Protein AF-A0A8W8M5D8-F1 (afdb_monomer_lite)

Secondary structure (DSSP, 8-state):
--STTTSSTTTTTSSS---S-------TTTTS-EEEE--TT-TTPPPEEEEGGGTTS-HHHHHHHHHHH-EEGGGS-TT-PEEEEEEEEEETTTEEEEEE-TT-TT--EEEEE--S---SS--GGGGG-TTEEEEE--SS------S-TT-TT--EEE--SS---EE-TTTSTT-TT--EEE--SS---EE-TTTTT-TT---SEEE--SS--SEEEGGGTS-SS--SEEE--SS---EEE-TT-----TT---STT-EEE--S----S---TTTTT-SSGGGGGGTTTSEEE-TT---B-STTTHHHHHHTHHHHTT--SGGG--B--BSTTTTT-BHHHHHHTTGGGG--EEPPGGGTPPTT-EEEEEGGGTEEEEE-TTS--SS--S--PPPPTTPEEEEE--SS---EE---GGGGGEEEEE--SS---EE-HHHHHH-TT-SEEE-TT-TT-----GGGGGS-TTTEE-EEEEEE--GGGHHHHHHHTSHHHHTSTTSEEEEEE-TT--EEEGGG--TTTTT------HHHHHHHHHHHHHHHHHHHHHHHHHHTHHHHHHHHHHHT---------S-SEEEEEEE-TT-HHHHHHIIIIIHHHHHTTT--EE-HHHHSPTTS-HHHHHHHHHHTEEEEEEEE-GGGG-SSTTTHHHHHHHHHHHHHHHH-TT-EEEEEESS---GGG---HHHHHHHHTT-EEETT--SS-HHHHHHHHHT-----TTSSTTS--------------------------------------------------------------------------------------------------------------TTHHHHHHHHHHHHHHHHHHHHHHHH---SS-HHHHHHHHHHHHHHHH-HHHHS-------EEEEEEEEETTTTEEEEEEEEEESPPP--SS-SS--EEEEEEEES-TT----EEPPPPPS-SS-EEEEEEEEE--GGGGGS-EEEEEEEE--SSSSPEEEEEEEEEGGG--TTT-S-EEEEEE-B----TT---EEEEEEEEETTTEEEEEEEEEESPPPSSTT----EEEEEEETT-S-EEEPPPPPS-SS-EEEEEEEEE--HHHHTT-EEEEEEEE--SSSPPEEEEEEEEEGGG--TTS-EEEEEEPBPSTTHHHHHHHHHHHHHHHHHHHHHHHHHTSS--EEEEEEETTEEEEEEE-SSSS-----EEETTEEE-

Structure (mmCIF, N/CA/C/O backbone):
data_AF-A0A8W8M5D8-F1
#
_entry.id   AF-A0A8W8M5D8-F1
#
loop_
_atom_site.group_PDB
_atom_site.id
_atom_site.type_symbol
_atom_site.label_atom_id
_atom_site.label_alt_id
_atom_site.label_comp_id
_atom_site.label_asym_id
_atom_site.label_entity_id
_atom_site.label_seq_id
_atom_site.pdbx_PDB_ins_code
_atom_site.Cartn_x
_atom_site.Cartn_y
_atom_site.Cartn_z
_atom_site.occupancy
_atom_site.B_iso_or_equiv
_atom_site.auth_seq_id
_atom_site.auth_comp_id
_atom_site.auth_asym_id
_atom_site.auth_atom_id
_atom_site.pdbx_PDB_model_num
ATOM 1 N N . MET A 1 1 ? -17.207 -26.073 -35.789 1.00 28.31 1 MET A N 1
ATOM 2 C CA . MET A 1 1 ? -16.867 -25.687 -37.178 1.00 28.31 1 MET A CA 1
ATOM 3 C C . MET A 1 1 ? -16.299 -24.264 -37.151 1.00 28.31 1 MET A C 1
ATOM 5 O O . MET A 1 1 ? -17.010 -23.297 -37.352 1.00 28.31 1 MET A O 1
ATOM 9 N N . ALA A 1 2 ? -15.105 -24.080 -36.597 1.00 26.22 2 ALA A N 1
ATOM 10 C CA . ALA A 1 2 ? -13.816 -24.302 -37.274 1.00 26.22 2 ALA A CA 1
ATOM 11 C C . ALA A 1 2 ? -13.219 -23.051 -37.964 1.00 26.22 2 ALA A C 1
ATOM 13 O O . ALA A 1 2 ? -12.099 -23.124 -38.446 1.00 26.22 2 ALA A O 1
ATOM 14 N N . VAL A 1 3 ? -13.893 -21.891 -37.928 1.00 26.28 3 VAL A N 1
ATOM 15 C CA . VAL A 1 3 ? -13.337 -20.620 -38.461 1.00 26.28 3 VAL A CA 1
ATOM 16 C C . VAL A 1 3 ? -13.111 -19.563 -37.363 1.00 26.28 3 VAL A C 1
ATOM 18 O O . VAL A 1 3 ? -12.310 -18.648 -37.527 1.00 26.28 3 VAL A O 1
ATOM 21 N N . LEU A 1 4 ? -13.709 -19.755 -36.180 1.00 33.34 4 LEU A N 1
ATOM 22 C CA . LEU A 1 4 ? -13.623 -18.857 -35.017 1.00 33.34 4 LEU A CA 1
ATOM 23 C C . LEU A 1 4 ? -12.350 -19.018 -34.153 1.00 33.34 4 LEU A C 1
ATOM 25 O O . LEU A 1 4 ? -12.310 -18.515 -33.041 1.00 33.34 4 LEU A O 1
ATOM 29 N N . HIS A 1 5 ? -11.304 -19.696 -34.639 1.00 27.02 5 HIS A N 1
ATOM 30 C CA . HIS A 1 5 ? -10.049 -19.870 -33.884 1.00 27.02 5 HIS A CA 1
ATOM 31 C C . HIS A 1 5 ? -8.752 -19.810 -34.720 1.00 27.02 5 HIS A C 1
ATOM 33 O O . HIS A 1 5 ? -7.683 -20.011 -34.157 1.00 27.02 5 HIS A O 1
ATOM 39 N N . LEU A 1 6 ? -8.802 -19.503 -36.029 1.00 27.25 6 LEU A N 1
ATOM 40 C CA . LEU A 1 6 ? -7.628 -19.640 -36.917 1.00 27.25 6 LEU A CA 1
ATOM 41 C C . LEU A 1 6 ? -7.266 -18.424 -37.789 1.00 27.25 6 LEU A C 1
ATOM 43 O O . LEU A 1 6 ? -6.248 -18.497 -38.463 1.00 27.25 6 LEU A O 1
ATOM 47 N N . PHE A 1 7 ? -8.023 -17.315 -37.795 1.00 28.05 7 PHE A N 1
ATOM 48 C CA . PHE A 1 7 ? -7.801 -16.264 -38.811 1.00 28.05 7 PHE A CA 1
ATOM 49 C C . PHE A 1 7 ? -7.440 -14.850 -38.336 1.00 28.05 7 PHE A C 1
ATOM 51 O O . PHE A 1 7 ? -6.930 -14.097 -39.155 1.00 28.05 7 PHE A O 1
ATOM 58 N N . TRP A 1 8 ? -7.621 -14.463 -37.065 1.00 29.45 8 TRP A N 1
ATOM 59 C CA . TRP A 1 8 ? -7.290 -13.083 -36.639 1.00 29.45 8 TRP A CA 1
ATOM 60 C C . TRP A 1 8 ? -6.238 -12.986 -35.531 1.00 29.45 8 TRP A C 1
ATOM 62 O O . TRP A 1 8 ? -5.305 -12.199 -35.645 1.00 29.45 8 TRP A O 1
ATOM 72 N N . SER A 1 9 ? -6.255 -13.872 -34.537 1.00 27.94 9 SER A N 1
ATOM 73 C CA . SER A 1 9 ? -5.135 -14.029 -33.588 1.00 27.94 9 SER A CA 1
ATOM 74 C C . SER A 1 9 ? -3.942 -14.792 -34.183 1.00 27.94 9 SER A C 1
ATOM 76 O O . SER A 1 9 ? -2.838 -14.739 -33.652 1.00 27.94 9 SER A O 1
ATOM 78 N N . VAL A 1 10 ? -4.154 -15.429 -35.336 1.00 29.88 10 VAL A N 1
ATOM 79 C CA . VAL A 1 10 ? -3.115 -16.007 -36.193 1.00 29.88 10 VAL A CA 1
ATOM 80 C C . VAL A 1 10 ? -2.445 -14.927 -37.063 1.00 29.88 10 VAL A C 1
ATOM 82 O O . VAL A 1 10 ? -1.315 -15.116 -37.488 1.00 29.88 10 VAL A O 1
ATOM 85 N N . PHE A 1 11 ? -3.046 -13.744 -37.255 1.00 29.09 11 PHE A N 1
ATOM 86 C CA . PHE A 1 11 ? -2.486 -12.724 -38.158 1.00 29.09 11 PHE A CA 1
ATOM 87 C C . PHE A 1 11 ? -1.483 -11.755 -37.502 1.00 29.09 11 PHE A C 1
ATOM 89 O O . PHE A 1 11 ? -0.596 -11.261 -38.185 1.00 29.09 11 PHE A O 1
ATOM 96 N N . CYS A 1 12 ? -1.537 -11.534 -36.182 1.00 27.25 12 CYS A N 1
ATOM 97 C CA . CYS A 1 12 ? -0.521 -10.722 -35.481 1.00 27.25 12 CYS A CA 1
ATOM 98 C C . CYS A 1 12 ? 0.562 -11.545 -34.762 1.00 27.25 12 CYS A C 1
ATOM 100 O O . CYS A 1 12 ? 1.557 -10.972 -34.327 1.00 27.25 12 CYS A O 1
ATOM 102 N N . ILE A 1 13 ? 0.391 -12.868 -34.629 1.00 29.02 13 ILE A N 1
ATOM 103 C CA . ILE A 1 13 ? 1.341 -13.751 -33.921 1.00 29.02 13 ILE A CA 1
ATOM 104 C C . ILE A 1 13 ? 1.967 -14.821 -34.837 1.00 29.02 13 ILE A C 1
ATOM 106 O O . ILE A 1 13 ? 2.936 -15.448 -34.428 1.00 29.02 13 ILE A O 1
ATOM 110 N N . ILE A 1 14 ? 1.558 -14.964 -36.108 1.00 27.78 14 ILE A N 1
ATOM 111 C CA . ILE A 1 14 ? 2.407 -15.687 -37.079 1.00 27.78 14 ILE A CA 1
ATOM 112 C C . ILE A 1 14 ? 3.630 -14.855 -37.533 1.00 27.78 14 ILE A C 1
ATOM 114 O O . ILE A 1 14 ? 4.610 -15.447 -37.959 1.00 27.78 14 ILE A O 1
ATOM 118 N N . PHE A 1 15 ? 3.656 -13.521 -37.372 1.00 29.77 15 PHE A N 1
ATOM 119 C CA . PHE A 1 15 ? 4.701 -12.665 -37.980 1.00 29.77 15 PHE A CA 1
ATOM 120 C C . PHE A 1 15 ? 5.667 -11.917 -37.038 1.00 29.77 15 PHE A C 1
ATOM 122 O O . PHE A 1 15 ? 6.382 -11.034 -37.494 1.00 29.77 15 PHE A O 1
ATOM 129 N N . CYS A 1 16 ? 5.756 -12.242 -35.744 1.00 29.00 16 CYS A N 1
ATOM 130 C CA . CYS A 1 16 ? 6.829 -11.692 -34.881 1.00 29.00 16 CYS A CA 1
ATOM 131 C C . CYS A 1 16 ? 7.470 -12.740 -33.961 1.00 29.00 16 CYS A C 1
ATOM 133 O O . CYS A 1 16 ? 7.979 -12.420 -32.890 1.00 29.00 16 CYS A O 1
ATOM 135 N N . GLY A 1 17 ? 7.446 -13.999 -34.393 1.00 26.03 17 GLY A N 1
ATOM 136 C CA . GLY A 1 17 ? 8.472 -14.964 -34.040 1.00 26.03 17 GLY A CA 1
ATOM 137 C C . GLY A 1 17 ? 9.223 -15.301 -35.317 1.00 26.03 17 GLY A C 1
ATOM 138 O O . GLY A 1 17 ? 8.763 -16.150 -36.070 1.00 26.03 17 GLY A O 1
ATOM 139 N N . GLU A 1 18 ? 10.353 -14.648 -35.567 1.00 25.09 18 GLU A N 1
ATOM 140 C CA . GLU A 1 18 ? 11.374 -15.255 -36.412 1.00 25.09 18 GLU A CA 1
ATOM 141 C C . GLU A 1 18 ? 12.495 -15.729 -35.504 1.00 25.09 18 GLU A C 1
ATOM 143 O O . GLU A 1 18 ? 13.290 -14.970 -34.957 1.00 25.09 18 GLU A O 1
ATOM 148 N N . THR A 1 19 ? 12.511 -17.046 -35.336 1.00 24.92 19 THR A N 1
ATOM 149 C CA . THR A 1 19 ? 13.742 -17.796 -35.178 1.00 24.92 19 THR A CA 1
ATOM 150 C C . THR A 1 19 ? 14.783 -17.273 -36.158 1.00 24.92 19 THR A C 1
ATOM 152 O O . THR A 1 19 ? 14.542 -17.233 -37.363 1.00 24.92 19 THR A O 1
ATOM 155 N N . VAL A 1 20 ? 15.955 -16.962 -35.619 1.00 31.89 20 VAL A N 1
ATOM 156 C CA . VAL A 1 20 ? 17.238 -16.931 -36.315 1.00 31.89 20 VAL A CA 1
ATOM 157 C C . VAL A 1 20 ? 17.321 -18.124 -37.275 1.00 31.89 20 VAL A C 1
ATOM 159 O O . VAL A 1 20 ? 17.546 -19.246 -36.830 1.00 31.89 20 VAL A O 1
ATOM 162 N N . ASN A 1 21 ? 17.050 -17.892 -38.562 1.00 25.52 21 ASN A N 1
ATOM 163 C CA . ASN A 1 21 ? 17.574 -18.602 -39.735 1.00 25.52 21 ASN A CA 1
ATOM 164 C C . ASN A 1 21 ? 16.822 -18.139 -40.992 1.00 25.52 21 ASN A C 1
ATOM 166 O O . ASN A 1 21 ? 15.755 -18.653 -41.314 1.00 25.52 21 ASN A O 1
ATOM 170 N N . GLY A 1 22 ? 17.410 -17.195 -41.728 1.00 22.73 22 GLY A N 1
ATOM 171 C CA . GLY A 1 22 ? 16.844 -16.738 -42.993 1.00 22.73 22 GLY A CA 1
ATOM 172 C C . GLY A 1 22 ? 17.532 -15.507 -43.564 1.00 22.73 22 GLY A C 1
ATOM 173 O O . GLY A 1 22 ? 16.905 -14.472 -43.731 1.00 22.73 22 GLY A O 1
ATOM 174 N N . PHE A 1 23 ? 18.817 -15.616 -43.913 1.00 32.56 23 PHE A N 1
ATOM 175 C CA . PHE A 1 23 ? 19.334 -14.830 -45.037 1.00 32.56 23 PHE A CA 1
ATOM 176 C C . PHE A 1 23 ? 18.386 -15.068 -46.221 1.00 32.56 23 PHE A C 1
ATOM 178 O O . PHE A 1 23 ? 18.362 -16.202 -46.691 1.00 32.56 23 PHE A O 1
ATOM 185 N N . LEU A 1 24 ? 17.598 -14.069 -46.651 1.00 27.05 24 LEU A N 1
ATOM 186 C CA . LEU A 1 24 ? 17.124 -13.861 -48.034 1.00 27.05 24 LEU A CA 1
ATOM 187 C C . LEU A 1 24 ? 16.197 -12.624 -48.162 1.00 27.05 24 LEU A C 1
ATOM 189 O O . LEU A 1 24 ? 14.992 -12.689 -47.957 1.00 27.05 24 LEU A O 1
ATOM 193 N N . SER A 1 25 ? 16.813 -11.515 -48.585 1.00 37.66 25 SER A N 1
ATOM 194 C CA . SER A 1 25 ? 16.349 -10.534 -49.586 1.00 37.66 25 SER A CA 1
ATOM 195 C C . SER A 1 25 ? 14.926 -9.942 -49.519 1.00 37.66 25 SER A C 1
ATOM 197 O O . SER A 1 25 ? 13.981 -10.532 -50.040 1.00 37.66 25 SER A O 1
ATOM 199 N N . GLN A 1 26 ? 14.838 -8.674 -49.103 1.00 36.88 26 GLN A N 1
ATOM 200 C CA . GLN A 1 26 ? 14.247 -7.566 -49.880 1.00 36.88 26 GLN A CA 1
ATOM 201 C C . GLN A 1 26 ? 14.596 -6.245 -49.174 1.00 36.88 26 GLN A C 1
ATOM 203 O O . GLN A 1 26 ? 14.116 -6.006 -48.072 1.00 36.88 26 GLN A O 1
ATOM 208 N N . ASP A 1 27 ? 15.447 -5.404 -49.776 1.00 50.03 27 ASP A N 1
ATOM 209 C CA . ASP A 1 27 ? 15.857 -4.122 -49.182 1.00 50.03 27 ASP A CA 1
ATOM 210 C C . ASP A 1 27 ? 14.640 -3.187 -49.024 1.00 50.03 27 ASP A C 1
ATOM 212 O O . ASP A 1 27 ? 14.108 -2.702 -50.030 1.00 50.03 27 ASP A O 1
ATOM 216 N N . PRO A 1 28 ? 14.195 -2.874 -47.792 1.00 51.91 28 PRO A N 1
ATOM 217 C CA . PRO A 1 28 ? 12.956 -2.126 -47.561 1.00 51.91 28 PRO A CA 1
ATOM 218 C C . PRO A 1 28 ? 13.033 -0.657 -48.011 1.00 51.91 28 PRO A C 1
ATOM 220 O O . PRO A 1 28 ? 12.002 0.007 -48.117 1.00 51.91 28 PRO A O 1
ATOM 223 N N . CYS A 1 29 ? 14.237 -0.148 -48.303 1.00 59.28 29 CYS A N 1
ATOM 224 C CA . CYS A 1 29 ? 14.466 1.232 -48.739 1.00 59.28 29 CYS A CA 1
ATOM 225 C C . CYS A 1 29 ? 14.622 1.419 -50.255 1.00 59.28 29 CYS A C 1
ATOM 227 O O . CYS A 1 29 ? 14.760 2.558 -50.715 1.00 59.28 29 CYS A O 1
ATOM 229 N N . LEU A 1 30 ? 14.530 0.352 -51.054 1.00 51.91 30 LEU A N 1
ATOM 230 C CA . LEU A 1 30 ? 14.374 0.499 -52.499 1.00 51.91 30 LEU A CA 1
ATOM 231 C C . LEU A 1 30 ? 13.034 1.213 -52.768 1.00 51.91 30 LEU A C 1
ATOM 233 O O . LEU A 1 30 ? 11.993 0.777 -52.292 1.00 51.91 30 LEU A O 1
ATOM 237 N N . PHE A 1 31 ? 13.056 2.311 -53.533 1.00 52.47 31 PHE A N 1
ATOM 238 C CA . PHE A 1 31 ? 11.888 3.112 -53.966 1.00 52.47 31 PHE A CA 1
ATOM 239 C C . PHE A 1 31 ? 11.334 4.196 -53.015 1.00 52.47 31 PHE A C 1
ATOM 241 O O . PHE A 1 31 ? 10.220 4.668 -53.228 1.00 52.47 31 PHE A O 1
ATOM 248 N N . GLY A 1 32 ? 12.102 4.685 -52.033 1.00 58.03 32 GLY A N 1
ATOM 249 C CA . GLY A 1 32 ? 11.735 5.915 -51.299 1.00 58.03 32 GLY A CA 1
ATOM 250 C C . GLY A 1 32 ? 10.730 5.733 -50.153 1.00 58.03 32 GLY A C 1
ATOM 251 O O . GLY A 1 32 ? 10.208 6.716 -49.635 1.00 58.03 32 GLY A O 1
ATOM 252 N N . ASN A 1 33 ? 10.505 4.494 -49.709 1.00 73.62 33 ASN A N 1
ATOM 253 C CA . ASN A 1 33 ? 9.652 4.159 -48.561 1.00 73.62 33 ASN A CA 1
ATOM 254 C C . ASN A 1 33 ? 10.396 4.201 -47.210 1.00 73.62 33 ASN A C 1
ATOM 256 O O . ASN A 1 33 ? 10.100 3.412 -46.311 1.00 73.62 33 ASN A O 1
ATOM 260 N N . CYS A 1 34 ? 11.358 5.112 -47.056 1.00 84.88 34 CYS A N 1
ATOM 261 C CA . CYS A 1 34 ? 12.122 5.293 -45.822 1.00 84.88 34 CYS A CA 1
ATOM 262 C C . CYS A 1 34 ? 12.249 6.782 -45.475 1.00 84.88 34 CYS A C 1
ATOM 264 O O . CYS A 1 34 ? 12.295 7.630 -46.368 1.00 84.88 34 CYS A O 1
ATOM 266 N N . PHE A 1 35 ? 12.359 7.094 -44.186 1.00 87.88 35 PHE A N 1
ATOM 267 C CA . PHE A 1 35 ? 12.563 8.444 -43.667 1.00 87.88 35 PHE A CA 1
ATOM 268 C C . PHE A 1 35 ? 13.893 8.534 -42.902 1.00 87.88 35 PHE A C 1
ATOM 270 O O . PHE A 1 35 ? 14.353 7.532 -42.348 1.00 87.88 35 PHE A O 1
ATOM 277 N N . PRO A 1 36 ? 14.538 9.714 -42.869 1.00 88.31 36 PRO A N 1
ATOM 278 C CA . PRO A 1 36 ? 15.765 9.899 -42.109 1.00 88.31 36 PRO A CA 1
ATOM 279 C C . PRO A 1 36 ? 15.483 9.773 -40.609 1.00 88.31 36 PRO A C 1
ATOM 281 O O . PRO A 1 36 ? 14.604 10.444 -40.067 1.00 88.31 36 PRO A O 1
ATOM 284 N N . TRP A 1 37 ? 16.261 8.937 -39.936 1.00 88.50 37 TRP A N 1
ATOM 285 C CA . TRP A 1 37 ? 16.213 8.713 -38.502 1.00 88.50 37 TRP A CA 1
ATOM 286 C C . TRP A 1 37 ? 17.618 8.845 -37.921 1.00 88.50 37 TRP A C 1
ATOM 288 O O . TRP A 1 37 ? 18.585 8.310 -38.461 1.00 88.50 37 TRP A O 1
ATOM 298 N N . GLN A 1 38 ? 17.727 9.575 -36.818 1.00 86.12 38 GLN A N 1
ATOM 299 C CA . GLN A 1 38 ? 18.961 9.699 -36.057 1.00 86.12 38 GLN A CA 1
ATOM 300 C C . GLN A 1 38 ? 18.746 9.045 -34.698 1.00 86.12 38 GLN A C 1
ATOM 302 O O . GLN A 1 38 ? 17.728 9.298 -34.050 1.00 86.12 38 GLN A O 1
ATOM 307 N N . GLN A 1 39 ? 19.702 8.216 -34.282 1.00 83.50 39 GLN A N 1
ATOM 308 C CA . GLN A 1 39 ? 19.637 7.517 -33.005 1.00 83.50 39 GLN A CA 1
ATOM 309 C C . GLN A 1 39 ? 19.552 8.533 -31.845 1.00 83.50 39 GLN A C 1
ATOM 311 O O . GLN A 1 39 ? 20.423 9.403 -31.729 1.00 83.50 39 GLN A O 1
ATOM 316 N N . PRO A 1 40 ? 18.510 8.457 -30.997 1.00 80.25 40 PRO A N 1
ATOM 317 C CA . PRO A 1 40 ? 18.373 9.303 -29.815 1.00 80.25 40 PRO A CA 1
ATOM 318 C C . PRO A 1 40 ? 19.596 9.239 -28.898 1.00 80.25 40 PRO A C 1
ATOM 320 O O . PRO A 1 40 ? 20.220 8.191 -28.758 1.00 80.25 40 PRO A O 1
ATOM 323 N N . ASN A 1 41 ? 19.916 10.362 -28.249 1.00 71.19 41 ASN A N 1
ATOM 324 C CA . ASN A 1 41 ? 21.013 10.493 -27.280 1.00 71.19 41 ASN A CA 1
ATOM 325 C C . ASN A 1 41 ? 22.419 10.168 -27.824 1.00 71.19 41 ASN A C 1
ATOM 327 O O . ASN A 1 41 ? 23.375 10.137 -27.052 1.00 71.19 41 ASN A O 1
ATOM 331 N N . HIS A 1 42 ? 22.569 10.017 -29.144 1.00 74.19 42 HIS A N 1
ATOM 332 C CA . HIS A 1 42 ? 23.847 9.785 -29.805 1.00 74.19 42 HIS A CA 1
ATOM 333 C C . HIS A 1 42 ? 24.150 10.911 -30.811 1.00 74.19 42 HIS A C 1
ATOM 335 O O . HIS A 1 42 ? 23.756 10.888 -31.974 1.00 74.19 42 HIS A O 1
ATOM 341 N N . ASN A 1 43 ? 24.872 11.943 -30.364 1.00 60.25 43 ASN A N 1
ATOM 342 C CA . ASN A 1 43 ? 25.079 13.180 -31.138 1.00 60.25 43 ASN A CA 1
ATOM 343 C C . ASN A 1 43 ? 26.056 13.046 -32.322 1.00 60.25 43 ASN A C 1
ATOM 345 O O . ASN A 1 43 ? 26.209 13.993 -33.093 1.00 60.25 43 ASN A O 1
ATOM 349 N N . ARG A 1 44 ? 26.752 11.910 -32.446 1.00 68.69 44 ARG A N 1
ATOM 350 C CA . ARG A 1 44 ? 27.800 11.678 -33.456 1.00 68.69 44 ARG A CA 1
ATOM 351 C C . ARG A 1 44 ? 27.430 10.632 -34.512 1.00 68.69 44 ARG A C 1
ATOM 353 O O . ARG A 1 44 ? 28.257 10.353 -35.370 1.00 68.69 44 ARG A O 1
ATOM 360 N N . SER A 1 45 ? 26.226 10.055 -34.467 1.00 68.75 45 SER A N 1
ATOM 361 C CA . SER A 1 45 ? 25.818 9.025 -35.434 1.00 68.75 45 SER A CA 1
ATOM 362 C C . SER A 1 45 ? 25.443 9.635 -36.779 1.00 68.75 45 SER A C 1
ATOM 364 O O . SER A 1 45 ? 24.871 10.726 -36.865 1.00 68.75 45 SER A O 1
ATOM 366 N N . THR A 1 46 ? 25.746 8.895 -37.841 1.00 76.75 46 THR A N 1
ATOM 367 C CA . THR A 1 46 ? 25.252 9.180 -39.185 1.00 76.75 46 THR A CA 1
ATOM 368 C C . THR A 1 46 ? 23.735 9.002 -39.249 1.00 76.75 46 THR A C 1
ATOM 370 O O . THR A 1 46 ? 23.147 8.197 -38.527 1.00 76.75 46 THR A O 1
ATOM 373 N N . ILE A 1 47 ? 23.079 9.788 -40.108 1.00 84.38 47 ILE A N 1
ATOM 374 C CA . ILE A 1 47 ? 21.636 9.662 -40.336 1.00 84.38 47 ILE A CA 1
ATOM 375 C C . ILE A 1 47 ? 21.374 8.318 -41.021 1.00 84.38 47 ILE A C 1
ATOM 377 O O . ILE A 1 47 ? 21.929 8.037 -42.086 1.00 84.38 47 ILE A O 1
ATOM 381 N N . LEU A 1 48 ? 20.505 7.515 -40.416 1.00 87.38 48 LEU A N 1
ATOM 382 C CA . LEU A 1 48 ? 20.046 6.240 -40.949 1.00 87.38 48 LEU A CA 1
ATOM 383 C C . LEU A 1 48 ? 18.722 6.425 -41.687 1.00 87.38 48 LEU A C 1
ATOM 385 O O . LEU A 1 48 ? 17.983 7.381 -41.460 1.00 87.38 48 LEU A O 1
ATOM 389 N N . MET A 1 49 ? 18.401 5.492 -42.569 1.00 87.69 49 MET A N 1
ATOM 390 C CA . MET A 1 49 ? 17.121 5.441 -43.262 1.00 87.69 49 MET A CA 1
ATOM 391 C C . MET A 1 49 ? 16.251 4.391 -42.578 1.00 87.69 49 MET A C 1
ATOM 393 O O . MET A 1 49 ? 16.538 3.198 -42.655 1.00 87.69 49 MET A O 1
ATOM 397 N N . CYS A 1 50 ? 15.206 4.841 -41.886 1.00 89.50 50 CYS A N 1
ATOM 398 C CA . CYS A 1 50 ? 14.243 3.973 -41.220 1.00 89.50 50 CYS A CA 1
ATOM 399 C C . CYS A 1 50 ? 13.040 3.695 -42.139 1.00 89.50 50 CYS A C 1
ATOM 401 O O . CYS A 1 50 ? 12.551 4.628 -42.783 1.00 89.50 50 CYS A O 1
ATOM 403 N N . PRO A 1 51 ? 12.527 2.453 -42.213 1.00 87.56 51 PRO A N 1
ATOM 404 C CA . PRO A 1 51 ? 11.341 2.138 -43.007 1.00 87.56 51 PRO A CA 1
ATOM 405 C C . PRO A 1 51 ? 10.101 2.931 -42.577 1.00 87.56 51 PRO A C 1
ATOM 407 O O . PRO A 1 51 ? 9.809 3.057 -41.388 1.00 87.56 51 PRO A O 1
ATOM 410 N N . ASN A 1 52 ? 9.303 3.399 -43.542 1.00 85.44 52 ASN A N 1
ATOM 411 C CA . ASN A 1 52 ? 8.067 4.147 -43.272 1.00 85.44 52 ASN A CA 1
ATOM 412 C C . ASN A 1 52 ? 7.026 3.342 -42.474 1.00 85.44 52 ASN A C 1
ATOM 414 O O . ASN A 1 52 ? 6.190 3.942 -41.806 1.00 85.44 52 ASN A O 1
ATOM 418 N N . SER A 1 53 ? 7.099 2.007 -42.470 1.00 85.06 53 SER A N 1
ATOM 419 C CA . SER A 1 53 ? 6.274 1.145 -41.607 1.00 85.06 53 SER A CA 1
ATOM 420 C C . SER A 1 53 ? 6.473 1.419 -40.109 1.00 85.06 53 SER A C 1
ATOM 422 O O . SER A 1 53 ? 5.620 1.068 -39.296 1.00 85.06 53 SER A O 1
ATOM 424 N N . CYS A 1 54 ? 7.569 2.077 -39.725 1.00 86.69 54 CYS A N 1
ATOM 425 C CA . CYS A 1 54 ? 7.796 2.521 -38.356 1.00 86.69 54 CYS A CA 1
ATOM 426 C C . CYS A 1 54 ? 7.087 3.849 -38.011 1.00 86.69 54 CYS A C 1
ATOM 428 O O . CYS A 1 54 ? 6.961 4.147 -36.827 1.00 86.69 54 CYS A O 1
ATOM 430 N N . LEU A 1 55 ? 6.601 4.637 -38.987 1.00 83.12 55 LEU A N 1
ATOM 431 C CA . LEU A 1 55 ? 5.922 5.929 -38.744 1.00 83.12 55 LEU A CA 1
ATOM 432 C C . LEU A 1 55 ? 4.544 5.781 -38.088 1.00 83.12 55 LEU A C 1
ATOM 434 O O . LEU A 1 55 ? 4.094 6.692 -37.403 1.00 83.12 55 LEU A O 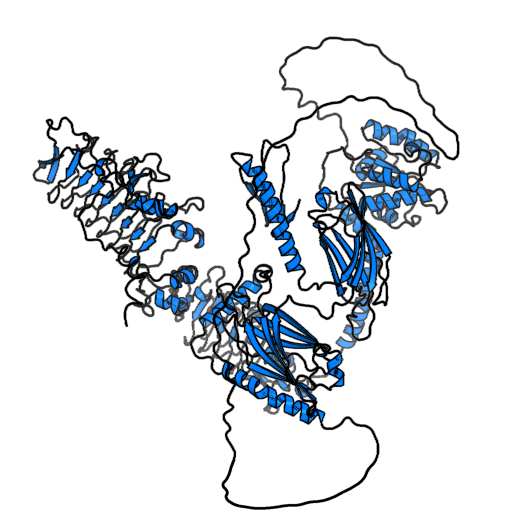1
ATOM 438 N N . GLU A 1 56 ? 3.871 4.651 -38.300 1.00 78.12 56 GLU A N 1
ATOM 439 C CA . GLU A 1 56 ? 2.528 4.394 -37.760 1.00 78.12 56 GLU A CA 1
ATOM 440 C C . GLU A 1 56 ? 2.545 3.982 -36.277 1.00 78.12 56 GLU A C 1
ATOM 442 O O . GLU A 1 56 ? 1.492 3.786 -35.671 1.00 78.12 56 GLU A O 1
ATOM 447 N N . LYS A 1 57 ? 3.734 3.839 -35.680 1.00 77.44 57 LYS A N 1
ATOM 448 C CA . LYS A 1 57 ? 3.912 3.399 -34.294 1.00 77.44 57 LYS A CA 1
ATOM 449 C C . LYS A 1 57 ? 3.965 4.582 -33.325 1.00 77.44 57 LYS A C 1
ATOM 451 O O . LYS A 1 57 ? 4.398 5.676 -33.674 1.00 77.44 57 LYS A O 1
ATOM 456 N N . GLU A 1 58 ? 3.575 4.348 -32.070 1.00 77.44 58 GLU A N 1
ATOM 457 C CA . GLU A 1 58 ? 3.821 5.309 -30.986 1.00 77.44 58 GLU A CA 1
ATOM 458 C C . GLU A 1 58 ? 5.322 5.606 -30.855 1.00 77.44 58 GLU A C 1
ATOM 460 O O . GLU A 1 58 ? 6.153 4.747 -31.144 1.00 77.44 58 GLU A O 1
ATOM 465 N N . LYS A 1 59 ? 5.684 6.796 -30.363 1.00 72.50 59 LYS A N 1
ATOM 466 C CA . LYS A 1 59 ? 7.069 7.302 -30.356 1.00 72.50 59 LYS A CA 1
ATOM 467 C C . LYS A 1 59 ? 8.111 6.297 -29.829 1.00 72.50 59 LYS A C 1
ATOM 469 O O . LYS A 1 59 ? 9.143 6.112 -30.464 1.00 72.50 59 LYS A O 1
ATOM 474 N N . ASN A 1 60 ? 7.832 5.597 -28.727 1.00 66.69 60 ASN A N 1
ATOM 475 C CA . ASN A 1 60 ? 8.764 4.609 -28.158 1.00 66.69 60 ASN A CA 1
ATOM 476 C C . ASN A 1 60 ? 8.856 3.331 -29.011 1.00 66.69 60 ASN A C 1
ATOM 478 O O . ASN A 1 60 ? 9.928 2.761 -29.190 1.00 66.69 60 ASN A O 1
ATOM 482 N N . GLN A 1 61 ? 7.740 2.900 -29.601 1.00 75.62 61 GLN A N 1
ATOM 483 C CA . GLN A 1 61 ? 7.705 1.751 -30.507 1.00 75.62 61 GLN A CA 1
ATOM 484 C C . GLN A 1 61 ? 8.331 2.068 -31.874 1.00 75.62 61 GLN A C 1
ATOM 486 O O . GLN A 1 61 ? 8.854 1.168 -32.535 1.00 75.62 61 GLN A O 1
ATOM 491 N N . GLN A 1 62 ? 8.284 3.332 -32.300 1.00 83.12 62 GLN A N 1
ATOM 492 C CA . GLN A 1 62 ? 8.974 3.837 -33.480 1.00 83.12 62 GLN A CA 1
ATOM 493 C C . GLN A 1 62 ? 10.490 3.810 -33.276 1.00 83.12 62 GLN A C 1
ATOM 495 O O . GLN A 1 62 ? 11.184 3.327 -34.167 1.00 83.12 62 GLN A O 1
ATOM 500 N N . THR A 1 63 ? 10.996 4.253 -32.115 1.00 83.38 63 THR A N 1
ATOM 501 C CA . THR A 1 63 ? 12.426 4.162 -31.773 1.00 83.38 63 THR A CA 1
ATOM 502 C C . THR A 1 63 ? 12.920 2.724 -31.887 1.00 83.38 63 THR A C 1
ATOM 504 O O . THR A 1 63 ? 13.822 2.473 -32.675 1.00 83.38 63 THR A O 1
ATOM 507 N N . HIS A 1 64 ? 12.270 1.767 -31.216 1.00 83.25 64 HIS A N 1
ATOM 508 C CA . HIS A 1 64 ? 12.637 0.350 -31.312 1.00 83.25 64 HIS A CA 1
ATOM 509 C C . HIS A 1 64 ? 12.567 -0.198 -32.747 1.00 83.25 64 HIS A C 1
ATOM 511 O O . HIS A 1 64 ? 13.470 -0.888 -33.212 1.00 83.25 64 HIS A O 1
ATOM 517 N N . CYS A 1 65 ? 11.499 0.133 -33.479 1.00 85.81 65 CYS A N 1
ATOM 518 C CA . CYS A 1 65 ? 11.347 -0.267 -34.876 1.00 85.81 65 CYS A CA 1
ATOM 519 C C . CYS A 1 65 ? 12.518 0.241 -35.729 1.00 85.81 65 CYS A C 1
ATOM 521 O O . CYS A 1 65 ? 13.116 -0.527 -36.477 1.00 85.81 65 CYS A O 1
ATOM 523 N N . CYS A 1 66 ? 12.897 1.509 -35.578 1.00 88.00 66 CYS A N 1
ATOM 524 C CA . CYS A 1 66 ? 14.041 2.054 -36.291 1.00 88.00 66 CYS A CA 1
ATOM 525 C C . CYS A 1 66 ? 15.370 1.460 -35.809 1.00 88.00 66 CYS A C 1
ATOM 527 O O . CYS A 1 66 ? 16.205 1.162 -36.651 1.00 88.00 66 CYS A O 1
ATOM 529 N N . SER A 1 67 ? 15.554 1.184 -34.516 1.00 87.94 67 SER A N 1
ATOM 530 C CA . SER A 1 67 ? 16.760 0.508 -34.015 1.00 87.94 67 SER A CA 1
ATOM 531 C C . SER A 1 67 ? 16.995 -0.859 -34.670 1.00 87.94 67 SER A C 1
ATOM 533 O O . SER A 1 67 ? 18.140 -1.225 -34.898 1.00 87.94 67 SER A O 1
ATOM 535 N N . CYS A 1 68 ? 15.934 -1.604 -34.996 1.00 87.12 68 CYS A N 1
ATOM 536 C CA . CYS A 1 68 ? 16.046 -2.937 -35.599 1.00 87.12 68 CYS A CA 1
ATOM 537 C C . CYS A 1 68 ? 16.061 -2.955 -37.132 1.00 87.12 68 CYS A C 1
ATOM 539 O O . CYS A 1 68 ? 16.575 -3.897 -37.729 1.00 87.12 68 CYS A O 1
ATOM 541 N N . TYR A 1 69 ? 15.452 -1.959 -37.781 1.00 86.25 69 TYR A N 1
ATOM 542 C CA . TYR A 1 69 ? 15.237 -1.988 -39.232 1.00 86.25 69 TYR A CA 1
ATOM 543 C C . TYR A 1 69 ? 15.883 -0.824 -39.987 1.00 86.25 69 TYR A C 1
ATOM 545 O O . TYR A 1 69 ? 15.858 -0.827 -41.220 1.00 86.25 69 TYR A O 1
ATOM 553 N N . ALA A 1 70 ? 16.444 0.176 -39.300 1.00 86.69 70 ALA A N 1
ATOM 554 C CA . ALA A 1 70 ? 17.122 1.276 -39.970 1.00 86.69 70 ALA A CA 1
ATOM 555 C C . ALA A 1 70 ? 18.438 0.812 -40.601 1.00 86.69 70 ALA A C 1
ATOM 557 O O . ALA A 1 70 ? 19.181 0.005 -40.047 1.00 86.69 70 ALA A O 1
ATOM 558 N N . GLN A 1 71 ? 18.725 1.353 -41.781 1.00 84.69 71 GLN A N 1
ATOM 559 C CA . GLN A 1 71 ? 19.893 1.000 -42.581 1.00 84.69 71 GLN A CA 1
ATOM 560 C C . GLN A 1 71 ? 20.720 2.255 -42.891 1.00 84.69 71 GLN A C 1
ATOM 562 O O . GLN A 1 71 ? 20.154 3.345 -43.023 1.00 84.69 71 GLN A O 1
ATOM 567 N N . PRO A 1 72 ? 22.051 2.150 -43.041 1.00 83.50 72 PRO A N 1
ATOM 568 C CA . PRO A 1 72 ? 22.850 3.265 -43.539 1.00 83.50 72 PRO A CA 1
ATOM 569 C C . PRO A 1 72 ? 22.439 3.645 -44.963 1.00 83.50 72 PRO A C 1
ATOM 571 O O . PRO A 1 72 ? 22.000 2.813 -45.764 1.00 83.50 72 PRO A O 1
ATOM 574 N N . ILE A 1 73 ? 22.696 4.900 -45.331 1.00 77.38 73 ILE A N 1
ATOM 575 C CA . ILE A 1 73 ? 22.357 5.429 -46.658 1.00 77.38 73 ILE A CA 1
ATOM 576 C C . ILE A 1 73 ? 23.006 4.643 -47.811 1.00 77.38 73 ILE A C 1
ATOM 578 O O . ILE A 1 73 ? 22.416 4.512 -48.885 1.00 77.38 73 ILE A O 1
ATOM 582 N N . TRP A 1 74 ? 24.196 4.078 -47.585 1.00 76.00 74 TRP A N 1
ATOM 583 C CA . TRP A 1 74 ? 24.923 3.293 -48.582 1.00 76.00 74 TRP A CA 1
ATOM 584 C C . TRP A 1 74 ? 24.382 1.879 -48.783 1.00 76.00 74 TRP A C 1
ATOM 586 O O . TRP A 1 74 ? 24.757 1.253 -49.768 1.00 76.00 74 TRP A O 1
ATOM 596 N N . ASN A 1 75 ? 23.505 1.380 -47.906 1.00 75.50 75 ASN A N 1
ATOM 597 C CA . ASN A 1 75 ? 22.806 0.102 -48.092 1.00 75.50 75 ASN A CA 1
ATOM 598 C C . ASN A 1 75 ? 21.407 0.293 -48.720 1.00 75.50 75 ASN A C 1
ATOM 600 O O . ASN A 1 75 ? 20.754 -0.661 -49.113 1.00 75.50 75 ASN A O 1
ATOM 604 N N . CYS A 1 76 ? 20.940 1.541 -48.856 1.00 67.00 76 CYS A N 1
ATOM 605 C CA . CYS A 1 76 ? 19.592 1.855 -49.346 1.00 67.00 76 CYS A CA 1
ATOM 606 C C . CYS A 1 76 ? 19.489 2.032 -50.868 1.00 67.00 76 CYS A C 1
ATOM 608 O O . CYS A 1 76 ? 18.387 2.196 -51.391 1.00 67.00 76 CYS A O 1
ATOM 610 N N . SER A 1 77 ? 20.610 2.057 -51.596 1.00 62.88 77 SER A N 1
ATOM 611 C CA . SER A 1 77 ? 20.600 2.231 -53.050 1.00 62.88 77 SER A CA 1
ATOM 612 C C . SER A 1 77 ? 21.424 1.138 -53.735 1.00 62.88 77 SER A C 1
ATOM 614 O O . SER A 1 77 ? 22.602 0.972 -53.423 1.00 62.88 77 SER A O 1
ATOM 616 N N . PRO A 1 78 ? 20.862 0.462 -54.752 1.00 58.41 78 PRO A N 1
ATOM 617 C CA . PRO A 1 78 ? 21.523 -0.620 -55.477 1.00 58.41 78 PRO A CA 1
ATOM 618 C C . PRO A 1 78 ? 22.623 -0.089 -56.415 1.00 58.41 78 PRO A C 1
ATOM 620 O O . PRO A 1 78 ? 23.219 -0.848 -57.172 1.00 58.41 78 PRO A O 1
ATOM 623 N N . LYS A 1 79 ? 22.857 1.233 -56.412 1.00 57.44 79 LYS A N 1
ATOM 624 C CA . LYS A 1 79 ? 23.796 1.951 -57.280 1.00 57.44 79 LYS A CA 1
ATOM 625 C C . LYS A 1 79 ? 25.052 2.443 -56.560 1.00 57.44 79 LYS A C 1
ATOM 627 O O . LYS A 1 79 ? 25.799 3.185 -57.184 1.00 57.44 79 LYS A O 1
ATOM 632 N N . TRP A 1 80 ? 25.279 2.118 -55.285 1.00 65.94 80 TRP A N 1
ATOM 633 C CA . TRP A 1 80 ? 26.555 2.441 -54.631 1.00 65.94 80 TRP A CA 1
ATOM 634 C C . TRP A 1 80 ? 27.589 1.368 -55.000 1.00 65.94 80 TRP A C 1
ATOM 636 O O . TRP A 1 80 ? 27.495 0.257 -54.481 1.00 65.94 80 TRP A O 1
ATOM 646 N N . PRO A 1 81 ? 28.548 1.635 -55.909 1.00 69.94 81 PRO A N 1
ATOM 647 C CA . PRO A 1 81 ? 29.614 0.679 -56.172 1.00 69.94 81 PRO A CA 1
ATOM 648 C C . PRO A 1 81 ? 30.536 0.608 -54.946 1.00 69.94 81 PRO A C 1
ATOM 650 O O . PRO A 1 81 ? 30.991 1.645 -54.453 1.00 69.94 81 PRO A O 1
ATOM 653 N N . TYR A 1 82 ? 30.783 -0.605 -54.445 1.00 79.81 82 TYR A N 1
ATOM 654 C CA . TYR A 1 82 ? 31.692 -0.844 -53.324 1.00 79.81 82 TYR A CA 1
ATOM 655 C C . TYR A 1 82 ? 33.057 -1.279 -53.821 1.00 79.81 82 TYR A C 1
ATOM 657 O O . TYR A 1 82 ? 33.158 -2.272 -54.549 1.00 79.81 82 TYR A O 1
ATOM 665 N N . ARG A 1 83 ? 34.096 -0.598 -53.335 1.00 87.38 83 ARG A N 1
ATOM 666 C CA . ARG A 1 83 ? 35.475 -0.987 -53.598 1.00 87.38 83 ARG A CA 1
ATOM 667 C C . ARG A 1 83 ? 35.760 -2.268 -52.849 1.00 87.38 83 ARG A C 1
ATOM 669 O O . ARG A 1 83 ? 35.658 -2.317 -51.618 1.00 87.38 83 ARG A O 1
ATOM 676 N N . ARG A 1 84 ? 36.093 -3.310 -53.604 1.00 85.81 84 ARG A N 1
ATOM 677 C CA . ARG A 1 84 ? 36.437 -4.603 -53.033 1.00 85.81 84 ARG A CA 1
ATOM 678 C C . ARG A 1 84 ? 37.831 -4.510 -52.430 1.00 85.81 84 ARG A C 1
ATOM 680 O O . ARG A 1 84 ? 38.804 -4.245 -53.129 1.00 85.81 84 ARG A O 1
ATOM 687 N N . VAL A 1 85 ? 37.914 -4.758 -51.131 1.00 91.12 85 VAL A N 1
ATOM 688 C CA . VAL A 1 85 ? 39.179 -4.949 -50.429 1.00 91.12 85 VAL A CA 1
ATOM 689 C C . VAL A 1 85 ? 39.388 -6.448 -50.271 1.00 91.12 85 VAL A C 1
ATOM 691 O O . VAL A 1 85 ? 38.521 -7.149 -49.750 1.00 91.12 85 VAL A O 1
ATOM 694 N N . GLU A 1 86 ? 40.527 -6.942 -50.738 1.00 92.19 86 GLU A N 1
ATOM 695 C CA . GLU A 1 86 ? 40.917 -8.348 -50.644 1.00 92.19 86 GLU A CA 1
ATOM 696 C C . GLU A 1 86 ? 42.068 -8.517 -49.644 1.00 92.19 86 GLU A C 1
ATOM 698 O O . GLU A 1 86 ? 42.723 -7.551 -49.246 1.00 92.19 86 GLU A O 1
ATOM 703 N N . ILE A 1 87 ? 42.314 -9.753 -49.208 1.00 94.31 87 ILE A N 1
ATOM 704 C CA . ILE A 1 87 ? 43.424 -10.084 -48.311 1.00 94.31 87 ILE A CA 1
ATOM 705 C C . ILE A 1 87 ? 44.495 -10.847 -49.071 1.00 94.31 87 ILE A C 1
ATOM 707 O O . ILE A 1 87 ? 44.248 -11.926 -49.605 1.00 94.31 87 ILE A O 1
ATOM 711 N N . GLU A 1 88 ? 45.721 -10.344 -48.999 1.00 93.44 88 GLU A N 1
ATOM 712 C CA . GLU A 1 88 ? 46.909 -11.068 -49.423 1.00 93.44 88 GLU A CA 1
ATOM 713 C C . GLU A 1 88 ? 47.655 -11.617 -48.199 1.00 93.44 88 GLU A C 1
ATOM 715 O O . GLU A 1 88 ? 47.973 -10.891 -47.254 1.00 93.44 88 GLU A O 1
ATOM 720 N N . TYR A 1 89 ? 47.946 -12.919 -48.185 1.00 93.06 89 TYR A N 1
ATOM 721 C CA . TYR A 1 89 ? 48.696 -13.539 -47.092 1.00 93.06 89 TYR A CA 1
ATOM 722 C C . TYR A 1 89 ? 50.193 -13.242 -47.211 1.00 93.06 89 TYR A C 1
ATOM 724 O O . TYR A 1 89 ? 50.879 -13.770 -48.080 1.00 93.06 89 TYR A O 1
ATOM 732 N N . VAL A 1 90 ? 50.720 -12.468 -46.263 1.00 88.44 90 VAL A N 1
ATOM 733 C CA . VAL A 1 90 ? 52.143 -12.092 -46.199 1.00 88.44 90 VAL A CA 1
ATOM 734 C C . VAL A 1 90 ? 52.991 -13.200 -45.561 1.00 88.44 90 VAL A C 1
ATOM 736 O O . VAL A 1 90 ? 54.181 -13.330 -45.838 1.00 88.44 90 VAL A O 1
ATOM 739 N N . TYR A 1 91 ? 52.391 -14.038 -44.706 1.00 84.62 91 TYR A N 1
ATOM 740 C CA . TYR A 1 91 ? 53.089 -15.137 -44.034 1.00 84.62 91 TYR A CA 1
ATOM 741 C C . TYR A 1 91 ? 52.274 -16.431 -44.038 1.00 84.62 91 TYR A C 1
ATOM 743 O O . TYR A 1 91 ? 51.073 -16.431 -43.770 1.00 84.62 91 TYR A O 1
ATOM 751 N N . ARG A 1 92 ? 52.969 -17.574 -44.167 1.00 82.75 92 ARG A N 1
ATOM 752 C CA . ARG A 1 92 ? 52.378 -18.927 -44.051 1.00 82.75 92 ARG A CA 1
ATOM 753 C C . ARG A 1 92 ? 51.665 -19.188 -42.719 1.00 82.75 92 ARG A C 1
ATOM 755 O O . ARG A 1 92 ? 50.858 -20.102 -42.631 1.00 82.75 92 ARG A O 1
ATOM 762 N N . ARG A 1 93 ? 51.975 -18.405 -41.680 1.00 82.88 93 ARG A N 1
ATOM 763 C CA . ARG A 1 93 ? 51.364 -18.507 -40.346 1.00 82.88 93 ARG A CA 1
ATOM 764 C C . ARG A 1 93 ? 50.013 -17.792 -40.223 1.00 82.88 93 ARG A C 1
ATOM 766 O O . ARG A 1 93 ? 49.480 -17.768 -39.126 1.00 82.88 93 ARG A O 1
ATOM 773 N N . GLY A 1 94 ? 49.471 -17.228 -41.306 1.00 83.94 94 GLY A N 1
ATOM 774 C CA . GLY A 1 94 ? 48.144 -16.605 -41.278 1.00 83.94 94 GLY A CA 1
ATOM 775 C C . GLY A 1 94 ? 48.141 -15.107 -41.010 1.00 83.94 94 GLY A C 1
ATOM 776 O O . GLY A 1 94 ? 47.126 -14.555 -40.609 1.00 83.94 94 GLY A O 1
ATOM 777 N N . ARG A 1 95 ? 49.251 -14.410 -41.250 1.00 90.44 95 ARG A N 1
ATOM 778 C CA . ARG A 1 95 ? 49.248 -12.944 -41.259 1.00 90.44 95 ARG A CA 1
ATOM 779 C C . ARG A 1 95 ? 48.977 -12.462 -42.680 1.00 90.44 95 ARG A C 1
ATOM 781 O O . ARG A 1 95 ? 49.691 -12.868 -43.598 1.00 90.44 95 ARG A O 1
ATOM 788 N N . GLY A 1 96 ? 47.964 -11.618 -42.838 1.00 91.06 96 GLY A N 1
ATOM 789 C CA . GLY A 1 96 ? 47.583 -11.014 -44.111 1.00 91.06 96 GLY A CA 1
ATOM 790 C C . GLY A 1 96 ? 47.693 -9.493 -44.103 1.00 91.06 96 GLY A C 1
ATOM 791 O O . GLY A 1 96 ? 47.844 -8.874 -43.048 1.00 91.06 96 GLY A O 1
ATOM 792 N N . MET A 1 97 ? 47.629 -8.918 -45.296 1.00 93.12 97 MET A N 1
ATOM 793 C CA . MET A 1 97 ? 47.592 -7.489 -45.573 1.00 93.12 97 MET A CA 1
ATOM 794 C C . MET A 1 97 ? 46.403 -7.214 -46.489 1.00 93.12 97 MET A C 1
ATOM 796 O O . MET A 1 97 ? 46.147 -7.982 -47.413 1.00 93.12 97 MET A O 1
ATOM 800 N N . ALA A 1 98 ? 45.669 -6.140 -46.219 1.00 92.19 98 ALA A N 1
ATOM 801 C CA . ALA A 1 98 ? 44.561 -5.727 -47.068 1.00 92.19 98 ALA A CA 1
ATOM 802 C C . ALA A 1 98 ? 45.080 -5.033 -48.333 1.00 92.19 98 ALA A C 1
ATOM 804 O O . ALA A 1 98 ? 45.930 -4.145 -48.240 1.00 92.19 98 ALA A O 1
ATOM 805 N N . VAL A 1 99 ? 44.574 -5.421 -49.496 1.00 92.19 99 VAL A N 1
ATOM 806 C CA . VAL A 1 99 ? 44.944 -4.873 -50.806 1.00 92.19 99 VAL A CA 1
ATOM 807 C C . VAL A 1 99 ? 43.682 -4.504 -51.582 1.00 92.19 99 VAL A C 1
ATOM 809 O O . VAL A 1 99 ? 42.623 -5.097 -51.387 1.00 92.19 99 VAL A O 1
ATOM 812 N N . TYR A 1 100 ? 43.775 -3.489 -52.435 1.00 88.06 100 TYR A N 1
ATOM 813 C CA . TYR A 1 100 ? 42.672 -3.026 -53.279 1.00 88.06 100 TYR A CA 1
ATOM 814 C C . TYR A 1 100 ? 43.211 -2.607 -54.647 1.00 88.06 100 TYR A C 1
ATOM 816 O O . TYR A 1 100 ? 44.380 -2.226 -54.757 1.00 88.06 100 TYR A O 1
ATOM 824 N N . ASP A 1 101 ? 42.369 -2.669 -55.681 1.00 83.69 101 ASP A N 1
ATOM 825 C CA . ASP A 1 101 ? 42.748 -2.254 -57.032 1.00 83.69 101 ASP A CA 1
ATOM 826 C C . ASP A 1 101 ? 42.795 -0.712 -57.120 1.00 83.69 101 ASP A C 1
ATOM 828 O O . ASP A 1 101 ? 41.784 -0.044 -56.873 1.00 83.69 101 ASP A O 1
ATOM 832 N N . PRO A 1 102 ? 43.944 -0.100 -57.471 1.00 72.94 102 PRO A N 1
ATOM 833 C CA . PRO A 1 102 ? 44.038 1.342 -57.689 1.00 72.94 102 PRO A CA 1
ATOM 834 C C . PRO A 1 102 ? 43.136 1.854 -58.821 1.00 72.94 102 PRO A C 1
ATOM 836 O O . PRO A 1 102 ? 42.879 3.055 -58.883 1.00 72.94 102 PRO A O 1
ATOM 839 N N . HIS A 1 103 ? 42.679 0.980 -59.725 1.00 70.69 103 HIS A N 1
ATOM 840 C CA . HIS A 1 103 ? 41.815 1.324 -60.854 1.00 70.69 103 HIS A CA 1
ATOM 841 C C . HIS A 1 103 ? 40.332 1.480 -60.487 1.00 70.69 103 HIS A C 1
ATOM 843 O O . HIS A 1 103 ? 39.567 1.966 -61.323 1.00 70.69 103 HIS A O 1
ATOM 849 N N . ASP A 1 104 ? 39.934 1.209 -59.238 1.00 70.75 104 ASP A N 1
ATOM 850 C CA . ASP A 1 104 ? 38.588 1.478 -58.694 1.00 70.75 104 ASP A CA 1
ATOM 851 C C . ASP A 1 104 ? 38.303 2.990 -58.473 1.00 70.75 104 ASP A C 1
ATOM 853 O O . ASP A 1 104 ? 37.600 3.406 -57.545 1.00 70.75 104 ASP A O 1
ATOM 857 N N . LEU A 1 105 ? 38.846 3.849 -59.345 1.00 55.91 105 LEU A N 1
ATOM 858 C CA . LEU A 1 105 ? 38.701 5.306 -59.345 1.00 55.91 105 LEU A CA 1
ATOM 859 C C . LEU A 1 105 ? 37.250 5.695 -59.668 1.00 55.91 105 LEU A C 1
ATOM 861 O O . LEU A 1 105 ? 36.848 5.788 -60.826 1.00 55.91 105 LEU A O 1
ATOM 865 N N . GLY A 1 106 ? 36.461 5.921 -58.618 1.00 57.38 106 GLY A N 1
ATOM 866 C CA . GLY A 1 106 ? 35.046 6.302 -58.699 1.00 57.38 106 GLY A CA 1
ATOM 867 C C . GLY A 1 106 ? 34.163 5.685 -57.611 1.00 57.38 106 GLY A C 1
ATOM 868 O O . GLY A 1 106 ? 32.978 6.007 -57.538 1.00 57.38 106 GLY A O 1
ATOM 869 N N . GLN A 1 107 ? 34.718 4.811 -56.768 1.00 66.44 107 GLN A N 1
ATOM 870 C CA . GLN A 1 107 ? 33.997 4.133 -55.693 1.00 66.44 107 GLN A CA 1
ATOM 871 C C . GLN A 1 107 ? 34.292 4.821 -54.350 1.00 66.44 107 GLN A C 1
ATOM 873 O O . GLN A 1 107 ? 35.446 4.950 -53.950 1.00 66.44 107 GLN A O 1
ATOM 878 N N . ASN A 1 108 ? 33.248 5.308 -53.670 1.00 70.88 108 ASN A N 1
ATOM 879 C CA . ASN A 1 108 ? 33.382 6.161 -52.477 1.00 70.88 108 ASN A CA 1
ATOM 880 C C . ASN A 1 108 ? 33.427 5.389 -51.142 1.00 70.88 108 ASN A C 1
ATOM 882 O O . ASN A 1 108 ? 33.595 6.020 -50.099 1.00 70.88 108 ASN A O 1
ATOM 886 N N . ILE A 1 109 ? 33.195 4.071 -51.157 1.00 85.62 109 ILE A N 1
ATOM 887 C CA . ILE A 1 109 ? 33.015 3.229 -49.964 1.00 85.62 109 ILE A CA 1
ATOM 888 C C . ILE A 1 109 ? 33.665 1.862 -50.197 1.00 85.62 109 ILE A C 1
ATOM 890 O O . ILE A 1 109 ? 33.512 1.292 -51.279 1.00 85.62 109 ILE A O 1
ATOM 894 N N . SER A 1 110 ? 34.331 1.313 -49.180 1.00 89.50 110 SER A N 1
ATOM 895 C CA . SER A 1 110 ? 35.060 0.042 -49.250 1.00 89.50 110 SER A CA 1
ATOM 896 C C . SER A 1 110 ? 34.408 -1.057 -48.405 1.00 89.50 110 SER A C 1
ATOM 898 O O . SER A 1 110 ? 33.920 -0.795 -47.303 1.00 89.50 110 SER A O 1
ATOM 900 N N . LYS A 1 111 ? 34.437 -2.300 -48.905 1.00 91.06 111 LYS A N 1
ATOM 901 C CA . LYS A 1 111 ? 34.010 -3.507 -48.175 1.00 91.06 111 LYS A CA 1
ATOM 902 C C . LYS A 1 111 ? 35.088 -4.583 -48.229 1.00 91.06 111 LYS A C 1
ATOM 904 O O . LYS A 1 111 ? 35.643 -4.854 -49.295 1.00 91.06 111 LYS A O 1
ATOM 909 N N . LEU A 1 112 ? 35.336 -5.220 -47.090 1.00 94.06 112 LEU A N 1
ATOM 910 C CA . LEU A 1 112 ? 36.257 -6.341 -46.951 1.00 94.06 112 LEU A CA 1
ATOM 911 C C . LEU A 1 112 ? 35.481 -7.593 -46.545 1.00 94.06 112 LEU A C 1
ATOM 913 O O . LEU A 1 112 ? 34.979 -7.670 -45.429 1.00 94.06 112 LEU A O 1
ATOM 917 N N . VAL A 1 113 ? 35.438 -8.592 -47.425 1.00 94.75 113 VAL A N 1
ATOM 918 C CA . VAL A 1 113 ? 34.845 -9.903 -47.129 1.00 94.75 113 VAL A CA 1
ATOM 919 C C . VAL A 1 113 ? 35.892 -10.973 -47.399 1.00 94.75 113 VAL A C 1
ATOM 921 O O . VAL A 1 113 ? 36.229 -11.251 -48.549 1.00 94.75 113 VAL A O 1
ATOM 924 N N . HIS A 1 114 ? 36.417 -11.573 -46.335 1.00 95.25 114 HIS A N 1
ATOM 925 C CA . HIS A 1 114 ? 37.431 -12.623 -46.399 1.00 95.25 114 HIS A CA 1
ATOM 926 C C . HIS A 1 114 ? 37.105 -13.743 -45.414 1.00 95.25 114 HIS A C 1
ATOM 928 O O . HIS A 1 114 ? 37.627 -13.811 -44.297 1.00 95.25 114 HIS A O 1
ATOM 934 N N . THR A 1 115 ? 36.220 -14.639 -45.846 1.00 95.19 115 THR A N 1
ATOM 935 C CA . THR A 1 115 ? 35.720 -15.740 -45.020 1.00 95.19 115 THR A CA 1
ATOM 936 C C . THR A 1 115 ? 36.423 -17.063 -45.318 1.00 95.19 115 THR A C 1
ATOM 938 O O . THR A 1 115 ? 36.974 -17.264 -46.400 1.00 95.19 115 THR A O 1
ATOM 941 N N . ARG A 1 116 ? 36.392 -17.996 -44.356 1.00 92.94 116 ARG A N 1
ATOM 942 C CA . ARG A 1 116 ? 36.967 -19.358 -44.481 1.00 92.94 116 ARG A CA 1
ATOM 943 C C . ARG A 1 116 ? 38.480 -19.370 -44.746 1.00 92.94 116 ARG A C 1
ATOM 945 O O . ARG A 1 116 ? 38.998 -20.264 -45.418 1.00 92.94 116 ARG A O 1
ATOM 952 N N . GLY A 1 117 ? 39.184 -18.371 -44.224 1.00 91.50 117 GLY A N 1
ATOM 953 C CA . GLY A 1 117 ? 40.633 -18.257 -44.312 1.00 91.50 117 GLY A CA 1
ATOM 954 C C . GLY A 1 117 ? 41.360 -18.850 -43.101 1.00 91.50 117 GLY A C 1
ATOM 955 O O . GLY A 1 117 ? 40.818 -19.594 -42.288 1.00 91.50 117 GLY A O 1
ATOM 956 N N . PHE A 1 118 ? 42.639 -18.509 -42.971 1.00 94.19 118 PHE A N 1
ATOM 957 C CA . PHE A 1 118 ? 43.480 -18.866 -41.825 1.00 94.19 118 PHE A CA 1
ATOM 958 C C . PHE A 1 118 ? 44.128 -17.638 -41.171 1.00 94.19 118 PHE A C 1
ATOM 960 O O . PHE A 1 118 ? 45.227 -17.748 -40.629 1.00 94.19 118 PHE A O 1
ATOM 967 N N . LEU A 1 119 ? 43.480 -16.464 -41.237 1.00 94.75 119 LEU A N 1
ATOM 968 C CA . LEU A 1 119 ? 43.997 -15.254 -40.590 1.00 94.75 119 LEU A CA 1
ATOM 969 C C . LEU A 1 119 ? 44.101 -15.441 -39.074 1.00 94.75 119 LEU A C 1
ATOM 971 O O . LEU A 1 119 ? 43.124 -15.846 -38.460 1.00 94.75 119 LEU A O 1
ATOM 975 N N . THR A 1 120 ? 45.246 -15.122 -38.469 1.00 93.31 120 THR A N 1
ATOM 976 C CA . THR A 1 120 ? 45.446 -15.206 -37.005 1.00 93.31 120 THR A CA 1
ATOM 977 C C . THR A 1 120 ? 45.271 -13.872 -36.283 1.00 93.31 120 THR A C 1
ATOM 979 O O . THR A 1 120 ? 45.166 -13.831 -35.061 1.00 93.31 120 THR A O 1
ATOM 982 N N . GLN A 1 121 ? 45.264 -12.776 -37.037 1.00 92.31 121 GLN A N 1
ATOM 983 C CA . GLN A 1 121 ? 45.111 -11.408 -36.555 1.00 92.31 121 GLN A CA 1
ATOM 984 C C . GLN A 1 121 ? 44.428 -10.562 -37.631 1.00 92.31 121 GLN A C 1
ATOM 986 O O . GLN A 1 121 ? 44.548 -10.861 -38.823 1.00 92.31 121 GLN A O 1
ATOM 991 N N . ILE A 1 122 ? 43.770 -9.483 -37.213 1.00 93.12 122 ILE A N 1
ATOM 992 C CA . ILE A 1 122 ? 43.226 -8.481 -38.129 1.00 93.12 122 ILE A CA 1
ATOM 993 C C . ILE A 1 122 ? 44.403 -7.763 -38.834 1.00 93.12 122 ILE A C 1
ATOM 995 O O . ILE A 1 122 ? 45.405 -7.442 -38.182 1.00 93.12 122 ILE A O 1
ATOM 999 N N . PRO A 1 123 ? 44.361 -7.555 -40.166 1.00 92.00 123 PRO A N 1
ATOM 1000 C CA . PRO A 1 123 ? 45.426 -6.857 -40.884 1.00 92.00 123 PRO A CA 1
ATOM 1001 C C . PRO A 1 123 ? 45.623 -5.424 -40.371 1.00 92.00 123 PRO A C 1
ATOM 1003 O O . PRO A 1 123 ? 44.703 -4.612 -40.375 1.00 92.00 123 PRO A O 1
ATOM 1006 N N . GLY A 1 124 ? 46.848 -5.081 -39.964 1.00 87.19 124 GLY A N 1
ATOM 1007 C CA . GLY A 1 124 ? 47.131 -3.777 -39.347 1.00 87.19 124 GLY A CA 1
ATOM 1008 C C . GLY A 1 124 ? 47.024 -2.582 -40.302 1.00 87.19 124 GLY A C 1
ATOM 1009 O O . GLY A 1 124 ? 46.933 -1.444 -39.855 1.00 87.19 124 GLY A O 1
ATOM 1010 N N . ASN A 1 125 ? 47.027 -2.813 -41.618 1.00 91.19 125 ASN A N 1
ATOM 1011 C CA . ASN A 1 125 ? 46.887 -1.747 -42.607 1.00 91.19 125 ASN A CA 1
ATOM 1012 C C . ASN A 1 125 ? 45.426 -1.379 -42.914 1.00 91.19 125 ASN A C 1
ATOM 1014 O O . ASN A 1 125 ? 45.209 -0.449 -43.687 1.00 91.19 125 ASN A O 1
ATOM 1018 N N . LEU A 1 126 ? 44.432 -2.035 -42.296 1.00 90.94 126 LEU A N 1
ATOM 1019 C CA . LEU A 1 126 ? 43.020 -1.658 -42.463 1.00 90.94 126 LEU A CA 1
ATOM 1020 C C . LEU A 1 126 ? 42.747 -0.209 -42.055 1.00 90.94 126 LEU A C 1
ATOM 1022 O O . LEU A 1 126 ? 41.982 0.471 -42.729 1.00 90.94 126 LEU A O 1
ATOM 1026 N N . CYS A 1 127 ? 43.458 0.308 -41.049 1.00 87.44 127 CYS A N 1
ATOM 1027 C CA . CYS A 1 127 ? 43.381 1.713 -40.638 1.00 87.44 127 CYS A CA 1
ATOM 1028 C C . CYS A 1 127 ? 43.705 2.724 -41.754 1.00 87.44 127 CYS A C 1
ATOM 1030 O O . CYS A 1 127 ? 43.391 3.906 -41.634 1.00 87.44 127 CYS A O 1
ATOM 1032 N N . GLN A 1 128 ? 44.379 2.299 -42.827 1.00 88.88 128 GLN A N 1
ATOM 1033 C CA . GLN A 1 128 ? 44.710 3.167 -43.960 1.00 88.88 128 GLN A CA 1
ATOM 1034 C C . GLN A 1 128 ? 43.519 3.335 -44.921 1.00 88.88 128 GLN A C 1
ATOM 1036 O O . GLN A 1 128 ? 43.504 4.274 -45.717 1.00 88.88 128 GLN A O 1
ATOM 1041 N N . ILE A 1 129 ? 42.511 2.462 -44.825 1.00 88.69 129 ILE A N 1
ATOM 1042 C CA . ILE A 1 129 ? 41.310 2.440 -45.664 1.00 88.69 129 ILE A CA 1
ATOM 1043 C C . ILE A 1 129 ? 40.181 3.168 -44.918 1.00 88.69 129 ILE A C 1
ATOM 1045 O O . ILE A 1 129 ? 39.346 2.562 -44.254 1.00 88.69 129 ILE A O 1
ATOM 1049 N N . ARG A 1 130 ? 40.181 4.505 -44.984 1.00 84.12 130 ARG A N 1
ATOM 1050 C CA . ARG A 1 130 ? 39.294 5.367 -44.168 1.00 84.12 130 ARG A CA 1
ATOM 1051 C C . ARG A 1 130 ? 37.801 5.257 -44.491 1.00 84.12 130 ARG A C 1
ATOM 1053 O O . ARG A 1 130 ? 36.969 5.702 -43.709 1.00 84.12 130 ARG A O 1
ATOM 1060 N N . ASP A 1 131 ? 37.460 4.740 -45.660 1.00 87.06 131 ASP A N 1
ATOM 1061 C CA . ASP A 1 131 ? 36.097 4.578 -46.171 1.00 87.06 131 ASP A CA 1
ATOM 1062 C C . ASP A 1 131 ? 35.578 3.136 -46.040 1.00 87.06 131 ASP A C 1
ATOM 1064 O O . ASP A 1 131 ? 34.594 2.771 -46.684 1.00 87.06 131 ASP A O 1
ATOM 1068 N N . LEU A 1 132 ? 36.251 2.310 -45.236 1.00 90.44 132 LEU A N 1
ATOM 1069 C CA . LEU A 1 132 ? 35.843 0.944 -44.934 1.00 90.44 132 LEU A CA 1
ATOM 1070 C C . LEU A 1 132 ? 34.614 0.944 -44.016 1.00 90.44 132 LEU A C 1
ATOM 1072 O O . LEU A 1 132 ? 34.684 1.431 -42.891 1.00 90.44 132 LEU A O 1
ATOM 1076 N N . VAL A 1 133 ? 33.501 0.390 -44.505 1.00 91.00 133 VAL A N 1
ATOM 1077 C CA . VAL A 1 133 ? 32.222 0.347 -43.764 1.00 91.00 133 VAL A CA 1
ATOM 1078 C C . VAL A 1 133 ? 31.853 -1.053 -43.288 1.00 91.00 133 VAL A C 1
ATOM 1080 O O . VAL A 1 133 ? 31.130 -1.197 -42.311 1.00 91.00 133 VAL A O 1
ATOM 1083 N N . GLU A 1 134 ? 32.357 -2.096 -43.945 1.00 92.75 134 GLU A N 1
ATOM 1084 C CA . GLU A 1 134 ? 32.007 -3.482 -43.636 1.00 92.75 134 GLU A CA 1
ATOM 1085 C C . GLU A 1 134 ? 33.254 -4.362 -43.680 1.00 92.75 134 GLU A C 1
ATOM 1087 O O . GLU A 1 134 ? 34.007 -4.339 -44.662 1.00 92.75 134 GLU A O 1
ATOM 1092 N N . VAL A 1 135 ? 33.457 -5.126 -42.608 1.00 95.38 135 VAL A N 1
ATOM 1093 C CA . VAL A 1 135 ? 34.529 -6.112 -42.469 1.00 95.38 135 VAL A CA 1
ATOM 1094 C C . VAL A 1 135 ? 33.923 -7.436 -42.018 1.00 95.38 135 VAL A C 1
ATOM 1096 O O . VAL A 1 135 ? 33.489 -7.565 -40.876 1.00 95.38 135 VAL A O 1
ATOM 1099 N N . ASP A 1 136 ? 33.946 -8.431 -42.901 1.00 96.88 136 ASP A N 1
ATOM 1100 C CA . ASP A 1 136 ? 33.601 -9.818 -42.595 1.00 96.88 136 ASP A CA 1
ATOM 1101 C C . ASP A 1 136 ? 34.848 -10.702 -42.696 1.00 96.88 136 ASP A C 1
ATOM 1103 O O . ASP A 1 136 ? 35.371 -10.971 -43.782 1.00 96.88 136 ASP A O 1
ATOM 1107 N N . LEU A 1 137 ? 35.327 -11.156 -41.539 1.00 96.75 137 LEU A N 1
ATOM 1108 C CA . LEU A 1 137 ? 36.459 -12.069 -41.385 1.00 96.75 137 LEU A CA 1
ATOM 1109 C C . LEU A 1 137 ? 36.020 -13.393 -40.741 1.00 96.75 137 LEU A C 1
ATOM 1111 O O . LEU A 1 137 ? 36.785 -14.030 -40.006 1.00 96.75 137 LEU A O 1
ATOM 1115 N N . SER A 1 138 ? 34.791 -13.830 -41.015 1.00 97.50 138 SER A N 1
ATOM 1116 C CA . SER A 1 138 ? 34.229 -15.054 -40.443 1.00 97.50 138 SER A CA 1
ATOM 1117 C C . SER A 1 138 ? 35.006 -16.317 -40.830 1.00 97.50 138 SER A C 1
ATOM 1119 O O . SER A 1 138 ? 35.547 -16.423 -41.932 1.00 97.50 138 SER A O 1
ATOM 1121 N N . TRP A 1 139 ? 34.997 -17.335 -39.967 1.00 97.38 139 TRP A N 1
ATOM 1122 C CA . TRP A 1 139 ? 35.660 -18.625 -40.211 1.00 97.38 139 TRP A CA 1
ATOM 1123 C C . TRP A 1 139 ? 37.172 -18.484 -40.464 1.00 97.38 139 TRP A C 1
ATOM 1125 O O . TRP A 1 139 ? 37.707 -19.064 -41.410 1.00 97.38 139 TRP A O 1
ATOM 1135 N N . ASN A 1 140 ? 37.858 -17.690 -39.641 1.00 96.00 140 ASN A N 1
ATOM 1136 C CA . ASN A 1 140 ? 39.318 -17.559 -39.632 1.00 96.00 140 ASN A CA 1
ATOM 1137 C C . ASN A 1 140 ? 39.889 -18.112 -38.304 1.00 96.00 140 ASN A C 1
ATOM 1139 O O . ASN A 1 140 ? 39.295 -18.981 -37.669 1.00 96.00 140 ASN A O 1
ATOM 1143 N N . LYS A 1 141 ? 41.094 -17.689 -37.908 1.00 95.94 141 LYS A N 1
ATOM 1144 C CA . LYS A 1 141 ? 41.795 -18.114 -36.683 1.00 95.94 141 LYS A CA 1
ATOM 1145 C C . LYS A 1 141 ? 42.203 -16.918 -35.815 1.00 95.94 141 LYS A C 1
ATOM 1147 O O . LYS A 1 141 ? 43.232 -16.974 -35.142 1.00 95.94 141 LYS A O 1
ATOM 1152 N N . ILE A 1 142 ? 41.457 -15.815 -35.888 1.00 95.62 142 ILE A N 1
ATOM 1153 C CA . ILE A 1 142 ? 41.806 -14.553 -35.228 1.00 95.62 142 ILE A CA 1
ATOM 1154 C C . ILE A 1 142 ? 41.700 -14.731 -33.717 1.00 95.62 142 ILE A C 1
ATOM 1156 O O . ILE A 1 142 ? 40.660 -15.163 -33.238 1.00 95.62 142 ILE A O 1
ATOM 1160 N N . MET A 1 143 ? 42.767 -14.411 -32.982 1.00 92.00 143 MET A N 1
ATOM 1161 C CA . MET A 1 143 ? 42.837 -14.647 -31.529 1.00 92.00 143 MET A CA 1
ATOM 1162 C C . MET A 1 143 ? 42.522 -13.409 -30.676 1.00 92.00 143 MET A C 1
ATOM 1164 O O . MET A 1 143 ? 42.170 -13.545 -29.509 1.00 92.00 143 MET A O 1
ATOM 1168 N N . ALA A 1 144 ? 42.654 -12.202 -31.233 1.00 90.69 144 ALA A N 1
ATOM 1169 C CA . ALA A 1 144 ? 42.454 -10.949 -30.506 1.00 90.69 144 ALA A CA 1
ATOM 1170 C C . ALA A 1 144 ? 41.983 -9.823 -31.439 1.00 90.69 144 ALA A C 1
ATOM 1172 O O . ALA A 1 144 ? 42.320 -9.811 -32.629 1.00 90.69 144 ALA A O 1
ATOM 1173 N N . LEU A 1 145 ? 41.226 -8.873 -30.880 1.00 91.38 145 LEU A N 1
ATOM 1174 C CA . LEU A 1 145 ? 40.833 -7.627 -31.539 1.00 91.38 145 LEU A CA 1
ATOM 1175 C C . LEU A 1 145 ? 41.749 -6.505 -31.044 1.00 91.38 145 LEU A C 1
ATOM 1177 O O . LEU A 1 145 ? 41.551 -5.954 -29.962 1.00 91.38 145 LEU A O 1
ATOM 1181 N N . GLU A 1 146 ? 42.747 -6.160 -31.850 1.00 84.44 146 GLU A N 1
ATOM 1182 C CA . GLU A 1 146 ? 43.709 -5.101 -31.540 1.00 84.44 146 GLU A CA 1
ATOM 1183 C C . GLU A 1 146 ? 43.783 -4.088 -32.683 1.00 84.44 146 GLU A C 1
ATOM 1185 O O . GLU A 1 146 ? 43.720 -4.462 -33.855 1.00 84.44 146 GLU A O 1
ATOM 1190 N N . ASN A 1 147 ? 43.986 -2.811 -32.338 1.00 77.31 147 ASN A N 1
ATOM 1191 C CA . ASN A 1 147 ? 44.232 -1.712 -33.283 1.00 77.31 147 ASN A CA 1
ATOM 1192 C C . ASN A 1 147 ? 43.118 -1.489 -34.326 1.00 77.31 147 ASN A C 1
ATOM 1194 O O . ASN A 1 147 ? 43.407 -1.129 -35.465 1.00 77.31 147 ASN A O 1
ATOM 1198 N N . ILE A 1 148 ? 41.853 -1.706 -33.950 1.00 87.25 148 ILE A N 1
ATOM 1199 C CA . ILE A 1 148 ? 40.697 -1.520 -34.847 1.00 87.25 148 ILE A CA 1
ATOM 1200 C C . ILE A 1 148 ? 39.944 -0.198 -34.647 1.00 87.25 148 ILE A C 1
ATOM 1202 O O . ILE A 1 148 ? 39.197 0.214 -35.532 1.00 87.25 148 ILE A O 1
ATOM 1206 N N . ASN A 1 149 ? 40.192 0.498 -33.535 1.00 85.69 149 ASN A N 1
ATOM 1207 C CA . ASN A 1 149 ? 39.570 1.780 -33.177 1.00 85.69 149 ASN A CA 1
ATOM 1208 C C . ASN A 1 149 ? 39.780 2.908 -34.209 1.00 85.69 149 ASN A C 1
ATOM 1210 O O . ASN A 1 149 ? 39.036 3.881 -34.232 1.00 85.69 149 ASN A O 1
ATOM 1214 N N . CYS A 1 150 ? 40.770 2.770 -35.088 1.00 84.44 150 CYS A N 1
ATOM 1215 C CA . CYS A 1 150 ? 41.064 3.687 -36.187 1.00 84.44 150 CYS A CA 1
ATOM 1216 C C . CYS A 1 150 ? 39.994 3.711 -37.301 1.00 84.44 150 CYS A C 1
ATOM 1218 O O . CYS A 1 150 ? 40.013 4.610 -38.143 1.00 84.44 150 CYS A O 1
ATOM 1220 N N . MET A 1 151 ? 39.109 2.710 -37.372 1.00 88.31 151 MET A N 1
ATOM 1221 C CA . MET A 1 151 ? 38.112 2.578 -38.439 1.00 88.31 151 MET A CA 1
ATOM 1222 C C . MET A 1 151 ? 36.825 3.338 -38.081 1.00 88.31 151 MET A C 1
ATOM 1224 O O . MET A 1 151 ? 35.799 2.742 -37.771 1.00 88.31 151 MET A O 1
ATOM 1228 N N . GLU A 1 152 ? 36.882 4.671 -38.129 1.00 84.31 152 GLU A N 1
ATOM 1229 C CA . GLU A 1 152 ? 35.809 5.573 -37.662 1.00 84.31 152 GLU A CA 1
ATOM 1230 C C . GLU A 1 152 ? 34.461 5.398 -38.394 1.00 84.31 152 GLU A C 1
ATOM 1232 O O . GLU A 1 152 ? 33.407 5.654 -37.815 1.00 84.31 152 GLU A O 1
ATOM 1237 N N . ARG A 1 153 ? 34.491 4.951 -39.659 1.00 87.31 153 ARG A N 1
ATOM 1238 C CA . ARG A 1 153 ? 33.307 4.728 -40.515 1.00 87.31 153 ARG A CA 1
ATOM 1239 C C . ARG A 1 153 ? 32.814 3.283 -40.539 1.00 87.31 153 ARG A C 1
ATOM 1241 O O . ARG A 1 153 ? 31.900 2.962 -41.301 1.00 87.31 153 ARG A O 1
ATOM 1248 N N . LEU A 1 154 ? 33.445 2.401 -39.763 1.00 91.12 154 LEU A N 1
ATOM 1249 C CA . LEU A 1 154 ? 33.060 1.000 -39.748 1.00 91.12 154 LEU A CA 1
ATOM 1250 C C . LEU A 1 154 ? 31.667 0.865 -39.143 1.00 91.12 154 LEU A C 1
ATOM 1252 O O . LEU A 1 154 ? 31.426 1.292 -38.022 1.00 91.12 154 LEU A O 1
ATOM 1256 N N . ASP A 1 155 ? 30.770 0.254 -39.901 1.00 90.81 155 ASP A N 1
ATOM 1257 C CA . ASP A 1 155 ? 29.372 0.024 -39.554 1.00 90.81 155 ASP A CA 1
ATOM 1258 C C . ASP A 1 155 ? 29.162 -1.401 -39.053 1.00 90.81 155 ASP A C 1
ATOM 1260 O O . ASP A 1 155 ? 28.513 -1.617 -38.029 1.00 90.81 155 ASP A O 1
ATOM 1264 N N . THR A 1 156 ? 29.758 -2.360 -39.756 1.00 93.38 156 THR A N 1
ATOM 1265 C CA . THR A 1 156 ? 29.555 -3.783 -39.513 1.00 93.38 156 THR A CA 1
ATOM 1266 C C . THR A 1 156 ? 30.903 -4.489 -39.387 1.00 93.38 156 THR A C 1
ATOM 1268 O O . THR A 1 156 ? 31.725 -4.455 -40.309 1.00 93.38 156 THR A O 1
ATOM 1271 N N . LEU A 1 157 ? 31.114 -5.151 -38.247 1.00 95.75 157 LEU A N 1
ATOM 1272 C CA . LEU A 1 157 ? 32.268 -6.004 -37.970 1.00 95.75 157 LEU A CA 1
ATOM 1273 C C . LEU A 1 157 ? 31.803 -7.424 -37.632 1.00 95.75 157 LEU A C 1
ATOM 1275 O O . LEU A 1 157 ? 31.228 -7.665 -36.569 1.00 95.75 157 LEU A O 1
ATOM 1279 N N . ILE A 1 158 ? 32.092 -8.371 -38.524 1.00 97.62 158 ILE A N 1
ATOM 1280 C CA . ILE A 1 158 ? 31.722 -9.782 -38.382 1.00 97.62 158 ILE A CA 1
ATOM 1281 C C . ILE A 1 158 ? 32.993 -10.620 -38.224 1.00 97.62 158 ILE A C 1
ATOM 1283 O O . ILE A 1 158 ? 33.834 -10.717 -39.119 1.00 97.62 158 ILE A O 1
ATOM 1287 N N . LEU A 1 159 ? 33.129 -11.240 -37.057 1.00 97.00 159 LEU A N 1
ATOM 1288 C CA . LEU A 1 159 ? 34.255 -12.077 -36.640 1.00 97.00 159 LEU A CA 1
ATOM 1289 C C . LEU A 1 159 ? 33.774 -13.455 -36.160 1.00 97.00 159 LEU A C 1
ATOM 1291 O O . LEU A 1 159 ? 34.446 -14.129 -35.375 1.00 97.00 159 LEU A O 1
ATOM 1295 N N . ARG A 1 160 ? 32.628 -13.911 -36.669 1.00 97.56 160 ARG A N 1
ATOM 1296 C CA . ARG A 1 160 ? 32.016 -15.196 -36.331 1.00 97.56 160 ARG A CA 1
ATOM 1297 C C . ARG A 1 160 ? 32.943 -16.387 -36.617 1.00 97.56 160 ARG A C 1
ATOM 1299 O O . ARG A 1 160 ? 33.606 -16.413 -37.652 1.00 97.56 160 ARG A O 1
ATOM 1306 N N . ASN A 1 161 ? 32.933 -17.423 -35.773 1.00 97.81 161 ASN A N 1
ATOM 1307 C CA . ASN A 1 161 ? 33.793 -18.613 -35.925 1.00 97.81 161 ASN A CA 1
ATOM 1308 C C . ASN A 1 161 ? 35.292 -18.245 -36.007 1.00 97.81 161 ASN A C 1
ATOM 1310 O O . ASN A 1 161 ? 35.953 -18.501 -37.016 1.00 97.81 161 ASN A O 1
ATOM 1314 N N . ASN A 1 162 ? 35.817 -17.616 -34.955 1.00 97.31 162 ASN A N 1
ATOM 1315 C CA . ASN A 1 162 ? 37.240 -17.303 -34.783 1.00 97.31 162 ASN A CA 1
ATOM 1316 C C . ASN A 1 162 ? 37.747 -17.834 -33.423 1.00 97.31 162 ASN A C 1
ATOM 1318 O O . ASN A 1 162 ? 37.117 -18.689 -32.804 1.00 97.31 162 ASN A O 1
ATOM 1322 N N . LEU A 1 163 ? 38.931 -17.393 -32.988 1.00 96.69 163 LEU A N 1
ATOM 1323 C CA . LEU A 1 163 ? 39.595 -17.831 -31.758 1.00 96.69 163 LEU A CA 1
ATOM 1324 C C . LEU A 1 163 ? 39.685 -16.712 -30.704 1.00 96.69 163 LEU A C 1
ATOM 1326 O O . LEU A 1 163 ? 40.590 -16.733 -29.873 1.00 96.69 163 LEU A O 1
ATOM 1330 N N . VAL A 1 164 ? 38.806 -15.709 -30.764 1.00 96.69 164 VAL A N 1
ATOM 1331 C CA . VAL A 1 164 ? 38.880 -14.531 -29.890 1.00 96.69 164 VAL A CA 1
ATOM 1332 C C . VAL A 1 164 ? 38.542 -14.924 -28.456 1.00 96.69 164 VAL A C 1
ATOM 1334 O O . VAL A 1 164 ? 37.514 -15.557 -28.232 1.00 96.69 164 VAL A O 1
ATOM 1337 N N . THR A 1 165 ? 39.381 -14.530 -27.493 1.00 95.31 165 THR A N 1
ATOM 1338 C CA . THR A 1 165 ? 39.194 -14.880 -26.071 1.00 95.31 165 THR A CA 1
ATOM 1339 C C . THR A 1 165 ? 38.857 -13.706 -25.156 1.00 95.31 165 THR A C 1
ATOM 1341 O O . THR A 1 165 ? 38.340 -13.920 -24.063 1.00 95.31 165 THR A O 1
ATOM 1344 N N . TYR A 1 166 ? 39.151 -12.473 -25.569 1.00 95.12 166 TYR A N 1
ATOM 1345 C CA . TYR A 1 166 ? 39.055 -11.286 -24.716 1.00 95.12 166 TYR A CA 1
ATOM 1346 C C . TYR A 1 166 ? 38.559 -10.068 -25.492 1.00 95.12 166 TYR A C 1
ATOM 1348 O O . TYR A 1 166 ? 38.968 -9.871 -26.639 1.00 95.12 166 TYR A O 1
ATOM 1356 N N . LEU A 1 167 ? 37.741 -9.232 -24.850 1.00 94.88 167 LEU A N 1
ATOM 1357 C CA . LEU A 1 167 ? 37.327 -7.933 -25.377 1.00 94.88 167 LEU A CA 1
ATOM 1358 C C . LEU A 1 167 ? 37.577 -6.827 -24.338 1.00 94.88 167 LEU A C 1
ATOM 1360 O O . LEU A 1 167 ? 37.008 -6.859 -23.247 1.00 94.88 167 LEU A O 1
ATOM 1364 N N . SER A 1 168 ? 38.428 -5.857 -24.692 1.00 93.38 168 SER A N 1
ATOM 1365 C CA . SER A 1 168 ? 38.746 -4.702 -23.843 1.00 93.38 168 SER A CA 1
ATOM 1366 C C . SER A 1 168 ? 37.804 -3.528 -24.108 1.00 93.38 168 SER A C 1
ATOM 1368 O O . SER A 1 168 ? 37.397 -3.298 -25.250 1.00 93.38 168 SER A O 1
ATOM 1370 N N . ASN A 1 169 ? 37.566 -2.710 -23.083 1.00 90.38 169 ASN A N 1
ATOM 1371 C CA . ASN A 1 169 ? 36.809 -1.462 -23.170 1.00 90.38 169 ASN A CA 1
ATOM 1372 C C . ASN A 1 169 ? 37.499 -0.386 -24.029 1.00 90.38 169 ASN A C 1
ATOM 1374 O O . ASN A 1 169 ? 36.864 0.565 -24.475 1.00 90.38 169 ASN A O 1
ATOM 1378 N N . SER A 1 170 ? 38.790 -0.555 -24.318 1.00 90.12 170 SER A N 1
ATOM 1379 C CA . SER A 1 170 ? 39.562 0.335 -25.189 1.00 90.12 170 SER A CA 1
ATOM 1380 C C . SER A 1 170 ? 39.531 -0.074 -26.666 1.00 90.12 170 SER A C 1
ATOM 1382 O O . SER A 1 170 ? 39.837 0.743 -27.538 1.00 90.12 170 SER A O 1
ATOM 1384 N N . THR A 1 171 ? 39.150 -1.322 -26.969 1.00 89.81 171 THR A N 1
ATOM 1385 C CA . THR A 1 171 ? 39.224 -1.899 -28.320 1.00 89.81 171 THR A CA 1
ATOM 1386 C C . THR A 1 171 ? 38.300 -1.187 -29.310 1.00 89.81 171 THR A C 1
ATOM 1388 O O . THR A 1 171 ? 38.699 -0.960 -30.452 1.00 89.81 171 THR A O 1
ATOM 1391 N N . LEU A 1 172 ? 37.083 -0.843 -28.876 1.00 89.94 172 LEU A N 1
ATOM 1392 C CA . LEU A 1 172 ? 36.031 -0.253 -29.717 1.00 89.94 172 LEU A CA 1
ATOM 1393 C C . LEU A 1 172 ? 35.914 1.270 -29.561 1.00 89.94 172 LEU A C 1
ATOM 1395 O O . LEU A 1 172 ? 35.132 1.910 -30.260 1.00 89.94 172 LEU A O 1
ATOM 1399 N N . LEU A 1 173 ? 36.689 1.863 -28.652 1.00 86.31 173 LEU A N 1
ATOM 1400 C CA . LEU A 1 173 ? 36.561 3.267 -28.286 1.00 86.31 173 LEU A CA 1
ATOM 1401 C C . LEU A 1 173 ? 36.690 4.184 -29.514 1.00 86.31 173 LEU A C 1
ATOM 1403 O O . LEU A 1 173 ? 37.685 4.132 -30.237 1.00 86.31 173 LEU A O 1
ATOM 1407 N N . GLY A 1 174 ? 35.701 5.056 -29.726 1.00 78.38 174 GLY A N 1
ATOM 1408 C CA . GLY A 1 174 ? 35.696 6.014 -30.837 1.00 78.38 174 GLY A CA 1
ATOM 1409 C C . GLY A 1 174 ? 35.142 5.485 -32.165 1.00 78.38 174 GLY A C 1
ATOM 1410 O O . GLY A 1 174 ? 35.046 6.262 -33.114 1.00 78.38 174 GLY A O 1
ATOM 1411 N N . MET A 1 175 ? 34.714 4.221 -32.242 1.00 87.94 175 MET A N 1
ATOM 1412 C CA . MET A 1 175 ? 34.043 3.654 -33.420 1.00 87.94 175 MET A CA 1
ATOM 1413 C C . MET A 1 175 ? 32.563 4.082 -33.478 1.00 87.94 175 MET A C 1
ATOM 1415 O O . MET A 1 175 ? 31.652 3.274 -33.321 1.00 87.94 175 MET A O 1
ATOM 1419 N N . THR A 1 176 ? 32.313 5.377 -33.695 1.00 87.25 176 THR A N 1
ATOM 1420 C CA . THR A 1 176 ? 30.987 6.010 -33.530 1.00 87.25 176 THR A CA 1
ATOM 1421 C C . THR A 1 176 ? 29.904 5.546 -34.502 1.00 87.25 176 THR A C 1
ATOM 1423 O O . THR A 1 176 ? 28.724 5.803 -34.271 1.00 87.25 176 THR A O 1
ATOM 1426 N N . GLU A 1 177 ? 30.284 4.913 -35.612 1.00 89.06 177 GLU A N 1
ATOM 1427 C CA . GLU A 1 177 ? 29.345 4.416 -36.625 1.00 89.06 177 GLU A CA 1
ATOM 1428 C C . GLU A 1 177 ? 29.090 2.904 -36.533 1.00 89.06 177 GLU A C 1
ATOM 1430 O O . GLU A 1 177 ? 28.226 2.403 -37.266 1.00 89.06 177 GLU A O 1
ATOM 1435 N N . LEU A 1 178 ? 29.788 2.203 -35.627 1.00 91.12 178 LEU A N 1
ATOM 1436 C CA . LEU A 1 178 ? 29.695 0.755 -35.461 1.00 91.12 178 LEU A CA 1
ATOM 1437 C C . LEU A 1 178 ? 28.323 0.382 -34.905 1.00 91.12 178 LEU A C 1
ATOM 1439 O O . LEU A 1 178 ? 27.955 0.767 -33.797 1.00 91.12 178 LEU A O 1
ATOM 1443 N N . ARG A 1 179 ? 27.575 -0.385 -35.696 1.00 90.75 179 ARG A N 1
ATOM 1444 C CA . ARG A 1 179 ? 26.190 -0.785 -35.431 1.00 90.75 179 ARG A CA 1
ATOM 1445 C C . ARG A 1 179 ? 26.037 -2.279 -35.223 1.00 90.75 179 ARG A C 1
ATOM 1447 O O . ARG A 1 179 ? 25.210 -2.675 -34.402 1.00 90.75 179 ARG A O 1
ATOM 1454 N N . ILE A 1 180 ? 26.819 -3.085 -35.940 1.00 93.62 180 ILE A N 1
ATOM 1455 C CA . ILE A 1 180 ? 26.782 -4.545 -35.847 1.00 93.62 180 ILE A CA 1
ATOM 1456 C C . ILE A 1 180 ? 28.155 -5.059 -35.420 1.00 93.62 180 ILE A C 1
ATOM 1458 O O . ILE A 1 180 ? 29.146 -4.859 -36.125 1.00 93.62 180 ILE A O 1
ATOM 1462 N N . LEU A 1 181 ? 28.189 -5.761 -34.288 1.00 95.88 181 LEU A N 1
ATOM 1463 C CA . LEU A 1 181 ? 29.350 -6.507 -33.814 1.00 95.88 181 LEU A CA 1
ATOM 1464 C C . LEU A 1 181 ? 28.961 -7.973 -33.612 1.00 95.88 181 LEU A C 1
ATOM 1466 O O . LEU A 1 181 ? 28.232 -8.302 -32.677 1.00 95.88 181 LEU A O 1
ATOM 1470 N N . ASP A 1 182 ? 29.476 -8.852 -34.471 1.00 97.94 182 ASP A N 1
ATOM 1471 C CA . ASP A 1 182 ? 29.262 -10.299 -34.372 1.00 97.94 182 ASP A CA 1
ATOM 1472 C C . ASP A 1 182 ? 30.563 -11.015 -33.990 1.00 97.94 182 ASP A C 1
ATOM 1474 O O . ASP A 1 182 ? 31.477 -11.168 -34.803 1.00 97.94 182 ASP A O 1
ATOM 1478 N N . LEU A 1 183 ? 30.634 -11.466 -32.736 1.00 97.25 183 LEU A N 1
ATOM 1479 C CA . LEU A 1 183 ? 31.687 -12.326 -32.192 1.00 97.25 183 LEU A CA 1
ATOM 1480 C C . LEU A 1 183 ? 31.136 -13.713 -31.826 1.00 97.25 183 LEU A C 1
ATOM 1482 O O . LEU A 1 183 ? 31.674 -14.390 -30.948 1.00 97.25 183 LEU A O 1
ATOM 1486 N N . SER A 1 184 ? 30.082 -14.175 -32.500 1.00 97.88 184 SER A N 1
ATOM 1487 C CA . SER A 1 184 ? 29.499 -15.490 -32.233 1.00 97.88 184 SER A CA 1
ATOM 1488 C C . SER A 1 184 ? 30.448 -16.646 -32.569 1.00 97.88 184 SER A C 1
ATOM 1490 O O . SER A 1 184 ? 31.296 -16.537 -33.461 1.00 97.88 184 SER A O 1
ATOM 1492 N N . TYR A 1 185 ? 30.301 -17.785 -31.887 1.00 97.75 185 TYR A N 1
ATOM 1493 C CA . TYR A 1 185 ? 31.151 -18.970 -32.092 1.00 97.75 185 TYR A CA 1
ATOM 1494 C C . TYR A 1 185 ? 32.649 -18.663 -31.910 1.00 97.75 185 TYR A C 1
ATOM 1496 O O . TYR A 1 185 ? 33.478 -19.026 -32.747 1.00 97.75 185 TYR A O 1
ATOM 1504 N N . ASN A 1 186 ? 32.994 -17.937 -30.850 1.00 97.50 186 ASN A N 1
ATOM 1505 C CA . ASN A 1 186 ? 34.374 -17.666 -30.444 1.00 97.50 186 ASN A CA 1
ATOM 1506 C C . ASN A 1 186 ? 34.657 -18.338 -29.085 1.00 97.50 186 ASN A C 1
ATOM 1508 O O . ASN A 1 186 ? 33.932 -19.232 -28.651 1.00 97.50 186 ASN A O 1
ATOM 1512 N N . PHE A 1 187 ? 35.741 -17.939 -28.421 1.00 96.50 187 PHE A N 1
ATOM 1513 C CA . PHE A 1 187 ? 36.142 -18.445 -27.109 1.00 96.50 187 PHE A CA 1
ATOM 1514 C C . PHE A 1 187 ? 36.200 -17.313 -26.078 1.00 96.50 187 PHE A C 1
ATOM 1516 O O . PHE A 1 187 ? 37.041 -17.350 -25.180 1.00 96.50 187 PHE A O 1
ATOM 1523 N N . LEU A 1 188 ? 35.352 -16.285 -26.221 1.00 97.00 188 LEU A N 1
ATOM 1524 C CA . LEU A 1 188 ? 35.331 -15.142 -25.309 1.00 97.00 188 LEU A CA 1
ATOM 1525 C C . LEU A 1 188 ? 35.070 -15.629 -23.886 1.00 97.00 188 LEU A C 1
ATOM 1527 O O . LEU A 1 188 ? 34.070 -16.302 -23.640 1.00 97.00 188 LEU A O 1
ATOM 1531 N N . THR A 1 189 ? 35.962 -15.276 -22.963 1.00 95.50 189 THR A N 1
ATOM 1532 C CA . THR A 1 189 ? 35.827 -15.580 -21.531 1.00 95.50 189 THR A CA 1
ATOM 1533 C C . THR A 1 189 ? 35.551 -14.337 -20.696 1.00 95.50 189 THR A C 1
ATOM 1535 O O . THR A 1 189 ? 34.903 -14.446 -19.658 1.00 95.50 189 THR A O 1
ATOM 1538 N N . VAL A 1 190 ? 36.007 -13.163 -21.149 1.00 94.38 190 VAL A N 1
ATOM 1539 C CA . VAL A 1 190 ? 35.870 -11.886 -20.436 1.00 94.38 190 VAL A CA 1
ATOM 1540 C C . VAL A 1 190 ? 35.552 -10.751 -21.411 1.00 94.38 190 VAL A C 1
ATOM 1542 O O . VAL A 1 190 ? 36.165 -10.639 -22.477 1.00 94.38 190 VAL A O 1
ATOM 1545 N N . ILE A 1 191 ? 34.621 -9.890 -20.996 1.00 95.81 191 ILE A N 1
ATOM 1546 C CA . ILE A 1 191 ? 34.333 -8.582 -21.591 1.00 95.81 191 ILE A CA 1
ATOM 1547 C C . ILE A 1 191 ? 34.509 -7.550 -20.475 1.00 95.81 191 ILE A C 1
ATOM 1549 O O . ILE A 1 191 ? 33.839 -7.651 -19.447 1.00 95.81 191 ILE A O 1
ATOM 1553 N N . GLU A 1 192 ? 35.408 -6.579 -20.649 1.00 95.19 192 GLU A N 1
ATOM 1554 C CA . GLU A 1 192 ? 35.634 -5.542 -19.632 1.00 95.19 192 GLU A CA 1
ATOM 1555 C C . GLU A 1 192 ? 34.375 -4.674 -19.405 1.00 95.19 192 GLU A C 1
ATOM 1557 O O . GLU A 1 192 ? 33.581 -4.484 -20.334 1.00 95.19 192 GLU A O 1
ATOM 1562 N N . PRO A 1 193 ? 34.173 -4.100 -18.207 1.00 94.56 193 PRO A N 1
ATOM 1563 C CA . PRO A 1 193 ? 33.061 -3.183 -17.938 1.00 94.56 193 PRO A CA 1
ATOM 1564 C C . PRO A 1 193 ? 33.029 -1.981 -18.900 1.00 94.56 193 PRO A C 1
ATOM 1566 O O . PRO A 1 193 ? 34.079 -1.482 -19.312 1.00 94.56 193 PRO A O 1
ATOM 1569 N N . ASN A 1 194 ? 31.825 -1.502 -19.229 1.00 90.38 194 ASN A N 1
ATOM 1570 C CA . ASN A 1 194 ? 31.537 -0.407 -20.172 1.00 90.38 194 ASN A CA 1
ATOM 1571 C C . ASN A 1 194 ? 32.041 -0.606 -21.612 1.00 90.38 194 ASN A C 1
ATOM 1573 O O . ASN A 1 194 ? 32.104 0.349 -22.380 1.00 90.38 194 ASN A O 1
ATOM 1577 N N . THR A 1 195 ? 32.398 -1.825 -22.012 1.00 91.50 195 THR A N 1
ATOM 1578 C CA . THR A 1 195 ? 32.895 -2.079 -23.373 1.00 91.50 195 THR A CA 1
ATOM 1579 C C . THR A 1 195 ? 31.823 -1.838 -24.436 1.00 91.50 195 THR A C 1
ATOM 1581 O O . THR A 1 195 ? 32.134 -1.379 -25.532 1.00 91.50 195 THR A O 1
ATOM 1584 N N . ILE A 1 196 ? 30.566 -2.168 -24.129 1.00 89.25 196 ILE A N 1
ATOM 1585 C CA . ILE A 1 196 ? 29.449 -2.120 -25.087 1.00 89.25 196 ILE A CA 1
ATOM 1586 C C . ILE A 1 196 ? 28.596 -0.863 -24.903 1.00 89.25 196 ILE A C 1
ATOM 1588 O O . ILE A 1 196 ? 28.067 -0.320 -25.869 1.00 89.25 196 ILE A O 1
ATOM 1592 N N . SER A 1 197 ? 28.452 -0.418 -23.657 1.00 85.62 197 SER A N 1
ATOM 1593 C CA . SER A 1 197 ? 27.607 0.706 -23.253 1.00 85.62 197 SER A CA 1
ATOM 1594 C C . SER A 1 197 ? 28.321 2.054 -23.277 1.00 85.62 197 SER A C 1
ATOM 1596 O O . SER A 1 197 ? 27.741 3.052 -22.845 1.00 85.62 197 SER A O 1
ATOM 1598 N N . ASP A 1 198 ? 29.558 2.112 -23.785 1.00 85.62 198 ASP A N 1
ATOM 1599 C CA . ASP A 1 198 ? 30.267 3.376 -23.949 1.00 85.62 198 ASP A CA 1
ATOM 1600 C C . ASP A 1 198 ? 29.407 4.360 -24.777 1.00 85.62 198 ASP A C 1
ATOM 1602 O O . ASP A 1 198 ? 28.979 4.023 -25.885 1.00 85.62 198 ASP A O 1
ATOM 1606 N N . PRO A 1 199 ? 29.157 5.591 -24.290 1.00 79.81 199 PRO A N 1
ATOM 1607 C CA . PRO A 1 199 ? 28.293 6.557 -24.973 1.00 79.81 199 PRO A CA 1
ATOM 1608 C C . PRO A 1 199 ? 28.769 6.985 -26.369 1.00 79.81 199 PRO A C 1
ATOM 1610 O O . PRO A 1 199 ? 28.017 7.642 -27.091 1.00 79.81 199 PRO A O 1
ATOM 1613 N N . SER A 1 200 ? 30.024 6.698 -26.732 1.00 82.50 200 SER A N 1
ATOM 1614 C CA . SER A 1 200 ? 30.551 6.942 -28.076 1.00 82.50 200 SER A CA 1
ATOM 1615 C C . SER A 1 200 ? 30.142 5.878 -29.094 1.00 82.50 200 SER A C 1
ATOM 1617 O O . SER A 1 200 ? 30.374 6.098 -30.280 1.00 82.50 200 SER A O 1
ATOM 1619 N N . LEU A 1 201 ? 29.555 4.758 -28.665 1.00 85.62 201 LEU A N 1
ATOM 1620 C CA . LEU A 1 201 ? 29.160 3.648 -29.527 1.00 85.62 201 LEU A CA 1
ATOM 1621 C C . LEU A 1 201 ? 27.675 3.731 -29.909 1.00 85.62 201 LEU A C 1
ATOM 1623 O O . LEU A 1 201 ? 26.790 3.875 -29.065 1.00 85.62 201 LEU A O 1
ATOM 1627 N N . GLY A 1 202 ? 27.402 3.572 -31.205 1.00 83.31 202 GLY A N 1
ATOM 1628 C CA . GLY A 1 202 ? 26.056 3.541 -31.787 1.00 83.31 202 GLY A CA 1
ATOM 1629 C C . GLY A 1 202 ? 25.542 2.124 -32.060 1.00 83.31 202 GLY A C 1
ATOM 1630 O O . GLY A 1 202 ? 24.821 1.919 -33.037 1.00 83.31 202 GLY A O 1
ATOM 1631 N N . MET A 1 203 ? 25.950 1.133 -31.259 1.00 89.56 203 MET A N 1
ATOM 1632 C CA . MET A 1 203 ? 25.659 -0.278 -31.533 1.00 89.56 203 MET A CA 1
ATOM 1633 C C . MET A 1 203 ? 24.167 -0.604 -31.416 1.00 89.56 203 MET A C 1
ATOM 1635 O O . MET A 1 203 ? 23.500 -0.211 -30.463 1.00 89.56 203 MET A O 1
ATOM 1639 N N . LEU A 1 204 ? 23.655 -1.356 -32.392 1.00 90.31 204 LEU A N 1
ATOM 1640 C CA . LEU A 1 204 ? 22.257 -1.789 -32.470 1.00 90.31 204 LEU A CA 1
ATOM 1641 C C . LEU A 1 204 ? 22.132 -3.313 -32.352 1.00 90.31 204 LEU A C 1
ATOM 1643 O O . LEU A 1 204 ? 21.179 -3.802 -31.747 1.00 90.31 204 LEU A O 1
ATOM 1647 N N . HIS A 1 205 ? 23.101 -4.056 -32.893 1.00 93.06 205 HIS A N 1
ATOM 1648 C CA . HIS A 1 205 ? 23.160 -5.514 -32.827 1.00 93.06 205 HIS A CA 1
ATOM 1649 C C . HIS A 1 205 ? 24.511 -5.971 -32.277 1.00 93.06 205 HIS A C 1
ATOM 1651 O O . HIS A 1 205 ? 25.548 -5.823 -32.924 1.00 93.06 205 HIS A O 1
ATOM 1657 N N . ILE A 1 206 ? 24.485 -6.553 -31.083 1.00 95.56 206 ILE A N 1
ATOM 1658 C CA . ILE A 1 206 ? 25.648 -7.095 -30.383 1.00 95.56 206 ILE A CA 1
ATOM 1659 C C . ILE A 1 206 ? 25.435 -8.600 -30.245 1.00 95.56 206 ILE A C 1
ATOM 1661 O O . ILE A 1 206 ? 24.448 -9.024 -29.647 1.00 95.56 206 ILE A O 1
ATOM 1665 N N . ILE A 1 207 ? 26.316 -9.415 -30.826 1.00 97.50 207 ILE A N 1
ATOM 1666 C CA . ILE A 1 207 ? 26.127 -10.869 -30.904 1.00 97.50 207 ILE A CA 1
ATOM 1667 C C . ILE A 1 207 ? 27.352 -11.585 -30.337 1.00 97.50 207 ILE A C 1
ATOM 1669 O O . ILE A 1 207 ? 28.380 -11.710 -31.002 1.00 97.50 207 ILE A O 1
ATOM 1673 N N . PHE A 1 208 ? 27.225 -12.096 -29.112 1.00 97.56 208 PHE A N 1
ATOM 1674 C CA . PHE A 1 208 ? 28.233 -12.869 -28.370 1.00 97.56 208 PHE A CA 1
ATOM 1675 C C . PHE A 1 208 ? 27.793 -14.313 -28.097 1.00 97.56 208 PHE A C 1
ATOM 1677 O O . PHE A 1 208 ? 28.332 -15.001 -27.225 1.00 97.56 208 PHE A O 1
ATOM 1684 N N . LYS A 1 209 ? 26.836 -14.795 -28.885 1.00 97.06 209 LYS A N 1
ATOM 1685 C CA . LYS A 1 209 ? 26.311 -16.155 -28.845 1.00 97.06 209 LYS A CA 1
ATOM 1686 C C . LYS A 1 209 ? 27.383 -17.240 -29.008 1.00 97.06 209 LYS A C 1
ATOM 1688 O O . LYS A 1 209 ? 28.303 -17.075 -29.808 1.00 97.06 209 LYS A O 1
ATOM 1693 N N . ASP A 1 210 ? 27.205 -18.382 -28.341 1.00 97.62 210 ASP A N 1
ATOM 1694 C CA . ASP A 1 210 ? 28.074 -19.565 -28.474 1.00 97.62 210 ASP A CA 1
ATOM 1695 C C . ASP A 1 210 ? 29.549 -19.217 -28.153 1.00 97.62 210 ASP A C 1
ATOM 1697 O O . ASP A 1 210 ? 30.437 -19.325 -29.000 1.00 97.62 210 ASP A O 1
ATOM 1701 N N . ASN A 1 211 ? 29.795 -18.742 -26.928 1.00 97.50 211 ASN A N 1
ATOM 1702 C CA . ASN A 1 211 ? 31.119 -18.387 -26.394 1.00 97.50 211 ASN A CA 1
ATOM 1703 C C . ASN A 1 211 ? 31.384 -19.116 -25.055 1.00 97.50 211 ASN A C 1
ATOM 1705 O O . ASN A 1 211 ? 30.759 -20.130 -24.748 1.00 97.50 211 ASN A O 1
ATOM 1709 N N . SER A 1 212 ? 32.369 -18.669 -24.268 1.00 96.44 212 SER A N 1
ATOM 1710 C CA . SER A 1 212 ? 32.771 -19.281 -22.989 1.00 96.44 212 SER A CA 1
ATOM 1711 C C . SER A 1 212 ? 32.697 -18.300 -21.811 1.00 96.44 212 SER A C 1
ATOM 1713 O O . SER A 1 212 ? 33.468 -18.420 -20.856 1.00 96.44 212 SER A O 1
ATOM 1715 N N . LEU A 1 213 ? 31.787 -17.320 -21.869 1.00 96.19 213 LEU A N 1
ATOM 1716 C CA . LEU A 1 213 ? 31.613 -16.322 -20.812 1.00 96.19 213 LEU A CA 1
ATOM 1717 C C . LEU A 1 213 ? 31.077 -16.991 -19.544 1.00 96.19 213 LEU A C 1
ATOM 1719 O O . LEU A 1 213 ? 30.090 -17.723 -19.607 1.00 96.19 213 LEU A O 1
ATOM 1723 N N . THR A 1 214 ? 31.702 -16.722 -18.395 1.00 93.75 214 THR A N 1
ATOM 1724 C CA . THR A 1 214 ? 31.253 -17.231 -17.082 1.00 93.75 214 THR A CA 1
ATOM 1725 C C . THR A 1 214 ? 30.539 -16.191 -16.230 1.00 93.75 214 THR A C 1
ATOM 1727 O O . THR A 1 214 ? 29.771 -16.548 -15.339 1.00 93.75 214 THR A O 1
ATOM 1730 N N . SER A 1 215 ? 30.782 -14.915 -16.494 1.00 93.88 215 SER A N 1
ATOM 1731 C CA . SER A 1 215 ? 30.138 -13.774 -15.854 1.00 93.88 215 SER A CA 1
ATOM 1732 C C . SER A 1 215 ? 30.086 -12.620 -16.849 1.00 93.88 215 SER A C 1
ATOM 1734 O O . SER A 1 215 ? 30.859 -12.582 -17.809 1.00 93.88 215 SER A O 1
ATOM 1736 N N . VAL A 1 216 ? 29.157 -11.691 -16.633 1.00 94.31 216 VAL A N 1
ATOM 1737 C CA . VAL A 1 216 ? 29.048 -10.457 -17.419 1.00 94.31 216 VAL A CA 1
ATOM 1738 C C . VAL A 1 216 ? 28.802 -9.299 -16.462 1.00 94.31 216 VAL A C 1
ATOM 1740 O O . VAL A 1 216 ? 27.946 -9.389 -15.580 1.00 94.31 216 VAL A O 1
ATOM 1743 N N . ASP A 1 217 ? 29.565 -8.221 -16.622 1.00 94.62 217 ASP A N 1
ATOM 1744 C CA . ASP A 1 217 ? 29.358 -7.000 -15.851 1.00 94.62 217 ASP A CA 1
ATOM 1745 C C . ASP A 1 217 ? 28.052 -6.302 -16.264 1.00 94.62 217 ASP A C 1
ATOM 1747 O O . ASP A 1 217 ? 27.737 -6.202 -17.455 1.00 94.62 217 ASP A O 1
ATOM 1751 N N . ILE A 1 218 ? 27.296 -5.805 -15.282 1.00 92.19 218 ILE A N 1
ATOM 1752 C CA . ILE A 1 218 ? 25.978 -5.187 -15.469 1.00 92.19 218 ILE A CA 1
ATOM 1753 C C . ILE A 1 218 ? 26.004 -4.019 -16.455 1.00 92.19 218 ILE A C 1
ATOM 1755 O O . ILE A 1 218 ? 25.033 -3.814 -17.182 1.00 92.19 218 ILE A O 1
ATOM 1759 N N . THR A 1 219 ? 27.121 -3.300 -16.559 1.00 92.06 219 THR A N 1
ATOM 1760 C CA . THR A 1 219 ? 27.268 -2.189 -17.505 1.00 92.06 219 THR A CA 1
ATOM 1761 C C . THR A 1 219 ? 27.221 -2.631 -18.961 1.00 92.06 219 THR A C 1
ATOM 1763 O O . THR A 1 219 ? 26.804 -1.859 -19.812 1.00 92.06 219 THR A O 1
ATOM 1766 N N . ASN A 1 220 ? 27.594 -3.873 -19.272 1.00 92.75 220 ASN A N 1
ATOM 1767 C CA . ASN A 1 220 ? 27.501 -4.428 -20.625 1.00 92.75 220 ASN A CA 1
ATOM 1768 C C . ASN A 1 220 ? 26.111 -5.010 -20.937 1.00 92.75 220 ASN A C 1
ATOM 1770 O O . ASN A 1 220 ? 25.854 -5.416 -22.068 1.00 92.75 220 ASN A O 1
ATOM 1774 N N . VAL A 1 221 ? 25.221 -5.056 -19.942 1.00 90.50 221 VAL A N 1
ATOM 1775 C CA . VAL A 1 221 ? 23.836 -5.533 -20.064 1.00 90.50 221 VAL A CA 1
ATOM 1776 C C . VAL A 1 221 ? 22.857 -4.358 -20.074 1.00 90.50 221 VAL A C 1
ATOM 1778 O O . VAL A 1 221 ? 21.913 -4.338 -20.862 1.00 90.50 221 VAL A O 1
ATOM 1781 N N . VAL A 1 222 ? 23.079 -3.366 -19.208 1.00 88.81 222 VAL A N 1
ATOM 1782 C CA . VAL A 1 222 ? 22.270 -2.147 -19.122 1.00 88.81 222 VAL A CA 1
ATOM 1783 C C . VAL A 1 222 ? 22.820 -1.111 -20.098 1.00 88.81 222 VAL A C 1
ATOM 1785 O O . VAL A 1 222 ? 23.739 -0.357 -19.787 1.00 88.81 222 VAL A O 1
ATOM 1788 N N . ILE A 1 223 ? 22.254 -1.099 -21.304 1.00 86.56 223 ILE A N 1
ATOM 1789 C CA . ILE A 1 223 ? 22.681 -0.220 -22.395 1.00 86.56 223 ILE A CA 1
ATOM 1790 C C . ILE A 1 223 ? 21.846 1.066 -22.377 1.00 86.56 223 ILE A C 1
ATOM 1792 O O . ILE A 1 223 ? 20.615 1.044 -22.398 1.00 86.56 223 ILE A O 1
ATOM 1796 N N . ASP A 1 224 ? 22.539 2.200 -22.336 1.00 85.06 224 ASP A N 1
ATOM 1797 C CA . ASP A 1 224 ? 21.950 3.540 -22.268 1.00 85.06 224 ASP A CA 1
ATOM 1798 C C . ASP A 1 224 ? 21.294 3.992 -23.577 1.00 85.06 224 ASP A C 1
ATOM 1800 O O . ASP A 1 224 ? 20.326 4.753 -23.578 1.00 85.06 224 ASP A O 1
ATOM 1804 N N . THR A 1 225 ? 21.869 3.585 -24.705 1.00 84.69 225 THR A N 1
ATOM 1805 C CA . THR A 1 225 ? 21.427 3.981 -26.040 1.00 84.69 225 THR A CA 1
ATOM 1806 C C . THR A 1 225 ? 20.366 3.015 -26.569 1.00 84.69 225 THR A C 1
ATOM 1808 O O . THR A 1 225 ? 20.308 1.859 -26.147 1.00 84.69 225 THR A O 1
ATOM 1811 N N . PRO A 1 226 ? 19.503 3.449 -27.504 1.00 86.31 226 PRO A N 1
ATOM 1812 C CA . PRO A 1 226 ? 18.568 2.540 -28.155 1.00 86.31 226 PRO A CA 1
ATOM 1813 C C . PRO A 1 226 ? 19.330 1.457 -28.918 1.00 86.31 226 PRO A C 1
ATOM 1815 O O . PRO A 1 226 ? 20.177 1.786 -29.746 1.00 86.31 226 PRO A O 1
ATOM 1818 N N . PHE A 1 227 ? 18.992 0.193 -28.680 1.00 88.69 227 PHE A N 1
ATOM 1819 C CA . PHE A 1 227 ? 19.558 -0.966 -29.371 1.00 88.69 227 PHE A CA 1
ATOM 1820 C C . PHE A 1 227 ? 18.437 -1.911 -29.823 1.00 88.69 227 PHE A C 1
ATOM 1822 O O . PHE A 1 227 ? 17.287 -1.756 -29.415 1.00 88.69 227 PHE A O 1
ATOM 1829 N N . CYS A 1 228 ? 18.753 -2.868 -30.696 1.00 89.06 228 CYS A N 1
ATOM 1830 C CA . CYS A 1 228 ? 17.817 -3.910 -31.111 1.00 89.06 228 CYS A CA 1
ATOM 1831 C C . CYS A 1 228 ? 18.058 -5.210 -30.337 1.00 89.06 228 CYS A C 1
ATOM 1833 O O . CYS A 1 228 ? 17.163 -5.689 -29.645 1.00 89.06 228 CYS A O 1
ATOM 1835 N N . THR A 1 229 ? 19.271 -5.769 -30.414 1.00 91.69 229 THR A N 1
ATOM 1836 C CA . THR A 1 229 ? 19.592 -7.067 -29.798 1.00 91.69 229 THR A CA 1
ATOM 1837 C C . THR A 1 229 ? 20.970 -7.079 -29.149 1.00 91.69 229 THR A C 1
ATOM 1839 O O . THR A 1 229 ? 21.947 -6.696 -29.792 1.00 91.69 229 THR A O 1
ATOM 1842 N N . ALA A 1 230 ? 21.055 -7.608 -27.930 1.00 93.56 230 ALA A N 1
ATOM 1843 C CA . ALA A 1 230 ? 22.297 -8.008 -27.277 1.00 93.56 230 ALA A CA 1
ATOM 1844 C C . ALA A 1 230 ? 22.221 -9.504 -26.925 1.00 93.56 230 ALA A C 1
ATOM 1846 O O . ALA A 1 230 ? 21.539 -9.896 -25.982 1.00 93.56 230 ALA A O 1
ATOM 1847 N N . ASP A 1 231 ? 22.864 -10.348 -27.729 1.00 95.50 231 ASP A N 1
ATOM 1848 C CA . ASP A 1 231 ? 22.757 -11.806 -27.654 1.00 95.50 231 ASP A CA 1
ATOM 1849 C C . ASP A 1 231 ? 23.958 -12.415 -26.915 1.00 95.50 231 ASP A C 1
ATOM 1851 O O . ASP A 1 231 ? 25.068 -12.471 -27.444 1.00 95.50 231 ASP A O 1
ATOM 1855 N N . PHE A 1 232 ? 23.718 -12.887 -25.694 1.00 96.12 232 PHE A N 1
ATOM 1856 C CA . PHE A 1 232 ? 24.655 -13.616 -24.837 1.00 96.12 232 PHE A CA 1
ATOM 1857 C C . PHE A 1 232 ? 24.267 -15.103 -24.701 1.00 96.12 232 PHE A C 1
ATOM 1859 O O . PHE A 1 232 ? 24.727 -15.792 -23.780 1.00 96.12 232 PHE A O 1
ATOM 1866 N N . SER A 1 233 ? 23.412 -15.620 -25.589 1.00 94.69 233 SER A N 1
ATOM 1867 C CA . SER A 1 233 ? 22.896 -16.988 -25.508 1.00 94.69 233 SER A CA 1
ATOM 1868 C C . SER A 1 233 ? 23.983 -18.052 -25.696 1.00 94.69 233 SER A C 1
ATOM 1870 O O . SER A 1 233 ? 25.033 -17.801 -26.295 1.00 94.69 233 SER A O 1
ATOM 1872 N N . ASN A 1 234 ? 23.738 -19.264 -25.189 1.00 95.31 234 ASN A N 1
ATOM 1873 C CA . ASN A 1 234 ? 24.666 -20.402 -25.282 1.00 95.31 234 ASN A CA 1
ATOM 1874 C C . ASN A 1 234 ? 26.082 -20.074 -24.762 1.00 95.31 234 ASN A C 1
ATOM 1876 O O . ASN A 1 234 ? 27.086 -20.305 -25.438 1.00 95.31 234 ASN A O 1
ATOM 1880 N N . ASN A 1 235 ? 26.163 -19.506 -23.565 1.00 95.06 235 ASN A N 1
ATOM 1881 C CA . ASN A 1 235 ? 27.416 -19.302 -22.842 1.00 95.06 235 ASN A CA 1
ATOM 1882 C C . ASN A 1 235 ? 27.403 -20.145 -21.550 1.00 95.06 235 ASN A C 1
ATOM 1884 O O . ASN A 1 235 ? 26.585 -21.049 -21.391 1.00 95.06 235 ASN A O 1
ATOM 1888 N N . ALA A 1 236 ? 28.328 -19.881 -20.627 1.00 93.00 236 ALA A N 1
ATOM 1889 C CA . ALA A 1 236 ? 28.392 -20.527 -19.317 1.00 93.00 236 ALA A CA 1
ATOM 1890 C C . ALA A 1 236 ? 28.183 -19.510 -18.179 1.00 93.00 236 ALA A C 1
ATOM 1892 O O . ALA A 1 236 ? 28.797 -19.639 -17.115 1.00 93.00 236 ALA A O 1
ATOM 1893 N N . ILE A 1 237 ? 27.366 -18.471 -18.409 1.00 92.81 237 ILE A N 1
ATOM 1894 C CA . ILE A 1 237 ? 27.213 -17.342 -17.482 1.00 92.81 237 ILE A CA 1
ATOM 1895 C C . ILE A 1 237 ? 26.528 -17.823 -16.204 1.00 92.81 237 ILE A C 1
ATOM 1897 O O . ILE A 1 237 ? 25.416 -18.346 -16.246 1.00 92.81 237 ILE A O 1
ATOM 1901 N N . LYS A 1 238 ? 27.194 -17.629 -15.063 1.00 89.19 238 LYS A N 1
ATOM 1902 C CA . LYS A 1 238 ? 26.723 -18.046 -13.735 1.00 89.19 238 LYS A CA 1
ATOM 1903 C C . LYS A 1 238 ? 26.135 -16.909 -12.920 1.00 89.19 238 LYS A C 1
ATOM 1905 O O . LYS A 1 238 ? 25.268 -17.150 -12.081 1.00 89.19 238 LYS A O 1
ATOM 1910 N N . GLU A 1 239 ? 26.619 -15.695 -13.147 1.00 89.00 239 GLU A N 1
ATOM 1911 C CA . GLU A 1 239 ? 26.208 -14.503 -12.418 1.00 89.00 239 GLU A CA 1
ATOM 1912 C C . GLU A 1 239 ? 26.438 -13.233 -13.241 1.00 89.00 239 GLU A C 1
ATOM 1914 O O . GLU A 1 239 ? 27.296 -13.184 -14.127 1.00 89.00 239 GLU A O 1
ATOM 1919 N N . LEU A 1 240 ? 25.654 -12.206 -12.919 1.00 90.62 240 LEU A N 1
ATOM 1920 C CA . LEU A 1 240 ? 25.936 -10.832 -13.315 1.00 90.62 240 LEU A CA 1
ATOM 1921 C C . LEU A 1 240 ? 26.756 -10.185 -12.201 1.00 90.62 240 LEU A C 1
ATOM 1923 O O . LEU A 1 240 ? 26.429 -10.360 -11.025 1.00 90.62 240 LEU A O 1
ATOM 1927 N N . VAL A 1 241 ? 27.803 -9.455 -12.572 1.00 92.75 241 VAL A N 1
ATOM 1928 C CA . VAL A 1 241 ? 28.705 -8.779 -11.629 1.00 92.75 241 VAL A CA 1
ATOM 1929 C C . VAL A 1 241 ? 28.618 -7.265 -11.783 1.00 92.75 241 VAL A C 1
ATOM 1931 O O . VAL A 1 241 ? 28.022 -6.756 -12.730 1.00 92.75 241 VAL A O 1
ATOM 1934 N N . ASN A 1 242 ? 29.180 -6.543 -10.822 1.00 93.19 242 ASN A N 1
ATOM 1935 C CA . ASN A 1 242 ? 29.272 -5.089 -10.845 1.00 93.19 242 ASN A CA 1
ATOM 1936 C C . ASN A 1 242 ? 30.671 -4.681 -10.377 1.00 93.19 242 ASN A C 1
ATOM 1938 O O . ASN A 1 242 ? 30.864 -4.205 -9.256 1.00 93.19 242 ASN A O 1
ATOM 1942 N N . ASP A 1 243 ? 31.660 -4.937 -11.227 1.00 92.12 243 ASP A N 1
ATOM 1943 C CA . ASP A 1 243 ? 33.081 -4.845 -10.888 1.00 92.12 243 ASP A CA 1
ATOM 1944 C C . ASP A 1 243 ? 33.526 -3.397 -10.642 1.00 92.12 243 ASP A C 1
ATOM 1946 O O . ASP A 1 243 ? 34.507 -3.151 -9.937 1.00 92.12 243 ASP A O 1
ATOM 1950 N N . ILE A 1 244 ? 32.790 -2.427 -11.195 1.00 91.12 244 ILE A N 1
ATOM 1951 C CA . ILE A 1 244 ? 33.097 -0.995 -11.080 1.00 91.12 244 ILE A CA 1
ATOM 1952 C C . ILE A 1 244 ? 32.185 -0.236 -10.108 1.00 91.12 244 ILE A C 1
ATOM 1954 O O . ILE A 1 244 ? 32.328 0.979 -9.975 1.00 91.12 244 ILE A O 1
ATOM 1958 N N . GLY A 1 245 ? 31.250 -0.917 -9.437 1.00 91.38 245 GLY A N 1
ATOM 1959 C CA . GLY A 1 245 ? 30.304 -0.272 -8.520 1.00 91.38 245 GLY A CA 1
ATOM 1960 C C . GLY A 1 245 ? 29.360 0.713 -9.217 1.00 91.38 245 GLY A C 1
ATOM 1961 O O . GLY A 1 245 ? 29.075 1.784 -8.683 1.00 91.38 245 GLY A O 1
ATOM 1962 N N . TRP A 1 246 ? 28.905 0.371 -10.423 1.00 92.19 246 TRP A N 1
ATOM 1963 C CA . TRP A 1 246 ? 27.887 1.108 -11.165 1.00 92.19 246 TRP A CA 1
ATOM 1964 C C . TRP A 1 246 ? 26.588 1.214 -10.356 1.00 92.19 246 TRP A C 1
ATOM 1966 O O . TRP A 1 246 ? 26.235 0.289 -9.623 1.00 92.19 246 TRP A O 1
ATOM 1976 N N . ILE A 1 247 ? 25.895 2.347 -10.485 1.00 91.06 247 ILE A N 1
ATOM 1977 C CA . ILE A 1 247 ? 24.623 2.650 -9.818 1.00 91.06 247 ILE A CA 1
ATOM 1978 C C . ILE A 1 247 ? 23.650 3.163 -10.878 1.00 91.06 247 ILE A C 1
ATOM 1980 O O . ILE A 1 247 ? 24.029 3.982 -11.719 1.00 91.06 247 ILE A O 1
ATOM 1984 N N . VAL A 1 248 ? 22.401 2.702 -10.818 1.00 88.56 248 VAL A N 1
ATOM 1985 C CA . VAL A 1 248 ? 21.348 3.126 -11.743 1.00 88.56 248 VAL A CA 1
ATOM 1986 C C . VAL A 1 248 ? 21.048 4.623 -11.593 1.00 88.56 248 VAL A C 1
ATOM 1988 O O . VAL A 1 248 ? 20.846 5.135 -10.491 1.00 88.56 248 VAL A O 1
ATOM 1991 N N . ASP A 1 249 ? 20.984 5.342 -12.712 1.00 87.88 249 ASP A N 1
ATOM 1992 C CA . ASP A 1 249 ? 20.553 6.738 -12.745 1.00 87.88 249 ASP A CA 1
ATOM 1993 C C . ASP A 1 249 ? 19.034 6.794 -12.942 1.00 87.88 249 ASP A C 1
ATOM 1995 O O . ASP A 1 249 ? 18.503 6.544 -14.024 1.00 87.88 249 ASP A O 1
ATOM 1999 N N . THR A 1 250 ? 18.307 7.146 -11.882 1.00 80.88 250 THR A N 1
ATOM 2000 C CA . THR A 1 250 ? 16.837 7.199 -11.900 1.00 80.88 250 THR A CA 1
ATOM 2001 C C . THR A 1 250 ? 16.265 8.290 -12.814 1.00 80.88 250 THR A C 1
ATOM 2003 O O . THR A 1 250 ? 15.078 8.228 -13.168 1.00 80.88 250 THR A O 1
ATOM 2006 N N . ALA A 1 251 ? 17.078 9.271 -13.221 1.00 81.88 251 ALA A N 1
ATOM 2007 C CA . ALA A 1 251 ? 16.693 10.314 -14.168 1.00 81.88 251 ALA A CA 1
ATOM 2008 C C . ALA A 1 251 ? 16.864 9.887 -15.635 1.00 81.88 251 ALA A C 1
ATOM 2010 O O . ALA A 1 251 ? 16.331 10.562 -16.519 1.00 81.88 251 ALA A O 1
ATOM 2011 N N . LYS A 1 252 ? 17.579 8.786 -15.892 1.00 79.19 252 LYS A N 1
ATOM 2012 C CA . LYS A 1 252 ? 17.880 8.278 -17.230 1.00 79.19 252 LYS A CA 1
ATOM 2013 C C . LYS A 1 252 ? 16.926 7.145 -17.621 1.00 79.19 252 LYS A C 1
ATOM 2015 O O . LYS A 1 252 ? 16.515 6.345 -16.781 1.00 79.19 252 LYS A O 1
ATOM 2020 N N . ASP A 1 253 ? 16.571 7.098 -18.902 1.00 76.38 253 ASP A N 1
ATOM 2021 C CA . ASP A 1 253 ? 15.863 5.970 -19.510 1.00 76.38 253 ASP A CA 1
ATOM 2022 C C . ASP A 1 253 ? 16.880 5.088 -20.245 1.00 76.38 253 ASP A C 1
ATOM 2024 O O . ASP A 1 253 ? 17.806 5.604 -20.875 1.00 76.38 253 ASP A O 1
ATOM 2028 N N . TYR A 1 254 ? 16.710 3.769 -20.152 1.00 82.62 254 TYR A N 1
ATOM 2029 C CA . TYR A 1 254 ? 17.645 2.789 -20.703 1.00 82.62 254 TYR A CA 1
ATOM 2030 C C . TYR A 1 254 ? 17.002 1.985 -21.843 1.00 82.62 254 TYR A C 1
ATOM 2032 O O . TYR A 1 254 ? 15.832 1.604 -21.765 1.00 82.62 254 TYR A O 1
ATOM 2040 N N . GLY A 1 255 ? 17.780 1.709 -22.892 1.00 73.38 255 GLY A N 1
ATOM 2041 C CA . GLY A 1 255 ? 17.534 0.713 -23.943 1.00 73.38 255 GLY A CA 1
ATOM 2042 C C . GLY A 1 255 ? 16.354 0.886 -24.910 1.00 73.38 255 GLY A C 1
ATOM 2043 O O . GLY A 1 255 ? 16.314 0.142 -25.886 1.00 73.38 255 GLY A O 1
ATOM 2044 N N . ASP A 1 256 ? 15.411 1.812 -24.683 1.00 73.19 256 ASP A N 1
ATOM 2045 C CA . ASP A 1 256 ? 14.297 2.203 -25.582 1.00 73.19 256 ASP A CA 1
ATOM 2046 C C . ASP A 1 256 ? 13.764 1.090 -26.524 1.00 73.19 256 ASP A C 1
ATOM 2048 O O . ASP A 1 256 ? 13.625 1.269 -27.739 1.00 73.19 256 ASP A O 1
ATOM 2052 N N . GLY A 1 257 ? 13.431 -0.072 -25.945 1.00 67.50 257 GLY A N 1
ATOM 2053 C CA . GLY A 1 257 ? 12.758 -1.186 -26.616 1.00 67.50 257 GLY A CA 1
ATOM 2054 C C . GLY A 1 257 ? 13.623 -2.361 -27.072 1.00 67.50 257 GLY A C 1
ATOM 2055 O O . GLY A 1 257 ? 13.044 -3.302 -27.602 1.00 67.50 257 GLY A O 1
ATOM 2056 N N . GLY A 1 258 ? 14.943 -2.351 -26.858 1.00 77.44 258 GLY A N 1
ATOM 2057 C CA . GLY A 1 258 ? 15.832 -3.460 -27.233 1.00 77.44 258 GLY A CA 1
ATOM 2058 C C . GLY A 1 258 ? 15.525 -4.814 -26.568 1.00 77.44 258 GLY A C 1
ATOM 2059 O O . GLY A 1 258 ? 14.569 -4.980 -25.803 1.00 77.44 258 GLY A O 1
ATOM 2060 N N . PHE A 1 259 ? 16.354 -5.815 -26.851 1.00 85.06 259 PHE A N 1
ATOM 2061 C CA . PHE A 1 259 ? 16.204 -7.161 -26.300 1.00 85.06 259 PHE A CA 1
ATOM 2062 C C . PHE A 1 259 ? 17.553 -7.790 -25.948 1.00 85.06 259 PHE A C 1
ATOM 2064 O O . PHE A 1 259 ? 18.451 -7.844 -26.787 1.00 85.06 259 PHE A O 1
ATOM 2071 N N . VAL A 1 260 ? 17.689 -8.285 -24.718 1.00 88.06 260 VAL A N 1
ATOM 2072 C CA . VAL A 1 260 ? 18.879 -8.995 -24.239 1.00 88.06 260 VAL A CA 1
ATOM 2073 C C . VAL A 1 260 ? 18.575 -10.490 -24.144 1.00 88.06 260 VAL A C 1
ATOM 2075 O O . VAL A 1 260 ? 17.710 -10.900 -23.374 1.00 88.06 260 VAL A O 1
ATOM 2078 N N . ASP A 1 261 ? 19.295 -11.318 -24.895 1.00 89.31 261 ASP A N 1
ATOM 2079 C CA . ASP A 1 261 ? 19.150 -12.775 -24.843 1.00 89.31 261 ASP A CA 1
ATOM 2080 C C . ASP A 1 261 ? 20.212 -13.377 -23.913 1.00 89.31 261 ASP A C 1
ATOM 2082 O O . ASP A 1 261 ? 21.404 -13.331 -24.203 1.00 89.31 261 ASP A O 1
ATOM 2086 N N . LEU A 1 262 ? 19.780 -13.930 -22.779 1.00 88.44 262 LEU A N 1
ATOM 2087 C CA . LEU A 1 262 ? 20.610 -14.649 -21.807 1.00 88.44 262 LEU A CA 1
ATOM 2088 C C . LEU A 1 262 ? 20.221 -16.136 -21.735 1.00 88.44 262 LEU A C 1
ATOM 2090 O O . LEU A 1 262 ? 20.565 -16.828 -20.771 1.00 88.44 262 LEU A O 1
ATOM 2094 N N . SER A 1 263 ? 19.507 -16.648 -22.741 1.00 88.00 263 SER A N 1
ATOM 2095 C CA . SER A 1 263 ? 19.033 -18.029 -22.779 1.00 88.00 263 SER A CA 1
ATOM 2096 C C . SER A 1 263 ? 20.187 -19.039 -22.814 1.00 88.00 263 SER A C 1
ATOM 2098 O O . SER A 1 263 ? 21.288 -18.749 -23.285 1.00 88.00 263 SER A O 1
ATOM 2100 N N . HIS A 1 264 ? 19.933 -20.255 -22.321 1.00 89.06 264 HIS A N 1
ATOM 2101 C CA . HIS A 1 264 ? 20.914 -21.352 -22.309 1.00 89.06 264 HIS A CA 1
ATOM 2102 C C . HIS A 1 264 ? 22.232 -20.993 -21.586 1.00 89.06 264 HIS A C 1
ATOM 2104 O O . HIS A 1 264 ? 23.321 -21.210 -22.113 1.00 89.06 264 HIS A O 1
ATOM 2110 N N . ASN A 1 265 ? 22.115 -20.436 -20.376 1.00 89.25 265 ASN A N 1
ATOM 2111 C CA . ASN A 1 265 ? 23.220 -20.116 -19.464 1.00 89.25 265 ASN A CA 1
ATOM 2112 C C . ASN A 1 265 ? 23.035 -20.800 -18.089 1.00 89.25 265 ASN A C 1
ATOM 2114 O O . ASN A 1 265 ? 21.955 -21.295 -17.754 1.00 89.25 265 ASN A O 1
ATOM 2118 N N . ASP A 1 266 ? 24.076 -20.787 -17.253 1.00 85.69 266 ASP A N 1
ATOM 2119 C CA . ASP A 1 266 ? 24.169 -21.548 -15.997 1.00 85.69 266 ASP A CA 1
ATOM 2120 C C . ASP A 1 266 ? 24.008 -20.688 -14.727 1.00 85.69 266 ASP A C 1
ATOM 2122 O O . ASP A 1 266 ? 24.775 -20.828 -13.771 1.00 85.69 266 ASP A O 1
ATOM 2126 N N . PHE A 1 267 ? 23.007 -19.801 -14.685 1.00 82.12 267 PHE A N 1
ATOM 2127 C CA . PHE A 1 267 ? 22.770 -18.902 -13.545 1.00 82.12 267 PHE A CA 1
ATOM 2128 C C . PHE A 1 267 ? 22.576 -19.654 -12.216 1.00 82.12 267 PHE A C 1
ATOM 2130 O O . PHE A 1 267 ? 21.483 -20.115 -11.905 1.00 82.12 267 PHE A O 1
ATOM 2137 N N . MET A 1 268 ? 23.621 -19.751 -11.387 1.00 72.12 268 MET A N 1
ATOM 2138 C CA . MET A 1 268 ? 23.598 -20.571 -10.165 1.00 72.12 268 MET A CA 1
ATOM 2139 C C . MET A 1 268 ? 22.783 -19.946 -9.029 1.00 72.12 268 MET A C 1
ATOM 2141 O O . MET A 1 268 ? 22.339 -20.654 -8.124 1.00 72.12 268 MET A O 1
ATOM 2145 N N . SER A 1 269 ? 22.565 -18.633 -9.056 1.00 75.44 269 SER A N 1
ATOM 2146 C CA . SER A 1 269 ? 21.716 -17.938 -8.091 1.00 75.44 269 SER A CA 1
ATOM 2147 C C . SER A 1 269 ? 21.026 -16.746 -8.738 1.00 75.44 269 SER A C 1
ATOM 2149 O O . SER A 1 269 ? 21.504 -16.205 -9.735 1.00 75.44 269 SER A O 1
ATOM 2151 N N . PHE A 1 270 ? 19.886 -16.349 -8.179 1.00 80.94 270 PHE A N 1
ATOM 2152 C CA . PHE A 1 270 ? 19.204 -15.147 -8.626 1.00 80.94 270 PHE A CA 1
ATOM 2153 C C . PHE A 1 270 ? 19.983 -13.893 -8.175 1.00 80.94 270 PHE A C 1
ATOM 2155 O O . PHE A 1 270 ? 20.415 -13.845 -7.016 1.00 80.94 270 PHE A O 1
ATOM 2162 N N . PRO A 1 271 ? 20.198 -12.897 -9.058 1.00 79.94 271 PRO A N 1
ATOM 2163 C CA . PRO A 1 271 ? 21.051 -11.753 -8.764 1.00 79.94 271 PRO A CA 1
ATOM 2164 C C . PRO A 1 271 ? 20.512 -10.903 -7.612 1.00 79.94 271 PRO A C 1
ATOM 2166 O O . PRO A 1 271 ? 19.314 -10.632 -7.518 1.00 79.94 271 PRO A O 1
ATOM 2169 N N . ASN A 1 272 ? 21.420 -10.432 -6.755 1.00 81.69 272 ASN A N 1
ATOM 2170 C CA . ASN A 1 272 ? 21.094 -9.389 -5.792 1.00 81.69 272 ASN A CA 1
ATOM 2171 C C . ASN A 1 272 ? 21.195 -8.023 -6.481 1.00 81.69 272 ASN A C 1
ATOM 2173 O O . ASN A 1 272 ? 22.296 -7.536 -6.732 1.00 81.69 272 ASN A O 1
ATOM 2177 N N . PHE A 1 273 ? 20.051 -7.404 -6.762 1.00 82.69 273 PHE A N 1
ATOM 2178 C CA . PHE A 1 273 ? 19.992 -6.129 -7.471 1.00 82.69 273 PHE A CA 1
ATOM 2179 C C . PHE A 1 273 ? 20.628 -4.961 -6.705 1.00 82.69 273 PHE A C 1
ATOM 2181 O O . PHE A 1 273 ? 21.162 -4.061 -7.347 1.00 82.69 273 PHE A O 1
ATOM 2188 N N . GLU A 1 274 ? 20.687 -5.011 -5.370 1.00 83.19 274 GLU A N 1
ATOM 2189 C CA . GLU A 1 274 ? 21.427 -4.013 -4.580 1.00 83.19 274 GLU A CA 1
ATOM 2190 C C . GLU A 1 274 ? 22.920 -4.040 -4.912 1.00 83.19 274 GLU A C 1
ATOM 2192 O O . GLU A 1 274 ? 23.532 -3.002 -5.158 1.00 83.19 274 GLU A O 1
ATOM 2197 N N . ASN A 1 275 ? 23.493 -5.240 -5.036 1.00 86.94 275 ASN A N 1
ATOM 2198 C CA . ASN A 1 275 ? 24.892 -5.408 -5.428 1.00 86.94 275 ASN A CA 1
ATOM 2199 C C . ASN A 1 275 ? 25.133 -5.009 -6.895 1.00 86.94 275 ASN A C 1
ATOM 2201 O O . ASN A 1 275 ? 26.249 -4.646 -7.261 1.00 86.94 275 ASN A O 1
ATOM 2205 N N . LEU A 1 276 ? 24.093 -5.047 -7.732 1.00 86.81 276 LEU A N 1
ATOM 2206 C CA . LEU A 1 276 ? 24.149 -4.634 -9.136 1.00 86.81 276 LEU A CA 1
ATOM 2207 C C . LEU A 1 276 ? 23.905 -3.134 -9.352 1.00 86.81 276 LEU A C 1
ATOM 2209 O O . LEU A 1 276 ? 23.851 -2.704 -10.500 1.00 86.81 276 LEU A O 1
ATOM 2213 N N . GLY A 1 277 ? 23.772 -2.341 -8.283 1.00 86.38 277 GLY A N 1
ATOM 2214 C CA . GLY A 1 277 ? 23.639 -0.886 -8.384 1.00 86.38 277 GLY A CA 1
ATOM 2215 C C . GLY A 1 277 ? 22.215 -0.341 -8.299 1.00 86.38 277 GLY A C 1
ATOM 2216 O O . GLY A 1 277 ? 22.021 0.846 -8.551 1.00 86.38 277 GLY A O 1
ATOM 2217 N N . PHE A 1 278 ? 21.224 -1.165 -7.948 1.00 84.50 278 PHE A N 1
ATOM 2218 C CA . PHE A 1 278 ? 19.834 -0.739 -7.755 1.00 84.50 278 PHE A CA 1
ATOM 2219 C C . PHE A 1 278 ? 19.540 -0.607 -6.264 1.00 84.50 278 PHE A C 1
ATOM 2221 O O . PHE A 1 278 ? 19.493 -1.601 -5.547 1.00 84.50 278 PHE A O 1
ATOM 2228 N N . SER A 1 279 ? 19.318 0.613 -5.785 1.00 79.56 279 SER A N 1
ATOM 2229 C CA . SER A 1 279 ? 19.076 0.857 -4.359 1.00 79.56 279 SER A CA 1
ATOM 2230 C C . SER A 1 279 ? 17.705 0.359 -3.891 1.00 79.56 279 SER A C 1
ATOM 2232 O O . SER A 1 279 ? 17.493 0.115 -2.704 1.00 79.56 279 SER A O 1
ATOM 2234 N N . ASP A 1 280 ? 16.778 0.186 -4.834 1.00 75.31 280 ASP A N 1
ATOM 2235 C CA . ASP A 1 280 ? 15.430 -0.309 -4.603 1.00 75.31 280 ASP A CA 1
ATOM 2236 C C . ASP A 1 280 ? 14.983 -1.189 -5.779 1.00 75.31 280 ASP A C 1
ATOM 2238 O O . ASP A 1 280 ? 15.155 -0.830 -6.943 1.00 75.31 280 ASP A O 1
ATOM 2242 N N . LEU A 1 281 ? 14.334 -2.325 -5.503 1.00 67.56 281 LEU A N 1
ATOM 2243 C CA . LEU A 1 281 ? 13.775 -3.208 -6.539 1.00 67.56 281 LEU A CA 1
ATOM 2244 C C . LEU A 1 281 ? 12.771 -2.498 -7.468 1.00 67.56 281 LEU A C 1
ATOM 2246 O O . LEU A 1 281 ? 12.570 -2.930 -8.601 1.00 67.56 281 LEU A O 1
ATOM 2250 N N . ARG A 1 282 ? 12.147 -1.399 -7.028 1.00 68.75 282 ARG A N 1
ATOM 2251 C CA . ARG A 1 282 ? 11.276 -0.548 -7.856 1.00 68.75 282 ARG A CA 1
ATOM 2252 C C . ARG A 1 282 ? 12.043 0.178 -8.965 1.00 68.75 282 ARG A C 1
ATOM 2254 O O . ARG A 1 282 ? 11.448 0.487 -9.998 1.00 68.75 282 ARG A O 1
ATOM 2261 N N . GLU A 1 283 ? 13.343 0.417 -8.790 1.00 73.44 283 GLU A N 1
ATOM 2262 C CA . GLU A 1 283 ? 14.209 1.044 -9.797 1.00 73.44 283 GLU A CA 1
ATOM 2263 C C . GLU A 1 283 ? 14.454 0.128 -11.000 1.00 73.44 283 GLU A C 1
ATOM 2265 O O . GLU A 1 283 ? 14.738 0.630 -12.084 1.00 73.44 283 GLU A O 1
ATOM 2270 N N . LEU A 1 284 ? 14.221 -1.187 -10.875 1.00 68.06 284 LEU A N 1
ATOM 2271 C CA . LEU A 1 284 ? 14.251 -2.112 -12.016 1.00 68.06 284 LEU A CA 1
ATOM 2272 C C . LEU A 1 284 ? 13.258 -1.711 -13.118 1.00 68.06 284 LEU A C 1
ATOM 2274 O O . LEU A 1 284 ? 13.505 -1.961 -14.295 1.00 68.06 284 LEU A O 1
ATOM 2278 N N . GLY A 1 285 ? 12.180 -0.997 -12.762 1.00 66.69 285 GLY A N 1
ATOM 2279 C CA . GLY A 1 285 ? 11.266 -0.355 -13.713 1.00 66.69 285 GLY A CA 1
ATOM 2280 C C . GLY A 1 285 ? 11.962 0.495 -14.781 1.00 66.69 285 GLY A C 1
ATOM 2281 O O . GLY A 1 285 ? 11.450 0.597 -15.890 1.00 66.69 285 GLY A O 1
ATOM 2282 N N . LYS A 1 286 ? 13.133 1.070 -14.473 1.00 71.62 286 LYS A N 1
ATOM 2283 C CA . LYS A 1 286 ? 13.917 1.921 -15.382 1.00 71.62 286 LYS A CA 1
ATOM 2284 C C . LYS A 1 286 ? 14.647 1.150 -16.476 1.00 71.62 286 LYS A C 1
ATOM 2286 O O . LYS A 1 286 ? 14.904 1.711 -17.536 1.00 71.62 286 LYS A O 1
ATOM 2291 N N . VAL A 1 287 ? 14.943 -0.126 -16.236 1.00 68.88 287 VAL A N 1
ATOM 2292 C CA . VAL A 1 287 ? 15.636 -1.009 -17.186 1.00 68.88 287 VAL A CA 1
ATOM 2293 C C . VAL A 1 287 ? 14.688 -1.995 -17.882 1.00 68.88 287 VAL A C 1
ATOM 2295 O O . VAL A 1 287 ? 15.084 -2.650 -18.834 1.00 68.88 287 VAL A O 1
ATOM 2298 N N . PHE A 1 288 ? 13.409 -2.057 -17.488 1.00 64.50 288 PHE A N 1
ATOM 2299 C CA . PHE A 1 288 ? 12.387 -2.897 -18.141 1.00 64.50 288 PHE A CA 1
ATOM 2300 C C . PHE A 1 288 ? 11.807 -2.321 -19.445 1.00 64.50 288 PHE A C 1
ATOM 2302 O O . PHE A 1 288 ? 10.911 -2.927 -20.035 1.00 64.50 288 PHE A O 1
ATOM 2309 N N . ASN A 1 289 ? 12.301 -1.170 -19.915 1.00 62.50 289 ASN A N 1
ATOM 2310 C CA . ASN A 1 289 ? 11.935 -0.633 -21.232 1.00 62.50 289 ASN A CA 1
ATOM 2311 C C . ASN A 1 289 ? 12.404 -1.539 -22.384 1.00 62.50 289 ASN A C 1
ATOM 2313 O O . ASN A 1 289 ? 11.862 -1.447 -23.484 1.00 62.50 289 ASN A O 1
ATOM 2317 N N . PHE A 1 290 ? 13.380 -2.412 -22.134 1.00 72.06 290 PHE A N 1
ATOM 2318 C CA . PHE A 1 290 ? 13.871 -3.430 -23.056 1.00 72.06 290 PHE A CA 1
ATOM 2319 C C . PHE A 1 290 ? 13.703 -4.832 -22.434 1.00 72.06 290 PHE A C 1
ATOM 2321 O O . PHE A 1 290 ? 13.601 -4.986 -21.216 1.00 72.06 290 PHE A O 1
ATOM 2328 N N . GLY A 1 291 ? 13.557 -5.860 -23.273 1.00 72.62 291 GLY A N 1
ATOM 2329 C CA . GLY A 1 291 ? 13.213 -7.220 -22.840 1.00 72.62 291 GLY A CA 1
ATOM 2330 C C . GLY A 1 291 ? 14.425 -8.085 -22.491 1.00 72.62 291 GLY A C 1
ATOM 2331 O O . GLY A 1 291 ? 15.531 -7.814 -22.947 1.00 72.62 291 GLY A O 1
ATOM 2332 N N . PHE A 1 292 ? 14.191 -9.164 -21.737 1.00 79.81 292 PHE A N 1
ATOM 2333 C CA . PHE A 1 292 ? 15.187 -10.199 -21.441 1.00 79.81 292 PHE A CA 1
ATOM 2334 C C . PHE A 1 292 ? 14.664 -11.593 -21.822 1.00 79.81 292 PHE A C 1
ATOM 2336 O O . PHE A 1 292 ? 13.493 -11.893 -21.563 1.00 79.81 292 PHE A O 1
ATOM 2343 N N . ASP A 1 293 ? 15.527 -12.450 -22.371 1.00 78.88 293 ASP A N 1
ATOM 2344 C CA . ASP A 1 293 ? 15.291 -13.894 -22.499 1.00 78.88 293 ASP A CA 1
ATOM 2345 C C . ASP A 1 293 ? 16.113 -14.668 -21.472 1.00 78.88 293 ASP A C 1
ATOM 2347 O O . ASP A 1 293 ? 17.336 -14.567 -21.442 1.00 78.88 293 ASP A O 1
ATOM 2351 N N . PHE A 1 294 ? 15.448 -15.487 -20.666 1.00 79.81 294 PHE A N 1
ATOM 2352 C CA . PHE A 1 294 ? 16.096 -16.395 -19.721 1.00 79.81 294 PHE A CA 1
ATOM 2353 C C . PHE A 1 294 ? 15.698 -17.856 -19.964 1.00 79.81 294 PHE A C 1
ATOM 2355 O O . PHE A 1 294 ? 15.812 -18.705 -19.076 1.00 79.81 294 PHE A O 1
ATOM 2362 N N . THR A 1 295 ? 15.190 -18.177 -21.154 1.00 79.62 295 THR A N 1
ATOM 2363 C CA . THR A 1 295 ? 14.748 -19.532 -21.492 1.00 79.62 295 THR A CA 1
ATOM 2364 C C . THR A 1 295 ? 15.891 -20.533 -21.297 1.00 79.62 295 THR A C 1
ATOM 2366 O O . THR A 1 295 ? 17.026 -20.296 -21.710 1.00 79.62 295 THR A O 1
ATOM 2369 N N . ASN A 1 296 ? 15.600 -21.667 -20.651 1.00 78.69 296 ASN A N 1
ATOM 2370 C CA . ASN A 1 296 ? 16.585 -22.707 -20.319 1.00 78.69 296 ASN A CA 1
ATOM 2371 C C . ASN A 1 296 ? 17.773 -22.229 -19.455 1.00 78.69 296 ASN A C 1
ATOM 2373 O O . ASN A 1 296 ? 18.814 -22.880 -19.442 1.00 78.69 296 ASN A O 1
ATOM 2377 N N . ALA A 1 297 ? 17.625 -21.124 -18.719 1.00 76.75 297 ALA A N 1
ATOM 2378 C CA . ALA A 1 297 ? 18.573 -20.741 -17.680 1.00 76.75 297 ALA A CA 1
ATOM 2379 C C . ALA A 1 297 ? 18.361 -21.566 -16.395 1.00 76.75 297 ALA A C 1
ATOM 2381 O O . ALA A 1 297 ? 17.230 -21.762 -15.942 1.00 76.75 297 ALA A O 1
ATOM 2382 N N . ASN A 1 298 ? 19.454 -22.016 -15.776 1.00 73.62 298 ASN A N 1
ATOM 2383 C CA . ASN A 1 298 ? 19.442 -22.916 -14.612 1.00 73.62 298 ASN A CA 1
ATOM 2384 C C . ASN A 1 298 ? 19.294 -22.205 -13.246 1.00 73.62 298 ASN A C 1
ATOM 2386 O O . ASN A 1 298 ? 20.063 -22.478 -12.328 1.00 73.62 298 ASN A O 1
ATOM 2390 N N . PHE A 1 299 ? 18.292 -21.340 -13.062 1.00 81.06 299 PHE A N 1
ATOM 2391 C CA . PHE A 1 299 ? 18.128 -20.594 -11.803 1.00 81.06 299 PHE A CA 1
ATOM 2392 C C . PHE A 1 299 ? 17.869 -21.481 -10.575 1.00 81.06 299 PHE A C 1
ATOM 2394 O O . PHE A 1 299 ? 17.010 -22.370 -10.588 1.00 81.06 299 PHE A O 1
ATOM 2401 N N . THR A 1 300 ? 18.534 -21.166 -9.460 1.00 84.75 300 THR A N 1
ATOM 2402 C CA . THR A 1 300 ? 18.151 -21.680 -8.136 1.00 84.75 300 THR A CA 1
ATOM 2403 C C . THR A 1 300 ? 16.948 -20.899 -7.604 1.00 84.75 300 THR A C 1
ATOM 2405 O O . THR A 1 300 ? 16.999 -19.685 -7.422 1.00 84.75 300 THR A O 1
ATOM 2408 N N . CYS A 1 301 ? 15.854 -21.610 -7.345 1.00 87.69 301 CYS A N 1
ATOM 2409 C CA . CYS A 1 301 ? 14.595 -21.081 -6.831 1.00 87.69 301 CYS A CA 1
ATOM 2410 C C . CYS A 1 301 ? 14.615 -21.009 -5.301 1.00 87.69 301 CYS A C 1
ATOM 2412 O O . CYS A 1 301 ? 13.949 -21.786 -4.620 1.00 87.69 301 CYS A O 1
ATOM 2414 N N . ASP A 1 302 ? 15.413 -20.096 -4.761 1.00 87.75 302 ASP A N 1
ATOM 2415 C CA . ASP A 1 302 ? 15.603 -19.912 -3.322 1.00 87.75 302 ASP A CA 1
ATOM 2416 C C . ASP A 1 302 ? 14.987 -18.596 -2.811 1.00 87.75 302 ASP A C 1
ATOM 2418 O O . ASP A 1 302 ? 14.296 -17.863 -3.527 1.00 87.75 302 ASP A O 1
ATOM 2422 N N . CYS A 1 303 ? 15.253 -18.279 -1.545 1.00 87.06 303 CYS A N 1
ATOM 2423 C CA . CYS A 1 303 ? 14.765 -17.061 -0.910 1.00 87.06 303 CYS A CA 1
ATOM 2424 C C . CYS A 1 303 ? 15.242 -15.759 -1.575 1.00 87.06 303 CYS A C 1
ATOM 2426 O O . CYS A 1 303 ? 14.601 -14.734 -1.367 1.00 87.06 303 CYS A O 1
ATOM 2428 N N . LYS A 1 304 ? 16.332 -15.756 -2.356 1.00 84.00 304 LYS A N 1
ATOM 2429 C CA . LYS A 1 304 ? 16.824 -14.543 -3.032 1.00 84.00 304 LYS A CA 1
ATOM 2430 C C . LYS A 1 304 ? 15.940 -14.180 -4.219 1.00 84.00 304 LYS A C 1
ATOM 2432 O O . LYS A 1 304 ? 15.745 -13.004 -4.508 1.00 84.00 304 LYS A O 1
ATOM 2437 N N . MET A 1 305 ? 15.362 -15.184 -4.878 1.00 84.88 305 MET A N 1
ATOM 2438 C CA . MET A 1 305 ? 14.455 -14.981 -6.007 1.00 84.88 305 MET A CA 1
ATOM 2439 C C . MET A 1 305 ? 13.038 -14.589 -5.573 1.00 84.88 305 MET A C 1
ATOM 2441 O O . MET A 1 305 ? 12.314 -13.919 -6.313 1.00 84.88 305 MET A O 1
ATOM 2445 N N . GLN A 1 306 ? 12.626 -14.990 -4.368 1.00 87.88 306 GLN A N 1
ATOM 2446 C CA . GLN A 1 306 ? 11.257 -14.799 -3.890 1.00 87.88 306 GLN A CA 1
ATOM 2447 C C . GLN A 1 306 ? 10.788 -13.327 -3.882 1.00 87.88 306 GLN A C 1
ATOM 2449 O O . GLN A 1 306 ? 9.699 -13.090 -4.413 1.00 87.88 306 GLN A O 1
ATOM 2454 N N . PRO A 1 307 ? 11.549 -12.334 -3.368 1.00 81.88 307 PRO A N 1
ATOM 2455 C CA . PRO A 1 307 ? 11.113 -10.935 -3.355 1.00 81.88 307 PRO A CA 1
ATOM 2456 C C . PRO A 1 307 ? 10.814 -10.389 -4.754 1.00 81.88 307 PRO A C 1
ATOM 2458 O O . PRO A 1 307 ? 9.807 -9.711 -4.964 1.00 81.88 307 PRO A O 1
ATOM 2461 N N . PHE A 1 308 ? 11.652 -10.745 -5.733 1.00 78.62 308 PHE A N 1
ATOM 2462 C CA . PHE A 1 308 ? 11.458 -10.361 -7.128 1.00 78.62 308 PHE A CA 1
ATOM 2463 C C . PHE A 1 308 ? 10.194 -10.986 -7.726 1.00 78.62 308 PHE A C 1
ATOM 2465 O O . PHE A 1 308 ? 9.423 -10.302 -8.404 1.00 78.62 308 PHE A O 1
ATOM 2472 N N . LEU A 1 309 ? 9.953 -12.274 -7.458 1.00 81.81 309 LEU A N 1
ATOM 2473 C CA . LEU A 1 309 ? 8.745 -12.954 -7.921 1.00 81.81 309 LEU A CA 1
ATOM 2474 C C . LEU A 1 309 ? 7.473 -12.403 -7.281 1.00 81.81 309 LEU A C 1
ATOM 2476 O O . LEU A 1 309 ? 6.447 -12.361 -7.954 1.00 81.81 309 LEU A O 1
ATOM 2480 N N . GLU A 1 310 ? 7.517 -11.979 -6.016 1.00 82.81 310 GLU A N 1
ATOM 2481 C CA . GLU A 1 310 ? 6.360 -11.368 -5.354 1.00 82.81 310 GLU A CA 1
ATOM 2482 C C . GLU A 1 310 ? 6.028 -10.006 -5.976 1.00 82.81 310 GLU A C 1
ATOM 2484 O O . GLU A 1 310 ? 4.870 -9.767 -6.318 1.00 82.81 310 GLU A O 1
ATOM 2489 N N . LEU A 1 311 ? 7.037 -9.158 -6.222 1.00 74.06 311 LEU A N 1
ATOM 2490 C CA . LEU A 1 311 ? 6.863 -7.874 -6.914 1.00 74.06 311 LEU A CA 1
ATOM 2491 C C . LEU A 1 311 ? 6.340 -8.065 -8.348 1.00 74.06 311 LEU A C 1
ATOM 2493 O O . LEU A 1 311 ? 5.456 -7.342 -8.809 1.00 74.06 311 LEU A O 1
ATOM 2497 N N . SER A 1 312 ? 6.859 -9.076 -9.044 1.00 69.12 312 SER A N 1
ATOM 2498 C CA . SER A 1 312 ? 6.555 -9.349 -10.452 1.00 69.12 312 SER A CA 1
ATOM 2499 C C . SER A 1 312 ? 5.337 -10.257 -10.648 1.00 69.12 312 SER A C 1
ATOM 2501 O O . SER A 1 312 ? 4.961 -10.548 -11.781 1.00 69.12 312 SER A O 1
ATOM 2503 N N . LYS A 1 313 ? 4.676 -10.699 -9.573 1.00 74.19 313 LYS A N 1
ATOM 2504 C CA . LYS A 1 313 ? 3.585 -11.689 -9.589 1.00 74.19 313 LYS A CA 1
ATOM 2505 C C . LYS A 1 313 ? 2.422 -11.287 -10.485 1.00 74.19 313 LYS A C 1
ATOM 2507 O O . LYS A 1 313 ? 1.917 -12.104 -11.252 1.00 74.19 313 LYS A O 1
ATOM 2512 N N . ASP A 1 314 ? 2.004 -10.025 -10.406 1.00 65.62 314 ASP A N 1
ATOM 2513 C CA . ASP A 1 314 ? 0.904 -9.483 -11.211 1.00 65.62 314 ASP A CA 1
ATOM 2514 C C . ASP A 1 314 ? 1.274 -9.362 -12.697 1.00 65.62 314 ASP A C 1
ATOM 2516 O O . ASP A 1 314 ? 0.398 -9.464 -13.558 1.00 65.62 314 ASP A O 1
ATOM 2520 N N . ILE A 1 315 ? 2.560 -9.163 -12.994 1.00 62.44 315 ILE A N 1
ATOM 2521 C CA . ILE A 1 315 ? 3.105 -9.079 -14.352 1.00 62.44 315 ILE A CA 1
ATOM 2522 C C . ILE A 1 315 ? 3.224 -10.494 -14.936 1.00 62.44 315 ILE A C 1
ATOM 2524 O O . ILE A 1 315 ? 2.650 -10.772 -15.985 1.00 62.44 315 ILE A O 1
ATOM 2528 N N . ILE A 1 316 ? 3.853 -11.422 -14.210 1.00 63.88 316 ILE A N 1
ATOM 2529 C CA . ILE A 1 316 ? 4.021 -12.832 -14.597 1.00 63.88 316 ILE A CA 1
ATOM 2530 C C . ILE A 1 316 ? 2.662 -13.509 -14.834 1.00 63.88 316 ILE A C 1
ATOM 2532 O O . ILE A 1 316 ? 2.502 -14.239 -15.806 1.00 63.88 316 ILE A O 1
ATOM 2536 N N . LYS A 1 317 ? 1.643 -13.211 -14.015 1.00 60.53 317 LYS A N 1
ATOM 2537 C CA . LYS A 1 317 ? 0.271 -13.726 -14.204 1.00 60.53 317 LYS A CA 1
ATOM 2538 C C . LYS A 1 317 ? -0.422 -13.211 -15.472 1.00 60.53 317 LYS A C 1
ATOM 2540 O O . LYS A 1 317 ? -1.368 -13.842 -15.941 1.00 60.53 317 LYS A O 1
ATOM 2545 N N . LYS A 1 318 ? -0.001 -12.057 -16.002 1.00 50.38 318 LYS A N 1
ATOM 2546 C CA . LYS A 1 318 ? -0.583 -11.408 -17.191 1.00 50.38 318 LYS A CA 1
ATOM 2547 C C . LYS A 1 318 ? 0.213 -11.678 -18.472 1.00 50.38 318 LYS A C 1
ATOM 2549 O O . LYS A 1 318 ? -0.346 -11.540 -19.558 1.00 50.38 318 LYS A O 1
ATOM 2554 N N . ILE A 1 319 ? 1.484 -12.069 -18.367 1.00 44.06 319 ILE A N 1
ATOM 2555 C CA . ILE A 1 319 ? 2.356 -12.361 -19.510 1.00 44.06 319 ILE A CA 1
ATOM 2556 C C . ILE A 1 319 ? 2.201 -13.829 -19.935 1.00 44.06 319 ILE A C 1
ATOM 2558 O O . ILE A 1 319 ? 2.625 -14.746 -19.243 1.00 44.06 319 ILE A O 1
ATOM 2562 N N . TRP A 1 320 ? 1.631 -14.047 -21.124 1.00 41.78 320 TRP A N 1
ATOM 2563 C CA . TRP A 1 320 ? 1.613 -15.334 -21.833 1.00 41.78 320 TRP A CA 1
ATOM 2564 C C . TRP A 1 320 ? 2.637 -15.317 -22.977 1.00 41.78 320 TRP A C 1
ATOM 2566 O O . TRP A 1 320 ? 2.264 -15.189 -24.143 1.00 41.78 320 TRP A O 1
ATOM 2576 N N . ARG A 1 321 ? 3.937 -15.403 -22.665 1.00 44.50 321 ARG A N 1
ATOM 2577 C CA . ARG A 1 321 ? 4.997 -15.629 -23.669 1.00 44.50 321 ARG A CA 1
ATOM 2578 C C . ARG A 1 321 ? 6.111 -16.529 -23.125 1.00 44.50 321 ARG A C 1
ATOM 2580 O O . ARG A 1 321 ? 6.331 -16.591 -21.920 1.00 44.50 321 ARG A O 1
ATOM 2587 N N . SER A 1 322 ? 6.802 -17.217 -24.034 1.00 48.72 322 SER A N 1
ATOM 2588 C CA . SER A 1 322 ? 7.837 -18.232 -23.776 1.00 48.72 322 SER A CA 1
ATOM 2589 C C . SER A 1 322 ? 9.108 -17.719 -23.089 1.00 48.72 322 SER A C 1
ATOM 2591 O O . SER A 1 322 ? 9.813 -18.531 -22.507 1.00 48.72 322 SER A O 1
ATOM 2593 N N . TYR A 1 323 ? 9.367 -16.406 -23.095 1.00 50.69 323 TYR A N 1
ATOM 2594 C CA . TYR A 1 323 ? 10.598 -15.779 -22.575 1.00 50.69 323 TYR A CA 1
ATOM 2595 C C . TYR A 1 323 ? 10.836 -15.967 -21.062 1.00 50.69 323 TYR A C 1
ATOM 2597 O O . TYR A 1 323 ? 11.964 -15.873 -20.591 1.00 50.69 323 TYR A O 1
ATOM 2605 N N . PHE A 1 324 ? 9.778 -16.263 -20.295 1.00 55.66 324 PHE A N 1
ATOM 2606 C CA . PHE A 1 324 ? 9.851 -16.597 -18.863 1.00 55.66 324 PHE A CA 1
ATOM 2607 C C . PHE A 1 324 ? 9.634 -18.093 -18.591 1.00 55.66 324 PHE A C 1
ATOM 2609 O O . PHE A 1 324 ? 9.295 -18.477 -17.468 1.00 55.66 324 PHE A O 1
ATOM 2616 N N . ASN A 1 325 ? 9.808 -18.962 -19.593 1.00 63.56 325 ASN A N 1
ATOM 2617 C CA . ASN A 1 325 ? 9.762 -20.409 -19.390 1.00 63.56 325 ASN A CA 1
ATOM 2618 C C . ASN A 1 325 ? 11.050 -20.898 -18.710 1.00 63.56 325 ASN A C 1
ATOM 2620 O O . ASN A 1 325 ? 11.892 -21.570 -19.304 1.00 63.56 325 ASN A O 1
ATOM 2624 N N . VAL A 1 326 ? 11.195 -20.507 -17.449 1.00 72.88 326 VAL A N 1
ATOM 2625 C CA . VAL A 1 326 ? 12.326 -20.822 -16.591 1.00 72.88 326 VAL A CA 1
ATOM 2626 C C . VAL A 1 326 ? 11.901 -21.914 -15.613 1.00 72.88 326 VAL A C 1
ATOM 2628 O O . VAL A 1 326 ? 10.850 -21.830 -14.962 1.00 72.88 326 VAL A O 1
ATOM 2631 N N . THR A 1 327 ? 12.716 -22.958 -15.517 1.00 81.69 327 THR A N 1
ATOM 2632 C CA . THR A 1 327 ? 12.539 -24.054 -14.563 1.00 81.69 327 THR A CA 1
ATOM 2633 C C . THR A 1 327 ? 13.569 -23.956 -13.454 1.00 81.69 327 THR A C 1
ATOM 2635 O O . THR A 1 327 ? 14.729 -23.655 -13.707 1.00 81.69 327 THR A O 1
ATOM 2638 N N . CYS A 1 328 ? 13.163 -24.275 -12.234 1.00 85.94 328 CYS A N 1
ATOM 2639 C CA . CYS A 1 328 ? 14.063 -24.317 -11.095 1.00 85.94 328 CYS A CA 1
ATOM 2640 C C . CYS A 1 328 ? 15.122 -25.414 -11.267 1.00 85.94 328 CYS A C 1
ATOM 2642 O O . CYS A 1 328 ? 14.785 -26.589 -11.432 1.00 85.94 328 CYS A O 1
ATOM 2644 N N . ALA A 1 329 ? 16.401 -25.065 -11.159 1.00 82.88 329 ALA A N 1
ATOM 2645 C CA . ALA A 1 329 ? 17.499 -26.029 -11.100 1.00 82.88 329 ALA A CA 1
ATOM 2646 C C . ALA A 1 329 ? 17.666 -26.639 -9.692 1.00 82.88 329 ALA A C 1
ATOM 2648 O O . ALA A 1 329 ? 18.106 -27.785 -9.549 1.00 82.88 329 ALA A O 1
ATOM 2649 N N . GLY A 1 330 ? 17.248 -25.906 -8.657 1.00 78.75 330 GLY A N 1
ATOM 2650 C CA . GLY A 1 330 ? 17.243 -26.313 -7.250 1.00 78.75 330 GLY A CA 1
ATOM 2651 C C . GLY A 1 330 ? 16.380 -25.373 -6.394 1.00 78.75 330 GLY A C 1
ATOM 2652 O O . GLY A 1 330 ? 15.856 -24.402 -6.943 1.00 78.75 330 GLY A O 1
ATOM 2653 N N . PRO A 1 331 ? 16.209 -25.631 -5.080 1.00 80.88 331 PRO A N 1
ATOM 2654 C CA . PRO A 1 331 ? 16.653 -26.816 -4.325 1.00 80.88 331 PRO A CA 1
ATOM 2655 C C . PRO A 1 331 ? 15.947 -28.113 -4.787 1.00 80.88 331 PRO A C 1
ATOM 2657 O O . PRO A 1 331 ? 14.990 -28.032 -5.558 1.00 80.88 331 PRO A O 1
ATOM 2660 N N . PRO A 1 332 ? 16.372 -29.324 -4.357 1.00 82.56 332 PRO A N 1
ATOM 2661 C CA . PRO A 1 332 ? 15.834 -30.602 -4.853 1.00 82.56 332 PRO A CA 1
ATOM 2662 C C . PRO A 1 332 ? 14.304 -30.723 -4.830 1.00 82.56 332 PRO A C 1
ATOM 2664 O O . PRO A 1 332 ? 13.735 -31.361 -5.710 1.00 82.56 332 PRO A O 1
ATOM 2667 N N . ALA A 1 333 ? 13.641 -30.078 -3.865 1.00 83.19 333 ALA A N 1
ATOM 2668 C CA . ALA A 1 333 ? 12.182 -30.035 -3.761 1.00 83.19 333 ALA A CA 1
ATOM 2669 C C . ALA A 1 333 ? 11.505 -29.286 -4.927 1.00 83.19 333 ALA A C 1
ATOM 2671 O O . ALA A 1 333 ? 10.413 -29.657 -5.359 1.00 83.19 333 ALA A O 1
ATOM 2672 N N . LEU A 1 334 ? 12.161 -28.248 -5.453 1.00 87.62 334 LEU A N 1
ATOM 2673 C CA . LEU A 1 334 ? 11.653 -27.403 -6.533 1.00 87.62 334 LEU A CA 1
ATOM 2674 C C . LEU A 1 334 ? 12.259 -27.745 -7.896 1.00 87.62 334 LEU A C 1
ATOM 2676 O O . LEU A 1 334 ? 11.775 -27.253 -8.910 1.00 87.62 334 LEU A O 1
ATOM 2680 N N . LYS A 1 335 ? 13.277 -28.609 -7.949 1.00 88.56 335 LYS A N 1
ATOM 2681 C CA . LYS A 1 335 ? 13.983 -28.960 -9.184 1.00 88.56 335 LYS A CA 1
ATOM 2682 C C . LYS A 1 335 ? 13.028 -29.432 -10.292 1.00 88.56 335 LYS A C 1
ATOM 2684 O O . LYS A 1 335 ? 12.198 -30.313 -10.085 1.00 88.56 335 LYS A O 1
ATOM 2689 N N . GLY A 1 336 ? 13.173 -28.852 -11.483 1.00 85.25 336 GLY A N 1
ATOM 2690 C CA . GLY A 1 336 ? 12.359 -29.132 -12.668 1.00 85.25 336 GLY A CA 1
ATOM 2691 C C . GLY A 1 336 ? 10.976 -28.475 -12.669 1.00 85.25 336 GLY A C 1
ATOM 2692 O O . GLY A 1 336 ? 10.246 -28.606 -13.651 1.00 85.25 336 GLY A O 1
ATOM 2693 N N . GLN A 1 337 ? 10.591 -27.758 -11.608 1.00 87.44 337 GLN A N 1
ATOM 2694 C CA . GLN A 1 337 ? 9.315 -27.047 -11.575 1.00 87.44 337 GLN A CA 1
ATOM 2695 C C . GLN A 1 337 ? 9.424 -25.710 -12.309 1.00 87.44 337 GLN A C 1
ATOM 2697 O O . GLN A 1 337 ? 10.390 -24.968 -12.149 1.00 87.44 337 GLN A O 1
ATOM 2702 N N . SER A 1 338 ? 8.414 -25.394 -13.118 1.00 85.62 338 SER A N 1
ATOM 2703 C CA . SER A 1 338 ? 8.311 -24.091 -13.779 1.00 85.62 338 SER A CA 1
ATOM 2704 C C . SER A 1 338 ? 8.021 -22.997 -12.752 1.00 85.62 338 SER A C 1
ATOM 2706 O O . SER A 1 338 ? 7.069 -23.107 -11.974 1.00 85.62 338 SER A O 1
ATOM 2708 N N . ILE A 1 339 ? 8.801 -21.916 -12.794 1.00 82.25 339 ILE A N 1
ATOM 2709 C CA . ILE A 1 339 ? 8.626 -20.749 -11.920 1.00 82.25 339 ILE A CA 1
ATOM 2710 C C . ILE A 1 339 ? 7.249 -20.120 -12.120 1.00 82.25 339 ILE A C 1
ATOM 2712 O O . ILE A 1 339 ? 6.569 -19.797 -11.149 1.00 82.25 339 ILE A O 1
ATOM 2716 N N . VAL A 1 340 ? 6.787 -20.021 -13.368 1.00 79.69 340 VAL A N 1
ATOM 2717 C CA . VAL A 1 340 ? 5.453 -19.495 -13.694 1.00 79.69 340 VAL A CA 1
ATOM 2718 C C . VAL A 1 340 ? 4.365 -20.334 -13.019 1.00 79.69 340 VAL A C 1
ATOM 2720 O O . VAL A 1 340 ? 3.437 -19.783 -12.426 1.00 79.69 340 VAL A O 1
ATOM 2723 N N . ASN A 1 341 ? 4.501 -21.664 -13.026 1.00 84.12 341 ASN A N 1
ATOM 2724 C CA . ASN A 1 341 ? 3.561 -22.548 -12.333 1.00 84.12 341 ASN A CA 1
ATOM 2725 C C . ASN A 1 341 ? 3.612 -22.360 -10.812 1.00 84.12 341 ASN A C 1
ATOM 2727 O O . ASN A 1 341 ? 2.556 -22.289 -10.187 1.00 84.12 341 ASN A O 1
ATOM 2731 N N . LEU A 1 342 ? 4.803 -22.230 -10.223 1.00 87.31 342 LEU A N 1
ATOM 2732 C CA . LEU A 1 342 ? 4.971 -21.983 -8.786 1.00 87.31 342 LEU A CA 1
ATOM 2733 C C . LEU A 1 342 ? 4.331 -20.654 -8.350 1.00 87.31 342 LEU A C 1
ATOM 2735 O O . LEU A 1 342 ? 3.586 -20.619 -7.369 1.00 87.31 342 LEU A O 1
ATOM 2739 N N . VAL A 1 343 ? 4.550 -19.580 -9.116 1.00 84.12 343 VAL A N 1
ATOM 2740 C CA . VAL A 1 343 ? 3.957 -18.250 -8.891 1.00 84.12 343 VAL A CA 1
ATOM 2741 C C . VAL A 1 343 ? 2.431 -18.297 -9.027 1.00 84.12 343 VAL A C 1
ATOM 2743 O O . VAL A 1 343 ? 1.709 -17.763 -8.178 1.00 84.12 343 VAL A O 1
ATOM 2746 N N . ASN A 1 344 ? 1.919 -18.971 -10.061 1.00 81.94 344 ASN A N 1
ATOM 2747 C CA . ASN A 1 344 ? 0.481 -19.104 -10.312 1.00 81.94 344 ASN A CA 1
ATOM 2748 C C . ASN A 1 344 ? -0.230 -19.950 -9.248 1.00 81.94 344 ASN A C 1
ATOM 2750 O O . ASN A 1 344 ? -1.363 -19.639 -8.884 1.00 81.94 344 ASN A O 1
ATOM 2754 N N . GLN A 1 345 ? 0.442 -20.975 -8.718 1.00 85.94 345 GLN A N 1
ATOM 2755 C CA . GLN A 1 345 ? -0.048 -21.814 -7.620 1.00 85.94 345 GLN A CA 1
ATOM 2756 C C . GLN A 1 345 ? 0.109 -21.157 -6.238 1.00 85.94 345 GLN A C 1
ATOM 2758 O O . GLN A 1 345 ? -0.350 -21.722 -5.250 1.00 85.94 345 GLN A O 1
ATOM 2763 N N . GLY A 1 346 ? 0.750 -19.985 -6.144 1.00 85.31 346 GLY A N 1
ATOM 2764 C CA . GLY A 1 346 ? 0.981 -19.294 -4.872 1.00 85.31 346 GLY A CA 1
ATOM 2765 C C . GLY A 1 346 ? 1.997 -19.987 -3.958 1.00 85.31 346 GLY A C 1
ATOM 2766 O O . GLY A 1 346 ? 1.994 -19.743 -2.757 1.00 85.31 346 GLY A O 1
ATOM 2767 N N . ARG A 1 347 ? 2.878 -20.830 -4.508 1.00 90.12 347 ARG A N 1
ATOM 2768 C CA . ARG A 1 347 ? 3.858 -21.646 -3.766 1.00 90.12 347 ARG A CA 1
ATOM 2769 C C . ARG A 1 347 ? 5.185 -20.915 -3.529 1.00 90.12 347 ARG A C 1
ATOM 2771 O O . ARG A 1 347 ? 6.249 -21.522 -3.518 1.00 90.12 347 ARG A O 1
ATOM 2778 N N . LEU A 1 348 ? 5.127 -19.596 -3.337 1.00 89.12 348 LEU A N 1
ATOM 2779 C CA . LEU A 1 348 ? 6.311 -18.777 -3.049 1.00 89.12 348 LEU A CA 1
ATOM 2780 C C . LEU A 1 348 ? 6.881 -19.039 -1.647 1.00 89.12 348 LEU A C 1
ATOM 2782 O O . LEU A 1 348 ? 8.057 -18.791 -1.416 1.00 89.12 348 LEU A O 1
ATOM 2786 N N . ASP A 1 349 ? 6.085 -19.630 -0.753 1.00 88.06 349 ASP A N 1
ATOM 2787 C CA . ASP A 1 349 ? 6.529 -20.094 0.565 1.00 88.06 349 ASP A CA 1
ATOM 2788 C C . ASP A 1 349 ? 7.611 -21.183 0.501 1.00 88.06 349 ASP A C 1
ATOM 2790 O O . ASP A 1 349 ? 8.350 -21.364 1.465 1.00 88.06 349 ASP A O 1
ATOM 2794 N N . GLU A 1 350 ? 7.745 -21.896 -0.616 1.00 88.88 350 GLU A N 1
ATOM 2795 C CA . GLU A 1 350 ? 8.763 -22.943 -0.781 1.00 88.88 350 GLU A CA 1
ATOM 2796 C C . GLU A 1 350 ? 10.141 -22.388 -1.176 1.00 88.88 350 GLU A C 1
ATOM 2798 O O . GLU A 1 350 ? 11.131 -23.116 -1.147 1.00 88.88 350 GLU A O 1
ATOM 2803 N N . PHE A 1 351 ? 10.224 -21.098 -1.514 1.00 90.69 351 PHE A N 1
ATOM 2804 C CA . PHE A 1 351 ? 11.467 -20.422 -1.874 1.00 90.69 351 PHE A CA 1
ATOM 2805 C C . PHE A 1 351 ? 12.232 -20.030 -0.607 1.00 90.69 351 PHE A C 1
ATOM 2807 O O . PHE A 1 351 ? 12.167 -18.898 -0.124 1.00 90.69 351 PHE A O 1
ATOM 2814 N N . THR A 1 352 ? 12.945 -21.001 -0.044 1.00 89.31 352 THR A N 1
ATOM 2815 C CA . THR A 1 352 ? 13.691 -20.851 1.210 1.00 89.31 352 THR A CA 1
ATOM 2816 C C . THR A 1 352 ? 15.196 -20.899 0.981 1.00 89.31 352 THR A C 1
ATOM 2818 O O . THR A 1 352 ? 15.658 -21.597 0.082 1.00 89.31 352 THR A O 1
ATOM 2821 N N . CYS A 1 353 ? 15.966 -20.215 1.827 1.00 86.75 353 CYS A N 1
ATOM 2822 C CA . CYS A 1 353 ? 17.416 -20.408 1.905 1.00 86.75 353 CYS A CA 1
ATOM 2823 C C . CYS A 1 353 ? 17.765 -21.033 3.246 1.00 86.75 353 CYS A C 1
ATOM 2825 O O . CYS A 1 353 ? 17.451 -20.455 4.290 1.00 86.75 353 CYS A O 1
ATOM 2827 N N . GLU A 1 354 ? 18.416 -22.192 3.214 1.00 84.75 354 GLU A N 1
ATOM 2828 C CA . GLU A 1 354 ? 18.967 -22.812 4.414 1.00 84.75 354 GLU A CA 1
ATOM 2829 C C . GLU A 1 354 ? 20.130 -21.975 4.956 1.00 84.75 354 GLU A C 1
ATOM 2831 O O . GLU A 1 354 ? 20.961 -21.473 4.200 1.00 84.75 354 GLU A O 1
ATOM 2836 N N . ILE A 1 355 ? 20.172 -21.815 6.277 1.00 82.88 355 ILE A N 1
ATOM 2837 C CA . ILE A 1 355 ? 21.267 -21.152 6.982 1.00 82.88 355 ILE A CA 1
ATOM 2838 C C . ILE A 1 355 ? 22.230 -22.233 7.449 1.00 82.88 355 ILE A C 1
ATOM 2840 O O . ILE A 1 355 ? 21.879 -23.094 8.264 1.00 82.88 355 ILE A O 1
ATOM 2844 N N . GLU A 1 356 ? 23.455 -22.182 6.938 1.00 73.00 356 GLU A N 1
ATOM 2845 C CA . GLU A 1 356 ? 24.470 -23.174 7.253 1.00 73.00 356 GLU A CA 1
ATOM 2846 C C . GLU A 1 356 ? 24.999 -23.041 8.692 1.00 73.00 356 GLU A C 1
ATOM 2848 O O . GLU A 1 356 ? 24.860 -22.026 9.378 1.00 73.00 356 GLU A O 1
ATOM 2853 N N . ARG A 1 357 ? 25.663 -24.099 9.177 1.00 62.62 357 ARG A N 1
ATOM 2854 C CA . ARG A 1 357 ? 26.205 -24.183 10.550 1.00 62.62 357 ARG A CA 1
ATOM 2855 C C . ARG A 1 357 ? 27.174 -23.057 10.916 1.00 62.62 357 ARG A C 1
ATOM 2857 O O . ARG A 1 357 ? 27.350 -22.783 12.102 1.00 62.62 357 ARG A O 1
ATOM 2864 N N . GLN A 1 358 ? 27.820 -22.451 9.925 1.00 59.62 358 GLN A N 1
ATOM 2865 C CA . GLN A 1 358 ? 28.805 -21.386 10.120 1.00 59.62 358 GLN A CA 1
ATOM 2866 C C . GLN A 1 358 ? 28.132 -20.087 10.620 1.00 59.62 358 GLN A C 1
ATOM 2868 O O . GLN A 1 358 ? 28.763 -19.317 11.343 1.00 59.62 358 GLN A O 1
ATOM 2873 N N . ASP A 1 359 ? 26.813 -19.949 10.419 1.00 64.31 359 ASP A N 1
ATOM 2874 C CA . ASP A 1 359 ? 26.004 -18.766 10.744 1.00 64.31 359 ASP A CA 1
ATOM 2875 C C . ASP A 1 359 ? 25.090 -18.955 11.976 1.00 64.31 359 ASP A C 1
ATOM 2877 O O . ASP A 1 359 ? 23.975 -18.439 12.057 1.00 64.31 359 ASP A O 1
ATOM 2881 N N . ARG A 1 360 ? 25.581 -19.670 13.002 1.00 74.75 360 ARG A N 1
ATOM 2882 C CA . ARG A 1 360 ? 24.952 -19.800 14.343 1.00 74.75 360 ARG A CA 1
ATOM 2883 C C . ARG A 1 360 ? 23.651 -20.626 14.418 1.00 74.75 360 ARG A C 1
ATOM 2885 O O . ARG A 1 360 ? 22.973 -20.567 15.447 1.00 74.75 360 ARG A O 1
ATOM 2892 N N . CYS A 1 361 ? 23.307 -21.436 13.411 1.00 87.00 361 CYS A N 1
ATOM 2893 C CA . CYS A 1 361 ? 22.197 -22.395 13.535 1.00 87.00 361 CYS A CA 1
ATOM 2894 C C . CYS A 1 361 ? 22.539 -23.507 14.561 1.00 87.00 361 CYS A C 1
ATOM 2896 O O . CYS A 1 361 ? 23.623 -24.097 14.476 1.00 87.00 361 CYS A O 1
ATOM 2898 N N . PRO A 1 362 ? 21.673 -23.825 15.551 1.00 86.69 362 PRO A N 1
ATOM 2899 C CA . PRO A 1 362 ? 22.011 -24.811 16.577 1.00 86.69 362 PRO A CA 1
ATOM 2900 C C . PRO A 1 362 ? 22.189 -26.230 16.016 1.00 86.69 362 PRO A C 1
ATOM 2902 O O . PRO A 1 362 ? 21.459 -26.666 15.131 1.00 86.69 362 PRO A O 1
ATOM 2905 N N . LEU A 1 363 ? 23.127 -26.994 16.592 1.00 84.88 363 LEU A N 1
ATOM 2906 C CA . LEU A 1 363 ? 23.411 -28.367 16.159 1.00 84.88 363 LEU A CA 1
ATOM 2907 C C . LEU A 1 363 ? 22.139 -29.238 16.165 1.00 84.88 363 LEU A C 1
ATOM 2909 O O . LEU A 1 363 ? 21.444 -29.313 17.182 1.00 84.88 363 LEU A O 1
ATOM 2913 N N . GLY A 1 364 ? 21.864 -29.903 15.042 1.00 83.50 364 GLY A N 1
ATOM 2914 C CA . GLY A 1 364 ? 20.700 -30.777 14.867 1.00 83.50 364 GLY A CA 1
ATOM 2915 C C . GLY A 1 364 ? 19.394 -30.051 14.535 1.00 83.50 364 GLY A C 1
ATOM 2916 O O . GLY A 1 364 ? 18.388 -30.724 14.355 1.00 83.50 364 GLY A O 1
ATOM 2917 N N . CYS A 1 365 ? 19.397 -28.718 14.444 1.00 90.00 365 CYS A N 1
ATOM 2918 C CA . CYS A 1 365 ? 18.238 -27.935 14.026 1.00 90.00 365 CYS A CA 1
ATOM 2919 C C . CYS A 1 365 ? 18.320 -27.555 12.544 1.00 90.00 365 CYS A C 1
ATOM 2921 O O . CYS A 1 365 ? 19.412 -27.442 11.987 1.00 90.00 365 CYS A O 1
ATOM 2923 N N . LEU A 1 366 ? 17.158 -27.327 11.936 1.00 90.06 366 LEU A N 1
ATOM 2924 C CA . LEU A 1 366 ? 17.007 -26.775 10.595 1.00 90.06 366 LEU A CA 1
ATOM 2925 C C . LEU A 1 366 ? 16.671 -25.284 10.712 1.00 90.06 366 LEU A C 1
ATOM 2927 O O . LEU A 1 366 ? 15.664 -24.929 11.327 1.00 90.06 366 LEU A O 1
ATOM 2931 N N . CYS A 1 367 ? 17.500 -24.421 10.128 1.00 91.19 367 CYS A N 1
ATOM 2932 C CA . CYS A 1 367 ? 17.279 -22.978 10.105 1.00 91.19 367 CYS A CA 1
ATOM 2933 C C . CYS A 1 367 ? 17.161 -22.498 8.660 1.00 91.19 367 CYS A C 1
ATOM 2935 O O . CYS A 1 367 ? 18.013 -22.842 7.844 1.00 91.19 367 CYS A O 1
ATOM 2937 N N . PHE A 1 368 ? 16.143 -21.703 8.338 1.00 89.62 368 PHE A N 1
ATOM 2938 C CA . PHE A 1 368 ? 15.987 -21.159 6.988 1.00 89.62 368 PHE A CA 1
ATOM 2939 C C . PHE A 1 368 ? 15.230 -19.831 6.962 1.00 89.62 368 PHE A C 1
ATOM 2941 O O . PHE A 1 368 ? 14.339 -19.578 7.780 1.00 89.62 368 PHE A O 1
ATOM 2948 N N . HIS A 1 369 ? 15.564 -18.998 5.978 1.00 88.38 369 HIS A N 1
ATOM 2949 C CA . HIS A 1 369 ? 14.806 -17.791 5.656 1.00 88.38 369 HIS A CA 1
ATOM 2950 C C . HIS A 1 369 ? 13.596 -18.129 4.792 1.00 88.38 369 HIS A C 1
ATOM 2952 O O . HIS A 1 369 ? 13.717 -18.874 3.817 1.00 88.38 369 HIS A O 1
ATOM 2958 N N . GLN A 1 370 ? 12.450 -17.528 5.118 1.00 88.69 370 GLN A N 1
ATOM 2959 C CA . GLN A 1 370 ? 11.222 -17.617 4.333 1.00 88.69 370 GLN A CA 1
ATOM 2960 C C . GLN A 1 370 ? 10.637 -16.207 4.129 1.00 88.69 370 GLN A C 1
ATOM 2962 O O . GLN A 1 370 ? 9.777 -15.768 4.904 1.00 88.69 370 GLN A O 1
ATOM 2967 N N . PRO A 1 371 ? 11.114 -15.461 3.114 1.00 86.69 371 PRO A N 1
ATOM 2968 C CA . PRO A 1 371 ? 10.788 -14.044 2.983 1.00 86.69 371 PRO A CA 1
ATOM 2969 C C . PRO A 1 371 ? 9.330 -13.781 2.584 1.00 86.69 371 PRO A C 1
ATOM 2971 O O . PRO A 1 371 ? 8.786 -12.752 2.971 1.00 86.69 371 PRO A O 1
ATOM 2974 N N . SER A 1 372 ? 8.646 -14.737 1.943 1.00 84.81 372 SER A N 1
ATOM 2975 C CA . SER A 1 372 ? 7.206 -14.647 1.638 1.00 84.81 372 SER A CA 1
ATOM 2976 C C . SER A 1 372 ? 6.329 -14.455 2.883 1.00 84.81 372 SER A C 1
ATOM 2978 O O . SER A 1 372 ? 5.289 -13.806 2.821 1.00 84.81 372 SER A O 1
ATOM 2980 N N . GLN A 1 373 ? 6.768 -14.999 4.020 1.00 85.25 373 GLN A N 1
ATOM 2981 C CA . GLN A 1 373 ? 6.110 -14.916 5.327 1.00 85.25 373 GLN A CA 1
ATOM 2982 C C . GLN A 1 373 ? 6.819 -13.904 6.249 1.00 85.25 373 GLN A C 1
ATOM 2984 O O . GLN A 1 373 ? 6.493 -13.814 7.431 1.00 85.25 373 GLN A O 1
ATOM 2989 N N . ASN A 1 374 ? 7.815 -13.176 5.725 1.00 86.94 374 ASN A N 1
ATOM 2990 C CA . ASN A 1 374 ? 8.683 -12.249 6.450 1.00 86.94 374 ASN A CA 1
ATOM 2991 C C . ASN A 1 374 ? 9.259 -12.837 7.757 1.00 86.94 374 ASN A C 1
ATOM 2993 O O . ASN A 1 374 ? 9.248 -12.195 8.814 1.00 86.94 374 ASN A O 1
ATOM 2997 N N . ARG A 1 375 ? 9.735 -14.090 7.706 1.00 87.94 375 ARG A N 1
ATOM 2998 C CA . ARG A 1 375 ? 10.206 -14.799 8.903 1.00 87.94 375 ARG A CA 1
ATOM 2999 C C . ARG A 1 375 ? 11.493 -15.591 8.711 1.00 87.94 375 ARG A C 1
ATOM 3001 O O . ARG A 1 375 ? 11.799 -16.086 7.625 1.00 87.94 375 ARG A O 1
ATOM 3008 N N . LEU A 1 376 ? 12.188 -15.767 9.830 1.00 90.12 376 LEU A N 1
ATOM 3009 C CA . LEU A 1 376 ? 13.274 -16.716 10.031 1.00 90.12 376 LEU A CA 1
ATOM 3010 C C . LEU A 1 376 ? 12.741 -17.895 10.851 1.00 90.12 376 LEU A C 1
ATOM 3012 O O . LEU A 1 376 ? 12.272 -17.703 11.973 1.00 90.12 376 LEU A O 1
ATOM 3016 N N . VAL A 1 377 ? 12.823 -19.107 10.303 1.00 91.31 377 VAL A N 1
ATOM 3017 C CA . VAL A 1 377 ? 12.370 -20.325 10.984 1.00 91.31 377 VAL A CA 1
ATOM 3018 C C . VAL A 1 377 ? 13.567 -21.049 11.587 1.00 91.31 377 VAL A C 1
ATOM 3020 O O . VAL A 1 377 ? 14.537 -21.334 10.886 1.00 91.31 377 VAL A O 1
ATOM 3023 N N . VAL A 1 378 ? 13.482 -21.386 12.874 1.00 92.69 378 VAL A N 1
ATOM 3024 C CA . VAL A 1 378 ? 14.419 -22.284 13.560 1.00 92.69 378 VAL A CA 1
ATOM 3025 C C . VAL A 1 378 ? 13.641 -23.486 14.076 1.00 92.69 378 VAL A C 1
ATOM 3027 O O . VAL A 1 378 ? 12.954 -23.411 15.095 1.00 92.69 378 VAL A O 1
ATOM 3030 N N . ASN A 1 379 ? 13.767 -24.611 13.379 1.00 92.88 379 ASN A N 1
ATOM 3031 C CA . ASN A 1 379 ? 13.137 -25.865 13.756 1.00 92.88 379 ASN A CA 1
ATOM 3032 C C . ASN A 1 379 ? 14.145 -26.797 14.439 1.00 92.88 379 ASN A C 1
ATOM 3034 O O . ASN A 1 379 ? 15.030 -27.375 13.811 1.00 92.88 379 ASN A O 1
ATOM 3038 N N . CYS A 1 380 ? 13.985 -26.942 15.747 1.00 92.50 380 CYS A N 1
ATOM 3039 C CA . CYS A 1 380 ? 14.715 -27.837 16.634 1.00 92.50 380 CYS A CA 1
ATOM 3040 C C . CYS A 1 380 ? 13.814 -28.960 17.188 1.00 92.50 380 CYS A C 1
ATOM 3042 O O . CYS A 1 380 ? 14.093 -29.508 18.265 1.00 92.50 380 CYS A O 1
ATOM 3044 N N . SER A 1 381 ? 12.714 -29.293 16.509 1.00 92.81 381 SER A N 1
ATOM 3045 C CA . SER A 1 381 ? 11.799 -30.338 16.963 1.00 92.81 381 SER A CA 1
ATOM 3046 C C . SER A 1 381 ? 12.427 -31.732 16.858 1.00 92.81 381 SER A C 1
ATOM 3048 O O . SER A 1 381 ? 13.188 -32.002 15.931 1.00 92.81 381 SER A O 1
ATOM 3050 N N . ASN A 1 382 ? 12.118 -32.624 17.807 1.00 91.94 382 ASN A N 1
ATOM 3051 C CA . ASN A 1 382 ? 12.608 -34.010 17.820 1.00 91.94 382 ASN A CA 1
ATOM 3052 C C . ASN A 1 382 ? 14.148 -34.131 17.829 1.00 91.94 382 ASN A C 1
ATOM 3054 O O . ASN A 1 382 ? 14.729 -35.012 17.199 1.00 91.94 382 ASN A O 1
ATOM 3058 N N . THR A 1 383 ? 14.822 -33.234 18.555 1.00 90.19 383 THR A N 1
ATOM 3059 C CA . THR A 1 383 ? 16.293 -33.214 18.685 1.00 90.19 383 THR A CA 1
ATOM 3060 C C . THR A 1 383 ? 16.777 -33.712 20.052 1.00 90.19 383 THR A C 1
ATOM 3062 O O . THR A 1 383 ? 17.953 -33.575 20.389 1.00 90.19 383 THR A O 1
ATOM 3065 N N . SER A 1 384 ? 15.869 -34.277 20.859 1.00 89.81 384 SER A N 1
ATOM 3066 C CA . SER A 1 384 ? 16.109 -34.765 22.228 1.00 89.81 384 SER A CA 1
ATOM 3067 C C . SER A 1 384 ? 16.747 -33.723 23.162 1.00 89.81 384 SER A C 1
ATOM 3069 O O . SER A 1 384 ? 17.479 -34.062 24.094 1.00 89.81 384 SER A O 1
ATOM 3071 N N . ARG A 1 385 ? 16.476 -32.432 22.938 1.00 89.06 385 ARG A N 1
ATOM 3072 C CA . ARG A 1 385 ? 17.048 -31.332 23.728 1.00 89.06 385 ARG A CA 1
ATOM 3073 C C . ARG A 1 385 ? 16.448 -31.254 25.128 1.00 89.06 385 ARG A C 1
ATOM 3075 O O . ARG A 1 385 ? 15.252 -31.438 25.314 1.00 89.06 385 ARG A O 1
ATOM 3082 N N . THR A 1 386 ? 17.276 -30.885 26.105 1.00 90.94 386 THR A N 1
ATOM 3083 C CA . THR A 1 386 ? 16.873 -30.684 27.512 1.00 90.94 386 THR A CA 1
ATOM 3084 C C . THR A 1 386 ? 16.785 -29.211 27.923 1.00 90.94 386 THR A C 1
ATOM 3086 O O . THR A 1 386 ? 16.261 -28.883 28.990 1.00 90.94 386 THR A O 1
ATOM 3089 N N . SER A 1 387 ? 17.295 -28.302 27.089 1.00 90.38 387 SER A N 1
ATOM 3090 C CA . SER A 1 387 ? 17.296 -26.858 27.333 1.00 90.38 387 SER A CA 1
ATOM 3091 C C . SER A 1 387 ? 17.279 -26.057 26.029 1.00 90.38 387 SER A C 1
ATOM 3093 O O . SER A 1 387 ? 17.687 -26.549 24.973 1.00 90.38 387 SER A O 1
ATOM 3095 N N . LEU A 1 388 ? 16.800 -24.815 26.123 1.00 89.81 388 LEU A N 1
ATOM 3096 C CA . LEU A 1 388 ? 16.825 -23.848 25.030 1.00 89.81 388 LEU A CA 1
ATOM 3097 C C . LEU A 1 388 ? 18.267 -23.385 24.732 1.00 89.81 388 LEU A C 1
ATOM 3099 O O . LEU A 1 388 ? 19.057 -23.217 25.668 1.00 89.81 388 LEU A O 1
ATOM 3103 N N . PRO A 1 389 ? 18.634 -23.164 23.455 1.00 88.69 389 PRO A N 1
ATOM 3104 C CA . PRO A 1 389 ? 19.949 -22.649 23.087 1.00 88.69 389 PRO A CA 1
ATOM 3105 C C . PRO A 1 389 ? 20.146 -21.223 23.615 1.00 88.69 389 PRO A C 1
ATOM 3107 O O . PRO A 1 389 ? 19.182 -20.475 23.782 1.00 88.69 389 PRO A O 1
ATOM 3110 N N . LYS A 1 390 ? 21.404 -20.843 23.873 1.00 84.56 390 LYS A N 1
ATOM 3111 C CA . LYS A 1 390 ? 21.752 -19.499 24.368 1.00 84.56 390 LYS A CA 1
ATOM 3112 C C . LYS A 1 390 ? 21.628 -18.428 23.285 1.00 84.56 390 LYS A C 1
ATOM 3114 O O . LYS A 1 390 ? 21.188 -17.325 23.575 1.00 84.56 390 LYS A O 1
ATOM 3119 N N . THR A 1 391 ? 22.006 -18.768 22.057 1.00 83.31 391 THR A N 1
ATOM 3120 C CA . THR A 1 391 ? 22.008 -17.873 20.896 1.00 83.31 391 THR A CA 1
ATOM 3121 C C . THR A 1 391 ? 21.370 -18.573 19.703 1.00 83.31 391 THR A C 1
ATOM 3123 O O . THR A 1 391 ? 21.438 -19.799 19.592 1.00 83.31 391 THR A O 1
ATOM 3126 N N . LEU A 1 392 ? 20.767 -17.783 18.821 1.00 86.44 392 LEU A N 1
ATOM 3127 C CA . LEU A 1 392 ? 20.173 -18.201 17.553 1.00 86.44 392 LEU A CA 1
ATOM 3128 C C . LEU A 1 392 ? 20.740 -17.330 16.415 1.00 86.44 392 LEU A C 1
ATOM 3130 O O . LEU A 1 392 ? 21.388 -16.318 16.712 1.00 86.44 392 LEU A O 1
ATOM 3134 N N . PRO A 1 393 ? 20.537 -17.705 15.138 1.00 83.75 393 PRO A N 1
ATOM 3135 C CA . PRO A 1 393 ? 20.871 -16.838 14.013 1.00 83.75 393 PRO A CA 1
ATOM 3136 C C . PRO A 1 393 ? 20.147 -15.493 14.137 1.00 83.75 393 PRO A C 1
ATOM 3138 O O . PRO A 1 393 ? 19.001 -15.435 14.586 1.00 83.75 393 PRO A O 1
ATOM 3141 N N . SER A 1 394 ? 20.824 -14.409 13.767 1.00 75.31 394 SER A N 1
ATOM 3142 C CA . SER A 1 394 ? 20.225 -13.075 13.777 1.00 75.31 394 SER A CA 1
ATOM 3143 C C . SER A 1 394 ? 19.234 -12.949 12.621 1.00 75.31 394 SER A C 1
ATOM 3145 O O . SER A 1 394 ? 19.593 -13.203 11.474 1.00 75.31 394 SER A O 1
ATOM 3147 N N . ALA A 1 395 ? 17.997 -12.549 12.916 1.00 69.81 395 ALA A N 1
ATOM 3148 C CA . ALA A 1 395 ? 17.027 -12.227 11.879 1.00 69.81 395 ALA A CA 1
ATOM 3149 C C . ALA A 1 395 ? 17.421 -10.901 11.182 1.00 69.81 395 ALA A C 1
ATOM 3151 O O . ALA A 1 395 ? 17.806 -9.952 11.873 1.00 69.81 395 ALA A O 1
ATOM 3152 N N . PRO A 1 396 ? 17.341 -10.811 9.840 1.00 69.19 396 PRO A N 1
ATOM 3153 C CA . PRO A 1 396 ? 17.470 -9.565 9.089 1.00 69.19 396 PRO A CA 1
ATOM 3154 C C . PRO A 1 396 ? 16.513 -8.487 9.609 1.00 69.19 396 PRO A C 1
ATOM 3156 O O . PRO A 1 396 ? 15.454 -8.802 10.155 1.00 69.19 396 PRO A O 1
ATOM 3159 N N . ALA A 1 397 ? 16.865 -7.210 9.431 1.00 59.69 397 ALA A N 1
ATOM 3160 C CA . ALA A 1 397 ? 16.060 -6.094 9.924 1.00 59.69 397 ALA A CA 1
ATOM 3161 C C . ALA A 1 397 ? 14.612 -6.177 9.402 1.00 59.69 397 ALA A C 1
ATOM 3163 O O . ALA A 1 397 ? 14.376 -6.163 8.198 1.00 59.69 397 ALA A O 1
ATOM 3164 N N . GLY A 1 398 ? 13.648 -6.284 10.321 1.00 64.44 398 GLY A N 1
ATOM 3165 C CA . GLY A 1 398 ? 12.223 -6.398 9.998 1.00 64.44 398 GLY A CA 1
ATOM 3166 C C . GLY A 1 398 ? 11.688 -7.826 9.825 1.00 64.44 398 GLY A C 1
ATOM 3167 O O . GLY A 1 398 ? 10.470 -7.975 9.733 1.00 64.44 398 GLY A O 1
ATOM 3168 N N . GLN A 1 399 ? 12.536 -8.865 9.834 1.00 74.06 399 GLN A N 1
ATOM 3169 C CA . GLN A 1 399 ? 12.096 -10.267 9.837 1.00 74.06 399 GLN A CA 1
ATOM 3170 C C . GLN A 1 399 ? 11.812 -10.772 11.252 1.00 74.06 399 GLN A C 1
ATOM 3172 O O . GLN A 1 399 ? 12.501 -10.439 12.216 1.00 74.06 399 GLN A O 1
ATOM 3177 N N . LEU A 1 400 ? 10.792 -11.617 11.358 1.00 82.12 400 LEU A N 1
ATOM 3178 C CA . LEU A 1 400 ? 10.251 -12.106 12.623 1.00 82.12 400 LEU A CA 1
ATOM 3179 C C . LEU A 1 400 ? 10.751 -13.528 12.898 1.00 82.12 400 LEU A C 1
ATOM 3181 O O . LEU A 1 400 ? 10.928 -14.315 11.967 1.00 82.12 400 LEU A O 1
ATOM 3185 N N . LEU A 1 401 ? 10.985 -13.877 14.163 1.00 88.50 401 LEU A N 1
ATOM 3186 C CA . LEU A 1 401 ? 11.543 -15.182 14.521 1.00 88.50 401 LEU A CA 1
ATOM 3187 C C . LEU A 1 401 ? 10.432 -16.195 14.857 1.00 88.50 401 LEU A C 1
ATOM 3189 O O . LEU A 1 401 ? 9.574 -15.939 15.708 1.00 88.50 401 LEU A O 1
ATOM 3193 N N . ASP A 1 402 ? 10.455 -17.348 14.184 1.00 91.56 402 ASP A N 1
ATOM 3194 C CA . ASP A 1 402 ? 9.549 -18.483 14.396 1.00 91.56 402 ASP A CA 1
ATOM 3195 C C . ASP A 1 402 ? 10.347 -19.689 14.906 1.00 91.56 402 ASP A C 1
ATOM 3197 O O . ASP A 1 402 ? 11.264 -20.182 14.242 1.00 91.56 402 ASP A O 1
ATOM 3201 N N . LEU A 1 403 ? 10.036 -20.125 16.124 1.00 92.62 403 LEU A N 1
ATOM 3202 C CA . LEU A 1 403 ? 10.816 -21.095 16.879 1.00 92.62 403 LEU A CA 1
ATOM 3203 C C . LEU A 1 403 ? 10.013 -22.364 17.123 1.00 92.62 403 LEU A C 1
ATOM 3205 O O . LEU A 1 403 ? 9.002 -22.335 17.826 1.00 92.62 403 LEU A O 1
ATOM 3209 N N . ASP A 1 404 ? 10.515 -23.497 16.637 1.00 94.12 404 ASP A N 1
ATOM 3210 C CA . ASP A 1 404 ? 9.944 -24.808 16.930 1.00 94.12 404 ASP A CA 1
ATOM 3211 C C . ASP A 1 404 ? 10.881 -25.662 17.784 1.00 94.12 404 ASP A C 1
ATOM 3213 O O . ASP A 1 404 ? 11.912 -26.146 17.330 1.00 94.12 404 ASP A O 1
ATOM 3217 N N . PHE A 1 405 ? 10.504 -25.869 19.042 1.00 93.62 405 PHE A N 1
ATOM 3218 C CA . PHE A 1 405 ? 11.184 -26.739 19.998 1.00 93.62 405 PHE A CA 1
ATOM 3219 C C . PHE A 1 405 ? 10.275 -27.883 20.475 1.00 93.62 405 PHE A C 1
ATOM 3221 O O . PHE A 1 405 ? 10.500 -28.457 21.548 1.00 93.62 405 PHE A O 1
ATOM 3228 N N . GLY A 1 406 ? 9.253 -28.251 19.699 1.00 92.06 406 GLY A N 1
ATOM 3229 C CA . GLY A 1 406 ? 8.329 -29.324 20.059 1.00 92.06 406 GLY A CA 1
ATOM 3230 C C . GLY A 1 406 ? 8.981 -30.713 20.109 1.00 92.06 406 GLY A C 1
ATOM 3231 O O . GLY A 1 406 ? 9.984 -30.953 19.443 1.00 92.06 406 GLY A O 1
ATOM 3232 N N . ILE A 1 407 ? 8.395 -31.661 20.847 1.00 93.44 407 ILE A N 1
ATOM 3233 C CA . ILE A 1 407 ? 8.856 -33.069 20.908 1.00 93.44 407 ILE A CA 1
ATOM 3234 C C . ILE A 1 407 ? 10.312 -33.152 21.409 1.00 93.44 407 ILE A C 1
ATOM 3236 O O . ILE A 1 407 ? 11.221 -33.594 20.712 1.00 93.44 407 ILE A O 1
ATOM 3240 N N . ASN A 1 408 ? 10.553 -32.654 22.617 1.00 93.19 408 ASN A N 1
ATOM 3241 C CA . ASN A 1 408 ? 11.870 -32.639 23.258 1.00 93.19 408 ASN A CA 1
ATOM 3242 C C . ASN A 1 408 ? 11.724 -32.949 24.765 1.00 93.19 408 ASN A C 1
ATOM 3244 O O . ASN A 1 408 ? 10.641 -33.280 25.239 1.00 93.19 408 ASN A O 1
ATOM 3248 N N . HIS A 1 409 ? 12.813 -32.845 25.530 1.00 93.81 409 HIS A N 1
ATOM 3249 C CA . HIS A 1 409 ? 12.856 -33.064 26.984 1.00 93.81 409 HIS A CA 1
ATOM 3250 C C . HIS A 1 409 ? 13.144 -31.767 27.757 1.00 93.81 409 HIS A C 1
ATOM 3252 O O . HIS A 1 409 ? 13.822 -31.770 28.790 1.00 93.81 409 HIS A O 1
ATOM 3258 N N . ILE A 1 410 ? 12.687 -30.619 27.245 1.00 93.62 410 ILE A N 1
ATOM 3259 C CA . ILE A 1 410 ? 12.980 -29.320 27.855 1.00 93.62 410 ILE A CA 1
ATOM 3260 C C . ILE A 1 410 ? 12.133 -29.137 29.110 1.00 93.62 410 ILE A C 1
ATOM 3262 O O . ILE A 1 410 ? 10.910 -29.235 29.074 1.00 93.62 410 ILE A O 1
ATOM 3266 N N . THR A 1 411 ? 12.790 -28.824 30.227 1.00 92.00 411 THR A N 1
ATOM 3267 C CA . THR A 1 411 ? 12.137 -28.746 31.545 1.00 92.00 411 THR A CA 1
ATOM 3268 C C . THR A 1 411 ? 11.755 -27.331 31.974 1.00 92.00 411 THR A C 1
ATOM 3270 O O . THR A 1 411 ? 10.899 -27.158 32.842 1.00 92.00 411 THR A O 1
ATOM 3273 N N . GLN A 1 412 ? 12.375 -26.292 31.407 1.00 90.44 412 GLN A N 1
ATOM 3274 C CA . GLN A 1 412 ? 12.204 -24.912 31.879 1.00 90.44 412 GLN A CA 1
ATOM 3275 C C . GLN A 1 412 ? 12.149 -23.913 30.717 1.00 90.44 412 GLN A C 1
ATOM 3277 O O . GLN A 1 412 ? 13.059 -23.877 29.890 1.00 90.44 412 GLN A O 1
ATOM 3282 N N . PHE A 1 413 ? 11.132 -23.044 30.704 1.00 90.31 413 PHE A N 1
ATOM 3283 C CA . PHE A 1 413 ? 11.060 -21.883 29.810 1.00 90.31 413 PHE A CA 1
ATOM 3284 C C . PHE A 1 413 ? 11.746 -20.686 30.486 1.00 90.31 413 PHE A C 1
ATOM 3286 O O . PHE A 1 413 ? 11.147 -19.959 31.287 1.00 90.31 413 PHE A O 1
ATOM 3293 N N . LYS A 1 414 ? 13.053 -20.553 30.232 1.00 87.19 414 LYS A N 1
ATOM 3294 C CA . LYS A 1 414 ? 13.940 -19.523 30.800 1.00 87.19 414 LYS A CA 1
ATOM 3295 C C . LYS A 1 414 ? 14.145 -18.348 29.855 1.00 87.19 414 LYS A C 1
ATOM 3297 O O . LYS A 1 414 ? 13.721 -18.366 28.710 1.00 87.19 414 LYS A O 1
ATOM 3302 N N . THR A 1 415 ? 14.714 -17.278 30.397 1.00 82.62 415 THR A N 1
ATOM 3303 C CA . THR A 1 415 ? 14.923 -16.012 29.694 1.00 82.62 415 THR A CA 1
ATOM 3304 C C . THR A 1 415 ? 16.035 -16.183 28.667 1.00 82.62 415 THR A C 1
ATOM 3306 O O . THR A 1 415 ? 17.094 -16.703 29.015 1.00 82.62 415 THR A O 1
ATOM 3309 N N . ALA A 1 416 ? 15.791 -15.761 27.429 1.00 85.12 416 ALA A N 1
ATOM 3310 C CA . ALA A 1 416 ? 16.760 -15.790 26.342 1.00 85.12 416 ALA A CA 1
ATOM 3311 C C . ALA A 1 416 ? 16.636 -14.511 25.506 1.00 85.12 416 ALA A C 1
ATOM 3313 O O . ALA A 1 416 ? 15.538 -13.977 25.363 1.00 85.12 416 ALA A O 1
ATOM 3314 N N . GLU A 1 417 ? 17.758 -14.021 24.977 1.00 83.38 417 GLU A N 1
ATOM 3315 C CA . GLU A 1 417 ? 17.822 -12.714 24.307 1.00 83.38 417 GLU A CA 1
ATOM 3316 C C . GLU A 1 417 ? 16.920 -12.636 23.076 1.00 83.38 417 GLU A C 1
ATOM 3318 O O . GLU A 1 417 ? 16.301 -11.607 22.859 1.00 83.38 417 GLU A O 1
ATOM 3323 N N . TYR A 1 418 ? 16.777 -13.734 22.331 1.00 85.31 418 TYR A N 1
ATOM 3324 C CA . TYR A 1 418 ? 15.971 -13.803 21.108 1.00 85.31 418 TYR A CA 1
ATOM 3325 C C . TYR A 1 418 ? 14.449 -13.821 21.339 1.00 85.31 418 TYR A C 1
ATOM 3327 O O . TYR A 1 418 ? 13.686 -13.748 20.377 1.00 85.31 418 TYR A O 1
ATOM 3335 N N . LEU A 1 419 ? 13.977 -13.925 22.590 1.00 84.88 419 LEU A N 1
ATOM 3336 C CA . LEU A 1 419 ? 12.537 -13.947 22.891 1.00 84.88 419 LEU A CA 1
ATOM 3337 C C . LEU A 1 419 ? 11.835 -12.621 22.566 1.00 84.88 419 LEU A C 1
ATOM 3339 O O . LEU A 1 419 ? 10.637 -12.630 22.307 1.00 84.88 419 LEU A O 1
ATOM 3343 N N . ASN A 1 420 ? 12.573 -11.509 22.544 1.00 83.06 420 ASN A N 1
ATOM 3344 C CA . ASN A 1 420 ? 12.045 -10.189 22.190 1.00 83.06 420 ASN A CA 1
ATOM 3345 C C . ASN A 1 420 ? 11.643 -10.062 20.712 1.00 83.06 420 ASN A C 1
ATOM 3347 O O . ASN A 1 420 ? 10.756 -9.289 20.392 1.00 83.06 420 ASN A O 1
ATOM 3351 N N . GLN A 1 421 ? 12.280 -10.818 19.820 1.00 81.12 421 GLN A N 1
ATOM 3352 C CA . GLN A 1 421 ? 12.045 -10.801 18.372 1.00 81.12 421 GLN A CA 1
ATOM 3353 C C . GLN A 1 421 ? 11.224 -12.015 17.909 1.00 81.12 421 GLN A C 1
ATOM 3355 O O . GLN A 1 421 ? 11.007 -12.214 16.712 1.00 81.12 421 GLN A O 1
ATOM 3360 N N . THR A 1 422 ? 10.789 -12.858 18.851 1.00 86.88 422 THR A N 1
ATOM 3361 C CA . THR A 1 422 ? 10.007 -14.061 18.563 1.00 86.88 422 THR A CA 1
ATOM 3362 C C . THR A 1 422 ? 8.532 -13.712 18.414 1.00 86.88 422 THR A C 1
ATOM 3364 O O . THR A 1 422 ? 7.966 -13.033 19.263 1.00 86.88 422 THR A O 1
ATOM 3367 N N . ILE A 1 423 ? 7.886 -14.228 17.368 1.00 86.62 423 ILE A N 1
ATOM 3368 C CA . ILE A 1 423 ? 6.431 -14.118 17.174 1.00 86.62 423 ILE A CA 1
ATOM 3369 C C . ILE A 1 423 ? 5.723 -15.428 17.468 1.00 86.62 423 ILE A C 1
ATOM 3371 O O . ILE A 1 423 ? 4.615 -15.431 18.010 1.00 86.62 423 ILE A O 1
ATOM 3375 N N . ALA A 1 424 ? 6.337 -16.538 17.081 1.00 90.06 424 ALA A N 1
ATOM 3376 C CA . ALA A 1 424 ? 5.781 -17.864 17.246 1.00 90.06 424 ALA A CA 1
ATOM 3377 C C . ALA A 1 424 ? 6.803 -18.749 17.957 1.00 90.06 424 ALA A C 1
ATOM 3379 O O . ALA A 1 424 ? 7.967 -18.800 17.572 1.00 90.06 424 ALA A O 1
ATOM 3380 N N . PHE A 1 425 ? 6.370 -19.407 19.027 1.00 92.88 425 PHE A N 1
ATOM 3381 C CA . PHE A 1 425 ? 7.210 -20.272 19.839 1.00 92.88 425 PHE A CA 1
ATOM 3382 C C . PHE A 1 425 ? 6.446 -21.551 20.183 1.00 92.88 425 PHE A C 1
ATOM 3384 O O . PHE A 1 425 ? 5.520 -21.553 21.000 1.00 92.88 425 PHE A O 1
ATOM 3391 N N . ASN A 1 426 ? 6.857 -22.668 19.587 1.00 93.88 426 ASN A N 1
ATOM 3392 C CA . ASN A 1 426 ? 6.319 -23.994 19.857 1.00 93.88 426 ASN A CA 1
ATOM 3393 C C . ASN A 1 426 ? 7.167 -24.751 20.890 1.00 93.88 426 ASN A C 1
ATOM 3395 O O . ASN A 1 426 ? 8.331 -25.057 20.659 1.00 93.88 426 ASN A O 1
ATOM 3399 N N . MET A 1 427 ? 6.556 -25.085 22.026 1.00 92.00 427 MET A N 1
ATOM 3400 C CA . MET A 1 427 ? 7.102 -25.912 23.113 1.00 92.00 427 MET A CA 1
ATOM 3401 C C . MET A 1 427 ? 6.174 -27.091 23.442 1.00 92.00 427 MET A C 1
ATOM 3403 O O . MET A 1 427 ? 6.152 -27.598 24.569 1.00 92.00 427 MET A O 1
ATOM 3407 N N . ASN A 1 428 ? 5.376 -27.543 22.475 1.00 93.25 428 ASN A N 1
ATOM 3408 C CA . ASN A 1 428 ? 4.486 -28.685 22.661 1.00 93.25 428 ASN A CA 1
ATOM 3409 C C . ASN A 1 428 ? 5.268 -29.980 22.927 1.00 93.25 428 ASN A C 1
ATOM 3411 O O . ASN A 1 428 ? 6.374 -30.157 22.420 1.00 93.25 428 ASN A O 1
ATOM 3415 N N . ASN A 1 429 ? 4.667 -30.923 23.659 1.00 93.44 429 ASN A N 1
ATOM 3416 C CA . ASN A 1 429 ? 5.240 -32.253 23.918 1.00 93.44 429 ASN A CA 1
ATOM 3417 C C . ASN A 1 429 ? 6.662 -32.173 24.507 1.00 93.44 429 ASN A C 1
ATOM 3419 O O . ASN A 1 429 ? 7.618 -32.694 23.933 1.00 93.44 429 ASN A O 1
ATOM 3423 N N . ASN A 1 430 ? 6.797 -31.455 25.620 1.00 93.25 430 ASN A N 1
ATOM 3424 C CA . ASN A 1 430 ? 8.039 -31.314 26.374 1.00 93.25 430 ASN A CA 1
ATOM 3425 C C . ASN A 1 430 ? 7.833 -31.749 27.837 1.00 93.25 430 ASN A C 1
ATOM 3427 O O . ASN A 1 430 ? 6.755 -32.186 28.244 1.00 93.25 430 ASN A O 1
ATOM 3431 N N . ASP A 1 431 ? 8.883 -31.611 28.644 1.00 92.12 431 ASP A N 1
ATOM 3432 C CA . ASP A 1 431 ? 8.895 -31.925 30.073 1.00 92.12 431 ASP A CA 1
ATOM 3433 C C . ASP A 1 431 ? 8.779 -30.662 30.956 1.00 92.12 431 ASP A C 1
ATOM 3435 O O . ASP A 1 431 ? 9.300 -30.638 32.077 1.00 92.12 431 ASP A O 1
ATOM 3439 N N . LEU A 1 432 ? 8.123 -29.595 30.470 1.00 92.56 432 LEU A N 1
ATOM 3440 C CA . LEU A 1 432 ? 8.107 -28.287 31.139 1.00 92.56 432 LEU A CA 1
ATOM 3441 C C . LEU A 1 432 ? 7.506 -28.368 32.546 1.00 92.56 432 LEU A C 1
ATOM 3443 O O . LEU A 1 432 ? 6.352 -28.748 32.723 1.00 92.56 432 LEU A O 1
ATOM 3447 N N . SER A 1 433 ? 8.271 -27.931 33.546 1.00 90.38 433 SER A N 1
ATOM 3448 C CA . SER A 1 433 ? 7.828 -27.804 34.938 1.00 90.38 433 SER A CA 1
ATOM 3449 C C . SER A 1 433 ? 7.770 -26.356 35.428 1.00 90.38 433 SER A C 1
ATOM 3451 O O . SER A 1 433 ? 7.086 -26.068 36.410 1.00 90.38 433 SER A O 1
ATOM 3453 N N . PHE A 1 434 ? 8.502 -25.444 34.780 1.00 89.69 434 PHE A N 1
ATOM 3454 C CA . PHE A 1 434 ? 8.633 -24.048 35.198 1.00 89.69 434 PHE A CA 1
ATOM 3455 C C . PHE A 1 434 ? 8.633 -23.089 34.003 1.00 89.69 434 PHE A C 1
ATOM 3457 O O . PHE A 1 434 ? 9.367 -23.292 33.033 1.00 89.69 434 PHE A O 1
ATOM 3464 N N . ILE A 1 435 ? 7.855 -22.011 34.117 1.00 90.69 435 ILE A N 1
ATOM 3465 C CA . ILE A 1 435 ? 7.782 -20.908 33.153 1.00 90.69 435 ILE A CA 1
ATOM 3466 C C . ILE A 1 435 ? 8.229 -19.636 33.876 1.00 90.69 435 ILE A C 1
ATOM 3468 O O . ILE A 1 435 ? 7.671 -19.283 34.913 1.00 90.69 435 ILE A O 1
ATOM 3472 N N . SER A 1 436 ? 9.255 -18.958 33.363 1.00 88.19 436 SER A N 1
ATOM 3473 C CA . SER A 1 436 ? 9.767 -17.737 33.987 1.00 88.19 436 SER A CA 1
ATOM 3474 C C . SER A 1 436 ? 8.906 -16.518 33.654 1.00 88.19 436 SER A C 1
ATOM 3476 O O . SER A 1 436 ? 8.674 -16.195 32.491 1.00 88.19 436 SER A O 1
ATOM 3478 N N . ASP A 1 437 ? 8.524 -15.775 34.690 1.00 85.56 437 ASP A N 1
ATOM 3479 C CA . ASP A 1 437 ? 7.793 -14.507 34.584 1.00 85.56 437 ASP A CA 1
ATOM 3480 C C . ASP A 1 437 ? 8.596 -13.431 33.820 1.00 85.56 437 ASP A C 1
ATOM 3482 O O . ASP A 1 437 ? 8.044 -12.629 33.069 1.00 85.56 437 ASP A O 1
ATOM 3486 N N . LYS A 1 438 ? 9.932 -13.452 33.957 1.00 83.44 438 LYS A N 1
ATOM 3487 C CA . LYS A 1 438 ? 10.844 -12.548 33.238 1.00 83.44 438 LYS A CA 1
ATOM 3488 C C . LYS A 1 438 ? 10.875 -12.850 31.738 1.00 83.44 438 LYS A C 1
ATOM 3490 O O . LYS A 1 438 ? 10.923 -11.917 30.946 1.00 83.44 438 LYS A O 1
ATOM 3495 N N . SER A 1 439 ? 10.817 -14.127 31.353 1.00 82.38 439 SER A N 1
ATOM 3496 C CA . SER A 1 439 ? 10.769 -14.524 29.940 1.00 82.38 439 SER A CA 1
ATOM 3497 C C . SER A 1 439 ? 9.506 -14.038 29.251 1.00 82.38 439 SER A C 1
ATOM 3499 O O . SER A 1 439 ? 9.592 -13.497 28.157 1.00 82.38 439 SER A O 1
ATOM 3501 N N . LEU A 1 440 ? 8.348 -14.181 29.905 1.00 83.44 440 LEU A N 1
ATOM 3502 C CA . LEU A 1 440 ? 7.068 -13.725 29.359 1.00 83.44 440 LEU A CA 1
ATOM 3503 C C . LEU A 1 440 ? 7.034 -12.201 29.188 1.00 83.44 440 LEU A C 1
ATOM 3505 O O . LEU A 1 440 ? 6.569 -11.716 28.166 1.00 83.44 440 LEU A O 1
ATOM 3509 N N . ARG A 1 441 ? 7.602 -11.444 30.138 1.00 79.44 441 ARG A N 1
ATOM 3510 C CA . ARG A 1 441 ? 7.711 -9.978 30.028 1.00 79.44 441 ARG A CA 1
ATOM 3511 C C . ARG A 1 441 ? 8.665 -9.493 28.938 1.00 79.44 441 ARG A C 1
ATOM 3513 O O . ARG A 1 441 ? 8.505 -8.375 28.478 1.00 79.44 441 ARG A O 1
ATOM 3520 N N . GLN A 1 442 ? 9.654 -10.293 28.546 1.00 74.56 442 GLN A N 1
ATOM 3521 C CA . GLN A 1 442 ? 10.513 -9.988 27.394 1.00 74.56 442 GLN A CA 1
ATOM 3522 C C . GLN A 1 442 ? 9.898 -10.425 26.063 1.00 74.56 442 GLN A C 1
ATOM 3524 O O . GLN A 1 442 ? 10.392 -10.037 25.016 1.00 74.56 442 GLN A O 1
ATOM 3529 N N . SER A 1 443 ? 8.832 -11.220 26.112 1.00 68.75 443 SER A N 1
ATOM 3530 C CA . SER A 1 443 ? 8.147 -11.803 24.961 1.00 68.75 443 SER A CA 1
ATOM 3531 C C . SER A 1 443 ? 6.936 -10.962 24.530 1.00 68.75 443 SER A C 1
ATOM 3533 O O . SER A 1 443 ? 5.899 -11.523 24.176 1.00 68.75 443 SER A O 1
ATOM 3535 N N . THR A 1 444 ? 7.015 -9.629 24.631 1.00 64.25 444 THR A N 1
ATOM 3536 C CA . THR A 1 444 ? 5.869 -8.718 24.414 1.00 64.25 444 THR A CA 1
ATOM 3537 C C . THR A 1 444 ? 5.249 -8.846 23.028 1.00 64.25 444 THR A C 1
ATOM 3539 O O . THR A 1 444 ? 4.045 -8.643 22.889 1.00 64.25 444 THR A O 1
ATOM 3542 N N . ASP A 1 445 ? 6.053 -9.248 22.045 1.00 68.62 445 ASP A N 1
ATOM 3543 C CA . ASP A 1 445 ? 5.661 -9.330 20.640 1.00 68.62 445 ASP A CA 1
ATOM 3544 C C . ASP A 1 445 ? 5.257 -10.758 20.211 1.00 68.62 445 ASP A C 1
ATOM 3546 O O . ASP A 1 445 ? 4.872 -10.979 19.059 1.00 68.62 445 ASP A O 1
ATOM 3550 N N . ILE A 1 446 ? 5.275 -11.738 21.134 1.00 76.81 446 ILE A N 1
ATOM 3551 C CA . ILE A 1 446 ? 4.852 -13.115 20.839 1.00 76.81 446 ILE A CA 1
ATOM 3552 C C . ILE A 1 446 ? 3.340 -13.158 20.578 1.00 76.81 446 ILE A C 1
ATOM 3554 O O . ILE A 1 446 ? 2.507 -12.927 21.459 1.00 76.81 446 ILE A O 1
ATOM 3558 N N . GLN A 1 447 ? 2.978 -13.559 19.361 1.00 82.50 447 GLN A N 1
ATOM 3559 C CA . GLN A 1 447 ? 1.594 -13.774 18.945 1.00 82.50 447 GLN A CA 1
ATOM 3560 C C . GLN A 1 447 ? 1.141 -15.225 19.109 1.00 82.50 447 GLN A C 1
ATOM 3562 O O . GLN A 1 447 ? -0.057 -15.479 19.178 1.00 82.50 447 GLN A O 1
ATOM 3567 N N . ARG A 1 448 ? 2.060 -16.198 19.131 1.00 88.38 448 ARG A N 1
ATOM 3568 C CA . ARG A 1 448 ? 1.731 -17.628 19.233 1.00 88.38 448 ARG A CA 1
ATOM 3569 C C . ARG A 1 448 ? 2.707 -18.348 20.157 1.00 88.38 448 ARG A C 1
ATOM 3571 O O . ARG A 1 448 ? 3.894 -18.427 19.877 1.00 88.38 448 ARG A O 1
ATOM 3578 N N . LEU A 1 449 ? 2.202 -18.899 21.250 1.00 90.38 449 LEU A N 1
ATOM 3579 C CA . LEU A 1 449 ? 2.968 -19.573 22.288 1.00 90.38 449 LEU A CA 1
ATOM 3580 C C . LEU A 1 449 ? 2.290 -20.901 22.619 1.00 90.38 449 LEU A C 1
ATOM 3582 O O . LEU A 1 449 ? 1.209 -20.932 23.210 1.00 90.38 449 LEU A O 1
ATOM 3586 N N . TRP A 1 450 ? 2.907 -22.011 22.231 1.00 92.12 450 TRP A N 1
ATOM 3587 C CA . TRP A 1 450 ? 2.313 -23.334 22.399 1.00 92.12 450 TRP A CA 1
ATOM 3588 C C . TRP A 1 450 ? 3.035 -24.140 23.482 1.00 92.12 450 TRP A C 1
ATOM 3590 O O . TRP A 1 450 ? 4.229 -24.397 23.385 1.00 92.12 450 TRP A O 1
ATOM 3600 N N . PHE A 1 451 ? 2.293 -24.566 24.500 1.00 92.62 451 PHE A N 1
ATOM 3601 C CA . PHE A 1 451 ? 2.746 -25.346 25.655 1.00 92.62 451 PHE A CA 1
ATOM 3602 C C . PHE A 1 451 ? 1.928 -26.634 25.859 1.00 92.62 451 PHE A C 1
ATOM 3604 O O . PHE A 1 451 ? 1.909 -27.195 26.958 1.00 92.62 451 PHE A O 1
ATOM 3611 N N . ARG A 1 452 ? 1.239 -27.134 24.829 1.00 90.69 452 ARG A N 1
ATOM 3612 C CA . ARG A 1 452 ? 0.389 -28.332 24.921 1.00 90.69 452 ARG A CA 1
ATOM 3613 C C . ARG A 1 452 ? 1.188 -29.567 25.334 1.00 90.69 452 ARG A C 1
ATOM 3615 O O . ARG A 1 452 ? 2.361 -29.709 24.991 1.00 90.69 452 ARG A O 1
ATOM 3622 N N . ASN A 1 453 ? 0.519 -30.491 26.022 1.00 88.19 453 ASN A N 1
ATOM 3623 C CA . ASN A 1 453 ? 1.075 -31.780 26.450 1.00 88.19 453 ASN A CA 1
ATOM 3624 C C . ASN A 1 453 ? 2.332 -31.658 27.332 1.00 88.19 453 ASN A C 1
ATOM 3626 O O . ASN A 1 453 ? 3.245 -32.471 27.236 1.00 88.19 453 ASN A O 1
ATOM 3630 N N . ASN A 1 454 ? 2.368 -30.655 28.210 1.00 89.44 454 ASN A N 1
ATOM 3631 C CA . ASN A 1 454 ? 3.393 -30.517 29.241 1.00 89.44 454 ASN A CA 1
ATOM 3632 C C . ASN A 1 454 ? 2.790 -30.841 30.615 1.00 89.44 454 ASN A C 1
ATOM 3634 O O . ASN A 1 454 ? 2.293 -29.968 31.325 1.00 89.44 454 ASN A O 1
ATOM 3638 N N . SER A 1 455 ? 2.820 -32.120 30.994 1.00 83.75 455 SER A N 1
ATOM 3639 C CA . SER A 1 455 ? 2.143 -32.638 32.198 1.00 83.75 455 SER A CA 1
ATOM 3640 C C . SER A 1 455 ? 2.792 -32.224 33.525 1.00 83.75 455 SER A C 1
ATOM 3642 O O . SER A 1 455 ? 2.189 -32.377 34.585 1.00 83.75 455 SER A O 1
ATOM 3644 N N . LYS A 1 456 ? 4.023 -31.699 33.489 1.00 88.38 456 LYS A N 1
ATOM 3645 C CA . LYS A 1 456 ? 4.792 -31.299 34.676 1.00 88.38 456 LYS A CA 1
ATOM 3646 C C . LYS A 1 456 ? 4.550 -29.844 35.100 1.00 88.38 456 LYS A C 1
ATOM 3648 O O . LYS A 1 456 ? 5.054 -29.449 36.154 1.00 88.38 456 LYS A O 1
ATOM 3653 N N . ILE A 1 457 ? 3.784 -29.059 34.336 1.00 89.44 457 ILE A N 1
ATOM 3654 C CA . ILE A 1 457 ? 3.459 -27.665 34.669 1.00 89.44 457 ILE A CA 1
ATOM 3655 C C . ILE A 1 457 ? 2.541 -27.655 35.891 1.00 89.44 457 ILE A C 1
ATOM 3657 O O . ILE A 1 457 ? 1.418 -28.143 35.837 1.00 89.44 457 ILE A O 1
ATOM 3661 N N . ARG A 1 458 ? 3.022 -27.084 37.001 1.00 82.62 458 ARG A N 1
ATOM 3662 C CA . ARG A 1 458 ? 2.241 -26.970 38.247 1.00 82.62 458 ARG A CA 1
ATOM 3663 C C . ARG A 1 458 ? 1.740 -25.561 38.533 1.00 82.62 458 ARG A C 1
ATOM 3665 O O . ARG A 1 458 ? 0.695 -25.422 39.152 1.00 82.62 458 ARG A O 1
ATOM 3672 N N . ASN A 1 459 ? 2.478 -24.548 38.081 1.00 83.75 459 ASN A N 1
ATOM 3673 C CA . ASN A 1 459 ? 2.178 -23.135 38.291 1.00 83.75 459 ASN A CA 1
ATOM 3674 C C . ASN A 1 459 ? 2.333 -22.383 36.967 1.00 83.75 459 ASN A C 1
ATOM 3676 O O . ASN A 1 459 ? 3.311 -22.599 36.247 1.00 83.75 459 ASN A O 1
ATOM 3680 N N . VAL A 1 460 ? 1.408 -21.466 36.683 1.00 87.88 460 VAL A N 1
ATOM 3681 C CA . VAL A 1 460 ? 1.474 -20.561 35.528 1.00 87.88 460 VAL A CA 1
ATOM 3682 C C . VAL A 1 460 ? 1.672 -19.127 36.040 1.00 87.88 460 VAL A C 1
ATOM 3684 O O . VAL A 1 460 ? 0.913 -18.694 36.909 1.00 87.88 460 VAL A O 1
ATOM 3687 N N . PRO A 1 461 ? 2.687 -18.382 35.562 1.00 88.75 461 PRO A N 1
ATOM 3688 C CA . PRO A 1 461 ? 2.937 -17.014 36.012 1.00 88.75 461 PRO A CA 1
ATOM 3689 C C . PRO A 1 461 ? 1.809 -16.053 35.628 1.00 88.75 461 PRO A C 1
ATOM 3691 O O . PRO A 1 461 ? 1.297 -16.108 34.510 1.00 88.75 4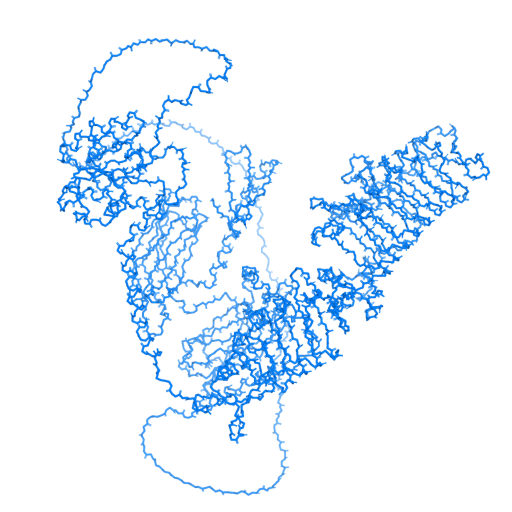61 PRO A O 1
ATOM 3694 N N . LYS A 1 462 ? 1.486 -15.110 36.523 1.00 86.50 462 LYS A N 1
ATOM 3695 C CA . LYS A 1 462 ? 0.432 -14.110 36.295 1.00 86.50 462 LYS A CA 1
ATOM 3696 C C . LYS A 1 462 ? 0.719 -13.174 35.117 1.00 86.50 462 LYS A C 1
ATOM 3698 O O . LYS A 1 462 ? -0.226 -12.707 34.496 1.00 86.50 462 LYS A O 1
ATOM 3703 N N . SER A 1 463 ? 1.983 -12.940 34.741 1.00 85.38 463 SER A N 1
ATOM 3704 C CA . SER A 1 463 ? 2.289 -12.086 33.575 1.00 85.38 463 SER A CA 1
ATOM 3705 C C . SER A 1 463 ? 1.702 -12.600 32.262 1.00 85.38 463 SER A C 1
ATOM 3707 O O . SER A 1 463 ? 1.639 -11.846 31.304 1.00 85.38 463 SER A O 1
ATOM 3709 N N . LEU A 1 464 ? 1.245 -13.853 32.198 1.00 85.06 464 LEU A N 1
ATOM 3710 C CA . LEU A 1 464 ? 0.551 -14.382 31.027 1.00 85.06 464 LEU A CA 1
ATOM 3711 C C . LEU A 1 464 ? -0.830 -13.734 30.806 1.00 85.06 464 LEU A C 1
ATOM 3713 O O . LEU A 1 464 ? -1.328 -13.744 29.686 1.00 85.06 464 LEU A O 1
ATOM 3717 N N . GLU A 1 465 ? -1.417 -13.119 31.841 1.00 84.44 465 GLU A N 1
ATOM 3718 C CA . GLU A 1 465 ? -2.685 -12.378 31.768 1.00 84.44 465 GLU A CA 1
ATOM 3719 C C . GLU A 1 465 ? -2.638 -11.220 30.756 1.00 84.44 465 GLU A C 1
ATOM 3721 O O . GLU A 1 465 ? -3.669 -10.863 30.186 1.00 84.44 465 GLU A O 1
ATOM 3726 N N . THR A 1 466 ? -1.453 -10.652 30.487 1.00 82.19 466 THR A N 1
ATOM 3727 C CA . THR A 1 466 ? -1.294 -9.567 29.505 1.00 82.19 466 THR A CA 1
ATOM 3728 C C . THR A 1 466 ? -1.398 -10.052 28.061 1.00 82.19 466 THR A C 1
ATOM 3730 O O . THR A 1 466 ? -1.627 -9.242 27.166 1.00 82.19 466 THR A O 1
ATOM 3733 N N . LEU A 1 467 ? -1.225 -11.354 27.814 1.00 78.12 467 LEU A N 1
ATOM 3734 C CA . LEU A 1 467 ? -1.297 -11.942 26.480 1.00 78.12 467 LEU A CA 1
ATOM 3735 C C . LEU A 1 467 ? -2.740 -12.322 26.128 1.00 78.12 467 LEU A C 1
ATOM 3737 O O . LEU A 1 467 ? -3.542 -12.711 26.982 1.00 78.12 467 LEU A O 1
ATOM 3741 N N . HIS A 1 468 ? -3.075 -12.235 24.840 1.00 83.75 468 HIS A N 1
ATOM 3742 C CA . HIS A 1 468 ? -4.399 -12.616 24.357 1.00 83.75 468 HIS A CA 1
ATOM 3743 C C . HIS A 1 468 ? -4.627 -14.137 24.536 1.00 83.75 468 HIS A C 1
ATOM 3745 O O . HIS A 1 468 ? -3.741 -14.915 24.180 1.00 83.75 468 HIS A O 1
ATOM 3751 N N . PRO A 1 469 ? -5.803 -14.607 25.006 1.00 85.19 469 PRO A N 1
ATOM 3752 C CA . PRO A 1 469 ? -6.070 -16.040 25.219 1.00 85.19 469 PRO A CA 1
ATOM 3753 C C . PRO A 1 469 ? -5.901 -16.938 23.986 1.00 85.19 469 PRO A C 1
ATOM 3755 O O . PRO A 1 469 ? -5.630 -18.131 24.107 1.00 85.19 469 PRO A O 1
ATOM 3758 N N . CYS A 1 470 ? -6.046 -16.371 22.791 1.00 82.94 470 CYS A N 1
ATOM 3759 C CA . CYS A 1 470 ? -5.814 -17.071 21.526 1.00 82.94 470 CYS A CA 1
ATOM 3760 C C . CYS A 1 470 ? -4.330 -17.261 21.200 1.00 82.94 470 CYS A C 1
ATOM 3762 O O . CYS A 1 470 ? -3.969 -18.206 20.502 1.00 82.94 470 CYS A O 1
ATOM 3764 N N . ASN A 1 471 ? -3.480 -16.382 21.729 1.00 86.56 471 ASN A N 1
ATOM 3765 C CA . ASN A 1 471 ? -2.052 -16.365 21.443 1.00 86.56 471 ASN A CA 1
ATOM 3766 C C . ASN A 1 471 ? -1.309 -17.430 22.240 1.00 86.56 471 ASN A C 1
ATOM 3768 O O . ASN A 1 471 ? -0.215 -17.816 21.859 1.00 86.56 471 ASN A O 1
ATOM 3772 N N . VAL A 1 472 ? -1.885 -17.925 23.336 1.00 88.38 472 VAL A N 1
ATOM 3773 C CA . VAL A 1 472 ? -1.260 -18.948 24.172 1.00 88.38 472 VAL A CA 1
ATOM 3774 C C . VAL A 1 472 ? -2.109 -20.206 24.171 1.00 88.38 472 VAL A C 1
ATOM 3776 O O . VAL A 1 472 ? -3.325 -20.135 24.333 1.00 88.38 472 VAL A O 1
ATOM 3779 N N . SER A 1 473 ? -1.473 -21.366 24.037 1.00 89.88 473 SER A N 1
ATOM 3780 C CA . SER A 1 473 ? -2.165 -22.646 24.083 1.00 89.88 473 SER A CA 1
ATOM 3781 C C . SER A 1 473 ? -1.500 -23.641 25.023 1.00 89.88 473 SER A C 1
ATOM 3783 O O . SER A 1 473 ? -0.408 -24.130 24.757 1.00 89.88 473 SER A O 1
ATOM 3785 N N . PHE A 1 474 ? -2.207 -24.002 26.086 1.00 89.19 474 PHE A N 1
ATOM 3786 C CA . PHE A 1 474 ? -1.841 -25.062 27.022 1.00 89.19 474 PHE A CA 1
ATOM 3787 C C . PHE A 1 474 ? -2.565 -26.382 26.731 1.00 89.19 474 PHE A C 1
ATOM 3789 O O . PHE A 1 474 ? -2.131 -27.432 27.201 1.00 89.19 474 PHE A O 1
ATOM 3796 N N . GLY A 1 475 ? -3.647 -26.366 25.942 1.00 85.81 475 GLY A N 1
ATOM 3797 C CA . GLY A 1 475 ? -4.507 -27.538 25.783 1.00 85.81 475 GLY A CA 1
ATOM 3798 C C . GLY A 1 475 ? -5.206 -27.858 27.104 1.00 85.81 475 GLY A C 1
ATOM 3799 O O . GLY A 1 475 ? -5.800 -26.965 27.702 1.00 85.81 475 GLY A O 1
ATOM 3800 N N . VAL A 1 476 ? -5.137 -29.109 27.565 1.00 87.38 476 VAL A N 1
ATOM 3801 C CA . VAL A 1 476 ? -5.683 -29.518 28.869 1.00 87.38 476 VAL A CA 1
ATOM 3802 C C . VAL A 1 476 ? -4.596 -29.417 29.937 1.00 87.38 476 VAL A C 1
ATOM 3804 O O . VAL A 1 476 ? -3.555 -30.061 29.816 1.00 87.38 476 VAL A O 1
ATOM 3807 N N . LEU A 1 477 ? -4.846 -28.637 30.989 1.00 88.81 477 LEU A N 1
ATOM 3808 C CA . LEU A 1 477 ? -3.894 -28.432 32.081 1.00 88.81 477 LEU A CA 1
ATOM 3809 C C . LEU A 1 477 ? -4.567 -28.608 33.448 1.00 88.81 477 LEU A C 1
ATOM 3811 O O . LEU A 1 477 ? -5.635 -28.050 33.703 1.00 88.81 477 LEU A O 1
ATOM 3815 N N . TYR A 1 478 ? -3.901 -29.361 34.326 1.00 88.06 478 TYR A N 1
ATOM 3816 C CA . TYR A 1 478 ? -4.348 -29.670 35.683 1.00 88.06 478 TYR A CA 1
ATOM 3817 C C . TYR A 1 478 ? -3.473 -28.943 36.707 1.00 88.06 478 TYR A C 1
ATOM 3819 O O . TYR A 1 478 ? -2.260 -29.139 36.744 1.00 88.06 478 TYR A O 1
ATOM 3827 N N . LEU A 1 479 ? -4.088 -28.114 37.545 1.00 89.00 479 LEU A N 1
ATOM 3828 C CA . LEU A 1 479 ? -3.428 -27.296 38.566 1.00 89.00 479 LEU A CA 1
ATOM 3829 C C . LEU A 1 479 ? -3.932 -27.672 39.968 1.00 89.00 479 LEU A C 1
ATOM 3831 O O . LEU A 1 479 ? -4.937 -28.362 40.109 1.00 89.00 479 LEU A O 1
ATOM 3835 N N . LYS A 1 480 ? -3.265 -27.212 41.030 1.00 88.00 480 LYS A N 1
ATOM 3836 C CA . LYS A 1 480 ? -3.823 -27.297 42.393 1.00 88.00 480 LYS A CA 1
ATOM 3837 C C . LYS A 1 480 ? -4.799 -26.143 42.631 1.00 88.00 480 LYS A C 1
ATOM 3839 O O . LYS A 1 480 ? -4.507 -25.017 42.231 1.00 88.00 480 LYS A O 1
ATOM 3844 N N . CYS A 1 481 ? -5.942 -26.397 43.270 1.00 87.38 481 CYS A N 1
ATOM 3845 C CA . CYS A 1 481 ? -6.886 -25.327 43.603 1.00 87.38 481 CYS A CA 1
ATOM 3846 C C . CYS A 1 481 ? -6.308 -24.420 44.707 1.00 87.38 481 CYS A C 1
ATOM 3848 O O . CYS A 1 481 ? -6.003 -24.887 45.798 1.00 87.38 481 CYS A O 1
ATOM 3850 N N . HIS A 1 482 ? -6.140 -23.125 44.420 1.00 86.62 482 HIS A N 1
ATOM 3851 C CA . HIS A 1 482 ? -5.738 -22.094 45.387 1.00 86.62 482 HIS A CA 1
ATOM 3852 C C . HIS A 1 482 ? -6.157 -20.695 44.897 1.00 86.62 482 HIS A C 1
ATOM 3854 O O . HIS A 1 482 ? -6.375 -20.483 43.706 1.00 86.62 482 HIS A O 1
ATOM 3860 N N . CYS A 1 483 ? -6.172 -19.671 45.749 1.00 85.38 483 CYS A N 1
ATOM 3861 C CA . CYS A 1 483 ? -6.644 -18.335 45.343 1.00 85.38 483 CYS A CA 1
ATOM 3862 C C . CYS A 1 483 ? -5.833 -17.667 44.215 1.00 85.38 483 CYS A C 1
ATOM 3864 O O . CYS A 1 483 ? -6.372 -16.855 43.464 1.00 85.38 483 CYS A O 1
ATOM 3866 N N . GLN A 1 484 ? -4.558 -18.030 44.026 1.00 83.88 484 GLN A N 1
ATOM 3867 C CA . GLN A 1 484 ? -3.713 -17.435 42.981 1.00 83.88 484 GLN A CA 1
ATOM 3868 C C . GLN A 1 484 ? -4.053 -17.888 41.544 1.00 83.88 484 GLN A C 1
ATOM 3870 O O . GLN A 1 484 ? -3.538 -17.276 40.617 1.00 83.88 484 GLN A O 1
ATOM 3875 N N . ILE A 1 485 ? -4.909 -18.903 41.320 1.00 88.38 485 ILE A N 1
ATOM 3876 C CA . ILE A 1 485 ? -5.358 -19.289 39.959 1.00 88.38 485 ILE A CA 1
ATOM 3877 C C . ILE A 1 485 ? -6.630 -18.550 39.514 1.00 88.38 485 ILE A C 1
ATOM 3879 O O . ILE A 1 485 ? -7.069 -18.712 38.378 1.00 88.38 485 ILE A O 1
ATOM 3883 N N . LEU A 1 486 ? -7.226 -17.708 40.368 1.00 87.50 486 LEU A N 1
ATOM 3884 C CA . LEU A 1 486 ? -8.488 -17.028 40.056 1.00 87.50 486 LEU A CA 1
ATOM 3885 C C . LEU A 1 486 ? -8.387 -16.148 38.793 1.00 87.50 486 LEU A C 1
ATOM 3887 O O . LEU A 1 486 ? -9.313 -16.125 37.984 1.00 87.50 486 LEU A O 1
ATOM 3891 N N . TRP A 1 487 ? -7.241 -15.486 38.576 1.00 89.44 487 TRP A N 1
ATOM 3892 C CA . TRP A 1 487 ? -6.994 -14.693 37.362 1.00 89.44 487 TRP A CA 1
ATOM 3893 C C . TRP A 1 487 ? -7.036 -15.557 36.095 1.00 89.44 487 TRP A C 1
ATOM 3895 O O . TRP A 1 487 ? -7.600 -15.129 35.095 1.00 89.44 487 TRP A O 1
ATOM 3905 N N . MET A 1 488 ? -6.527 -16.796 36.145 1.00 87.88 488 MET A N 1
ATOM 3906 C CA . MET A 1 488 ? -6.586 -17.730 35.014 1.00 87.88 488 MET A CA 1
ATOM 3907 C C . MET A 1 488 ? -8.023 -18.137 34.709 1.00 87.88 488 MET A C 1
ATOM 3909 O O . MET A 1 488 ? -8.374 -18.279 33.543 1.00 87.88 488 MET A O 1
ATOM 3913 N N . GLY A 1 489 ? -8.862 -18.287 35.740 1.00 86.88 489 GLY A N 1
ATOM 3914 C CA . GLY A 1 489 ? -10.294 -18.530 35.575 1.00 86.88 489 GLY A CA 1
ATOM 3915 C C . GLY A 1 489 ? -10.972 -17.386 34.824 1.00 86.88 489 GLY A C 1
ATOM 3916 O O . GLY A 1 489 ? -11.653 -17.617 33.829 1.00 86.88 489 GLY A O 1
ATOM 3917 N N . HIS A 1 490 ? -10.735 -16.139 35.231 1.00 87.12 490 HIS A N 1
ATOM 3918 C CA . HIS A 1 490 ? -11.271 -14.974 34.518 1.00 87.12 490 HIS A CA 1
ATOM 3919 C C . HIS A 1 490 ? -10.705 -14.834 33.102 1.00 87.12 490 HIS A C 1
ATOM 3921 O O . HIS A 1 490 ? -11.447 -14.537 32.169 1.00 87.12 490 HIS A O 1
ATOM 3927 N N . TRP A 1 491 ? -9.411 -15.090 32.925 1.00 88.69 491 TRP A N 1
ATOM 3928 C CA . TRP A 1 491 ? -8.732 -15.008 31.636 1.00 88.69 491 TRP A CA 1
ATOM 3929 C C . TRP A 1 491 ? -9.264 -16.057 30.645 1.00 88.69 491 TRP A C 1
ATOM 3931 O O . TRP A 1 491 ? -9.629 -15.708 29.520 1.00 88.69 491 TRP A O 1
ATOM 3941 N N . ALA A 1 492 ? -9.416 -17.311 31.085 1.00 83.12 492 ALA A N 1
ATOM 3942 C CA . ALA A 1 492 ? -9.913 -18.429 30.280 1.00 83.12 492 ALA A CA 1
ATOM 3943 C C . ALA A 1 492 ? -11.416 -18.364 29.968 1.00 83.12 492 ALA A C 1
ATOM 3945 O O . ALA A 1 492 ? -11.845 -18.919 28.963 1.00 83.12 492 ALA A O 1
ATOM 3946 N N . ASN A 1 493 ? -12.209 -17.684 30.802 1.00 82.75 493 ASN A N 1
ATOM 3947 C CA . ASN A 1 493 ? -13.646 -17.480 30.577 1.00 82.75 493 ASN A CA 1
ATOM 3948 C C . ASN A 1 493 ? -13.983 -16.058 30.093 1.00 82.75 493 ASN A C 1
ATOM 3950 O O . ASN A 1 493 ? -15.146 -15.656 30.095 1.00 82.75 493 ASN A O 1
ATOM 3954 N N . SER A 1 494 ? -12.981 -15.266 29.709 1.00 85.44 494 SER A N 1
ATOM 3955 C CA . SER A 1 494 ? -13.211 -13.929 29.163 1.00 85.44 494 SER A CA 1
ATOM 3956 C C . SER A 1 494 ? -13.925 -14.008 27.801 1.00 85.44 494 SER A C 1
ATOM 3958 O O . SER A 1 494 ? -13.739 -14.984 27.069 1.00 85.44 494 SER A O 1
ATOM 3960 N N . PRO A 1 495 ? -14.668 -12.964 27.378 1.00 82.94 495 PRO A N 1
ATOM 3961 C CA . PRO A 1 495 ? -15.245 -12.909 26.029 1.00 82.94 495 PRO A CA 1
ATOM 3962 C C . PRO A 1 495 ? -14.197 -13.112 24.923 1.00 82.94 495 PRO A C 1
ATOM 3964 O O . PRO A 1 495 ? -14.481 -13.699 23.884 1.00 82.94 495 PRO A O 1
ATOM 3967 N N . LYS A 1 496 ? -12.951 -12.689 25.182 1.00 81.62 496 LYS A N 1
ATOM 3968 C CA . LYS A 1 496 ? -11.798 -12.883 24.293 1.00 81.62 496 LYS A CA 1
ATOM 3969 C C . LYS A 1 496 ? -11.398 -14.356 24.149 1.00 81.62 496 LYS A C 1
ATOM 3971 O O . LYS A 1 496 ? -10.957 -14.761 23.080 1.00 81.62 496 LYS A O 1
ATOM 3976 N N . ALA A 1 497 ? -11.550 -15.157 25.204 1.00 79.31 497 ALA A N 1
ATOM 3977 C CA . ALA A 1 497 ? -11.263 -16.590 25.178 1.00 79.31 497 ALA A CA 1
ATOM 3978 C C . ALA A 1 497 ? -12.362 -17.405 24.475 1.00 79.31 497 ALA A C 1
ATOM 3980 O O . ALA A 1 497 ? -12.055 -18.422 23.855 1.00 79.31 497 ALA A O 1
ATOM 3981 N N . ALA A 1 498 ? -13.615 -16.932 24.487 1.00 78.62 498 ALA A N 1
ATOM 3982 C CA . ALA A 1 498 ? -14.729 -17.579 23.785 1.00 78.62 498 ALA A CA 1
ATOM 3983 C C . ALA A 1 498 ? -14.530 -17.649 22.255 1.00 78.62 498 ALA A C 1
ATOM 3985 O O . ALA A 1 498 ? -15.050 -18.554 21.607 1.00 78.62 498 ALA A O 1
ATOM 3986 N N . LEU A 1 499 ? -13.726 -16.743 21.687 1.00 78.50 499 LEU A N 1
ATOM 3987 C CA . LEU A 1 499 ? -13.341 -16.738 20.269 1.00 78.50 499 LEU A CA 1
ATOM 3988 C C . LEU A 1 499 ? -12.357 -17.865 19.895 1.00 78.50 499 LEU A C 1
ATOM 3990 O O . LEU A 1 499 ? -12.102 -18.078 18.713 1.00 78.50 499 LEU A O 1
ATOM 3994 N N . CYS A 1 500 ? -11.801 -18.585 20.878 1.00 77.06 500 CYS A N 1
ATOM 3995 C CA . CYS A 1 500 ? -10.731 -19.570 20.688 1.00 77.06 500 CYS A CA 1
ATOM 3996 C C . CYS A 1 500 ? -11.039 -20.916 21.377 1.00 77.06 500 CYS A C 1
ATOM 3998 O O . CYS A 1 500 ? -10.331 -21.324 22.308 1.00 77.06 500 CYS A O 1
ATOM 4000 N N . PRO A 1 501 ? -12.091 -21.631 20.926 1.00 66.75 501 PRO A N 1
ATOM 4001 C CA . PRO A 1 501 ? -12.537 -22.875 21.545 1.00 66.75 501 PRO A CA 1
ATOM 4002 C C . PRO A 1 501 ? -11.475 -23.980 21.439 1.00 66.75 501 PRO A C 1
ATOM 4004 O O . PRO A 1 501 ? -10.876 -24.201 20.389 1.00 66.75 501 PRO A O 1
ATOM 4007 N N . GLY A 1 502 ? -11.239 -24.691 22.545 1.00 68.25 502 GLY A N 1
ATOM 4008 C CA . GLY A 1 502 ? -10.296 -25.816 22.607 1.00 68.25 502 GLY A CA 1
ATOM 4009 C C . GLY A 1 502 ? -8.818 -25.427 22.726 1.00 68.25 502 GLY A C 1
ATOM 4010 O O . GLY A 1 502 ? -7.958 -26.309 22.723 1.00 68.25 502 GLY A O 1
ATOM 4011 N N . ASN A 1 503 ? -8.497 -24.133 22.854 1.00 77.94 503 ASN A N 1
ATOM 4012 C CA . ASN A 1 503 ? -7.109 -23.688 22.979 1.00 77.94 503 ASN A CA 1
ATOM 4013 C C . ASN A 1 503 ? -6.544 -23.886 24.396 1.00 77.94 503 ASN A C 1
ATOM 4015 O O . ASN A 1 503 ? -5.378 -24.269 24.537 1.00 77.94 503 ASN A O 1
ATOM 4019 N N . ASN A 1 504 ? -7.375 -23.645 25.420 1.00 84.69 504 ASN A N 1
ATOM 4020 C CA . ASN A 1 504 ? -7.031 -23.708 26.841 1.00 84.69 504 ASN A CA 1
ATOM 4021 C C . ASN A 1 504 ? -8.211 -24.255 27.664 1.00 84.69 504 ASN A C 1
ATOM 4023 O O . ASN A 1 504 ? -9.233 -23.589 27.792 1.00 84.69 504 ASN A O 1
ATOM 4027 N N . ASN A 1 505 ? -8.043 -25.437 28.253 1.00 87.44 505 ASN A N 1
ATOM 4028 C CA . ASN A 1 505 ? -8.997 -26.083 29.150 1.00 87.44 505 ASN A CA 1
ATOM 4029 C C . ASN A 1 505 ? -8.314 -26.321 30.501 1.00 87.44 505 ASN A C 1
ATOM 4031 O O . ASN A 1 505 ? -7.513 -27.248 30.649 1.00 87.44 505 ASN A O 1
ATOM 4035 N N . PHE A 1 506 ? -8.619 -25.473 31.483 1.00 90.06 506 PHE A N 1
ATOM 4036 C CA . PHE A 1 506 ? -7.996 -25.541 32.801 1.00 90.06 506 PHE A CA 1
ATOM 4037 C C . PHE A 1 506 ? -8.891 -26.249 33.817 1.00 90.06 506 PHE A C 1
ATOM 4039 O O . PHE A 1 506 ? -10.081 -25.953 33.948 1.00 90.06 506 PHE A O 1
ATOM 4046 N N . PHE A 1 507 ? -8.277 -27.143 34.585 1.00 90.50 507 PHE A N 1
ATOM 4047 C CA . PHE A 1 507 ? -8.890 -27.837 35.709 1.00 90.50 507 PHE A CA 1
ATOM 4048 C C . PHE A 1 507 ? -8.028 -27.632 36.947 1.00 90.50 507 PHE A C 1
ATOM 4050 O O . PHE A 1 507 ? -6.800 -27.638 36.852 1.00 90.50 507 PHE A O 1
ATOM 4057 N N . CYS A 1 508 ? -8.651 -27.459 38.108 1.00 90.56 508 CYS A N 1
ATOM 4058 C CA . CYS A 1 508 ? -7.937 -27.500 39.377 1.00 90.56 508 CYS A CA 1
ATOM 4059 C C . CYS A 1 508 ? -8.373 -28.720 40.195 1.00 90.56 508 CYS A C 1
ATOM 4061 O O . CYS A 1 508 ? -9.518 -29.155 40.091 1.00 90.56 508 CYS A O 1
ATOM 4063 N N . ILE A 1 509 ? -7.447 -29.289 40.963 1.00 89.56 509 ILE A N 1
ATOM 4064 C CA . ILE A 1 509 ? -7.669 -30.429 41.856 1.00 89.56 509 ILE A CA 1
ATOM 4065 C C . ILE A 1 509 ? -7.729 -29.892 43.292 1.00 89.56 509 ILE A C 1
ATOM 4067 O O . ILE A 1 509 ? -6.774 -29.238 43.733 1.00 89.56 509 ILE A O 1
ATOM 4071 N N . THR A 1 510 ? -8.848 -30.114 43.988 1.00 85.56 510 THR A N 1
ATOM 4072 C CA . THR A 1 510 ? -9.034 -29.743 45.405 1.00 85.56 510 THR A CA 1
ATOM 4073 C C . THR A 1 510 ? -8.257 -30.685 46.330 1.00 85.56 510 THR A C 1
ATOM 4075 O O . THR A 1 510 ? -7.765 -31.724 45.887 1.00 85.56 510 THR A O 1
ATOM 4078 N N . GLU A 1 511 ? -8.131 -30.347 47.618 1.00 80.94 511 GLU A N 1
ATOM 4079 C CA . GLU A 1 511 ? -7.478 -31.236 48.596 1.00 80.94 511 GLU A CA 1
ATOM 4080 C C . GLU A 1 511 ? -8.190 -32.595 48.721 1.00 80.94 511 GLU A C 1
ATOM 4082 O O . GLU A 1 511 ? -7.526 -33.620 48.858 1.00 80.94 511 GLU A O 1
ATOM 4087 N N . ASP A 1 512 ? -9.511 -32.620 48.517 1.00 81.06 512 ASP A N 1
ATOM 4088 C CA . ASP A 1 512 ? -10.338 -33.835 48.487 1.00 81.06 512 ASP A CA 1
ATOM 4089 C C . ASP A 1 512 ? -10.262 -34.613 47.155 1.00 81.06 512 ASP A C 1
ATOM 4091 O O . ASP A 1 512 ? -10.977 -35.594 46.949 1.00 81.06 512 ASP A O 1
ATOM 4095 N N . GLY A 1 513 ? -9.416 -34.180 46.212 1.00 80.69 513 GLY A N 1
ATOM 4096 C CA . GLY A 1 513 ? -9.226 -34.837 44.915 1.00 80.69 513 GLY A CA 1
ATOM 4097 C C . GLY A 1 513 ? -10.314 -34.546 43.875 1.00 80.69 513 GLY A C 1
ATOM 4098 O O . GLY A 1 513 ? -10.324 -35.170 42.812 1.00 80.69 513 GLY A O 1
ATOM 4099 N N . GLN A 1 514 ? -11.216 -33.594 44.132 1.00 84.50 514 GLN A N 1
ATOM 4100 C CA . GLN A 1 514 ? -12.256 -33.199 43.183 1.00 84.50 514 GLN A CA 1
ATOM 4101 C C . GLN A 1 514 ? -11.674 -32.324 42.064 1.00 84.50 514 GLN A C 1
ATOM 4103 O O . GLN A 1 514 ? -10.918 -31.385 42.310 1.00 84.50 514 GLN A O 1
ATOM 4108 N N . LEU A 1 515 ? -12.057 -32.616 40.818 1.00 89.19 515 LEU A N 1
ATOM 4109 C CA . LEU A 1 515 ? -11.693 -31.825 39.641 1.00 89.19 515 LEU A CA 1
ATOM 4110 C C . LEU A 1 515 ? -12.718 -30.710 39.404 1.00 89.19 515 LEU A C 1
ATOM 4112 O O . LEU A 1 515 ? -13.880 -30.981 39.102 1.00 89.19 515 LEU A O 1
ATOM 4116 N N . LEU A 1 516 ? -12.273 -29.456 39.491 1.00 87.88 516 LEU A N 1
ATOM 4117 C CA . LEU A 1 516 ? -13.091 -28.269 39.245 1.00 87.88 516 LEU A CA 1
ATOM 4118 C C . LEU A 1 516 ? -12.683 -27.585 37.928 1.00 87.88 516 LEU A C 1
ATOM 4120 O O . LEU A 1 516 ? -11.536 -27.133 37.811 1.00 87.88 516 LEU A O 1
ATOM 4124 N N . PRO A 1 517 ? -13.590 -27.459 36.939 1.00 89.94 517 PRO A N 1
ATOM 4125 C CA . PRO A 1 517 ? -13.311 -26.739 35.699 1.00 89.94 517 PRO A CA 1
ATOM 4126 C C . PRO A 1 517 ? -13.252 -25.224 35.929 1.00 89.94 517 PRO A C 1
ATOM 4128 O O . PRO A 1 517 ? -13.941 -24.688 36.802 1.00 89.94 517 PRO A O 1
ATOM 4131 N N . SER A 1 518 ? -12.474 -24.520 35.102 1.00 87.38 518 SER A N 1
ATOM 4132 C CA . SER A 1 518 ? -12.256 -23.073 35.238 1.00 87.38 518 SER A CA 1
ATOM 4133 C C . SER A 1 518 ? -13.512 -22.214 35.196 1.00 87.38 518 SER A C 1
ATOM 4135 O O . SER A 1 518 ? -13.506 -21.117 35.745 1.00 87.38 518 SER A O 1
ATOM 4137 N N . SER A 1 519 ? -14.597 -22.682 34.579 1.00 84.56 519 SER A N 1
ATOM 4138 C CA . SER A 1 519 ? -15.889 -21.983 34.525 1.00 84.56 519 SER A CA 1
ATOM 4139 C C . SER A 1 519 ? -16.554 -21.795 35.894 1.00 84.56 519 SER A C 1
ATOM 4141 O O . SER A 1 519 ? -17.389 -20.907 36.045 1.00 84.56 519 SER A O 1
ATOM 4143 N N . VAL A 1 520 ? -16.180 -22.596 36.898 1.00 86.69 520 VAL A N 1
ATOM 4144 C CA . VAL A 1 520 ? -16.796 -22.594 38.240 1.00 86.69 520 VAL A CA 1
ATOM 4145 C C . VAL A 1 520 ? -15.876 -21.950 39.291 1.00 86.69 520 VAL A C 1
ATOM 4147 O O . VAL A 1 520 ? -16.245 -21.805 40.457 1.00 86.69 520 VAL A O 1
ATOM 4150 N N . TRP A 1 521 ? -14.670 -21.524 38.900 1.00 89.38 521 TRP A N 1
ATOM 4151 C CA . TRP A 1 521 ? -13.701 -20.912 39.809 1.00 89.38 521 TRP A CA 1
ATOM 4152 C C . TRP A 1 521 ? -14.209 -19.557 40.313 1.00 89.38 521 TRP A C 1
ATOM 4154 O O . TRP A 1 521 ? -14.200 -18.551 39.609 1.00 89.38 521 TRP A O 1
ATOM 4164 N N . THR A 1 522 ? -14.635 -19.525 41.571 1.00 83.38 522 THR A N 1
ATOM 4165 C CA . THR A 1 522 ? -15.063 -18.316 42.282 1.00 83.38 522 THR A CA 1
ATOM 4166 C C . THR A 1 522 ? -14.335 -18.242 43.619 1.00 83.38 522 THR A C 1
ATOM 4168 O O . THR A 1 522 ? -13.876 -19.264 44.127 1.00 83.38 522 THR A O 1
ATOM 4171 N N . LYS A 1 523 ? -14.261 -17.055 44.241 1.00 80.62 523 LYS A N 1
ATOM 4172 C CA . LYS A 1 523 ? -13.673 -16.906 45.590 1.00 80.62 523 LYS A CA 1
ATOM 4173 C C . LYS A 1 523 ? -14.293 -17.870 46.609 1.00 80.62 523 LYS A C 1
ATOM 4175 O O . LYS A 1 523 ? -13.593 -18.356 47.485 1.00 80.62 523 LYS A O 1
ATOM 4180 N N . LYS A 1 524 ? -15.591 -18.161 46.460 1.00 77.94 524 LYS A N 1
ATOM 4181 C CA . LYS A 1 524 ? -16.335 -19.099 47.306 1.00 77.94 524 LYS A CA 1
ATOM 4182 C C . LYS A 1 524 ? -16.015 -20.561 46.978 1.00 77.94 524 LYS A C 1
ATOM 4184 O O . LYS A 1 524 ? -15.821 -21.340 47.896 1.00 77.94 524 LYS A O 1
ATOM 4189 N N . ALA A 1 525 ? -15.940 -20.922 45.695 1.00 78.62 525 ALA A N 1
ATOM 4190 C CA . ALA A 1 525 ? -15.627 -22.290 45.262 1.00 78.62 525 ALA A CA 1
ATOM 4191 C C . ALA A 1 525 ? -14.154 -22.689 45.482 1.00 78.62 525 ALA A C 1
ATOM 4193 O O . ALA A 1 525 ? -13.849 -23.872 45.520 1.00 78.62 525 ALA A O 1
ATOM 4194 N N . LEU A 1 526 ? -13.251 -21.710 45.608 1.00 82.12 526 LEU A N 1
ATOM 4195 C CA . LEU A 1 526 ? -11.828 -21.905 45.919 1.00 82.12 526 LEU A CA 1
ATOM 4196 C C . LEU A 1 526 ? -11.485 -21.601 47.392 1.00 82.12 526 LEU A C 1
ATOM 4198 O O . LEU A 1 526 ? -10.306 -21.483 47.711 1.00 82.12 526 LEU A O 1
ATOM 4202 N N . GLU A 1 527 ? -12.495 -21.426 48.256 1.00 75.19 527 GLU A N 1
ATOM 4203 C CA . GLU A 1 527 ? -12.349 -21.201 49.707 1.00 75.19 527 GLU A CA 1
ATOM 4204 C C . GLU A 1 527 ? -11.381 -20.065 50.090 1.00 75.19 527 GLU A C 1
ATOM 4206 O O . GLU A 1 527 ? -10.589 -20.159 51.027 1.00 75.19 527 GLU A O 1
ATOM 4211 N N . CYS A 1 528 ? -11.438 -18.947 49.363 1.00 77.50 528 CYS A N 1
ATOM 4212 C CA . CYS A 1 528 ? -10.563 -17.814 49.639 1.00 77.50 528 CYS A CA 1
ATOM 4213 C C . CYS A 1 528 ? -10.989 -17.066 50.913 1.00 77.50 528 CYS A C 1
ATOM 4215 O O . CYS A 1 528 ? -12.164 -16.705 51.029 1.00 77.50 528 CYS A O 1
ATOM 4217 N N . PRO A 1 529 ? -10.062 -16.768 51.847 1.00 69.06 529 PRO A N 1
ATOM 4218 C CA . PRO A 1 529 ? -10.383 -16.012 53.052 1.00 69.06 529 PRO A CA 1
ATOM 4219 C C . PRO A 1 529 ? -10.946 -14.628 52.695 1.00 69.06 529 PRO A C 1
ATOM 4221 O O . PRO A 1 529 ? -10.434 -13.934 51.813 1.00 69.06 529 PRO A O 1
ATOM 4224 N N . ASN A 1 530 ? -12.026 -14.236 53.377 1.00 50.94 530 ASN A N 1
ATOM 4225 C CA . ASN A 1 530 ? -12.650 -12.926 53.211 1.00 50.94 530 ASN A CA 1
ATOM 4226 C C . ASN A 1 530 ? -11.732 -11.843 53.790 1.00 50.94 530 ASN A C 1
ATOM 4228 O O . ASN A 1 530 ? -11.760 -11.566 54.987 1.00 50.94 530 ASN A O 1
ATOM 4232 N N . GLU A 1 531 ? -10.932 -11.211 52.937 1.00 52.06 531 GLU A N 1
ATOM 4233 C CA . GLU A 1 531 ? -10.287 -9.948 53.279 1.00 52.06 531 GLU A CA 1
ATOM 4234 C C . GLU A 1 531 ? -11.342 -8.838 53.390 1.00 52.06 531 GLU A C 1
ATOM 4236 O O . GLU A 1 531 ? -12.196 -8.668 52.513 1.00 52.06 531 GLU A O 1
ATOM 4241 N N . VAL A 1 532 ? -11.277 -8.070 54.481 1.00 52.72 532 VAL A N 1
ATOM 4242 C CA . VAL A 1 532 ? -12.028 -6.822 54.653 1.00 52.72 532 VAL A CA 1
ATOM 4243 C C . VAL A 1 532 ? -11.757 -5.930 53.442 1.00 52.72 532 VAL A C 1
ATOM 4245 O O . VAL A 1 532 ? -10.606 -5.651 53.107 1.00 52.72 532 VAL A O 1
ATOM 4248 N N . ASN A 1 533 ? -12.818 -5.499 52.761 1.00 48.56 533 ASN A N 1
ATOM 4249 C CA . ASN A 1 533 ? -12.701 -4.851 51.463 1.00 48.56 533 ASN A CA 1
ATOM 4250 C C . ASN A 1 533 ? -12.284 -3.372 51.587 1.00 48.56 533 ASN A C 1
ATOM 4252 O O . ASN A 1 533 ? -13.095 -2.463 51.410 1.00 48.56 533 ASN A O 1
ATOM 4256 N N . TRP A 1 534 ? -10.996 -3.130 51.847 1.00 54.19 534 TRP A N 1
ATOM 4257 C CA . TRP A 1 534 ? -10.372 -1.799 51.829 1.00 54.19 534 TRP A CA 1
ATOM 4258 C C . TRP A 1 534 ? -10.550 -1.070 50.491 1.00 54.19 534 TRP A C 1
ATOM 4260 O O . TRP A 1 534 ? -10.504 0.156 50.452 1.00 54.19 534 TRP A O 1
ATOM 4270 N N . THR A 1 535 ? -10.802 -1.795 49.396 1.00 53.84 535 THR A N 1
ATOM 4271 C CA . THR A 1 535 ? -10.962 -1.191 48.067 1.00 53.84 535 THR A CA 1
ATOM 4272 C C . THR A 1 535 ? -12.274 -0.427 47.915 1.00 53.84 535 THR A C 1
ATOM 4274 O O . THR A 1 535 ? -12.275 0.603 47.265 1.00 53.84 535 THR A O 1
ATOM 4277 N N . ALA A 1 536 ? -13.373 -0.829 48.561 1.00 48.97 536 ALA A N 1
ATOM 4278 C CA . ALA A 1 536 ? -14.647 -0.109 48.442 1.00 48.97 536 ALA A CA 1
ATOM 4279 C C . ALA A 1 536 ? -14.627 1.236 49.197 1.00 48.97 536 ALA A C 1
ATOM 4281 O O . ALA A 1 536 ? -15.124 2.242 48.696 1.00 48.97 536 ALA A O 1
ATOM 4282 N N . ILE A 1 537 ? -13.976 1.272 50.366 1.00 54.81 537 ILE A N 1
ATOM 4283 C CA . ILE A 1 537 ? -13.747 2.504 51.139 1.00 54.81 537 ILE A CA 1
ATOM 4284 C C . ILE A 1 537 ? -12.654 3.352 50.468 1.00 54.81 537 ILE A C 1
ATOM 4286 O O . ILE A 1 537 ? -12.795 4.566 50.352 1.00 54.81 537 ILE A O 1
ATOM 4290 N N . GLY A 1 538 ? -11.603 2.718 49.941 1.00 55.88 538 GLY A N 1
ATOM 4291 C CA . GLY A 1 538 ? -10.531 3.378 49.199 1.00 55.88 538 GLY A CA 1
ATOM 4292 C C . GLY A 1 538 ? -10.983 3.980 47.869 1.00 55.88 538 GLY A C 1
ATOM 4293 O O . GLY A 1 538 ? -10.553 5.076 47.545 1.00 55.88 538 GLY A O 1
ATOM 4294 N N . ILE A 1 539 ? -11.885 3.329 47.127 1.00 63.44 539 ILE A N 1
ATOM 4295 C CA . ILE A 1 539 ? -12.460 3.845 45.874 1.00 63.44 539 ILE A CA 1
ATOM 4296 C C . ILE A 1 539 ? -13.431 4.990 46.168 1.00 63.44 539 ILE A C 1
ATOM 4298 O O . ILE A 1 539 ? -13.397 5.991 45.464 1.00 63.44 539 ILE A O 1
ATOM 4302 N N . ALA A 1 540 ? -14.239 4.912 47.229 1.00 58.00 540 ALA A N 1
ATOM 4303 C CA . ALA A 1 540 ? -15.112 6.020 47.622 1.00 58.00 540 ALA A CA 1
ATOM 4304 C C . ALA A 1 540 ? -14.311 7.258 48.075 1.00 58.00 540 ALA A C 1
ATOM 4306 O O . ALA A 1 540 ? -14.618 8.377 47.666 1.00 58.00 540 ALA A O 1
ATOM 4307 N N . ILE A 1 541 ? -13.239 7.062 48.853 1.00 66.88 541 ILE A N 1
ATOM 4308 C CA . ILE A 1 541 ? -12.333 8.144 49.265 1.00 66.88 541 ILE A CA 1
ATOM 4309 C C . ILE A 1 541 ? -11.522 8.656 48.069 1.00 66.88 541 ILE A C 1
ATOM 4311 O O . ILE A 1 541 ? -11.383 9.862 47.917 1.00 66.88 541 ILE A O 1
ATOM 4315 N N . ALA A 1 542 ? -11.038 7.785 47.182 1.00 62.28 542 ALA A N 1
ATOM 4316 C CA . ALA A 1 542 ? -10.296 8.189 45.990 1.00 62.28 542 ALA A CA 1
ATOM 4317 C C . ALA A 1 542 ? -11.180 8.943 44.992 1.00 62.28 542 ALA A C 1
ATOM 4319 O O . ALA A 1 542 ? -10.739 9.948 44.463 1.00 62.28 542 ALA A O 1
ATOM 4320 N N . LEU A 1 543 ? -12.435 8.539 44.775 1.00 69.00 543 LEU A N 1
ATOM 4321 C CA . LEU A 1 543 ? -13.366 9.265 43.903 1.00 69.00 543 LEU A CA 1
ATOM 4322 C C . LEU A 1 543 ? -13.765 10.620 44.498 1.00 69.00 543 LEU A C 1
ATOM 4324 O O . LEU A 1 543 ? -13.856 11.603 43.760 1.00 69.00 543 LEU A O 1
ATOM 4328 N N . ALA A 1 544 ? -13.935 10.700 45.820 1.00 68.31 544 ALA A N 1
ATOM 4329 C CA . ALA A 1 544 ? -14.174 11.965 46.506 1.00 68.31 544 ALA A CA 1
ATOM 4330 C C . ALA A 1 544 ? -12.942 12.880 46.431 1.00 68.31 544 ALA A C 1
ATOM 4332 O O . ALA A 1 544 ? -13.071 14.034 46.038 1.00 68.31 544 ALA A O 1
ATOM 4333 N N . VAL A 1 545 ? -11.741 12.366 46.720 1.00 73.44 545 VAL A N 1
ATOM 4334 C CA . VAL A 1 545 ? -10.478 13.121 46.675 1.00 73.44 545 VAL A CA 1
ATOM 4335 C C . VAL A 1 545 ? -10.098 13.495 45.245 1.00 73.44 545 VAL A C 1
ATOM 4337 O O . VAL A 1 545 ? -9.639 14.608 45.037 1.00 73.44 545 VAL A O 1
ATOM 4340 N N . SER A 1 546 ? -10.331 12.639 44.249 1.00 69.44 546 SER A N 1
ATOM 4341 C CA . SER A 1 546 ? -10.111 12.952 42.833 1.00 69.44 546 SER A CA 1
ATOM 4342 C C . SER A 1 546 ? -11.122 13.965 42.314 1.00 69.44 546 SER A C 1
ATOM 4344 O O . SER A 1 546 ? -10.724 14.849 41.570 1.00 69.44 546 SER A O 1
ATOM 4346 N N . SER A 1 547 ? -12.388 13.920 42.741 1.00 73.75 547 SER A N 1
ATOM 4347 C CA . SER A 1 547 ? -13.362 14.967 42.392 1.00 73.75 547 SER A CA 1
ATOM 4348 C C . SER A 1 547 ? -13.019 16.301 43.057 1.00 73.75 547 SER A C 1
ATOM 4350 O O . SER A 1 547 ? -13.131 17.348 42.427 1.00 73.75 547 SER A O 1
ATOM 4352 N N . LEU A 1 548 ? -12.523 16.276 44.298 1.00 75.94 548 LEU A N 1
ATOM 4353 C CA . LEU A 1 548 ? -12.069 17.471 45.013 1.00 75.94 548 LEU A CA 1
ATOM 4354 C C . LEU A 1 548 ? -10.740 17.996 44.451 1.00 75.94 548 LEU A C 1
ATOM 4356 O O . LEU A 1 548 ? -10.576 19.202 44.338 1.00 75.94 548 LEU A O 1
ATOM 4360 N N . MET A 1 549 ? -9.819 17.128 44.020 1.00 71.62 549 MET A N 1
ATOM 4361 C CA . MET A 1 549 ? -8.583 17.521 43.335 1.00 71.62 549 MET A CA 1
ATOM 4362 C C . MET A 1 549 ? -8.861 18.054 41.938 1.00 71.62 549 MET A C 1
ATOM 4364 O O . MET A 1 549 ? -8.293 19.075 41.587 1.00 71.62 549 MET A O 1
ATOM 4368 N N . LEU A 1 550 ? -9.731 17.422 41.150 1.00 74.88 550 LEU A N 1
ATOM 4369 C CA . LEU A 1 550 ? -10.130 17.936 39.839 1.00 74.88 550 LEU A CA 1
ATOM 4370 C C . LEU A 1 550 ? -10.884 19.257 39.986 1.00 74.88 550 LEU A C 1
ATOM 4372 O O . LEU A 1 550 ? -10.612 20.186 39.234 1.00 74.88 550 LEU A O 1
ATOM 4376 N N . GLY A 1 551 ? -11.739 19.386 41.004 1.00 77.19 551 GLY A N 1
ATOM 4377 C CA . GLY A 1 551 ? -12.373 20.649 41.377 1.00 77.19 551 GLY A CA 1
ATOM 4378 C C . GLY A 1 551 ? -11.358 21.716 41.791 1.00 77.19 551 GLY A C 1
ATOM 4379 O O . GLY A 1 551 ? -11.424 22.839 41.303 1.00 77.19 551 GLY A O 1
ATOM 4380 N N . CYS A 1 552 ? -10.369 21.372 42.619 1.00 75.88 552 CYS A N 1
ATOM 4381 C CA . CYS A 1 552 ? -9.294 22.276 43.030 1.00 75.88 552 CYS A CA 1
ATOM 4382 C C . CYS A 1 552 ? -8.367 22.646 41.870 1.00 75.88 552 CYS A C 1
ATOM 4384 O O . CYS A 1 552 ? -7.968 23.797 41.770 1.00 75.88 552 CYS A O 1
ATOM 4386 N N . ILE A 1 553 ? -8.038 21.713 40.976 1.00 75.69 553 ILE A N 1
ATOM 4387 C CA . ILE A 1 553 ? -7.204 21.956 39.796 1.00 75.69 553 ILE A CA 1
ATOM 4388 C C . ILE A 1 553 ? -7.969 22.824 38.800 1.00 75.69 553 ILE A C 1
ATOM 4390 O O . ILE A 1 553 ? -7.421 23.815 38.337 1.00 75.69 553 ILE A O 1
ATOM 4394 N N . ALA A 1 554 ? -9.241 22.532 38.523 1.00 74.75 554 ALA A N 1
ATOM 4395 C CA . ALA A 1 554 ? -10.087 23.381 37.688 1.00 74.75 554 ALA A CA 1
ATOM 4396 C C . ALA A 1 554 ? -10.258 24.780 38.302 1.00 74.75 554 ALA A C 1
ATOM 4398 O O . ALA A 1 554 ? -10.158 25.780 37.594 1.00 74.75 554 ALA A O 1
ATOM 4399 N N . TRP A 1 555 ? -10.433 24.872 39.624 1.00 80.31 555 TRP A N 1
ATOM 4400 C CA . TRP A 1 555 ? -10.503 26.143 40.344 1.00 80.31 555 TRP A CA 1
ATOM 4401 C C . TRP A 1 555 ? -9.175 26.910 40.296 1.00 80.31 555 TRP A C 1
ATOM 4403 O O . TRP A 1 555 ? -9.188 28.111 40.045 1.00 80.31 555 TRP A O 1
ATOM 4413 N N . LEU A 1 556 ? -8.030 26.239 40.458 1.00 76.44 556 LEU A N 1
ATOM 4414 C CA . LEU A 1 556 ? -6.700 26.847 40.338 1.00 76.44 556 LEU A CA 1
ATOM 4415 C C . LEU A 1 556 ? -6.414 27.301 38.900 1.00 76.44 556 LEU A C 1
ATOM 4417 O O . LEU A 1 556 ? -5.946 28.421 38.704 1.00 76.44 556 LEU A O 1
ATOM 4421 N N . LEU A 1 557 ? -6.745 26.487 37.893 1.00 77.69 557 LEU A N 1
ATOM 4422 C CA . LEU A 1 557 ? -6.623 26.854 36.480 1.00 77.69 557 LEU A CA 1
ATOM 4423 C C . LEU A 1 557 ? -7.525 28.043 36.135 1.00 77.69 557 LEU A C 1
ATOM 4425 O O . LEU A 1 557 ? -7.090 28.942 35.425 1.00 77.69 557 LEU A O 1
ATOM 4429 N N . TYR A 1 558 ? -8.740 28.108 36.686 1.00 79.25 558 TYR A N 1
ATOM 4430 C CA . TYR A 1 558 ? -9.631 29.258 36.522 1.00 79.25 558 TYR A CA 1
ATOM 4431 C C . TYR A 1 558 ? -9.119 30.516 37.246 1.00 79.25 558 TYR A C 1
ATOM 4433 O O . TYR A 1 558 ? -9.198 31.620 36.697 1.00 79.25 558 TYR A O 1
ATOM 4441 N N . GLN A 1 559 ? -8.572 30.364 38.458 1.00 78.19 559 GLN A N 1
ATOM 4442 C CA . GLN A 1 559 ? -8.019 31.467 39.254 1.00 78.19 559 GLN A CA 1
ATOM 4443 C C . GLN A 1 559 ? -6.770 32.094 38.625 1.00 78.19 559 GLN A C 1
ATOM 4445 O O . GLN A 1 559 ? -6.594 33.305 38.745 1.00 78.19 559 GLN A O 1
ATOM 4450 N N . TYR A 1 560 ? -5.935 31.298 37.948 1.00 82.31 560 TYR A N 1
ATOM 4451 C CA . TYR A 1 560 ? -4.652 31.735 37.378 1.00 82.31 560 TYR A CA 1
ATOM 4452 C C . TYR A 1 560 ? -4.598 31.683 35.840 1.00 82.31 560 TYR A C 1
ATOM 4454 O O . TYR A 1 560 ? -3.520 31.667 35.241 1.00 82.31 560 TYR A O 1
ATOM 4462 N N . GLN A 1 561 ? -5.755 31.651 35.171 1.00 80.88 561 GLN A N 1
ATOM 4463 C CA . GLN A 1 561 ? -5.845 31.486 33.712 1.00 80.88 561 GLN A CA 1
ATOM 4464 C C . GLN A 1 561 ? -5.082 32.561 32.916 1.00 80.88 561 GLN A C 1
ATOM 4466 O O . GLN A 1 561 ? -4.515 32.270 31.863 1.00 80.88 561 GLN A O 1
ATOM 4471 N N . TYR A 1 562 ? -5.042 33.803 33.409 1.00 86.81 562 TYR A N 1
ATOM 4472 C CA . TYR A 1 562 ? -4.381 34.914 32.719 1.00 86.81 562 TYR A CA 1
ATOM 4473 C C . TYR A 1 562 ? -2.869 34.901 32.947 1.00 86.81 562 TYR A C 1
ATOM 4475 O O . TYR A 1 562 ? -2.108 35.188 32.026 1.00 86.81 562 TYR A O 1
ATOM 4483 N N . GLU A 1 563 ? -2.426 34.509 34.141 1.00 86.94 563 GLU A N 1
ATOM 4484 C CA . GLU A 1 563 ? -1.019 34.311 34.471 1.00 86.94 563 GLU A CA 1
ATOM 4485 C C . GLU A 1 563 ? -0.408 33.199 33.608 1.00 86.94 563 GLU A C 1
ATOM 4487 O O . GLU A 1 563 ? 0.646 33.393 33.002 1.00 86.94 563 GLU A O 1
ATOM 4492 N N . ILE A 1 564 ? -1.106 32.065 33.484 1.00 84.12 564 ILE A N 1
ATOM 4493 C CA . ILE A 1 564 ? -0.693 30.953 32.617 1.00 84.12 564 ILE A CA 1
ATOM 4494 C C . ILE A 1 564 ? -0.601 31.423 31.160 1.00 84.12 564 ILE A C 1
ATOM 4496 O O . ILE A 1 564 ? 0.402 31.172 30.492 1.00 84.12 564 ILE A O 1
ATOM 4500 N N . TYR A 1 565 ? -1.609 32.156 30.677 1.00 84.88 565 TYR A N 1
ATOM 4501 C CA . TYR A 1 565 ? -1.612 32.691 29.315 1.00 84.88 565 TYR A CA 1
ATOM 4502 C C . TYR A 1 565 ? -0.412 33.620 29.042 1.00 84.88 565 TYR A C 1
ATOM 4504 O O . TYR A 1 565 ? 0.255 33.483 28.014 1.00 84.88 565 TYR A O 1
ATOM 4512 N N . LEU A 1 566 ? -0.097 34.533 29.967 1.00 84.50 566 LEU A N 1
ATOM 4513 C CA . LEU A 1 566 ? 1.042 35.448 29.839 1.00 84.50 566 LEU A CA 1
ATOM 4514 C C . LEU A 1 566 ? 2.393 34.713 29.857 1.00 84.50 566 LEU A C 1
ATOM 4516 O O . LEU A 1 566 ? 3.285 35.080 29.092 1.00 84.50 566 LEU A O 1
ATOM 4520 N N . LEU A 1 567 ? 2.542 33.659 30.669 1.00 82.62 567 LEU A N 1
ATOM 4521 C CA . LEU A 1 567 ? 3.760 32.838 30.715 1.00 82.62 567 LEU A CA 1
ATOM 4522 C C . LEU A 1 567 ? 3.979 32.047 29.419 1.00 82.62 567 LEU A C 1
ATOM 4524 O O . LEU A 1 567 ? 5.076 32.086 28.866 1.00 82.62 567 LEU A O 1
ATOM 4528 N N . ILE A 1 568 ? 2.935 31.398 28.891 1.00 79.62 568 ILE A N 1
ATOM 4529 C CA . ILE A 1 568 ? 3.009 30.649 27.623 1.00 79.62 568 ILE A CA 1
ATOM 4530 C C . ILE A 1 568 ? 3.374 31.580 26.463 1.00 79.62 568 ILE A C 1
ATOM 4532 O O . ILE A 1 568 ? 4.154 31.223 25.578 1.00 79.62 568 ILE A O 1
ATOM 4536 N N . ARG A 1 569 ? 2.819 32.796 26.456 1.00 75.50 569 ARG A N 1
ATOM 4537 C CA . ARG A 1 569 ? 3.108 33.787 25.416 1.00 75.50 569 ARG A CA 1
ATOM 4538 C C . ARG A 1 569 ? 4.531 34.349 25.510 1.00 75.50 569 ARG A C 1
ATOM 4540 O O . ARG A 1 569 ? 5.080 34.733 24.481 1.00 75.50 569 ARG A O 1
ATOM 4547 N N . ARG A 1 570 ? 5.135 34.374 26.706 1.00 70.81 570 ARG A N 1
ATOM 4548 C CA . ARG A 1 570 ? 6.517 34.829 26.924 1.00 70.81 570 ARG A CA 1
ATOM 4549 C C . ARG A 1 570 ? 7.550 33.913 26.256 1.00 70.81 570 ARG A C 1
ATOM 4551 O O . ARG A 1 570 ? 8.478 34.437 25.651 1.00 70.81 570 ARG A O 1
ATOM 4558 N N . ASP A 1 571 ? 7.369 32.592 26.334 1.00 58.03 571 ASP A N 1
ATOM 4559 C CA . ASP A 1 571 ? 8.333 31.597 25.818 1.00 58.03 571 ASP A CA 1
ATOM 4560 C C . ASP A 1 571 ? 8.253 31.377 24.295 1.00 58.03 571 ASP A C 1
ATOM 4562 O O . ASP A 1 571 ? 9.232 30.975 23.672 1.00 58.03 571 ASP A O 1
ATOM 4566 N N . ASN A 1 572 ? 7.108 31.659 23.665 1.00 54.22 572 ASN A N 1
ATOM 4567 C CA . ASN A 1 572 ? 6.836 31.274 22.272 1.00 54.22 572 ASN A CA 1
ATOM 4568 C C . ASN A 1 572 ? 7.157 32.337 21.201 1.00 54.22 572 ASN A C 1
ATOM 4570 O O . ASN A 1 572 ? 6.779 32.169 20.039 1.00 54.22 572 ASN A O 1
ATOM 4574 N N . GLN A 1 573 ? 7.832 33.438 21.533 1.00 54.97 573 GLN A N 1
ATOM 4575 C CA . GLN A 1 573 ? 8.046 34.532 20.577 1.00 54.97 573 GLN A CA 1
ATOM 4576 C C . GLN A 1 573 ? 9.463 34.528 19.983 1.00 54.97 573 GLN A C 1
ATOM 4578 O O . GLN A 1 573 ? 10.425 34.872 20.660 1.00 54.97 573 GLN A O 1
ATOM 4583 N N . LYS A 1 574 ? 9.568 34.181 18.692 1.00 45.19 574 LYS A N 1
ATOM 4584 C CA . LYS A 1 574 ? 10.756 34.426 17.855 1.00 45.19 574 LYS A CA 1
ATOM 4585 C C . LYS A 1 574 ? 10.883 35.924 17.553 1.00 45.19 574 LYS A C 1
ATOM 4587 O O . LYS A 1 574 ? 9.884 36.567 17.228 1.00 45.19 574 LYS A O 1
ATOM 4592 N N . ASP A 1 575 ? 12.100 36.448 17.651 1.00 40.41 575 ASP A N 1
ATOM 4593 C CA . ASP A 1 575 ? 12.408 37.856 17.403 1.00 40.41 575 ASP A CA 1
ATOM 4594 C C . ASP A 1 575 ? 12.293 38.259 15.918 1.00 40.41 575 ASP A C 1
ATOM 4596 O O . ASP A 1 575 ? 12.581 37.482 15.009 1.00 40.41 575 ASP A O 1
ATOM 4600 N N . THR A 1 576 ? 11.860 39.515 15.748 1.00 42.69 576 THR A N 1
ATOM 4601 C CA . THR A 1 576 ? 12.083 40.452 14.627 1.00 42.69 576 THR A CA 1
ATOM 4602 C C . THR A 1 576 ? 11.650 40.074 13.199 1.00 42.69 576 THR A C 1
ATOM 4604 O O . THR A 1 576 ? 12.390 39.503 12.406 1.00 42.69 576 THR A O 1
ATOM 4607 N N . ILE A 1 577 ? 10.488 40.612 12.794 1.00 42.69 577 ILE A N 1
ATOM 4608 C CA . ILE A 1 577 ? 10.281 41.118 11.426 1.00 42.69 577 ILE A CA 1
ATOM 4609 C C . ILE A 1 577 ? 10.138 42.641 11.523 1.00 42.69 577 ILE A C 1
ATOM 4611 O O . ILE A 1 577 ? 9.100 43.172 11.928 1.00 42.69 577 ILE A O 1
ATOM 4615 N N . SER A 1 578 ? 11.211 43.345 11.181 1.00 43.03 578 SER A N 1
ATOM 4616 C CA . SER A 1 578 ? 11.233 44.779 10.917 1.00 43.03 578 SER A CA 1
ATOM 4617 C C . SER A 1 578 ? 10.721 45.020 9.491 1.00 43.03 578 SER A C 1
ATOM 4619 O O . SER A 1 578 ? 11.368 44.698 8.501 1.00 43.03 578 SER A O 1
ATOM 4621 N N . GLY A 1 579 ? 9.500 45.545 9.394 1.00 42.88 579 GLY A N 1
ATOM 4622 C CA . GLY A 1 579 ? 8.826 45.854 8.132 1.00 42.88 579 GLY A CA 1
ATOM 4623 C C . GLY A 1 579 ? 7.580 46.695 8.392 1.00 42.88 579 GLY A C 1
ATOM 4624 O O . GLY A 1 579 ? 6.465 46.182 8.387 1.00 42.88 579 GLY A O 1
ATOM 4625 N N . ASN A 1 580 ? 7.784 47.975 8.718 1.00 44.22 580 ASN A N 1
ATOM 4626 C CA . ASN A 1 580 ? 6.722 48.957 8.954 1.00 44.22 580 ASN A CA 1
ATOM 4627 C C . ASN A 1 580 ? 6.140 49.458 7.619 1.00 44.22 580 ASN A C 1
ATOM 4629 O O . ASN A 1 580 ? 6.879 49.985 6.792 1.00 44.22 580 ASN A O 1
ATOM 4633 N N . SER A 1 581 ? 4.814 49.365 7.464 1.00 52.25 581 SER A N 1
ATOM 4634 C CA . SER A 1 581 ? 4.020 50.323 6.663 1.00 52.25 581 SER A CA 1
ATOM 4635 C C . SER A 1 581 ? 2.499 50.276 6.931 1.00 52.25 581 SER A C 1
ATOM 4637 O O . SER A 1 581 ? 1.790 51.143 6.430 1.00 52.25 581 SER A O 1
ATOM 4639 N N . TYR A 1 582 ? 1.981 49.320 7.720 1.00 59.62 582 TYR A N 1
ATOM 4640 C CA . TYR A 1 582 ? 0.531 49.184 7.960 1.00 59.62 582 TYR A CA 1
ATOM 4641 C C . TYR A 1 582 ? -0.019 50.010 9.136 1.00 59.62 582 TYR A C 1
ATOM 4643 O O . TYR A 1 582 ? -1.199 50.346 9.138 1.00 59.62 582 TYR A O 1
ATOM 4651 N N . PHE A 1 583 ? 0.800 50.328 10.145 1.00 76.50 583 PHE A N 1
ATOM 4652 C CA . PHE A 1 583 ? 0.343 51.044 11.342 1.00 76.50 583 PHE A CA 1
ATOM 4653 C C . PHE A 1 583 ? 0.667 52.524 11.253 1.00 76.50 583 PHE A C 1
ATOM 4655 O O . PHE A 1 583 ? 1.798 52.897 10.946 1.00 76.50 583 PHE A O 1
ATOM 4662 N N . LYS A 1 584 ? -0.334 53.355 11.550 1.00 82.94 584 LYS A N 1
ATOM 4663 C CA . LYS A 1 584 ? -0.186 54.810 11.616 1.00 82.94 584 LYS A CA 1
ATOM 4664 C C . LYS A 1 584 ? 0.614 55.235 12.850 1.00 82.94 584 LYS A C 1
ATOM 4666 O O . LYS A 1 584 ? 1.307 56.246 12.794 1.00 82.94 584 LYS A O 1
ATOM 4671 N N . TYR A 1 585 ? 0.518 54.463 13.936 1.00 88.00 585 TYR A N 1
ATOM 4672 C CA . TYR A 1 585 ? 1.206 54.729 15.197 1.00 88.00 585 TYR A CA 1
ATOM 4673 C C . TYR A 1 585 ? 1.995 53.501 15.672 1.00 88.00 585 TYR A C 1
ATOM 4675 O O . TYR A 1 585 ? 1.522 52.363 15.614 1.00 88.00 585 TYR A O 1
ATOM 4683 N N . ASP A 1 586 ? 3.197 53.714 16.195 1.00 88.56 586 ASP A N 1
ATOM 4684 C CA . ASP A 1 586 ? 4.018 52.660 16.790 1.00 88.56 586 ASP A CA 1
ATOM 4685 C C . ASP A 1 586 ? 3.562 52.334 18.217 1.00 88.56 586 ASP A C 1
ATOM 4687 O O . ASP A 1 586 ? 3.567 51.166 18.615 1.00 88.56 586 ASP A O 1
ATOM 4691 N N . VAL A 1 587 ? 3.133 53.340 18.987 1.00 90.88 587 VAL A N 1
ATOM 4692 C CA . VAL A 1 587 ? 2.679 53.156 20.374 1.00 90.88 587 VAL A CA 1
ATOM 4693 C C . VAL A 1 587 ? 1.413 53.962 20.653 1.00 90.88 587 VAL A C 1
ATOM 4695 O O . VAL A 1 587 ? 1.386 55.177 20.474 1.00 90.88 587 VAL A O 1
ATOM 4698 N N . TYR A 1 588 ? 0.383 53.289 21.156 1.00 94.00 588 TYR A N 1
ATOM 4699 C CA . TYR A 1 588 ? -0.789 53.907 21.772 1.00 94.00 588 TYR A CA 1
ATOM 4700 C C . TYR A 1 588 ? -0.552 54.068 23.271 1.00 94.00 588 TYR A C 1
ATOM 4702 O O . TYR A 1 588 ? -0.187 53.091 23.929 1.00 94.00 588 TYR A O 1
ATOM 4710 N N . ILE A 1 589 ? -0.755 55.266 23.815 1.00 93.38 589 ILE A N 1
ATOM 4711 C CA . ILE A 1 589 ? -0.519 55.557 25.233 1.00 93.38 589 ILE A CA 1
ATOM 4712 C C . ILE A 1 589 ? -1.850 55.877 25.915 1.00 93.38 589 ILE A C 1
ATOM 4714 O O . ILE A 1 589 ? -2.458 56.908 25.638 1.00 93.38 589 ILE A O 1
ATOM 4718 N N . SER A 1 590 ? -2.255 55.006 26.837 1.00 91.88 590 SER A N 1
ATOM 4719 C CA . SER A 1 590 ? -3.435 55.155 27.691 1.00 91.88 590 SER A CA 1
ATOM 4720 C C . SER A 1 590 ? -3.009 55.542 29.106 1.00 91.88 590 SER A C 1
ATOM 4722 O O . SER A 1 590 ? -2.130 54.904 29.696 1.00 91.88 590 SER A O 1
ATOM 4724 N N . PHE A 1 591 ? -3.593 56.609 29.641 1.00 89.88 591 PHE A N 1
ATOM 4725 C CA . PHE A 1 591 ? -3.303 57.132 30.975 1.00 89.88 591 PHE A CA 1
ATOM 4726 C C . PHE A 1 591 ? -4.466 58.003 31.465 1.00 89.88 591 PHE A C 1
ATOM 4728 O O . PHE A 1 591 ? -5.266 58.478 30.661 1.00 89.88 591 PHE A O 1
ATOM 4735 N N . ASN A 1 592 ? -4.549 58.243 32.775 1.00 85.94 592 ASN A N 1
ATOM 4736 C CA . ASN A 1 592 ? -5.550 59.147 33.336 1.00 85.94 592 ASN A CA 1
ATOM 4737 C C . ASN A 1 592 ? -5.225 60.609 32.986 1.00 85.94 592 ASN A C 1
ATOM 4739 O O . ASN A 1 592 ? -4.310 61.223 33.542 1.00 85.94 592 ASN A O 1
ATOM 4743 N N . GLU A 1 593 ? -5.985 61.171 32.049 1.00 82.44 593 GLU A N 1
ATOM 4744 C CA . GLU A 1 593 ? -5.789 62.531 31.536 1.00 82.44 593 GLU A CA 1
ATOM 4745 C C . GLU A 1 593 ? -6.147 63.613 32.567 1.00 82.44 593 GLU A C 1
ATOM 4747 O O . GLU A 1 593 ? -5.625 64.727 32.492 1.00 82.44 593 GLU A O 1
ATOM 4752 N N . ASN A 1 594 ? -6.987 63.283 33.553 1.00 82.00 594 ASN A N 1
ATOM 4753 C CA . ASN A 1 594 ? -7.428 64.217 34.588 1.00 82.00 594 ASN A CA 1
ATOM 4754 C C . ASN A 1 594 ? -6.397 64.400 35.708 1.00 82.00 594 ASN A C 1
ATOM 4756 O O . ASN A 1 594 ? -6.507 65.354 36.477 1.00 82.00 594 ASN A O 1
ATOM 4760 N N . ASN A 1 595 ? -5.375 63.542 35.783 1.00 84.81 595 ASN A N 1
ATOM 4761 C CA . ASN A 1 595 ? -4.268 63.699 36.717 1.00 84.81 595 ASN A CA 1
ATOM 4762 C C . ASN A 1 595 ? -3.229 64.682 36.133 1.00 84.81 595 ASN A C 1
ATOM 4764 O O . ASN A 1 595 ? -2.471 64.328 35.223 1.00 84.81 595 ASN A O 1
ATOM 4768 N N . PRO A 1 596 ? -3.132 65.925 36.646 1.00 83.44 596 PRO A N 1
ATOM 4769 C CA . PRO A 1 596 ? -2.313 66.966 36.028 1.00 83.44 596 PRO A CA 1
ATOM 4770 C C . PRO A 1 596 ? -0.810 66.667 36.105 1.00 83.44 596 PRO A C 1
ATOM 4772 O O . PRO A 1 596 ? -0.047 67.102 35.237 1.00 83.44 596 PRO A O 1
ATOM 4775 N N . GLN A 1 597 ? -0.363 65.917 37.121 1.00 85.62 597 GLN A N 1
ATOM 4776 C CA . GLN A 1 597 ? 1.042 65.530 37.252 1.00 85.62 597 GLN A CA 1
ATOM 4777 C C . GLN A 1 597 ? 1.411 64.460 36.225 1.00 85.62 597 GLN A C 1
ATOM 4779 O O . GLN A 1 597 ? 2.424 64.602 35.535 1.00 85.62 597 GLN A O 1
ATOM 4784 N N . LEU A 1 598 ? 0.566 63.435 36.085 1.00 87.75 598 LEU A N 1
ATOM 4785 C CA . LEU A 1 598 ? 0.750 62.373 35.104 1.00 87.75 598 LEU A CA 1
ATOM 4786 C C . LEU A 1 598 ? 0.657 62.918 33.674 1.00 87.75 598 LEU A C 1
ATOM 4788 O O . LEU A 1 598 ? 1.553 62.672 32.868 1.00 87.75 598 LEU A O 1
ATOM 4792 N N . TYR A 1 599 ? -0.352 63.743 33.382 1.00 87.94 599 TYR A N 1
ATOM 4793 C CA . TYR A 1 599 ? -0.501 64.403 32.086 1.00 87.94 599 TYR A CA 1
ATOM 4794 C C . TYR A 1 599 ? 0.733 65.245 31.731 1.00 87.94 599 TYR A C 1
ATOM 4796 O O . TYR A 1 599 ? 1.280 65.129 30.632 1.00 87.94 599 TYR A O 1
ATOM 4804 N N . SER A 1 600 ? 1.237 66.044 32.679 1.00 88.00 600 SER A N 1
ATOM 4805 C CA . SER A 1 600 ? 2.468 66.818 32.486 1.00 88.00 600 SER A CA 1
ATOM 4806 C C . SER A 1 600 ? 3.681 65.918 32.234 1.00 88.00 600 SER A C 1
ATOM 4808 O O . SER A 1 600 ? 4.491 66.213 31.354 1.00 88.00 600 SER A O 1
ATOM 4810 N N . TRP A 1 601 ? 3.811 64.801 32.953 1.00 90.00 601 TRP A N 1
ATOM 4811 C CA . TRP A 1 601 ? 4.902 63.852 32.741 1.00 90.00 601 TRP A CA 1
ATOM 4812 C C . TRP A 1 601 ? 4.826 63.183 31.359 1.00 90.00 601 TRP A C 1
ATOM 4814 O O . TRP A 1 601 ? 5.832 63.152 30.644 1.00 90.00 601 TRP A O 1
ATOM 4824 N N . VAL A 1 602 ? 3.646 62.725 30.932 1.00 89.94 602 VAL A N 1
ATOM 4825 C CA . VAL A 1 602 ? 3.459 62.103 29.613 1.00 89.94 602 VAL A CA 1
ATOM 4826 C C . VAL A 1 602 ? 3.786 63.094 28.497 1.00 89.94 602 VAL A C 1
ATOM 4828 O O . VAL A 1 602 ? 4.630 62.798 27.653 1.00 89.94 602 VAL A O 1
ATOM 4831 N N . ARG A 1 603 ? 3.201 64.298 28.528 1.00 89.06 603 ARG A N 1
ATOM 4832 C CA . ARG A 1 603 ? 3.354 65.309 27.468 1.00 89.06 603 ARG A CA 1
ATOM 4833 C C . ARG A 1 603 ? 4.742 65.953 27.421 1.00 89.06 603 ARG A C 1
ATOM 4835 O O . ARG A 1 603 ? 5.247 66.239 26.340 1.00 89.06 603 ARG A O 1
ATOM 4842 N N . ASN A 1 604 ? 5.373 66.194 28.573 1.00 88.94 604 ASN A N 1
ATOM 4843 C CA . ASN A 1 604 ? 6.628 66.958 28.636 1.00 88.94 604 ASN A CA 1
ATOM 4844 C C . ASN A 1 604 ? 7.883 66.086 28.766 1.00 88.94 604 ASN A C 1
ATOM 4846 O O . ASN A 1 604 ? 8.987 66.582 28.538 1.00 88.94 604 ASN A O 1
ATOM 4850 N N . LYS A 1 605 ? 7.754 64.812 29.163 1.00 89.50 605 LYS A N 1
ATOM 4851 C CA . LYS A 1 605 ? 8.897 63.902 29.349 1.00 89.50 605 LYS A CA 1
ATOM 4852 C C . LYS A 1 605 ? 8.813 62.692 28.422 1.00 89.50 605 LYS A C 1
ATOM 4854 O O . LYS A 1 605 ? 9.725 62.506 27.622 1.00 89.50 605 LYS A O 1
ATOM 4859 N N . LEU A 1 606 ? 7.751 61.889 28.516 1.00 89.31 606 LEU A N 1
ATOM 4860 C CA . LEU A 1 606 ? 7.656 60.603 27.812 1.00 89.31 606 LEU A CA 1
ATOM 4861 C C . LEU A 1 606 ? 7.469 60.764 26.296 1.00 89.31 606 LEU A C 1
ATOM 4863 O O . LEU A 1 606 ? 8.237 60.191 25.524 1.00 89.31 606 LEU A O 1
ATOM 4867 N N . GLU A 1 607 ? 6.486 61.562 25.873 1.00 88.75 607 GLU A N 1
ATOM 4868 C CA . GLU A 1 607 ? 6.176 61.810 24.459 1.00 88.75 607 GLU A CA 1
ATOM 4869 C C . GLU A 1 607 ? 7.399 62.373 23.703 1.00 88.75 607 GLU A C 1
ATOM 4871 O O . GLU A 1 607 ? 7.799 61.773 22.701 1.00 88.75 607 GLU A O 1
ATOM 4876 N N . PRO A 1 608 ? 8.085 63.435 24.181 1.00 88.19 608 PRO A N 1
ATOM 4877 C CA . PRO A 1 608 ? 9.296 63.933 23.531 1.00 88.19 608 PRO A CA 1
ATOM 4878 C C . PRO A 1 608 ? 10.428 62.902 23.484 1.00 88.19 608 PRO A C 1
ATOM 4880 O O . PRO A 1 608 ? 11.165 62.849 22.502 1.00 88.19 608 PRO A O 1
ATOM 4883 N N . TRP A 1 609 ? 10.578 62.076 24.524 1.00 87.69 609 TRP A N 1
ATOM 4884 C CA . TRP A 1 609 ? 11.656 61.088 24.611 1.00 87.69 609 TRP A CA 1
ATOM 4885 C C . TRP A 1 609 ? 11.497 59.942 23.601 1.00 87.69 609 TRP A C 1
ATOM 4887 O O . TRP A 1 609 ? 12.497 59.489 23.034 1.00 87.69 609 TRP A O 1
ATOM 4897 N N . LEU A 1 610 ? 10.261 59.496 23.356 1.00 88.00 610 LEU A N 1
ATOM 4898 C CA . LEU A 1 610 ? 9.936 58.478 22.351 1.00 88.00 610 LEU A CA 1
ATOM 4899 C C . LEU A 1 610 ? 9.964 59.055 20.926 1.00 88.00 610 LEU A C 1
ATOM 4901 O O . LEU A 1 610 ? 10.590 58.460 20.047 1.00 88.00 610 LEU A O 1
ATOM 4905 N N . ASN A 1 611 ? 9.395 60.249 20.711 1.00 87.44 611 ASN A N 1
ATOM 4906 C CA . ASN A 1 611 ? 9.445 60.937 19.413 1.00 87.44 611 ASN A CA 1
ATOM 4907 C C . ASN A 1 611 ? 10.893 61.225 18.973 1.00 87.44 611 ASN A C 1
ATOM 4909 O O . ASN A 1 611 ? 11.232 61.043 17.806 1.00 87.44 611 ASN A O 1
ATOM 4913 N N . ALA A 1 612 ? 11.782 61.606 19.902 1.00 84.25 612 ALA A N 1
ATOM 4914 C CA . ALA A 1 612 ? 13.205 61.827 19.615 1.00 84.25 612 ALA A CA 1
ATOM 4915 C C . ALA A 1 612 ? 13.943 60.565 19.120 1.00 84.25 612 ALA A C 1
ATOM 4917 O O . ALA A 1 612 ? 15.029 60.676 18.554 1.00 84.25 612 ALA A O 1
ATOM 4918 N N . ARG A 1 613 ? 13.367 59.373 19.323 1.00 85.56 613 ARG A N 1
ATOM 4919 C CA . ARG A 1 613 ? 13.881 58.080 18.841 1.00 85.56 613 ARG A CA 1
ATOM 4920 C C . ARG A 1 613 ? 13.149 57.562 17.600 1.00 85.56 613 ARG A C 1
ATOM 4922 O O . ARG A 1 613 ? 13.405 56.439 17.185 1.00 85.56 613 ARG A O 1
ATOM 4929 N N . GLY A 1 614 ? 12.280 58.381 17.004 1.00 83.19 614 GLY A N 1
ATOM 4930 C CA . GLY A 1 614 ? 11.608 58.087 15.738 1.00 83.19 614 GLY A CA 1
ATOM 4931 C C . GLY A 1 614 ? 10.297 57.309 15.854 1.00 83.19 614 GLY A C 1
ATOM 4932 O O . GLY A 1 614 ? 9.779 56.882 14.828 1.00 83.19 614 GLY A O 1
ATOM 4933 N N . TYR A 1 615 ? 9.750 57.127 17.060 1.00 87.06 615 TYR A N 1
ATOM 4934 C CA . TYR A 1 615 ? 8.482 56.416 17.251 1.00 87.06 615 TYR A CA 1
ATOM 4935 C C . TYR A 1 615 ? 7.279 57.342 17.091 1.00 87.06 615 TYR A C 1
ATOM 4937 O O . TYR A 1 615 ? 7.225 58.403 17.709 1.00 87.06 615 TYR A O 1
ATOM 4945 N N . SER A 1 616 ? 6.296 56.914 16.302 1.00 88.88 616 SER A N 1
ATOM 4946 C CA . SER A 1 616 ? 5.007 57.594 16.150 1.00 88.88 616 SER A CA 1
ATOM 4947 C C . SER A 1 616 ? 4.050 57.211 17.286 1.00 88.88 616 SER A C 1
ATOM 4949 O O . SER A 1 616 ? 3.880 56.033 17.602 1.00 88.88 616 SER A O 1
ATOM 4951 N N . LEU A 1 617 ? 3.426 58.201 17.932 1.00 91.69 617 LEU A N 1
ATOM 4952 C CA . LEU A 1 617 ? 2.622 57.991 19.145 1.00 91.69 617 LEU A CA 1
ATOM 4953 C C . LEU A 1 617 ? 1.169 58.411 18.941 1.00 91.69 617 LEU A C 1
ATOM 4955 O O . LEU A 1 617 ? 0.937 59.476 18.368 1.00 91.69 617 LEU A O 1
ATOM 4959 N N . CYS A 1 618 ? 0.233 57.624 19.479 1.00 91.81 618 CYS A N 1
ATOM 4960 C CA . CYS A 1 618 ? -1.181 57.971 19.608 1.00 91.81 618 CYS A CA 1
ATOM 4961 C C . CYS A 1 618 ? -1.526 58.296 21.069 1.00 91.81 618 CYS A C 1
ATOM 4963 O O . CYS A 1 618 ? -1.307 57.471 21.957 1.00 91.81 618 CYS A O 1
ATOM 4965 N N . LEU A 1 619 ? -2.086 59.482 21.305 1.00 90.12 619 LEU A N 1
ATOM 4966 C CA . LEU A 1 619 ? -2.571 59.977 22.593 1.00 90.12 619 LEU A CA 1
ATOM 4967 C C . LEU A 1 619 ? -4.063 60.332 22.447 1.00 90.12 619 LEU A C 1
ATOM 4969 O O . LEU A 1 619 ? -4.364 61.264 21.697 1.00 90.12 619 LEU A O 1
ATOM 4973 N N . PRO A 1 620 ? -4.994 59.654 23.147 1.00 87.06 620 PRO A N 1
ATOM 4974 C CA . PRO A 1 620 ? -6.438 59.862 22.980 1.00 87.06 620 PRO A CA 1
ATOM 4975 C C . PRO A 1 620 ? -6.884 61.330 23.064 1.00 87.06 620 PRO A C 1
ATOM 4977 O O . PRO A 1 620 ? -7.511 61.826 22.129 1.00 87.06 620 PRO A O 1
ATOM 4980 N N . CYS A 1 621 ? -6.480 62.073 24.102 1.00 81.56 621 CYS A N 1
ATOM 4981 C CA . CYS A 1 621 ? -6.753 63.515 24.237 1.00 81.56 621 CYS A CA 1
ATOM 4982 C C . CYS A 1 621 ? -6.265 64.396 23.081 1.00 81.56 621 CYS A C 1
ATOM 4984 O O . CYS A 1 621 ? -6.769 65.508 22.916 1.00 81.56 621 CYS A O 1
ATOM 4986 N N . ARG A 1 622 ? -5.247 63.965 22.329 1.00 87.19 622 ARG A N 1
ATOM 4987 C CA . ARG A 1 622 ? -4.631 64.752 21.252 1.00 87.19 622 ARG A CA 1
ATOM 4988 C C . ARG A 1 622 ? -5.159 64.348 19.880 1.00 87.19 622 ARG A C 1
ATOM 4990 O O . ARG A 1 622 ? -5.362 65.218 19.039 1.00 87.19 622 ARG A O 1
ATOM 4997 N N . ASP A 1 623 ? -5.321 63.047 19.659 1.00 87.06 623 ASP A N 1
ATOM 4998 C CA . ASP A 1 623 ? -5.499 62.474 18.325 1.00 87.06 623 ASP A CA 1
ATOM 4999 C C . ASP A 1 623 ? -6.955 62.111 18.006 1.00 87.06 623 ASP A C 1
ATOM 5001 O O . ASP A 1 623 ? -7.296 62.000 16.829 1.00 87.06 623 ASP A O 1
ATOM 5005 N N . PHE A 1 624 ? -7.836 61.978 19.007 1.00 88.00 624 PHE A N 1
ATOM 5006 C CA . PHE A 1 624 ? -9.251 61.711 18.742 1.00 88.00 624 PHE A CA 1
ATOM 5007 C C . PHE A 1 624 ? -9.938 62.932 18.129 1.00 88.00 624 PHE A C 1
ATOM 5009 O O . PHE A 1 624 ? -9.869 64.050 18.647 1.00 88.00 624 PHE A O 1
ATOM 5016 N N . ALA A 1 625 ? -10.646 62.705 17.022 1.00 77.94 625 ALA A N 1
ATOM 5017 C CA . ALA A 1 625 ? -11.376 63.754 16.330 1.00 77.94 625 ALA A CA 1
ATOM 5018 C C . ALA A 1 625 ? -12.555 64.256 17.181 1.00 77.94 625 ALA A C 1
ATOM 5020 O O . ALA A 1 625 ? -13.391 63.478 17.653 1.00 77.94 625 ALA A O 1
ATOM 5021 N N . LEU A 1 626 ? -12.642 65.578 17.356 1.00 73.75 626 LEU A N 1
ATOM 5022 C CA . LEU A 1 626 ? -13.684 66.221 18.158 1.00 73.75 626 LEU A CA 1
ATOM 5023 C C . LEU A 1 626 ? -15.076 65.917 17.581 1.00 73.75 626 LEU A C 1
ATOM 5025 O O . LEU A 1 626 ? -15.366 66.270 16.443 1.00 73.75 626 LEU A O 1
ATOM 5029 N N . GLY A 1 627 ? -15.936 65.287 18.388 1.00 70.50 627 GLY A N 1
ATOM 5030 C CA . GLY A 1 627 ? -17.314 64.933 18.022 1.00 70.50 627 GLY A CA 1
ATOM 5031 C C . GLY A 1 627 ? -17.535 63.469 17.628 1.00 70.50 627 GLY A C 1
ATOM 5032 O O . GLY A 1 627 ? -18.687 63.067 17.489 1.00 70.50 627 GLY A O 1
ATOM 5033 N N . THR A 1 628 ? -16.476 62.664 17.497 1.00 79.56 628 THR A N 1
ATOM 5034 C CA . THR A 1 628 ? -16.608 61.207 17.313 1.00 79.56 628 THR A CA 1
ATOM 5035 C C . THR A 1 628 ? -17.005 60.516 18.626 1.00 79.56 628 THR A C 1
ATOM 5037 O O . THR A 1 628 ? -16.561 60.951 19.697 1.00 79.56 628 THR A O 1
ATOM 5040 N N . PRO A 1 629 ? -17.838 59.455 18.595 1.00 81.75 629 PRO A N 1
ATOM 5041 C CA . PRO A 1 629 ? -18.074 58.626 19.772 1.00 81.75 629 PRO A CA 1
ATOM 5042 C C . PRO A 1 629 ? -16.743 58.069 20.283 1.00 81.75 629 PRO A C 1
ATOM 5044 O O . PRO A 1 629 ? -16.005 57.418 19.543 1.00 81.75 629 PRO A O 1
ATOM 5047 N N . ARG A 1 630 ? -16.416 58.335 21.556 1.00 83.12 630 ARG A N 1
ATOM 5048 C CA . ARG A 1 630 ? -15.109 57.967 22.125 1.00 83.12 630 ARG A CA 1
ATOM 5049 C C . ARG A 1 630 ? -14.852 56.457 22.051 1.00 83.12 630 ARG A C 1
ATOM 5051 O O . ARG A 1 630 ? -13.718 56.064 21.817 1.00 83.12 630 ARG A O 1
ATOM 5058 N N . SER A 1 631 ? -15.891 55.630 22.179 1.00 81.38 631 SER A N 1
ATOM 5059 C CA . SER A 1 631 ? -15.816 54.171 22.006 1.00 81.38 631 SER A CA 1
ATOM 5060 C C . SER A 1 631 ? -15.251 53.758 20.644 1.00 81.38 631 SER A C 1
ATOM 5062 O O . SER A 1 631 ? -14.387 52.885 20.573 1.00 81.38 631 SER A O 1
ATOM 5064 N N . ASP A 1 632 ? -15.703 54.414 19.578 1.00 83.44 632 ASP A N 1
ATOM 5065 C CA . ASP A 1 632 ? -15.367 54.052 18.200 1.00 83.44 632 ASP A CA 1
ATOM 5066 C C . ASP A 1 632 ? -13.955 54.541 17.873 1.00 83.44 632 ASP A C 1
ATOM 5068 O O . ASP A 1 632 ? -13.140 53.800 17.322 1.00 83.44 632 ASP A O 1
ATOM 5072 N N . ALA A 1 633 ? -13.626 55.755 18.333 1.00 85.81 633 ALA A N 1
ATOM 5073 C CA . ALA A 1 633 ? -12.287 56.320 18.217 1.00 85.81 633 ALA A CA 1
ATOM 5074 C C . ALA A 1 633 ? -11.232 55.469 18.948 1.00 85.81 633 ALA A C 1
ATOM 5076 O O . ALA A 1 633 ? -10.137 55.274 18.414 1.00 85.81 633 ALA A O 1
ATOM 5077 N N . ILE A 1 634 ? -11.558 54.919 20.129 1.00 87.75 634 ILE A N 1
ATOM 5078 C CA . ILE A 1 634 ? -10.690 53.985 20.865 1.00 87.75 634 ILE A CA 1
ATOM 5079 C C . ILE A 1 634 ? -10.367 52.765 20.004 1.00 87.75 634 ILE A C 1
ATOM 5081 O O . ILE A 1 634 ? -9.193 52.431 19.842 1.00 87.75 634 ILE A O 1
ATOM 5085 N N . LEU A 1 635 ? -11.384 52.109 19.439 1.00 86.75 635 LEU A N 1
ATOM 5086 C CA . LEU A 1 635 ? -11.186 50.894 18.652 1.00 86.75 635 LEU A CA 1
ATOM 5087 C C . LEU A 1 635 ? -10.367 51.165 17.384 1.00 86.75 635 LEU A C 1
ATOM 5089 O O . LEU A 1 635 ? -9.397 50.451 17.121 1.00 86.75 635 LEU A O 1
ATOM 5093 N N . GLU A 1 636 ? -10.712 52.221 16.645 1.00 87.81 636 GLU A N 1
ATOM 5094 C CA . GLU A 1 636 ? -10.019 52.623 15.418 1.00 87.81 636 GLU A CA 1
ATOM 5095 C C . GLU A 1 636 ? -8.528 52.896 15.682 1.00 87.81 636 GLU A C 1
ATOM 5097 O O . GLU A 1 636 ? -7.643 52.319 15.042 1.00 87.81 636 GLU A O 1
ATOM 5102 N N . HIS A 1 637 ? -8.223 53.729 16.679 1.00 88.88 637 HIS A N 1
ATOM 5103 C CA . HIS A 1 637 ? -6.847 54.139 16.955 1.00 88.88 637 HIS A CA 1
ATOM 5104 C C . HIS A 1 637 ? -6.013 53.017 17.585 1.00 88.88 637 HIS A C 1
ATOM 5106 O O . HIS A 1 637 ? -4.806 52.946 17.334 1.00 88.88 637 HIS A O 1
ATOM 5112 N N . LEU A 1 638 ? -6.625 52.101 18.347 1.00 90.31 638 LEU A N 1
ATOM 5113 C CA . LEU A 1 638 ? -5.951 50.891 18.825 1.00 90.31 638 LEU A CA 1
ATOM 5114 C C . LEU A 1 638 ? -5.586 49.950 17.665 1.00 90.31 638 LEU A C 1
ATOM 5116 O O . LEU A 1 638 ? -4.462 49.451 17.628 1.00 90.31 638 LEU A O 1
ATOM 5120 N N . GLN A 1 639 ? -6.472 49.743 16.686 1.00 86.94 639 GLN A N 1
ATOM 5121 C CA . GLN A 1 639 ? -6.175 48.911 15.507 1.00 86.94 639 GLN A CA 1
ATOM 5122 C C . GLN A 1 639 ? -5.033 49.490 14.657 1.00 86.94 639 GLN A C 1
ATOM 5124 O O . GLN A 1 639 ? -4.171 48.752 14.161 1.00 86.94 639 GLN A O 1
ATOM 5129 N N . MET A 1 640 ? -4.977 50.821 14.552 1.00 87.88 640 MET A N 1
ATOM 5130 C CA . MET A 1 640 ? -3.914 51.547 13.855 1.00 87.88 640 MET A CA 1
ATOM 5131 C C . MET A 1 640 ? -2.583 51.611 14.625 1.00 87.88 640 MET A C 1
ATOM 5133 O O . MET A 1 640 ? -1.600 52.105 14.065 1.00 87.88 640 MET A O 1
ATOM 5137 N N . SER A 1 641 ? -2.526 51.117 15.870 1.00 89.56 641 SER A N 1
ATOM 5138 C CA . SER A 1 641 ? -1.362 51.235 16.758 1.00 89.56 641 SER A CA 1
ATOM 5139 C C . SER A 1 641 ? -0.649 49.906 17.004 1.00 89.56 641 SER A C 1
ATOM 5141 O O . SER A 1 641 ? -1.257 48.913 17.398 1.00 89.56 641 SER A O 1
ATOM 5143 N N . LYS A 1 642 ? 0.671 49.857 16.804 1.00 87.38 642 LYS A N 1
ATOM 5144 C CA . LYS A 1 642 ? 1.464 48.612 16.871 1.00 87.38 642 LYS A CA 1
ATOM 5145 C C . LYS A 1 642 ? 1.610 48.036 18.284 1.00 87.38 642 LYS A C 1
ATOM 5147 O O . LYS A 1 642 ? 1.577 46.814 18.452 1.00 87.38 642 LYS A O 1
ATOM 5152 N N . LYS A 1 643 ? 1.811 48.884 19.292 1.00 90.25 643 LYS A N 1
ATOM 5153 C CA . LYS A 1 643 ? 2.031 48.504 20.698 1.00 90.25 643 LYS A CA 1
ATOM 5154 C C . LYS A 1 643 ? 1.162 49.358 21.621 1.00 90.25 643 LYS A C 1
ATOM 5156 O O . LYS A 1 643 ? 0.800 50.472 21.255 1.00 90.25 643 LYS A O 1
ATOM 5161 N N . PHE A 1 644 ? 0.864 48.858 22.818 1.00 93.56 644 PHE A N 1
ATOM 5162 C CA . PHE A 1 644 ? -0.010 49.538 23.777 1.00 93.56 644 PHE A CA 1
ATOM 5163 C C . PHE A 1 644 ? 0.719 49.768 25.104 1.00 93.56 644 PHE A C 1
ATOM 5165 O O . PHE A 1 644 ? 1.246 48.828 25.702 1.00 93.56 644 PHE A O 1
ATOM 5172 N N . LEU A 1 645 ? 0.751 51.013 25.565 1.00 93.31 645 LEU A N 1
ATOM 5173 C CA . LEU A 1 645 ? 1.342 51.422 26.832 1.00 93.31 645 LEU A CA 1
ATOM 5174 C C . LEU A 1 645 ? 0.240 51.936 27.757 1.00 93.31 645 LEU A C 1
ATOM 5176 O O . LEU A 1 645 ? -0.420 52.919 27.436 1.00 93.31 645 LEU A O 1
ATOM 5180 N N . PHE A 1 646 ? 0.077 51.292 28.908 1.00 93.06 646 PHE A N 1
ATOM 5181 C CA . PHE A 1 646 ? -0.885 51.681 29.936 1.00 93.06 646 PHE A CA 1
ATOM 5182 C C . PHE A 1 646 ? -0.152 52.226 31.156 1.00 93.06 646 PHE A C 1
ATOM 5184 O O . PHE A 1 646 ? 0.659 51.519 31.756 1.00 93.06 646 PHE A O 1
ATOM 5191 N N . ILE A 1 647 ? -0.426 53.473 31.527 1.00 90.62 647 ILE A N 1
ATOM 5192 C CA . ILE A 1 647 ? 0.124 54.094 32.732 1.00 90.62 647 ILE A CA 1
ATOM 5193 C C . ILE A 1 647 ? -0.998 54.207 33.752 1.00 90.62 647 ILE A C 1
ATOM 5195 O O . ILE A 1 647 ? -1.956 54.950 33.556 1.00 90.62 647 ILE A O 1
ATOM 5199 N N . VAL A 1 648 ? -0.865 53.430 34.819 1.00 89.06 648 VAL A N 1
ATOM 5200 C CA . VAL A 1 648 ? -1.915 53.187 35.800 1.00 89.06 648 VAL A CA 1
ATOM 5201 C C . VAL A 1 648 ? -1.581 53.965 37.074 1.00 89.06 648 VAL A C 1
ATOM 5203 O O . VAL A 1 648 ? -0.569 53.686 37.723 1.00 89.06 648 VAL A O 1
ATOM 5206 N N . ASP A 1 649 ? -2.412 54.955 37.391 1.00 87.25 649 ASP A N 1
ATOM 5207 C CA . ASP A 1 649 ? -2.437 55.712 38.648 1.00 87.25 649 ASP A CA 1
ATOM 5208 C C . ASP A 1 649 ? -3.570 55.195 39.561 1.00 87.25 649 ASP A C 1
ATOM 5210 O O . ASP A 1 649 ? -4.309 54.292 39.156 1.00 87.25 649 ASP A O 1
ATOM 5214 N N . ASP A 1 650 ? -3.682 55.702 40.794 1.00 81.12 650 ASP A N 1
ATOM 5215 C CA . ASP A 1 650 ? -4.676 55.202 41.768 1.00 81.12 650 ASP A CA 1
ATOM 5216 C C . ASP A 1 650 ? -6.128 55.312 41.240 1.00 81.12 650 ASP A C 1
ATOM 5218 O O . ASP A 1 650 ? -6.950 54.424 41.481 1.00 81.12 650 ASP A O 1
ATOM 5222 N N . ASP A 1 651 ? -6.420 56.343 40.441 1.00 78.19 651 ASP A N 1
ATOM 5223 C CA . ASP A 1 651 ? -7.751 56.612 39.877 1.00 78.19 651 ASP A CA 1
ATOM 5224 C C . ASP A 1 651 ? -8.013 55.899 38.534 1.00 78.19 651 ASP A C 1
ATOM 5226 O O . ASP A 1 651 ? -9.159 55.812 38.088 1.00 78.19 651 ASP A O 1
ATOM 5230 N N . PHE A 1 652 ? -6.987 55.328 37.888 1.00 78.38 652 PHE A N 1
ATOM 5231 C CA . PHE A 1 652 ? -7.115 54.627 36.599 1.00 78.38 652 PHE A CA 1
ATOM 5232 C C . PHE A 1 652 ? -8.110 53.456 36.653 1.00 78.38 652 PHE A C 1
ATOM 5234 O O . PHE A 1 652 ? -8.688 53.074 35.635 1.00 78.38 652 PHE A O 1
ATOM 5241 N N . LEU A 1 653 ? -8.274 52.857 37.837 1.00 72.06 653 LEU A N 1
ATOM 5242 C CA . LEU A 1 653 ? -9.109 51.680 38.084 1.00 72.06 653 LEU A CA 1
ATOM 5243 C C . LEU A 1 653 ? -10.328 51.961 38.978 1.00 72.06 653 LEU A C 1
ATOM 5245 O O . LEU A 1 653 ? -11.044 51.014 39.301 1.00 72.06 653 LEU A O 1
ATOM 5249 N N . ALA A 1 654 ? -10.555 53.211 39.395 1.00 69.94 654 ALA A N 1
ATOM 5250 C CA . ALA A 1 654 ? -11.687 53.584 40.250 1.00 69.94 654 ALA A CA 1
ATOM 5251 C C . ALA A 1 654 ? -13.021 53.405 39.507 1.00 69.94 654 ALA A C 1
ATOM 5253 O O . ALA A 1 654 ? -13.058 53.613 38.312 1.00 69.94 654 ALA A O 1
ATOM 5254 N N . ASP A 1 655 ? -14.137 53.063 40.150 1.00 59.06 655 ASP A N 1
ATOM 5255 C CA . ASP A 1 655 ? -15.422 52.781 39.457 1.00 59.06 655 ASP A CA 1
ATOM 5256 C C . ASP A 1 655 ? -16.214 54.056 39.066 1.00 59.06 655 ASP A C 1
ATOM 5258 O O . ASP A 1 655 ? -17.431 54.033 38.895 1.00 59.06 655 ASP A O 1
ATOM 5262 N N . GLU A 1 656 ? -15.534 55.203 38.978 1.00 62.38 656 GLU A N 1
ATOM 5263 C CA . GLU A 1 656 ? -16.137 56.500 38.659 1.00 62.38 656 GLU A CA 1
ATOM 5264 C C . GLU A 1 656 ? -16.196 56.750 37.140 1.00 62.38 656 GLU A C 1
ATOM 5266 O O . GLU A 1 656 ? -15.375 56.232 36.381 1.00 62.38 656 GLU A O 1
ATOM 5271 N N . ASP A 1 657 ? -17.116 57.618 36.691 1.00 58.38 657 ASP A N 1
ATOM 5272 C CA . ASP A 1 657 ? -17.356 57.967 35.272 1.00 58.38 657 ASP A CA 1
ATOM 5273 C C . ASP A 1 657 ? -16.086 58.355 34.483 1.00 58.38 657 ASP A C 1
ATOM 5275 O O . ASP A 1 657 ? -16.039 58.272 33.253 1.00 58.38 657 ASP A O 1
ATOM 5279 N N . VAL A 1 658 ? -15.034 58.768 35.193 1.00 56.41 658 VAL A N 1
ATOM 5280 C CA . VAL A 1 658 ? -13.734 59.166 34.650 1.00 56.41 658 VAL A CA 1
ATOM 5281 C C . VAL A 1 658 ? -12.890 57.973 34.173 1.00 56.41 658 VAL A C 1
ATOM 5283 O O . VAL A 1 658 ? -12.193 58.096 33.165 1.00 56.41 658 VAL A O 1
ATOM 5286 N N . SER A 1 659 ? -12.953 56.814 34.833 1.00 64.81 659 SER A N 1
ATOM 5287 C CA . SER A 1 659 ? -12.104 55.651 34.511 1.00 64.81 659 SER A CA 1
ATOM 5288 C C . SER A 1 659 ? -12.699 54.736 33.433 1.00 64.81 659 SER A C 1
ATOM 5290 O O . SER A 1 659 ? -11.997 53.882 32.877 1.00 64.81 659 SER A O 1
ATOM 5292 N N . ILE A 1 660 ? -13.998 54.897 33.140 1.00 76.12 660 ILE A N 1
ATOM 5293 C CA . ILE A 1 660 ? -14.762 54.009 32.253 1.00 76.12 660 ILE A CA 1
ATOM 5294 C C . ILE A 1 660 ? -14.059 53.879 30.898 1.00 76.12 660 ILE A C 1
ATOM 5296 O O . ILE A 1 660 ? -13.947 52.778 30.351 1.00 76.12 660 ILE A O 1
ATOM 5300 N N . TRP A 1 661 ? -13.524 54.987 30.383 1.00 82.81 661 TRP A N 1
ATOM 5301 C CA . TRP A 1 661 ? -12.812 55.017 29.107 1.00 82.81 661 TRP A CA 1
ATOM 5302 C C . TRP A 1 661 ? -11.460 54.304 29.173 1.00 82.81 661 TRP A C 1
ATOM 5304 O O . TRP A 1 661 ? -11.174 53.484 28.306 1.00 82.81 661 TRP A O 1
ATOM 5314 N N . SER A 1 662 ? -10.678 54.516 30.231 1.00 82.00 662 SER A N 1
ATOM 5315 C CA . SER A 1 662 ? -9.396 53.835 30.463 1.00 82.00 662 SER A CA 1
ATOM 5316 C C . SER A 1 662 ? -9.556 52.310 30.556 1.00 82.00 662 SER A C 1
ATOM 5318 O O . SER A 1 662 ? -8.775 51.542 29.986 1.00 82.00 662 SER A O 1
ATOM 5320 N N . LEU A 1 663 ? -10.622 51.844 31.214 1.00 82.81 663 LEU A N 1
ATOM 5321 C CA . LEU A 1 663 ? -10.970 50.422 31.289 1.00 82.81 663 LEU A CA 1
ATOM 5322 C C . LEU A 1 663 ? -11.450 49.862 29.943 1.00 82.81 663 LEU A C 1
ATOM 5324 O O . LEU A 1 663 ? -11.154 48.708 29.619 1.00 82.81 663 LEU A O 1
ATOM 5328 N N . GLN A 1 664 ? -12.173 50.650 29.144 1.00 84.50 664 GLN A N 1
ATOM 5329 C CA . GLN A 1 664 ? -12.546 50.261 27.782 1.00 84.50 664 GLN A CA 1
ATOM 5330 C C . GLN A 1 664 ? -11.326 50.173 26.859 1.00 84.50 664 GLN A C 1
ATOM 5332 O O . GLN A 1 664 ? -11.209 49.189 26.126 1.00 84.50 664 GLN A O 1
ATOM 5337 N N . GLU A 1 665 ? -10.398 51.130 26.927 1.00 90.31 665 GLU A N 1
ATOM 5338 C CA . GLU A 1 665 ? -9.118 51.092 26.207 1.00 90.31 665 GLU A CA 1
ATOM 5339 C C . GLU A 1 665 ? -8.338 49.817 26.564 1.00 90.31 665 GLU A C 1
ATOM 5341 O O . GLU A 1 665 ? -7.907 49.081 25.672 1.00 90.31 665 GLU A O 1
ATOM 5346 N N . TRP A 1 666 ? -8.254 49.480 27.858 1.00 90.56 666 TRP A N 1
ATOM 5347 C CA . TRP A 1 666 ? -7.628 48.240 28.328 1.00 90.56 666 TRP A CA 1
ATOM 5348 C C . TRP A 1 666 ? -8.290 46.982 27.755 1.00 90.56 666 TRP A C 1
ATOM 5350 O O . TRP A 1 666 ? -7.599 46.090 27.257 1.00 90.56 666 TRP A O 1
ATOM 5360 N N . ARG A 1 667 ? -9.626 46.884 27.809 1.00 88.62 667 ARG A N 1
ATOM 5361 C CA . ARG A 1 667 ? -10.362 45.699 27.330 1.00 88.62 667 ARG A CA 1
ATOM 5362 C C . ARG A 1 667 ? -10.116 45.452 25.843 1.00 88.62 667 ARG A C 1
ATOM 5364 O O . ARG A 1 667 ? -9.773 44.330 25.469 1.00 88.62 667 ARG A O 1
ATOM 5371 N N . HIS A 1 668 ? -10.237 46.484 25.010 1.00 89.75 668 HIS A N 1
ATOM 5372 C CA . HIS A 1 668 ? -10.021 46.355 23.568 1.00 89.75 668 HIS A CA 1
ATOM 5373 C C . HIS A 1 668 ? -8.558 46.040 23.240 1.00 89.75 668 HIS A C 1
ATOM 5375 O O . HIS A 1 668 ? -8.291 45.113 22.472 1.00 89.75 668 HIS A O 1
ATOM 5381 N N . ALA A 1 669 ? -7.603 46.721 23.883 1.00 89.94 669 ALA A N 1
ATOM 5382 C CA . ALA A 1 669 ? -6.181 46.438 23.699 1.00 89.94 669 ALA A CA 1
ATOM 5383 C C . ALA A 1 669 ? -5.819 45.001 24.111 1.00 89.94 669 ALA A C 1
ATOM 5385 O O . ALA A 1 669 ? -5.060 44.334 23.409 1.00 89.94 669 ALA A O 1
ATOM 5386 N N . TRP A 1 670 ? -6.391 44.486 25.207 1.00 91.56 670 TRP A N 1
ATOM 5387 C CA . TRP A 1 670 ? -6.203 43.100 25.646 1.00 91.56 670 TRP A CA 1
ATOM 5388 C C . TRP A 1 670 ? -6.753 42.087 24.635 1.00 91.56 670 TRP A C 1
ATOM 5390 O O . TRP A 1 670 ? -6.096 41.081 24.354 1.00 91.56 670 TRP A O 1
ATOM 5400 N N . HIS A 1 671 ? -7.928 42.349 24.053 1.00 88.12 671 HIS A N 1
ATOM 5401 C CA . HIS A 1 671 ? -8.498 41.504 22.999 1.00 88.12 671 HIS A CA 1
ATOM 5402 C C . HIS A 1 671 ? -7.609 41.464 21.751 1.00 88.12 671 HIS A C 1
ATOM 5404 O O . HIS A 1 671 ? -7.292 40.375 21.268 1.00 88.12 671 HIS A O 1
ATOM 5410 N N . ILE A 1 672 ? -7.137 42.626 21.289 1.00 87.00 672 ILE A N 1
ATOM 5411 C CA . ILE A 1 672 ? -6.222 42.731 20.144 1.00 87.00 672 ILE A CA 1
ATOM 5412 C C . ILE A 1 672 ? -4.891 42.032 20.453 1.00 87.00 672 ILE A C 1
ATOM 5414 O O . ILE A 1 672 ? -4.398 41.240 19.651 1.00 87.00 672 ILE A O 1
ATOM 5418 N N . PHE A 1 673 ? -4.336 42.246 21.650 1.00 87.31 673 PHE A N 1
ATOM 5419 C CA . PHE A 1 673 ? -3.140 41.548 22.116 1.00 87.31 673 PHE A CA 1
ATOM 5420 C C . PHE A 1 673 ? -3.337 40.033 22.099 1.00 87.31 673 PHE A C 1
ATOM 5422 O O . PHE A 1 673 ? -2.458 39.319 21.631 1.00 87.31 673 PHE A O 1
ATOM 5429 N N . LYS A 1 674 ? -4.485 39.513 22.548 1.00 83.81 674 LYS A N 1
ATOM 5430 C CA . LYS A 1 674 ? -4.753 38.070 22.528 1.00 83.81 674 LYS A CA 1
ATOM 5431 C C . LYS A 1 674 ? -4.799 37.502 21.106 1.00 83.81 674 LYS A C 1
ATOM 5433 O O . LYS A 1 674 ? -4.220 36.443 20.880 1.00 83.81 674 LYS A O 1
ATOM 5438 N N . ALA A 1 675 ? -5.444 38.206 20.179 1.00 80.88 675 ALA A N 1
ATOM 5439 C CA . ALA A 1 675 ? -5.627 37.760 18.799 1.00 80.88 675 ALA A CA 1
ATOM 5440 C C . ALA A 1 675 ? -4.337 37.824 17.961 1.00 80.88 675 ALA A C 1
ATOM 5442 O O . ALA A 1 675 ? -4.060 36.914 17.184 1.00 80.88 675 ALA A O 1
ATOM 5443 N N . GLU A 1 676 ? -3.523 38.867 18.136 1.00 79.44 676 GLU A N 1
ATOM 5444 C CA . GLU A 1 676 ? -2.374 39.134 17.268 1.00 79.44 676 GLU A CA 1
ATOM 5445 C C . GLU A 1 676 ? -1.045 38.982 18.011 1.00 79.44 676 GLU A C 1
ATOM 5447 O O . GLU A 1 676 ? -0.763 39.677 18.990 1.00 79.44 676 GLU A O 1
ATOM 5452 N N . THR A 1 677 ? -0.169 38.104 17.520 1.00 70.31 677 THR A N 1
ATOM 5453 C CA . THR A 1 677 ? 1.121 37.798 18.164 1.00 70.31 677 THR A CA 1
ATOM 5454 C C . THR A 1 677 ? 2.149 38.924 18.053 1.00 70.31 677 THR A C 1
ATOM 5456 O O . THR A 1 677 ? 3.086 38.949 18.842 1.00 70.31 677 THR A O 1
ATOM 5459 N N . LEU A 1 678 ? 1.995 39.875 17.124 1.00 69.81 678 LEU A N 1
ATOM 5460 C CA . LEU A 1 678 ? 2.933 40.992 16.929 1.00 69.81 678 LEU A CA 1
ATOM 5461 C C . LEU A 1 678 ? 2.680 42.183 17.870 1.00 69.81 678 LEU A C 1
ATOM 5463 O O . LEU A 1 678 ? 3.575 43.013 18.064 1.00 69.81 678 LEU A O 1
ATOM 5467 N N . ARG A 1 679 ? 1.496 42.275 18.486 1.00 82.06 679 ARG A N 1
ATOM 5468 C CA . ARG A 1 679 ? 1.123 43.344 19.426 1.00 82.06 679 ARG A CA 1
ATOM 5469 C C . ARG A 1 679 ? 1.670 43.038 20.814 1.00 82.06 679 ARG A C 1
ATOM 5471 O O . ARG A 1 679 ? 1.695 41.878 21.233 1.00 82.06 679 ARG A O 1
ATOM 5478 N N . ASN A 1 680 ? 2.100 44.070 21.535 1.00 86.50 680 ASN A N 1
ATOM 5479 C CA . ASN A 1 680 ? 2.586 43.924 22.906 1.00 86.50 680 ASN A CA 1
ATOM 5480 C C . ASN A 1 680 ? 2.001 45.000 23.824 1.00 86.50 680 ASN A C 1
ATOM 5482 O O . ASN A 1 680 ? 1.753 46.115 23.363 1.00 86.50 680 ASN A O 1
ATOM 5486 N N . ILE A 1 681 ? 1.801 44.645 25.095 1.00 90.81 681 ILE A N 1
ATOM 5487 C CA . ILE A 1 681 ? 1.278 45.529 26.141 1.00 90.81 681 ILE A CA 1
ATOM 5488 C C . ILE A 1 681 ? 2.370 45.748 27.188 1.00 90.81 681 ILE A C 1
ATOM 5490 O O . ILE A 1 681 ? 2.914 44.780 27.717 1.00 90.81 681 ILE A O 1
ATOM 5494 N N . ALA A 1 682 ? 2.643 47.007 27.522 1.00 89.50 682 ALA A N 1
ATOM 5495 C CA . ALA A 1 682 ? 3.421 47.374 28.700 1.00 89.50 682 ALA A CA 1
ATOM 5496 C C . ALA A 1 682 ? 2.543 48.132 29.696 1.00 89.50 682 ALA A C 1
ATOM 5498 O O . ALA A 1 682 ? 1.709 48.947 29.300 1.00 89.50 682 ALA A O 1
ATOM 5499 N N . VAL A 1 683 ? 2.751 47.865 30.985 1.00 91.38 683 VAL A N 1
ATOM 5500 C CA . VAL A 1 683 ? 2.003 48.498 32.074 1.00 91.38 683 VAL A CA 1
ATOM 5501 C C . VAL A 1 683 ? 2.975 49.174 33.033 1.00 91.38 683 VAL A C 1
ATOM 5503 O O . VAL A 1 683 ? 3.962 48.562 33.442 1.00 91.38 683 VAL A O 1
ATOM 5506 N N . VAL A 1 684 ? 2.698 50.427 33.385 1.00 89.75 684 VAL A N 1
ATOM 5507 C CA . VAL A 1 684 ? 3.495 51.245 34.308 1.00 89.75 684 VAL A CA 1
ATOM 5508 C C . VAL A 1 684 ? 2.660 51.538 35.549 1.00 89.75 684 VAL A C 1
ATOM 5510 O O . VAL A 1 684 ? 1.552 52.052 35.434 1.00 89.75 684 VAL A O 1
ATOM 5513 N N . ASN A 1 685 ? 3.192 51.226 36.729 1.00 89.19 685 ASN A N 1
ATOM 5514 C CA . ASN A 1 685 ? 2.571 51.527 38.017 1.00 89.19 685 ASN A CA 1
ATOM 5515 C C . ASN A 1 685 ? 3.039 52.900 38.510 1.00 89.19 685 ASN A C 1
ATOM 5517 O O . ASN A 1 685 ? 4.101 52.992 39.127 1.00 89.19 685 ASN A O 1
ATOM 5521 N N . TYR A 1 686 ? 2.282 53.955 38.202 1.00 86.94 686 TYR A N 1
ATOM 5522 C CA . TYR A 1 686 ? 2.677 55.339 38.476 1.00 86.94 686 TYR A CA 1
ATOM 5523 C C . TYR A 1 686 ? 2.648 55.673 39.979 1.00 86.94 686 TYR A C 1
ATOM 5525 O O . TYR A 1 686 ? 3.636 56.187 40.508 1.00 86.94 686 TYR A O 1
ATOM 5533 N N . ASP A 1 687 ? 1.575 55.283 40.678 1.00 83.12 687 ASP A N 1
ATOM 5534 C CA . ASP A 1 687 ? 1.347 55.591 42.104 1.00 83.12 687 ASP A CA 1
ATOM 5535 C C . ASP A 1 687 ? 1.742 54.460 43.070 1.00 83.12 687 ASP A C 1
ATOM 5537 O O . ASP A 1 687 ? 1.476 54.517 44.268 1.00 83.12 687 ASP A O 1
ATOM 5541 N N . GLN A 1 688 ? 2.454 53.436 42.588 1.00 81.38 688 GLN A N 1
ATOM 5542 C CA . GLN A 1 688 ? 2.919 52.305 43.410 1.00 81.38 688 GLN A CA 1
ATOM 5543 C C . GLN A 1 688 ? 1.772 51.515 44.059 1.00 81.38 688 GLN A C 1
ATOM 5545 O O . GLN A 1 688 ? 1.876 51.006 45.182 1.00 81.38 688 GLN A O 1
ATOM 5550 N N . MET A 1 689 ? 0.688 51.334 43.308 1.00 81.62 689 MET A N 1
ATOM 5551 C CA . MET A 1 689 ? -0.442 50.520 43.721 1.00 81.62 689 MET A CA 1
ATOM 5552 C C . MET A 1 689 ? -0.018 49.110 44.117 1.00 81.62 689 MET A C 1
ATOM 5554 O O . MET A 1 689 ? 0.744 48.421 43.424 1.00 81.62 689 MET A O 1
ATOM 5558 N N . ARG A 1 690 ? -0.572 48.651 45.241 1.00 81.38 690 ARG A N 1
ATOM 5559 C CA . ARG A 1 690 ? -0.413 47.276 45.714 1.00 81.38 690 ARG A CA 1
ATOM 5560 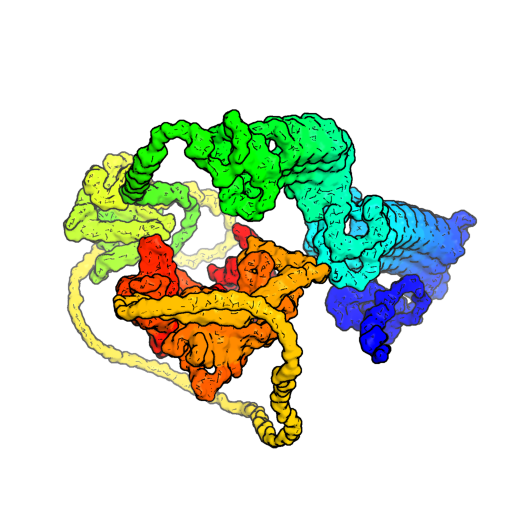C C . ARG A 1 690 ? -1.370 46.365 44.956 1.00 81.38 690 ARG A C 1
ATOM 5562 O O . ARG A 1 690 ? -2.530 46.704 44.763 1.00 81.38 690 ARG A O 1
ATOM 5569 N N . VAL A 1 691 ? -0.935 45.135 44.674 1.00 82.19 691 VAL A N 1
ATOM 5570 C CA . VAL A 1 691 ? -1.729 44.087 43.987 1.00 82.19 691 VAL A CA 1
ATOM 5571 C C . VAL A 1 691 ? -3.125 43.871 44.595 1.00 82.19 691 VAL A C 1
ATOM 5573 O O . VAL A 1 691 ? -4.049 43.434 43.910 1.00 82.19 691 VAL A O 1
ATOM 5576 N N . LYS A 1 692 ? -3.285 44.136 45.899 1.00 79.81 692 LYS A N 1
ATOM 5577 C CA . LYS A 1 692 ? -4.562 43.995 46.613 1.00 79.81 692 LYS A CA 1
ATOM 5578 C C . LYS A 1 692 ? -5.631 44.982 46.138 1.00 79.81 692 LYS A C 1
ATOM 5580 O O . LYS A 1 692 ? -6.793 44.616 46.193 1.00 79.81 692 LYS A O 1
ATOM 5585 N N . ASN A 1 693 ? -5.230 46.147 45.637 1.00 79.88 693 ASN A N 1
ATOM 5586 C CA . ASN A 1 693 ? -6.124 47.233 45.232 1.00 79.88 693 ASN A CA 1
ATOM 5587 C C . ASN A 1 693 ? -6.514 47.145 43.743 1.00 79.88 693 ASN A C 1
ATOM 5589 O O . ASN A 1 693 ? -7.105 48.068 43.205 1.00 79.88 693 ASN A O 1
ATOM 5593 N N . ILE A 1 694 ? -6.149 46.051 43.061 1.00 81.75 694 ILE A N 1
ATOM 5594 C CA . ILE A 1 694 ? -6.437 45.831 41.641 1.00 81.75 694 ILE A CA 1
ATOM 5595 C C . ILE A 1 694 ? -7.499 44.740 41.525 1.00 81.75 694 ILE A C 1
ATOM 5597 O O . ILE A 1 694 ? -7.217 43.556 41.770 1.00 81.75 694 ILE A O 1
ATOM 5601 N N . ASP A 1 695 ? -8.704 45.131 41.119 1.00 79.44 695 ASP A N 1
ATOM 5602 C CA . ASP A 1 695 ? -9.836 44.212 40.950 1.00 79.44 695 ASP A CA 1
ATOM 5603 C C . ASP A 1 695 ? -9.861 43.549 39.567 1.00 79.44 695 ASP A C 1
ATOM 5605 O O . ASP A 1 695 ? -10.252 42.386 39.430 1.00 79.44 695 ASP A O 1
ATOM 5609 N N . GLN A 1 696 ? -9.346 44.234 38.541 1.00 84.19 696 GLN A N 1
ATOM 5610 C CA . GLN A 1 696 ? -9.268 43.700 37.181 1.00 84.19 696 GLN A CA 1
ATOM 5611 C C . GLN A 1 696 ? -8.254 42.552 37.090 1.00 84.19 696 GLN A C 1
ATOM 5613 O O . GLN A 1 696 ? -7.041 42.754 37.186 1.00 84.19 696 GLN A O 1
ATOM 5618 N N . ARG A 1 697 ? -8.747 41.325 36.869 1.00 85.38 697 ARG A N 1
ATOM 5619 C CA . ARG A 1 697 ? -7.935 40.092 36.900 1.00 85.38 697 ARG A CA 1
ATOM 5620 C C . ARG A 1 697 ? -6.813 40.081 35.858 1.00 85.38 697 ARG A C 1
ATOM 5622 O O . ARG A 1 697 ? -5.727 39.598 36.165 1.00 85.38 697 ARG A O 1
ATOM 5629 N N . GLN A 1 698 ? -7.045 40.638 34.665 1.00 88.00 698 GLN A N 1
ATOM 5630 C CA . GLN A 1 698 ? -6.029 40.714 33.608 1.00 88.00 698 GLN A CA 1
ATOM 5631 C C . GLN A 1 698 ? -4.861 41.613 34.029 1.00 88.00 698 GLN A C 1
ATOM 5633 O O . GLN A 1 698 ? -3.712 41.203 33.924 1.00 88.00 698 GLN A O 1
ATOM 5638 N N . ILE A 1 699 ? -5.150 42.806 34.560 1.00 87.00 699 ILE A N 1
ATOM 5639 C CA . ILE A 1 699 ? -4.135 43.758 35.041 1.00 87.00 699 ILE A CA 1
ATOM 5640 C C . ILE A 1 699 ? -3.402 43.164 36.251 1.00 87.00 699 ILE A C 1
ATOM 5642 O O . ILE A 1 699 ? -2.174 43.160 36.308 1.00 87.00 699 ILE A O 1
ATOM 5646 N N . LYS A 1 700 ? -4.146 42.559 37.183 1.00 87.81 700 LYS A N 1
ATOM 5647 C CA . LYS A 1 700 ? -3.607 41.903 38.383 1.00 87.81 700 LYS A CA 1
ATOM 5648 C C . LYS A 1 700 ? -2.585 40.807 38.058 1.00 87.81 700 LYS A C 1
ATOM 5650 O O . LYS A 1 700 ? -1.619 40.644 38.805 1.00 87.81 700 LYS A O 1
ATOM 5655 N N . ALA A 1 701 ? -2.763 40.093 36.944 1.00 88.62 701 ALA A N 1
ATOM 5656 C CA . ALA A 1 701 ? -1.818 39.080 36.478 1.00 88.62 701 ALA A CA 1
ATOM 5657 C C . ALA A 1 701 ? -0.438 39.678 36.137 1.00 88.62 701 ALA A C 1
ATOM 5659 O O . ALA A 1 701 ? 0.579 39.084 36.498 1.00 88.62 701 ALA A O 1
ATOM 5660 N N . PHE A 1 702 ? -0.374 40.879 35.542 1.00 89.06 702 PHE A N 1
ATOM 5661 C CA . PHE A 1 702 ? 0.904 41.563 35.281 1.00 89.06 702 PHE A CA 1
ATOM 5662 C C . PHE A 1 702 ? 1.652 41.879 36.580 1.00 89.06 702 PHE A C 1
ATOM 5664 O O . PHE A 1 702 ? 2.857 41.642 36.660 1.00 89.06 702 PHE A O 1
ATOM 5671 N N . TRP A 1 703 ? 0.949 42.354 37.615 1.00 89.31 703 TRP A N 1
ATOM 5672 C CA . TRP A 1 703 ? 1.545 42.612 38.933 1.00 89.31 703 TRP A CA 1
ATOM 5673 C C . TRP A 1 703 ? 2.061 41.328 39.590 1.00 89.31 703 TRP A C 1
ATOM 5675 O O . TRP A 1 703 ? 3.175 41.307 40.107 1.00 89.31 703 TRP A O 1
ATOM 5685 N N . ARG A 1 704 ? 1.276 40.243 39.559 1.00 86.94 704 ARG A N 1
ATOM 5686 C CA . ARG A 1 704 ? 1.658 38.951 40.161 1.00 86.94 704 ARG A CA 1
ATOM 5687 C C . ARG A 1 704 ? 2.871 38.312 39.489 1.00 86.94 704 ARG A C 1
ATOM 5689 O O . ARG A 1 704 ? 3.659 37.666 40.170 1.00 86.94 704 ARG A O 1
ATOM 5696 N N . LEU A 1 705 ? 3.020 38.501 38.179 1.00 86.12 705 LEU A N 1
ATOM 5697 C CA . LEU A 1 705 ? 4.151 37.991 37.403 1.00 86.12 705 LEU A CA 1
ATOM 5698 C C . LEU A 1 705 ? 5.363 38.940 37.375 1.00 86.12 705 LEU A C 1
ATOM 5700 O O . LEU A 1 705 ? 6.368 38.604 36.752 1.00 86.12 705 LEU A O 1
ATOM 5704 N N . GLY A 1 706 ? 5.291 40.119 38.008 1.00 85.69 706 GLY A N 1
ATOM 5705 C CA . GLY A 1 706 ? 6.380 41.105 37.986 1.00 85.69 706 GLY A CA 1
ATOM 5706 C C . GLY A 1 706 ? 6.632 41.716 36.598 1.00 85.69 706 GLY A C 1
ATOM 5707 O O . GLY A 1 706 ? 7.764 42.056 36.247 1.00 85.69 706 GLY A O 1
ATOM 5708 N N . LEU A 1 707 ? 5.585 41.820 35.775 1.00 85.38 707 LEU A N 1
ATOM 5709 C CA . LEU A 1 707 ? 5.657 42.338 34.403 1.00 85.38 707 LEU A CA 1
ATOM 5710 C C . LEU A 1 707 ? 5.409 43.853 34.296 1.00 85.38 707 LEU A C 1
ATOM 5712 O O . LEU A 1 707 ? 5.387 44.393 33.193 1.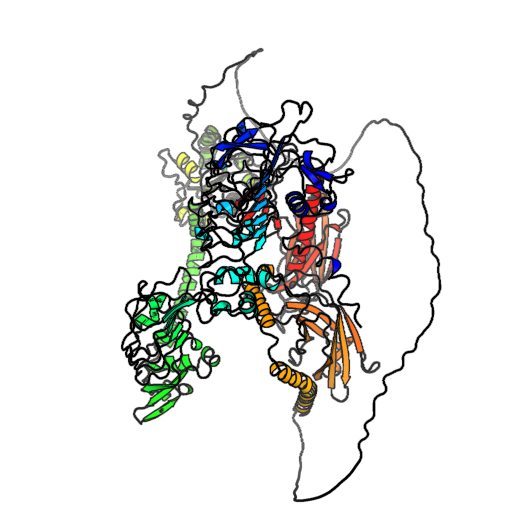00 85.38 707 LEU A O 1
ATOM 5716 N N . VAL A 1 708 ? 5.220 44.525 35.428 1.00 87.81 708 VAL A N 1
ATOM 5717 C CA . VAL A 1 708 ? 4.883 45.949 35.523 1.00 87.81 708 VAL A CA 1
ATOM 5718 C C . VAL A 1 708 ? 6.144 46.763 35.770 1.00 87.81 708 VAL A C 1
ATOM 5720 O O . VAL A 1 708 ? 6.999 46.347 36.548 1.00 87.81 708 VAL A O 1
ATOM 5723 N N . VAL A 1 709 ? 6.238 47.928 35.135 1.00 86.25 709 VAL A N 1
ATOM 5724 C CA . VAL A 1 709 ? 7.311 48.898 35.378 1.00 86.25 709 VAL A CA 1
ATOM 5725 C C . VAL A 1 709 ? 6.947 49.735 36.600 1.00 86.25 709 VAL A C 1
ATOM 5727 O O . VAL A 1 709 ? 5.924 50.422 36.595 1.00 86.25 709 VAL A O 1
ATOM 5730 N N . ASP A 1 710 ? 7.762 49.679 37.651 1.00 80.94 710 ASP A N 1
ATOM 5731 C CA . ASP A 1 710 ? 7.531 50.446 38.877 1.00 80.94 710 ASP A CA 1
ATOM 5732 C C . ASP A 1 710 ? 8.136 51.855 38.771 1.00 80.94 710 ASP A C 1
ATOM 5734 O O . ASP A 1 710 ? 9.344 52.039 38.594 1.00 80.94 710 ASP A O 1
ATOM 5738 N N . PHE A 1 711 ? 7.287 52.872 38.925 1.00 79.62 711 PHE A N 1
ATOM 5739 C CA . PHE A 1 711 ? 7.677 54.277 38.860 1.00 79.62 711 PHE A CA 1
ATOM 5740 C C . PHE A 1 711 ? 8.535 54.729 40.062 1.00 79.62 711 PHE A C 1
ATOM 5742 O O . PHE A 1 711 ? 9.160 55.796 40.019 1.00 79.62 711 PHE A O 1
ATOM 5749 N N . SER A 1 712 ? 8.619 53.922 41.129 1.00 67.94 712 SER A N 1
ATOM 5750 C CA . SER A 1 712 ? 9.471 54.160 42.305 1.00 67.94 712 SER A CA 1
ATOM 5751 C C . SER A 1 712 ? 10.972 54.124 41.986 1.00 67.94 712 SER A C 1
ATOM 5753 O O . SER A 1 712 ? 11.768 54.810 42.638 1.00 67.94 712 SER A O 1
ATOM 5755 N N . ASN A 1 713 ? 11.374 53.406 40.929 1.00 58.22 713 ASN A N 1
ATOM 5756 C CA . ASN A 1 713 ? 12.767 53.217 40.527 1.00 58.22 713 ASN A CA 1
ATOM 5757 C C . ASN A 1 713 ? 13.309 54.427 39.735 1.00 58.22 713 ASN A C 1
ATOM 5759 O O . ASN A 1 713 ? 13.911 54.295 38.669 1.00 58.22 713 ASN A O 1
ATOM 5763 N N . ARG A 1 714 ? 13.110 55.641 40.278 1.00 57.25 714 ARG A N 1
ATOM 5764 C CA . ARG A 1 714 ? 13.413 56.965 39.685 1.00 57.25 714 ARG A CA 1
ATOM 5765 C C . ARG A 1 714 ? 14.887 57.194 39.293 1.00 57.25 714 ARG A C 1
ATOM 5767 O O . ARG A 1 714 ? 15.249 58.292 38.873 1.00 57.25 714 ARG A O 1
ATOM 5774 N N . LYS A 1 715 ? 15.756 56.183 39.381 1.00 54.00 715 LYS A N 1
ATOM 5775 C CA . LYS A 1 715 ? 17.155 56.206 38.928 1.00 54.00 715 LYS A CA 1
ATOM 5776 C C . LYS A 1 715 ? 17.255 55.992 37.411 1.00 54.00 715 LYS A C 1
ATOM 5778 O O . LYS A 1 715 ? 17.825 55.013 36.945 1.00 54.00 715 LYS A O 1
ATOM 5783 N N . GLY A 1 716 ? 16.689 56.917 36.636 1.00 58.78 716 GLY A N 1
ATOM 5784 C CA . GLY A 1 716 ? 17.024 57.156 35.222 1.00 58.78 716 GLY A CA 1
ATOM 5785 C C . GLY A 1 716 ? 16.663 56.088 34.176 1.00 58.78 716 GLY A C 1
ATOM 5786 O O . GLY A 1 716 ? 16.672 56.425 32.998 1.00 58.78 716 GLY A O 1
ATOM 5787 N N . ARG A 1 717 ? 16.311 54.852 34.559 1.00 72.31 717 ARG A N 1
ATOM 5788 C CA . ARG A 1 717 ? 16.076 53.737 33.615 1.00 72.31 717 ARG A CA 1
ATOM 5789 C C . ARG A 1 717 ? 14.612 53.444 33.286 1.00 72.31 717 ARG A C 1
ATOM 5791 O O . ARG A 1 717 ? 14.340 52.527 32.523 1.00 72.31 717 ARG A O 1
ATOM 5798 N N . ILE A 1 718 ? 13.664 54.237 33.790 1.00 83.94 718 ILE A N 1
ATOM 5799 C CA . ILE A 1 718 ? 12.227 53.993 33.564 1.00 83.94 718 ILE A CA 1
ATOM 5800 C C . ILE A 1 718 ? 11.857 53.928 32.075 1.00 83.94 718 ILE A C 1
ATOM 5802 O O . ILE A 1 718 ? 11.093 53.066 31.658 1.00 83.94 718 ILE A O 1
ATOM 5806 N N . PHE A 1 719 ? 12.432 54.808 31.253 1.00 85.81 719 PHE A N 1
ATOM 5807 C CA . PHE A 1 719 ? 12.158 54.819 29.818 1.00 85.81 719 PHE A CA 1
ATOM 5808 C C . PHE A 1 719 ? 12.771 53.614 29.093 1.00 85.81 719 PHE A C 1
ATOM 5810 O O . PHE A 1 719 ? 12.183 53.113 28.139 1.00 85.81 719 PHE A O 1
ATOM 5817 N N . GLU A 1 720 ? 13.926 53.128 29.557 1.00 84.06 720 GLU A N 1
ATOM 5818 C CA . GLU A 1 720 ? 14.562 51.914 29.032 1.00 84.06 720 GLU A CA 1
ATOM 5819 C C . GLU A 1 720 ? 13.727 50.678 29.380 1.00 84.06 720 GLU A C 1
ATOM 5821 O O . GLU A 1 720 ? 13.478 49.847 28.512 1.00 84.06 720 GLU A O 1
ATOM 5826 N N . GLU A 1 721 ? 13.208 50.606 30.608 1.00 84.69 721 GLU A N 1
ATOM 5827 C CA . GLU A 1 721 ? 12.336 49.511 31.034 1.00 84.69 721 GLU A CA 1
ATOM 5828 C C . GLU A 1 721 ? 11.013 49.512 30.250 1.00 84.69 721 GLU A C 1
ATOM 5830 O O . GLU A 1 721 ? 10.569 48.464 29.788 1.00 84.69 721 GLU A O 1
ATOM 5835 N N . ILE A 1 722 ? 10.413 50.684 29.998 1.00 87.25 722 ILE A N 1
ATOM 5836 C CA . ILE A 1 722 ? 9.223 50.807 29.134 1.00 87.25 722 ILE A CA 1
ATOM 5837 C C . ILE A 1 722 ? 9.514 50.286 27.717 1.00 87.25 722 ILE A C 1
ATOM 5839 O O . ILE A 1 722 ? 8.710 49.534 27.164 1.00 87.25 722 ILE A O 1
ATOM 5843 N N . MET A 1 723 ? 10.660 50.647 27.132 1.00 85.56 723 MET A N 1
ATOM 5844 C CA . MET A 1 723 ? 11.073 50.165 25.807 1.00 85.56 723 MET A CA 1
ATOM 5845 C C . MET A 1 723 ? 11.251 48.645 25.780 1.00 85.56 723 MET A C 1
ATOM 5847 O O . MET A 1 723 ? 10.772 47.994 24.851 1.00 85.56 723 MET A O 1
ATOM 5851 N N . GLU A 1 724 ? 11.884 48.075 26.808 1.00 83.56 724 GLU A N 1
ATOM 5852 C CA . GLU A 1 724 ? 12.073 46.630 26.949 1.00 83.56 724 GLU A CA 1
ATOM 5853 C C . GLU A 1 724 ? 10.726 45.906 27.049 1.00 83.56 724 GLU A C 1
ATOM 5855 O O . GLU A 1 724 ? 10.470 44.954 26.306 1.00 83.56 724 GLU A O 1
ATOM 5860 N N . ARG A 1 725 ? 9.811 46.401 27.897 1.00 85.00 725 ARG A N 1
ATOM 5861 C CA . ARG A 1 725 ? 8.471 45.815 28.039 1.00 85.00 725 ARG A CA 1
ATOM 5862 C C . ARG A 1 725 ? 7.654 45.923 26.757 1.00 85.00 725 ARG A C 1
ATOM 5864 O O . ARG A 1 725 ? 6.924 44.987 26.448 1.00 85.00 725 ARG A O 1
ATOM 5871 N N . LEU A 1 726 ? 7.787 47.008 25.989 1.00 84.69 726 LEU A N 1
ATOM 5872 C CA . LEU A 1 726 ? 7.128 47.165 24.684 1.00 84.69 726 LEU A CA 1
ATOM 5873 C C . LEU A 1 726 ? 7.833 46.391 23.554 1.00 84.69 726 LEU A C 1
ATOM 5875 O O . LEU A 1 726 ? 7.215 46.160 22.508 1.00 84.69 726 LEU A O 1
ATOM 5879 N N . LYS A 1 727 ? 9.070 45.926 23.782 1.00 78.94 727 LYS A N 1
ATOM 5880 C CA . LYS A 1 727 ? 9.981 45.348 22.780 1.00 78.94 727 LYS A CA 1
ATOM 5881 C C . LYS A 1 727 ? 10.223 46.296 21.601 1.00 78.94 727 LYS A C 1
ATOM 5883 O O . LYS A 1 727 ? 10.052 45.921 20.441 1.00 78.94 727 LYS A O 1
ATOM 5888 N N . LEU A 1 728 ? 10.550 47.547 21.908 1.00 81.44 728 LEU A N 1
ATOM 5889 C CA . LEU A 1 728 ? 10.951 48.549 20.922 1.00 81.44 728 LEU A CA 1
ATOM 5890 C C . LEU A 1 728 ? 12.481 48.533 20.775 1.00 81.44 728 LEU A C 1
ATOM 5892 O O . LEU A 1 728 ? 13.200 48.429 21.768 1.00 81.44 728 LEU A O 1
ATOM 5896 N N . GLU A 1 729 ? 12.991 48.622 19.546 1.00 74.00 729 GLU A N 1
ATOM 5897 C CA . GLU A 1 729 ? 14.433 48.569 19.279 1.00 74.00 729 GLU A CA 1
ATOM 5898 C C . GLU A 1 729 ? 15.139 49.855 19.746 1.00 74.00 729 GLU A C 1
ATOM 5900 O O . GLU A 1 729 ? 14.639 50.976 19.594 1.00 74.00 729 GLU A O 1
ATOM 5905 N N . ILE A 1 730 ? 16.333 49.713 20.324 1.00 60.06 730 ILE A N 1
ATOM 5906 C CA . ILE A 1 730 ? 17.170 50.858 20.688 1.00 60.06 730 ILE A CA 1
ATOM 5907 C C . ILE A 1 730 ? 17.981 51.249 19.449 1.00 60.06 730 ILE A C 1
ATOM 5909 O O . ILE A 1 730 ? 18.976 50.604 19.129 1.00 60.06 730 ILE A O 1
ATOM 5913 N N . PHE A 1 731 ? 17.581 52.315 18.755 1.00 54.00 731 PHE A N 1
ATOM 5914 C CA . PHE A 1 731 ? 18.382 52.883 17.668 1.00 54.00 731 PHE A CA 1
ATOM 5915 C C . PHE A 1 731 ? 19.629 53.572 18.241 1.00 54.00 731 PHE A C 1
ATOM 5917 O O . PHE A 1 731 ? 19.580 54.728 18.666 1.00 54.00 731 PHE A O 1
ATOM 5924 N N . THR A 1 732 ? 20.761 52.865 18.278 1.00 40.25 732 THR A N 1
ATOM 5925 C CA . THR A 1 732 ? 22.074 53.467 18.536 1.00 40.25 732 THR A CA 1
ATOM 5926 C C . THR A 1 732 ? 22.686 53.950 17.222 1.00 40.25 732 THR A C 1
ATOM 5928 O O . THR A 1 732 ? 22.789 53.221 16.238 1.00 40.25 732 THR A O 1
ATOM 5931 N N . ARG A 1 733 ? 23.091 55.220 17.194 1.00 36.31 733 ARG A N 1
ATOM 5932 C CA . ARG A 1 733 ? 23.582 55.950 16.014 1.00 36.31 733 ARG A CA 1
ATOM 5933 C C . ARG A 1 733 ? 25.037 55.595 15.645 1.00 36.31 733 ARG A C 1
ATOM 5935 O O . ARG A 1 733 ? 25.821 56.490 15.362 1.00 36.31 733 ARG A O 1
ATOM 5942 N N . GLU A 1 734 ? 25.408 54.313 15.682 1.00 37.56 734 GLU A N 1
ATOM 5943 C CA . GLU A 1 734 ? 26.816 53.866 15.619 1.00 37.56 734 GLU A CA 1
ATOM 5944 C C . GLU A 1 734 ? 27.116 52.743 14.602 1.00 37.56 734 GLU A C 1
ATOM 5946 O O . GLU A 1 734 ? 28.228 52.217 14.579 1.00 37.56 734 GLU A O 1
ATOM 5951 N N . LYS A 1 735 ? 26.171 52.362 13.727 1.00 29.34 735 LYS A N 1
ATOM 5952 C CA . LYS A 1 735 ? 26.363 51.227 12.795 1.00 29.34 735 LYS A CA 1
ATOM 5953 C C . LYS A 1 735 ? 26.186 51.498 11.295 1.00 29.34 735 LYS A C 1
ATOM 5955 O O . LYS A 1 735 ? 26.155 50.531 10.543 1.00 29.34 735 LYS A O 1
ATOM 5960 N N . ASP A 1 736 ? 26.212 52.759 10.857 1.00 34.16 736 ASP A N 1
ATOM 5961 C CA . ASP A 1 736 ? 26.181 53.125 9.423 1.00 34.16 736 ASP A CA 1
ATOM 5962 C C . ASP A 1 736 ? 27.481 53.751 8.872 1.00 34.16 736 ASP A C 1
ATOM 5964 O O . ASP A 1 736 ? 27.517 54.212 7.737 1.00 34.16 736 ASP A O 1
ATOM 5968 N N . ASP A 1 737 ? 28.601 53.669 9.599 1.00 33.16 737 ASP A N 1
ATOM 5969 C CA . ASP A 1 737 ? 29.911 54.150 9.110 1.00 33.16 737 ASP A CA 1
ATOM 5970 C C . ASP A 1 737 ? 30.716 53.106 8.299 1.00 33.16 737 ASP A C 1
ATOM 5972 O O . ASP A 1 737 ? 31.877 53.330 7.953 1.00 33.16 737 ASP A O 1
ATOM 5976 N N . LYS A 1 738 ? 30.136 51.939 7.964 1.00 31.02 738 LYS A N 1
ATOM 5977 C CA . LYS A 1 738 ? 30.861 50.848 7.266 1.00 31.02 738 LYS A CA 1
ATOM 5978 C C . LYS A 1 738 ? 30.346 50.437 5.884 1.00 31.02 738 LYS A C 1
ATOM 5980 O O . LYS A 1 738 ? 30.934 49.536 5.291 1.00 31.02 738 LYS A O 1
ATOM 5985 N N . MET A 1 739 ? 29.351 51.115 5.310 1.00 28.12 739 MET A N 1
ATOM 5986 C CA . MET A 1 739 ? 28.917 50.860 3.920 1.00 28.12 739 MET A CA 1
ATOM 5987 C C . MET A 1 739 ? 28.918 52.096 3.008 1.00 28.12 739 MET A C 1
ATOM 5989 O O . MET A 1 739 ? 28.358 52.072 1.918 1.00 28.12 739 MET A O 1
ATOM 5993 N N . ALA A 1 740 ? 29.652 53.144 3.388 1.00 27.61 740 ALA A N 1
ATOM 5994 C CA . ALA A 1 740 ? 29.991 54.268 2.517 1.00 27.61 740 ALA A CA 1
ATOM 5995 C C . ALA A 1 740 ? 31.397 54.114 1.898 1.00 27.61 740 ALA A C 1
ATOM 5997 O O . ALA A 1 740 ? 32.252 54.971 2.087 1.00 27.61 740 ALA A O 1
ATOM 5998 N N . LYS A 1 741 ? 31.669 53.026 1.162 1.00 29.59 741 LYS A N 1
ATOM 5999 C CA . LYS A 1 741 ? 32.790 52.955 0.197 1.00 29.59 741 LYS A CA 1
ATOM 6000 C C . LYS A 1 741 ? 32.437 52.001 -0.941 1.00 29.59 741 LYS A C 1
ATOM 6002 O O . LYS A 1 741 ? 32.688 50.806 -0.849 1.00 29.59 741 LYS A O 1
ATOM 6007 N N . GLY A 1 742 ? 31.855 52.536 -2.010 1.00 25.30 742 GLY A N 1
ATOM 6008 C CA . GLY A 1 742 ? 31.589 51.748 -3.212 1.00 25.30 742 GLY A CA 1
ATOM 6009 C C . GLY A 1 742 ? 30.584 52.356 -4.181 1.00 25.30 742 GLY A C 1
ATOM 6010 O O . GLY A 1 742 ? 29.711 51.646 -4.656 1.00 25.30 742 GLY A O 1
ATOM 6011 N N . SER A 1 743 ? 30.694 53.648 -4.479 1.00 27.80 743 SER A N 1
ATOM 6012 C CA . SER A 1 743 ? 30.175 54.197 -5.735 1.00 27.80 743 SER A CA 1
ATOM 6013 C C . SER A 1 743 ? 31.341 54.839 -6.478 1.00 27.80 743 SER A C 1
ATOM 6015 O O . SER A 1 743 ? 32.157 55.511 -5.839 1.00 27.80 743 SER A O 1
ATOM 6017 N N . PRO A 1 744 ? 31.414 54.682 -7.806 1.00 32.19 744 PRO A N 1
ATOM 6018 C CA . PRO A 1 744 ? 31.965 55.718 -8.648 1.00 32.19 744 PRO A CA 1
ATOM 6019 C C . PRO A 1 744 ? 30.881 56.298 -9.571 1.00 32.19 744 PRO A C 1
ATOM 6021 O O . PRO A 1 744 ? 30.362 55.596 -10.430 1.00 32.19 744 PRO A O 1
ATOM 6024 N N . TRP A 1 745 ? 30.604 57.588 -9.348 1.00 28.27 745 TRP A N 1
ATOM 6025 C CA . TRP A 1 745 ? 30.438 58.679 -10.325 1.00 28.27 745 TRP A CA 1
ATOM 6026 C C . TRP A 1 745 ? 29.557 58.460 -11.573 1.00 28.27 745 TRP A C 1
ATOM 6028 O O . TRP A 1 745 ? 29.793 57.560 -12.367 1.00 28.27 745 TRP A O 1
ATOM 6038 N N . VAL A 1 746 ? 28.620 59.383 -11.832 1.00 25.22 746 VAL A N 1
ATOM 6039 C CA . VAL A 1 746 ? 28.879 60.634 -12.585 1.00 25.22 746 VAL A CA 1
ATOM 6040 C C . VAL A 1 746 ? 27.756 61.660 -12.322 1.00 25.22 746 VAL A C 1
ATOM 6042 O O . VAL A 1 746 ? 26.581 61.313 -12.216 1.00 25.22 746 VAL A O 1
ATOM 6045 N N . ASP A 1 747 ? 28.213 62.907 -12.193 1.00 27.55 747 ASP A N 1
ATOM 6046 C CA . ASP A 1 747 ? 27.578 64.231 -12.061 1.00 27.55 747 ASP A CA 1
ATOM 6047 C C . ASP A 1 747 ? 26.349 64.482 -12.976 1.00 27.55 747 ASP A C 1
ATOM 6049 O O . ASP A 1 747 ? 26.174 63.818 -13.989 1.00 27.55 747 ASP A O 1
ATOM 6053 N N . VAL A 1 748 ? 25.434 65.434 -12.740 1.00 25.66 748 VAL A N 1
ATOM 6054 C CA . VAL A 1 748 ? 25.633 66.865 -12.456 1.00 25.66 748 VAL A CA 1
ATOM 6055 C C . VAL A 1 748 ? 24.414 67.457 -11.729 1.00 25.66 748 VAL A C 1
ATOM 6057 O O . VAL A 1 748 ? 23.270 67.342 -12.163 1.00 25.66 748 VAL A O 1
ATOM 6060 N N . VAL A 1 749 ? 24.717 68.162 -10.640 1.00 25.95 749 VAL A N 1
ATOM 6061 C CA . VAL A 1 749 ? 23.914 69.173 -9.936 1.00 25.95 749 VAL A CA 1
ATOM 6062 C C . VAL A 1 749 ? 23.895 70.471 -10.747 1.00 25.95 749 VAL A C 1
ATOM 6064 O O . VAL A 1 749 ? 24.962 70.890 -11.178 1.00 25.95 749 VAL A O 1
ATOM 6067 N N . SER A 1 750 ? 22.764 71.184 -10.840 1.00 26.61 750 SER A N 1
ATOM 6068 C CA . SER A 1 750 ? 22.783 72.647 -10.637 1.00 26.61 750 SER A CA 1
ATOM 6069 C C . SER A 1 750 ? 21.397 73.287 -10.542 1.00 26.61 750 SER A C 1
ATOM 6071 O O . SER A 1 750 ? 20.615 73.219 -11.486 1.00 26.61 750 SER A O 1
ATOM 6073 N N . LEU A 1 751 ? 21.182 73.956 -9.403 1.00 24.61 751 LEU A N 1
ATOM 6074 C CA . LEU A 1 751 ? 20.615 75.305 -9.184 1.00 24.61 751 LEU A CA 1
ATOM 6075 C C . LEU A 1 751 ? 19.761 75.281 -7.906 1.00 24.61 751 LEU A C 1
ATOM 6077 O O . LEU A 1 751 ? 18.574 74.993 -7.931 1.00 24.61 751 LEU A O 1
ATOM 6081 N N . MET A 1 752 ? 20.408 75.265 -6.739 1.00 24.50 752 MET A N 1
ATOM 6082 C CA . MET A 1 752 ? 20.838 76.441 -5.959 1.00 24.50 752 MET A CA 1
ATOM 6083 C C . MET A 1 752 ? 19.696 77.231 -5.304 1.00 24.50 752 MET A C 1
ATOM 6085 O O . MET A 1 752 ? 19.018 78.015 -5.954 1.00 24.50 752 MET A O 1
ATOM 6089 N N . GLY A 1 753 ? 19.688 77.182 -3.968 1.00 24.61 753 GLY A N 1
ATOM 6090 C CA . GLY A 1 753 ? 19.865 78.405 -3.178 1.00 24.61 753 GLY A CA 1
ATOM 6091 C C . GLY A 1 753 ? 18.652 78.929 -2.401 1.00 24.61 753 GLY A C 1
ATOM 6092 O O . GLY A 1 753 ? 17.524 78.583 -2.712 1.00 24.61 753 GLY A O 1
ATOM 6093 N N . PRO A 1 754 ? 18.890 79.721 -1.339 1.00 45.22 754 PRO A N 1
ATOM 6094 C CA . PRO A 1 754 ? 18.506 79.342 0.027 1.00 45.22 754 PRO A CA 1
ATOM 6095 C C . PRO A 1 754 ? 17.618 80.395 0.721 1.00 45.22 754 PRO A C 1
ATOM 6097 O O . PRO A 1 754 ? 17.396 81.454 0.160 1.00 45.22 754 PRO A O 1
ATOM 6100 N N . TYR A 1 755 ? 17.122 80.125 1.938 1.00 25.80 755 TYR A N 1
ATOM 6101 C CA . TYR A 1 755 ? 17.258 80.995 3.127 1.00 25.80 755 TYR A CA 1
ATOM 6102 C C . TYR A 1 755 ? 16.544 80.403 4.361 1.00 25.80 755 TYR A C 1
ATOM 6104 O O . TYR A 1 755 ? 15.724 79.494 4.286 1.00 25.80 755 TYR A O 1
ATOM 6112 N N . ILE A 1 756 ? 16.976 80.900 5.514 1.00 26.06 756 ILE A N 1
ATOM 6113 C CA . ILE A 1 756 ? 17.033 80.307 6.852 1.00 26.06 756 ILE A CA 1
ATOM 6114 C C . ILE A 1 756 ? 15.939 80.890 7.782 1.00 26.06 756 ILE A C 1
ATOM 6116 O O . ILE A 1 756 ? 15.684 82.086 7.746 1.00 26.06 756 ILE A O 1
ATOM 6120 N N . THR A 1 757 ? 15.363 80.020 8.632 1.00 27.19 757 THR A N 1
ATOM 6121 C CA . THR A 1 757 ? 14.744 80.205 9.981 1.00 27.19 757 THR A CA 1
ATOM 6122 C C . THR A 1 757 ? 13.693 81.304 10.255 1.00 27.19 757 THR A C 1
ATOM 6124 O O . THR A 1 757 ? 14.020 82.484 10.242 1.00 27.19 757 THR A O 1
ATOM 6127 N N . ASN A 1 758 ? 12.502 80.935 10.762 1.00 24.30 758 ASN A N 1
ATOM 6128 C CA . ASN A 1 758 ? 12.165 80.901 12.208 1.00 24.30 758 ASN A CA 1
ATOM 6129 C C . ASN A 1 758 ? 10.648 80.701 12.494 1.00 24.30 758 ASN A C 1
ATOM 6131 O O . ASN A 1 758 ? 9.780 81.279 11.854 1.00 24.30 758 ASN A O 1
ATOM 6135 N N . ILE A 1 759 ? 10.400 79.874 13.516 1.00 25.88 759 ILE A N 1
ATOM 6136 C CA . ILE A 1 759 ? 9.204 79.585 14.359 1.00 25.88 759 ILE A CA 1
ATOM 6137 C C . ILE A 1 759 ? 8.551 80.902 14.894 1.00 25.88 759 ILE A C 1
ATOM 6139 O O . ILE A 1 759 ? 9.331 81.846 15.029 1.00 25.88 759 ILE A O 1
ATOM 6143 N N . PRO A 1 760 ? 7.234 81.038 15.277 1.00 31.58 760 PRO A N 1
ATOM 6144 C CA . PRO A 1 760 ? 6.447 80.116 16.135 1.00 31.58 760 PRO A CA 1
ATOM 6145 C C . PRO A 1 760 ? 4.922 79.896 15.917 1.00 31.58 760 PRO A C 1
ATOM 6147 O O . PRO A 1 760 ? 4.159 80.796 15.604 1.00 31.58 760 PRO A O 1
ATOM 6150 N N . ARG A 1 761 ? 4.522 78.669 16.304 1.00 23.33 761 ARG A N 1
ATOM 6151 C CA . ARG A 1 761 ? 3.432 78.219 17.215 1.00 23.33 761 ARG A CA 1
ATOM 6152 C C . ARG A 1 761 ? 1.990 78.763 17.129 1.00 23.33 761 ARG A C 1
ATOM 6154 O O . ARG A 1 761 ? 1.703 79.888 17.508 1.00 23.33 761 ARG A O 1
ATOM 6161 N N . CYS A 1 762 ? 1.111 77.775 16.908 1.00 23.27 762 CYS A N 1
ATOM 6162 C CA . CYS A 1 762 ? -0.057 77.351 17.704 1.00 23.27 762 CYS A CA 1
ATOM 6163 C C . CYS A 1 762 ? -1.111 78.384 18.129 1.00 23.27 762 CYS A C 1
ATOM 6165 O O . CYS A 1 762 ? -0.869 79.179 19.030 1.00 23.27 762 CYS A O 1
ATOM 6167 N N . SER A 1 763 ? -2.360 78.168 17.706 1.00 22.77 763 SER A N 1
ATOM 6168 C CA . SER A 1 763 ? -3.426 77.624 18.577 1.00 22.77 763 SER A CA 1
ATOM 6169 C C . SER A 1 763 ? -4.775 77.524 17.845 1.00 22.77 763 SER A C 1
ATOM 6171 O O . SER A 1 763 ? -5.232 78.444 17.180 1.00 22.77 763 SER A O 1
ATOM 6173 N N . THR A 1 764 ? -5.381 76.348 17.973 1.00 24.78 764 THR A N 1
ATOM 6174 C CA . THR A 1 764 ? -6.809 76.002 17.832 1.00 24.78 764 THR A CA 1
ATOM 6175 C C . THR A 1 764 ? -7.596 76.498 19.076 1.00 24.78 764 THR A C 1
ATOM 6177 O O . THR A 1 764 ? -6.954 77.073 19.956 1.00 24.78 764 THR A O 1
ATOM 6180 N N . PRO A 1 765 ? -8.875 76.135 19.352 1.00 39.69 765 PRO A N 1
ATOM 6181 C CA . PRO A 1 765 ? -10.016 75.690 18.525 1.00 39.69 765 PRO A CA 1
ATOM 6182 C C . PRO A 1 765 ? -11.390 76.330 18.914 1.00 39.69 765 PRO A C 1
ATOM 6184 O O . PRO A 1 765 ? -11.553 76.933 19.966 1.00 39.69 765 PRO A O 1
ATOM 6187 N N . ASN A 1 766 ? -12.394 76.045 18.073 1.00 25.27 766 ASN A N 1
ATOM 6188 C CA . ASN A 1 766 ? -13.800 75.658 18.332 1.00 25.27 766 ASN A CA 1
ATOM 6189 C C . ASN A 1 766 ? -14.732 76.415 19.300 1.00 25.27 766 ASN A C 1
ATOM 6191 O O . ASN A 1 766 ? -14.526 76.421 20.508 1.00 25.27 766 ASN A O 1
ATOM 6195 N N . GLN A 1 767 ? -15.952 76.685 18.799 1.00 24.25 767 GLN A N 1
ATOM 6196 C CA . GLN A 1 767 ? -17.145 75.936 19.243 1.00 24.25 767 GLN A CA 1
ATOM 6197 C C . GLN A 1 767 ? -18.375 76.051 18.311 1.00 24.25 767 GLN A C 1
ATOM 6199 O O . GLN A 1 767 ? -18.711 77.139 17.861 1.00 24.25 767 GLN A O 1
ATOM 6204 N N . LYS A 1 768 ? -19.095 74.911 18.228 1.00 25.20 768 LYS A N 1
ATOM 6205 C CA . LYS A 1 768 ? -20.555 74.681 18.052 1.00 25.20 768 LYS A CA 1
ATOM 6206 C C . LYS A 1 768 ? -21.209 74.886 16.674 1.00 25.20 768 LYS A C 1
ATOM 6208 O O . LYS A 1 768 ? -21.089 75.950 16.093 1.00 25.20 768 LYS A O 1
ATOM 6213 N N . PHE A 1 769 ? -22.027 73.907 16.245 1.00 24.86 769 PHE A N 1
ATOM 6214 C CA . PHE A 1 769 ? -23.512 73.939 16.281 1.00 24.86 769 PHE A CA 1
ATOM 6215 C C . PHE A 1 769 ? -24.168 72.668 15.657 1.00 24.86 769 PHE A C 1
ATOM 6217 O O . PHE A 1 769 ? -23.544 71.966 14.869 1.00 24.86 769 PHE A O 1
ATOM 6224 N N . ARG A 1 770 ? -25.426 72.384 16.054 1.00 21.34 770 ARG A N 1
ATOM 6225 C CA . ARG A 1 770 ? -26.480 71.554 15.390 1.00 21.34 770 ARG A CA 1
ATOM 6226 C C . ARG A 1 770 ? -27.189 72.393 14.275 1.00 21.34 770 ARG A C 1
ATOM 6228 O O . ARG A 1 770 ? -26.917 73.589 14.250 1.00 21.34 770 ARG A O 1
ATOM 6235 N N . PRO A 1 771 ? -28.300 71.958 13.627 1.00 39.97 771 PRO A N 1
ATOM 6236 C CA . PRO A 1 771 ? -28.609 70.768 12.807 1.00 39.97 771 PRO A CA 1
ATOM 6237 C C . PRO A 1 771 ? -29.293 71.157 11.446 1.00 39.97 771 PRO A C 1
ATOM 6239 O O . PRO A 1 771 ? -29.386 72.332 11.122 1.00 39.97 771 PRO A O 1
ATOM 6242 N N . GLU A 1 772 ? -29.840 70.157 10.731 1.00 23.42 772 GLU A N 1
ATOM 6243 C CA . GLU A 1 772 ? -30.941 70.203 9.725 1.00 23.42 772 GLU A CA 1
ATOM 6244 C C . GLU A 1 772 ? -30.722 70.668 8.256 1.00 23.42 772 GLU A C 1
ATOM 6246 O O . GLU A 1 772 ? -30.574 71.841 7.948 1.00 23.42 772 GLU A O 1
ATOM 6251 N N . SER A 1 773 ? -30.900 69.679 7.359 1.00 24.38 773 SER A N 1
ATOM 6252 C CA . SER A 1 773 ? -31.738 69.629 6.136 1.00 24.38 773 SER A CA 1
ATOM 6253 C C . SER A 1 773 ? -31.493 70.495 4.879 1.00 24.38 773 SER A C 1
ATOM 6255 O O . SER A 1 773 ? -31.309 71.702 4.942 1.00 24.38 773 SER A O 1
ATOM 6257 N N . LEU A 1 774 ? -31.735 69.808 3.746 1.00 23.89 774 LEU A N 1
ATOM 6258 C CA . LEU A 1 774 ? -32.257 70.250 2.437 1.00 23.89 774 LEU A CA 1
ATOM 6259 C C . LEU A 1 774 ? -31.306 70.841 1.371 1.00 23.89 774 LEU A C 1
ATOM 6261 O O . LEU A 1 774 ? -30.855 71.973 1.439 1.00 23.89 774 LEU A O 1
ATOM 6265 N N . GLU A 1 775 ? -31.168 70.021 0.319 1.00 23.89 775 GLU A N 1
ATOM 6266 C CA . GLU A 1 775 ? -31.358 70.324 -1.110 1.00 23.89 775 GLU A CA 1
ATOM 6267 C C . GLU A 1 775 ? -30.433 71.267 -1.910 1.00 23.89 775 GLU A C 1
ATOM 6269 O O . GLU A 1 775 ? -30.141 72.405 -1.569 1.00 23.89 775 GLU A O 1
ATOM 6274 N N . TYR A 1 776 ? -30.203 70.768 -3.133 1.00 22.42 776 TYR A N 1
ATOM 6275 C CA . TYR A 1 776 ? -30.204 71.463 -4.425 1.00 22.42 776 TYR A CA 1
ATOM 6276 C C . TYR A 1 776 ? -28.864 71.631 -5.172 1.00 22.42 776 TYR A C 1
ATOM 6278 O O . TYR A 1 776 ? -27.943 72.345 -4.789 1.00 22.42 776 TYR A O 1
ATOM 6286 N N . ASN A 1 777 ? -28.848 70.935 -6.313 1.00 27.53 777 ASN A N 1
ATOM 6287 C CA . ASN A 1 777 ? -27.962 70.969 -7.484 1.00 27.53 777 ASN A CA 1
ATOM 6288 C C . ASN A 1 777 ? -27.908 72.391 -8.104 1.00 27.53 777 ASN A C 1
ATOM 6290 O O . ASN A 1 777 ? -28.874 73.128 -7.899 1.00 27.53 777 ASN A O 1
ATOM 6294 N N . PRO A 1 778 ? -26.920 72.793 -8.948 1.00 38.94 778 PRO A N 1
ATOM 6295 C CA . PRO A 1 778 ? -26.994 72.395 -10.368 1.00 38.94 778 PRO A CA 1
ATOM 6296 C C . PRO A 1 778 ? -25.690 72.425 -11.236 1.00 38.94 778 PRO A C 1
ATOM 6298 O O . PRO A 1 778 ? -24.742 73.168 -10.999 1.00 38.94 778 PRO A O 1
ATOM 6301 N N . THR A 1 779 ? -25.780 71.718 -12.379 1.00 26.22 779 THR A N 1
ATOM 6302 C CA . THR A 1 779 ? -25.333 72.073 -13.766 1.00 26.22 779 THR A CA 1
ATOM 6303 C C . THR A 1 779 ? -23.871 71.927 -14.268 1.00 26.22 779 THR A C 1
ATOM 6305 O O . THR A 1 779 ? -23.023 72.766 -14.001 1.00 26.22 779 THR A O 1
ATOM 6308 N N . TYR A 1 780 ? -23.643 70.884 -15.104 1.00 25.64 780 TYR A N 1
ATOM 6309 C CA . TYR A 1 780 ? -23.295 70.828 -16.566 1.00 25.64 780 TYR A CA 1
ATOM 6310 C C . TYR A 1 780 ? -22.675 72.067 -17.279 1.00 25.64 780 TYR A C 1
ATOM 6312 O O . TYR A 1 780 ? -23.038 73.172 -16.884 1.00 25.64 780 TYR A O 1
ATOM 6320 N N . PRO A 1 781 ? -21.909 71.963 -18.423 1.00 40.19 781 PRO A N 1
ATOM 6321 C CA . PRO A 1 781 ? -22.252 71.133 -19.614 1.00 40.19 781 PRO A CA 1
ATOM 6322 C C . PRO A 1 781 ? -21.140 70.657 -20.627 1.00 40.19 781 PRO A C 1
ATOM 6324 O O . PRO A 1 781 ? -20.012 71.135 -20.627 1.00 40.19 781 PRO A O 1
ATOM 6327 N N . ARG A 1 782 ? -21.589 69.829 -21.604 1.00 25.33 782 ARG A N 1
ATOM 6328 C CA . ARG A 1 782 ? -21.242 69.714 -23.065 1.00 25.33 782 ARG A CA 1
ATOM 6329 C C . ARG A 1 782 ? -20.485 68.480 -23.618 1.00 25.33 782 ARG A C 1
ATOM 6331 O O . ARG A 1 782 ? -19.395 68.138 -23.188 1.00 25.33 782 ARG A O 1
ATOM 6338 N N . SER A 1 783 ? -21.095 67.900 -24.669 1.00 31.52 783 SER A N 1
ATOM 6339 C CA . SER A 1 783 ? -20.588 66.901 -25.644 1.00 31.52 783 SER A CA 1
ATOM 6340 C C . SER A 1 783 ? -19.984 67.578 -26.901 1.00 31.52 783 SER A C 1
ATOM 6342 O O . SER A 1 783 ? -20.003 68.815 -26.941 1.00 31.52 783 SER A O 1
ATOM 6344 N N . PRO A 1 784 ? -19.443 66.843 -27.916 1.00 42.31 784 PRO A N 1
ATOM 6345 C CA . PRO A 1 784 ? -20.270 66.315 -29.034 1.00 42.31 784 PRO A CA 1
ATOM 6346 C C . PRO A 1 784 ? -19.815 64.998 -29.757 1.00 42.31 784 PRO A C 1
ATOM 6348 O O . PRO A 1 784 ? -18.677 64.560 -29.662 1.00 42.31 784 PRO A O 1
ATOM 6351 N N . TYR A 1 785 ? -20.787 64.427 -30.494 1.00 27.78 785 TYR A N 1
ATOM 6352 C CA . TYR A 1 785 ? -20.908 63.353 -31.532 1.00 27.78 785 TYR A CA 1
ATOM 6353 C C . TYR A 1 785 ? -19.914 63.351 -32.748 1.00 27.78 785 TYR A C 1
ATOM 6355 O O . TYR A 1 785 ? -19.086 64.258 -32.769 1.00 27.78 785 TYR A O 1
ATOM 6363 N N . PRO A 1 786 ? -20.038 62.526 -33.853 1.00 45.72 786 PRO A N 1
ATOM 6364 C CA . PRO A 1 786 ? -20.848 61.307 -34.193 1.00 45.72 786 PRO A CA 1
ATOM 6365 C C . PRO A 1 786 ? -20.132 60.174 -35.029 1.00 45.72 786 PRO A C 1
ATOM 6367 O O . PRO A 1 786 ? -19.012 60.331 -35.499 1.00 45.72 786 PRO A O 1
ATOM 6370 N N . SER A 1 787 ? -20.893 59.102 -35.359 1.00 28.66 787 SER A N 1
ATOM 6371 C CA . SER A 1 787 ? -21.075 58.454 -36.702 1.00 28.66 787 SER A CA 1
ATOM 6372 C C . SER A 1 787 ? -20.661 56.975 -36.959 1.00 28.66 787 SER A C 1
ATOM 6374 O O . SER A 1 787 ? -19.496 56.621 -37.033 1.00 28.66 787 SER A O 1
ATOM 6376 N N . GLN A 1 788 ? -21.708 56.143 -37.129 1.00 26.47 788 GLN A N 1
ATOM 6377 C CA . GLN A 1 788 ? -22.024 55.146 -38.185 1.00 26.47 788 GLN A CA 1
ATOM 6378 C C . GLN A 1 788 ? -20.944 54.246 -38.838 1.00 26.47 788 GLN A C 1
ATOM 6380 O O . GLN A 1 788 ? -20.063 54.743 -39.525 1.00 26.47 788 GLN A O 1
ATOM 6385 N N . LEU A 1 789 ? -21.195 52.920 -38.853 1.00 26.86 789 LEU A N 1
ATOM 6386 C CA . LEU A 1 789 ? -21.359 52.089 -40.073 1.00 26.86 789 LEU A CA 1
ATOM 6387 C C . LEU A 1 789 ? -21.881 50.673 -39.733 1.00 26.86 789 LEU A C 1
ATOM 6389 O O . LEU A 1 789 ? -21.683 50.167 -38.632 1.00 26.86 789 LEU A O 1
ATOM 6393 N N . ARG A 1 790 ? -22.626 50.074 -40.670 1.00 23.69 790 ARG A N 1
ATOM 6394 C CA . ARG A 1 790 ? -23.522 48.911 -40.521 1.00 23.69 790 ARG A CA 1
ATOM 6395 C C . ARG A 1 790 ? -23.325 47.945 -41.718 1.00 23.69 790 ARG A C 1
ATOM 6397 O O . ARG A 1 790 ? -23.006 48.435 -42.798 1.00 23.69 790 ARG A O 1
ATOM 6404 N N . TRP A 1 791 ? -23.674 46.659 -41.518 1.00 24.44 791 TRP A N 1
ATOM 6405 C CA . TRP A 1 791 ? -23.947 45.553 -42.485 1.00 24.44 791 TRP A CA 1
ATOM 6406 C C . TRP A 1 791 ? -22.725 44.794 -43.081 1.00 24.44 791 TRP A C 1
ATOM 6408 O O . TRP A 1 791 ? -21.693 45.411 -43.286 1.00 24.44 791 TRP A O 1
ATOM 6418 N N . VAL A 1 792 ? -22.720 43.474 -43.372 1.00 24.67 792 VAL A N 1
ATOM 6419 C CA . VAL A 1 792 ? -23.711 42.606 -44.059 1.00 24.67 792 VAL A CA 1
ATOM 6420 C C . VAL A 1 792 ? -23.439 41.081 -43.816 1.00 24.67 792 VAL A C 1
ATOM 6422 O O . VAL A 1 792 ? -22.289 40.657 -43.784 1.00 24.67 792 VAL A O 1
ATOM 6425 N N . ASP A 1 793 ? -24.544 40.322 -43.710 1.00 26.77 793 ASP A N 1
ATOM 6426 C CA . ASP A 1 793 ? -24.924 38.923 -44.053 1.00 26.77 793 ASP A CA 1
ATOM 6427 C C . ASP A 1 793 ? -24.351 37.605 -43.468 1.00 26.77 793 ASP A C 1
ATOM 6429 O O . ASP A 1 793 ? -23.204 37.200 -43.629 1.00 26.77 793 ASP A O 1
ATOM 6433 N N . THR A 1 794 ? -25.327 36.855 -42.928 1.00 29.02 794 THR A N 1
ATOM 6434 C CA . THR A 1 794 ? -25.489 35.393 -42.791 1.00 29.02 794 THR A CA 1
ATOM 6435 C C . THR A 1 794 ? -25.562 34.640 -44.137 1.00 29.02 794 THR A C 1
ATOM 6437 O O . THR A 1 794 ? -25.827 35.256 -45.165 1.00 29.02 794 THR A O 1
ATOM 6440 N N . PRO A 1 795 ? -25.567 33.290 -44.128 1.00 31.88 795 PRO A N 1
ATOM 6441 C CA . PRO A 1 795 ? -26.876 32.650 -44.298 1.00 31.88 795 PRO A CA 1
ATOM 6442 C C . PRO A 1 795 ? -27.149 31.441 -43.389 1.00 31.88 795 PRO A C 1
ATOM 6444 O O . PRO A 1 795 ? -26.278 30.664 -43.008 1.00 31.88 795 PRO A O 1
ATOM 6447 N N . LYS A 1 796 ? -28.444 31.309 -43.093 1.00 26.70 796 LYS A N 1
ATOM 6448 C CA . LYS A 1 796 ? -29.146 30.177 -42.486 1.00 26.70 796 LYS A CA 1
ATOM 6449 C C . LYS A 1 796 ? -29.139 28.961 -43.420 1.00 26.70 796 LYS A C 1
ATOM 6451 O O . LYS A 1 796 ? -29.319 29.137 -44.620 1.00 26.70 796 LYS A O 1
ATOM 6456 N N . LEU A 1 797 ? -29.153 27.752 -42.858 1.00 25.94 797 LEU A N 1
ATOM 6457 C CA . LEU A 1 797 ? -29.888 26.625 -43.438 1.00 25.94 797 LEU A CA 1
ATOM 6458 C C . LEU A 1 797 ? -30.694 25.922 -42.341 1.00 25.94 797 LEU A C 1
ATOM 6460 O O . LEU A 1 797 ? -30.227 25.674 -41.234 1.00 25.94 797 LEU A O 1
ATOM 6464 N N . THR A 1 798 ? -31.961 25.727 -42.668 1.00 27.02 798 THR A N 1
ATOM 6465 C CA . THR A 1 798 ? -33.105 25.383 -41.829 1.00 27.02 798 THR A CA 1
ATOM 6466 C C . THR A 1 798 ? -33.291 23.883 -41.626 1.00 27.02 798 THR A C 1
ATOM 6468 O O . THR A 1 798 ? -32.904 23.068 -42.458 1.00 27.02 798 THR A O 1
ATOM 6471 N N . PHE A 1 799 ? -33.988 23.572 -40.531 1.00 25.33 799 PHE A N 1
ATOM 6472 C CA . PHE A 1 799 ? -34.649 22.310 -40.209 1.00 25.33 799 PHE A CA 1
ATOM 6473 C C . PHE A 1 799 ? -35.320 21.626 -41.405 1.00 25.33 799 PHE A C 1
ATOM 6475 O O . PHE A 1 799 ? -35.989 22.281 -42.204 1.00 25.33 799 PHE A O 1
ATOM 6482 N N . ASN A 1 800 ? -35.275 20.290 -41.413 1.00 24.16 800 ASN A N 1
ATOM 6483 C CA . ASN A 1 800 ? -36.284 19.493 -42.097 1.00 24.16 800 ASN A CA 1
ATOM 6484 C C . ASN A 1 800 ? -36.709 18.295 -41.236 1.00 24.16 800 ASN A C 1
ATOM 6486 O O . ASN A 1 800 ? -35.938 17.373 -40.979 1.00 24.16 800 ASN A O 1
ATOM 6490 N N . SER A 1 801 ? -37.959 18.340 -40.782 1.00 28.47 801 SER A N 1
ATOM 6491 C CA . SER A 1 801 ? -38.693 17.224 -40.195 1.00 28.47 801 SER A CA 1
ATOM 6492 C C . SER A 1 801 ? -39.259 16.341 -41.305 1.00 28.47 801 SER A C 1
ATOM 6494 O O . SER A 1 801 ? -39.948 16.853 -42.186 1.00 28.47 801 SER A O 1
ATOM 6496 N N . THR A 1 802 ? -39.094 15.022 -41.216 1.00 25.75 802 THR A N 1
ATOM 6497 C CA . THR A 1 802 ? -39.986 14.072 -41.899 1.00 25.75 802 THR A CA 1
ATOM 6498 C C . THR A 1 802 ? -40.405 12.943 -40.957 1.00 25.75 802 THR A C 1
ATOM 6500 O O . THR A 1 802 ? -39.700 12.572 -40.022 1.00 25.75 802 THR A O 1
ATOM 6503 N N . LYS A 1 803 ? -41.645 12.502 -41.171 1.00 25.00 803 LYS A N 1
ATOM 6504 C CA . LYS A 1 803 ? -42.541 11.697 -40.331 1.00 25.00 803 LYS A CA 1
ATOM 6505 C C . LYS A 1 803 ? -42.721 10.293 -40.943 1.00 25.00 803 LYS A C 1
ATOM 6507 O O . LYS A 1 803 ? -42.747 10.203 -42.163 1.00 25.00 803 LYS A O 1
ATOM 6512 N N . PHE A 1 804 ? -43.057 9.310 -40.085 1.00 22.72 804 PHE A N 1
ATOM 6513 C CA . PHE A 1 804 ? -43.775 8.032 -40.354 1.00 22.72 804 PHE A CA 1
ATOM 6514 C C . PHE A 1 804 ? -42.999 6.963 -41.175 1.00 22.72 804 PHE A C 1
ATOM 6516 O O . PHE A 1 804 ? -42.328 7.300 -42.133 1.00 22.72 804 PHE A O 1
ATOM 6523 N N . ASN A 1 805 ? -43.027 5.643 -40.917 1.00 23.84 805 ASN A N 1
ATOM 6524 C CA . ASN A 1 805 ? -43.973 4.746 -40.226 1.00 23.84 805 ASN A CA 1
ATOM 6525 C C . ASN A 1 805 ? -43.279 3.393 -39.848 1.00 23.84 805 ASN A C 1
ATOM 6527 O O . ASN A 1 805 ? -42.230 3.085 -40.413 1.00 23.84 805 ASN A O 1
ATOM 6531 N N . PRO A 1 806 ? -43.856 2.554 -38.959 1.00 35.47 806 PRO A N 1
ATOM 6532 C CA . PRO A 1 806 ? -43.244 1.333 -38.414 1.00 35.47 806 PRO A CA 1
ATOM 6533 C C . PRO A 1 806 ? -43.608 0.056 -39.201 1.00 35.47 806 PRO A C 1
ATOM 6535 O O . PRO A 1 806 ? -44.613 0.040 -39.916 1.00 35.47 806 PRO A O 1
ATOM 6538 N N . PRO A 1 807 ? -42.917 -1.074 -38.948 1.00 27.41 807 PRO A N 1
ATOM 6539 C CA . PRO A 1 807 ? -43.508 -2.390 -39.150 1.00 27.41 807 PRO A CA 1
ATOM 6540 C C . PRO A 1 807 ? -43.560 -3.236 -37.861 1.00 27.41 807 PRO A C 1
ATOM 6542 O O . PRO A 1 807 ? -42.556 -3.705 -37.342 1.00 27.41 807 PRO A O 1
ATOM 6545 N N . ARG A 1 808 ? -44.804 -3.453 -37.414 1.00 25.97 808 ARG A N 1
ATOM 6546 C CA . ARG A 1 808 ? -45.437 -4.749 -37.086 1.00 25.97 808 ARG A CA 1
ATOM 6547 C C . ARG A 1 808 ? -44.763 -5.709 -36.086 1.00 25.97 808 ARG A C 1
ATOM 6549 O O . ARG A 1 808 ? -43.959 -6.557 -36.441 1.00 25.97 808 ARG A O 1
ATOM 6556 N N . SER A 1 809 ? -45.312 -5.674 -34.868 1.00 25.45 809 SER A N 1
ATOM 6557 C CA . SER A 1 809 ? -45.972 -6.789 -34.155 1.00 25.45 809 SER A CA 1
ATOM 6558 C C . SER A 1 809 ? -45.436 -8.221 -34.337 1.00 25.45 809 SER A C 1
ATOM 6560 O O . SER A 1 809 ? -45.744 -8.872 -35.337 1.00 25.45 809 SER A O 1
ATOM 6562 N N . VAL A 1 810 ? -44.863 -8.785 -33.267 1.00 25.55 810 VAL A N 1
ATOM 6563 C CA . VAL A 1 810 ? -44.988 -10.217 -32.936 1.00 25.55 810 VAL A CA 1
ATOM 6564 C C . VAL A 1 810 ? -45.355 -10.353 -31.454 1.00 25.55 810 VAL A C 1
ATOM 6566 O O . VAL A 1 810 ? -45.000 -9.525 -30.622 1.00 25.55 810 VAL A O 1
ATOM 6569 N N . LYS A 1 811 ? -46.200 -11.347 -31.190 1.00 24.28 811 LYS A N 1
ATOM 6570 C CA . LYS A 1 811 ? -47.173 -11.459 -30.105 1.00 24.28 811 LYS A CA 1
ATOM 6571 C C . LYS A 1 811 ? -46.558 -11.840 -28.758 1.00 24.28 811 LYS A C 1
ATOM 6573 O O . LYS A 1 811 ? -45.699 -12.710 -28.678 1.00 24.28 811 LYS A O 1
ATOM 6578 N N . ILE A 1 812 ? -47.128 -11.256 -27.708 1.00 25.09 812 ILE A N 1
ATOM 6579 C CA . ILE A 1 812 ? -47.076 -11.740 -26.327 1.00 25.09 812 ILE A CA 1
ATOM 6580 C C . ILE A 1 812 ? -47.987 -12.974 -26.229 1.00 25.09 812 ILE A C 1
ATOM 6582 O O . ILE A 1 812 ? -49.147 -12.900 -26.635 1.00 25.09 812 ILE A O 1
ATOM 6586 N N . TYR A 1 813 ? -47.484 -14.073 -25.663 1.00 25.23 813 TYR A N 1
ATOM 6587 C CA . TYR A 1 813 ? -48.315 -15.112 -25.049 1.00 25.23 813 TYR A CA 1
ATOM 6588 C C . TYR A 1 813 ? -47.996 -15.186 -23.546 1.00 25.23 813 TYR A C 1
ATOM 6590 O O . TYR A 1 813 ? -46.823 -15.101 -23.175 1.00 25.23 813 TYR A O 1
ATOM 6598 N N . PRO A 1 814 ? -49.020 -15.296 -22.683 1.00 27.16 814 PRO A N 1
ATOM 6599 C CA . PRO A 1 814 ? -48.867 -15.334 -21.236 1.00 27.16 814 PRO A CA 1
ATOM 6600 C C . PRO A 1 814 ? -48.435 -16.716 -20.730 1.00 27.16 814 PRO A C 1
ATOM 6602 O O . PRO A 1 814 ? -48.640 -17.742 -21.373 1.00 27.16 814 PRO A O 1
ATOM 6605 N N . SER A 1 815 ? -47.864 -16.704 -19.529 1.00 26.67 815 SER A N 1
ATOM 6606 C CA . SER A 1 815 ? -47.507 -17.849 -18.694 1.00 26.67 815 SER A CA 1
ATOM 6607 C C . SER A 1 815 ? -48.626 -18.892 -18.573 1.00 26.67 815 SER A C 1
ATOM 6609 O O . SER A 1 815 ? -49.648 -18.629 -17.934 1.00 26.67 815 SER A O 1
ATOM 6611 N N . GLU A 1 816 ? -48.398 -20.101 -19.086 1.00 25.08 816 GLU A N 1
ATOM 6612 C CA . GLU A 1 816 ? -49.155 -21.287 -18.684 1.00 25.08 816 GLU A CA 1
ATOM 6613 C C . GLU A 1 816 ? -48.516 -21.907 -17.437 1.00 25.08 816 GLU A C 1
ATOM 6615 O O . GLU A 1 816 ? -47.402 -22.430 -17.448 1.00 25.08 816 GLU A O 1
ATOM 6620 N N . PHE A 1 817 ? -49.254 -21.821 -16.332 1.00 26.30 817 PHE A N 1
ATOM 6621 C CA . PHE A 1 817 ? -49.029 -22.610 -15.132 1.00 26.30 817 PHE A CA 1
ATOM 6622 C C . PHE A 1 817 ? -49.318 -24.083 -15.439 1.00 26.30 817 PHE A C 1
ATOM 6624 O O . PHE A 1 817 ? -50.459 -24.449 -15.727 1.00 26.30 817 PHE A O 1
ATOM 6631 N N . ILE A 1 818 ? -48.313 -24.947 -15.298 1.00 25.58 818 ILE A N 1
ATOM 6632 C CA . ILE A 1 818 ? -48.543 -26.390 -15.220 1.00 25.58 818 ILE A CA 1
ATOM 6633 C C . ILE A 1 818 ? -49.221 -26.682 -13.876 1.00 25.58 818 ILE A C 1
ATOM 6635 O O . ILE A 1 818 ? -48.614 -26.583 -12.808 1.00 25.58 818 ILE A O 1
ATOM 6639 N N . LYS A 1 819 ? -50.506 -27.041 -13.953 1.00 23.72 819 LYS A N 1
ATOM 6640 C CA . LYS A 1 819 ? -51.241 -27.748 -12.903 1.00 23.72 819 LYS A CA 1
ATOM 6641 C C . LYS A 1 819 ? -50.568 -29.095 -12.647 1.00 23.72 819 LYS A C 1
ATOM 6643 O O . LYS A 1 819 ? -50.428 -29.892 -13.570 1.00 23.72 819 LYS A O 1
ATOM 6648 N N . VAL A 1 820 ? -50.264 -29.390 -11.388 1.00 25.53 820 VAL A N 1
ATOM 6649 C CA . VAL A 1 820 ? -50.192 -30.777 -10.920 1.00 25.53 820 VAL A CA 1
ATOM 6650 C C . VAL A 1 820 ? -51.263 -30.935 -9.854 1.00 25.53 820 VAL A C 1
ATOM 6652 O O . VAL A 1 820 ? -51.149 -30.414 -8.746 1.00 25.53 820 VAL A O 1
ATOM 6655 N N . ASP A 1 821 ? -52.341 -31.596 -10.265 1.00 23.03 821 ASP A N 1
ATOM 6656 C CA . ASP A 1 821 ? -53.464 -31.985 -9.428 1.00 23.03 821 ASP A CA 1
ATOM 6657 C C . ASP A 1 821 ? -53.062 -33.122 -8.485 1.00 23.03 821 ASP A C 1
ATOM 6659 O O . ASP A 1 821 ? -52.379 -34.080 -8.852 1.00 23.03 821 ASP A O 1
ATOM 6663 N N . VAL A 1 822 ? -53.545 -33.012 -7.254 1.00 33.16 822 VAL A N 1
ATOM 6664 C CA . VAL A 1 822 ? -53.506 -34.045 -6.223 1.00 33.16 822 VAL A CA 1
ATOM 6665 C C . VAL A 1 822 ? -54.640 -35.030 -6.502 1.00 33.16 822 VAL A C 1
ATOM 6667 O O . VAL A 1 822 ? -55.782 -34.600 -6.597 1.00 33.16 822 VAL A O 1
ATOM 6670 N N . THR A 1 823 ? -54.389 -36.347 -6.545 1.00 25.95 823 THR A N 1
ATOM 6671 C CA . THR A 1 823 ? -55.358 -37.357 -6.053 1.00 25.95 823 THR A CA 1
ATOM 6672 C C . THR A 1 823 ? -54.796 -38.788 -5.928 1.00 25.95 823 THR A C 1
ATOM 6674 O O . THR A 1 823 ? -54.416 -39.420 -6.903 1.00 25.95 823 THR A O 1
ATOM 6677 N N . ARG A 1 824 ? -54.936 -39.318 -4.697 1.00 26.56 824 ARG A N 1
ATOM 6678 C CA . ARG A 1 824 ? -55.326 -40.693 -4.284 1.00 26.56 824 ARG A CA 1
ATOM 6679 C C . ARG A 1 824 ? -54.420 -41.900 -4.607 1.00 26.56 824 ARG A C 1
ATOM 6681 O O . ARG A 1 824 ? -54.426 -42.406 -5.719 1.00 26.56 824 ARG A O 1
ATOM 6688 N N . LYS A 1 825 ? -53.956 -42.588 -3.550 1.00 24.28 825 LYS A N 1
ATOM 6689 C CA . LYS A 1 825 ? -54.599 -43.729 -2.830 1.00 24.28 825 LYS A CA 1
ATOM 6690 C C . LYS A 1 825 ? -53.715 -44.100 -1.616 1.00 24.28 825 LYS A C 1
ATOM 6692 O O . LYS A 1 825 ? -52.506 -44.153 -1.767 1.00 24.28 825 LYS A O 1
ATOM 6697 N N . ARG A 1 826 ? -54.235 -44.078 -0.375 1.00 25.42 826 ARG A N 1
ATOM 6698 C CA . ARG A 1 826 ? -54.835 -45.212 0.384 1.00 25.42 826 ARG A CA 1
ATOM 6699 C C . ARG A 1 826 ? -53.833 -46.371 0.544 1.00 25.42 826 ARG A C 1
ATOM 6701 O O . ARG A 1 826 ? -53.440 -46.948 -0.453 1.00 25.42 826 ARG A O 1
ATOM 6708 N N . ASP A 1 827 ? -53.366 -46.705 1.747 1.00 26.77 827 ASP A N 1
ATOM 6709 C CA . ASP A 1 827 ? -54.130 -47.498 2.716 1.00 26.77 827 ASP A CA 1
ATOM 6710 C C . ASP A 1 827 ? -53.329 -47.749 4.014 1.00 26.77 827 ASP A C 1
ATOM 6712 O O . ASP A 1 827 ? -52.139 -48.032 3.945 1.00 26.77 827 ASP A O 1
ATOM 6716 N N . LYS A 1 828 ? -54.081 -47.743 5.133 1.00 25.73 828 LYS A N 1
ATOM 6717 C CA . LYS A 1 828 ? -54.002 -48.597 6.347 1.00 25.73 828 LYS A CA 1
ATOM 6718 C C . LYS A 1 828 ? -52.737 -48.555 7.232 1.00 25.73 828 LYS A C 1
ATOM 6720 O O . LYS A 1 828 ? -51.629 -48.504 6.740 1.00 25.73 828 LYS A O 1
ATOM 6725 N N . MET A 1 829 ? -52.780 -48.713 8.557 1.00 22.89 829 MET A N 1
ATOM 6726 C CA . MET A 1 829 ? -53.810 -48.843 9.604 1.00 22.89 829 MET A CA 1
ATOM 6727 C C . MET A 1 829 ? -53.028 -49.089 10.913 1.00 22.89 829 MET A C 1
ATOM 6729 O O . MET A 1 829 ? -52.005 -49.765 10.871 1.00 22.89 829 MET A O 1
ATOM 6733 N N . GLY A 1 830 ? -53.517 -48.586 12.053 1.00 24.73 830 GLY A N 1
ATOM 6734 C CA . GLY A 1 830 ? -53.002 -48.913 13.397 1.00 24.73 830 GLY A CA 1
ATOM 6735 C C . GLY A 1 830 ? -52.822 -47.671 14.281 1.00 24.73 830 GLY A C 1
ATOM 6736 O O . GLY A 1 830 ? -51.749 -47.087 14.256 1.00 24.73 830 GLY A O 1
ATOM 6737 N N . GLN A 1 831 ? -53.877 -47.067 14.857 1.00 26.47 831 GLN A N 1
ATOM 6738 C CA . GLN A 1 831 ? -54.463 -47.385 16.186 1.00 26.47 831 GLN A CA 1
ATOM 6739 C C . GLN A 1 831 ? -53.404 -47.379 17.309 1.00 26.47 831 GLN A C 1
ATOM 6741 O O . GLN A 1 831 ? -52.438 -48.117 17.221 1.00 26.47 831 GLN A O 1
ATOM 6746 N N . GLN A 1 832 ? -53.493 -46.580 18.376 1.00 25.48 832 GLN A N 1
ATOM 6747 C CA . GLN A 1 832 ? -54.624 -46.291 19.278 1.00 25.48 832 GLN A CA 1
ATOM 6748 C C . GLN A 1 832 ? -54.385 -44.927 19.978 1.00 25.48 832 GLN A C 1
ATOM 6750 O O . GLN A 1 832 ? -53.249 -44.616 20.313 1.00 25.48 832 GLN A O 1
ATOM 6755 N N . ASN A 1 833 ? -55.378 -44.021 20.003 1.00 25.77 833 ASN A N 1
ATOM 6756 C CA . ASN A 1 833 ? -56.330 -43.735 21.110 1.00 25.77 833 ASN A CA 1
ATOM 6757 C C . ASN A 1 833 ? -55.679 -43.142 22.375 1.00 25.77 833 ASN A C 1
ATOM 6759 O O . ASN A 1 833 ? -54.649 -43.624 22.808 1.00 25.77 833 ASN A O 1
ATOM 6763 N N . SER A 1 834 ? -56.252 -42.215 23.145 1.00 28.81 834 SER A N 1
ATOM 6764 C CA . SER A 1 834 ? -57.475 -41.383 23.161 1.00 28.81 834 SER A CA 1
ATOM 6765 C C . SER A 1 834 ? -57.427 -40.683 24.544 1.00 28.81 834 SER A C 1
ATOM 6767 O O . SER A 1 834 ? -56.931 -41.314 25.474 1.00 28.81 834 SER A O 1
ATOM 6769 N N . LYS A 1 835 ? -57.832 -39.430 24.778 1.00 24.27 835 LYS A N 1
ATOM 6770 C CA . LYS A 1 835 ? -59.176 -38.965 25.218 1.00 24.27 835 LYS A CA 1
ATOM 6771 C C . LYS A 1 835 ? -58.951 -37.581 25.876 1.00 24.27 835 LYS A C 1
ATOM 6773 O O . LYS A 1 835 ? -57.946 -37.427 26.558 1.00 24.27 835 LYS A O 1
ATOM 6778 N N . TYR A 1 836 ? -59.704 -36.532 25.509 1.00 23.50 836 TYR A N 1
ATOM 6779 C CA . TYR A 1 836 ? -60.872 -35.967 26.237 1.00 23.50 836 TYR A CA 1
ATOM 6780 C C . TYR A 1 836 ? -60.554 -35.588 27.705 1.00 23.50 836 TYR A C 1
ATOM 6782 O O . TYR A 1 836 ? -60.065 -36.436 28.435 1.00 23.50 836 TYR A O 1
ATOM 6790 N N . ASN A 1 837 ? -60.844 -34.388 28.235 1.00 25.12 837 ASN A N 1
ATOM 6791 C CA . ASN A 1 837 ? -62.150 -33.708 28.258 1.00 25.12 837 ASN A CA 1
ATOM 6792 C C . ASN A 1 837 ? -62.070 -32.323 28.976 1.00 25.12 837 ASN A C 1
ATOM 6794 O O . ASN A 1 837 ? -61.228 -32.198 29.858 1.00 25.12 837 ASN A O 1
ATOM 6798 N N . SER A 1 838 ? -63.015 -31.406 28.657 1.00 25.50 838 SER A N 1
ATOM 6799 C CA . SER A 1 838 ? -63.725 -30.407 29.529 1.00 25.50 838 SER A CA 1
ATOM 6800 C C . SER A 1 838 ? -62.922 -29.372 30.366 1.00 25.50 838 SER A C 1
ATOM 6802 O O . SER A 1 838 ? -61.886 -29.717 30.903 1.00 25.50 838 SER A O 1
ATOM 6804 N N . SER A 1 839 ? -63.317 -28.118 30.650 1.00 24.70 839 SER A N 1
ATOM 6805 C CA . SER A 1 839 ? -64.543 -27.291 30.518 1.00 24.70 839 SER A CA 1
ATOM 6806 C C . SER A 1 839 ? -64.284 -25.923 31.215 1.00 24.70 839 SER A C 1
ATOM 6808 O O . SER A 1 839 ? -63.524 -25.943 32.175 1.00 24.70 839 SER A O 1
ATOM 6810 N N . SER A 1 840 ? -64.966 -24.835 30.778 1.00 26.17 840 SER A N 1
ATOM 6811 C CA . SER A 1 840 ? -65.508 -23.662 31.551 1.00 26.17 840 SER A CA 1
ATOM 6812 C C . SER A 1 840 ? -64.545 -22.812 32.441 1.00 26.17 840 SER A C 1
ATOM 6814 O O . SER A 1 840 ? -63.668 -23.375 33.068 1.00 26.17 840 SER A O 1
ATOM 6816 N N . GLU A 1 841 ? -64.570 -21.480 32.621 1.00 27.22 841 GLU A N 1
ATOM 6817 C CA . GLU A 1 841 ? -65.565 -20.383 32.631 1.00 27.22 841 GLU A CA 1
ATOM 6818 C C . GLU A 1 841 ? -64.849 -19.015 32.373 1.00 27.22 841 GLU A C 1
ATOM 6820 O O . GLU A 1 841 ? -63.651 -18.892 32.626 1.00 27.22 841 GLU A O 1
ATOM 6825 N N . ASP A 1 842 ? -65.583 -18.000 31.889 1.00 28.89 842 ASP A N 1
ATOM 6826 C CA . ASP A 1 842 ? -65.231 -16.552 31.793 1.00 28.89 842 ASP A CA 1
ATOM 6827 C C . ASP A 1 842 ? -65.400 -15.819 33.165 1.00 28.89 842 ASP A C 1
ATOM 6829 O O . ASP A 1 842 ? -65.994 -16.452 34.043 1.00 28.89 842 ASP A O 1
ATOM 6833 N N . PRO A 1 843 ? -65.037 -14.517 33.412 1.00 44.00 843 PRO A N 1
ATOM 6834 C CA . PRO A 1 843 ? -64.557 -13.436 32.514 1.00 44.00 843 PRO A CA 1
ATOM 6835 C C . PRO A 1 843 ? -63.402 -12.508 33.042 1.00 44.00 843 PRO A C 1
ATOM 6837 O O . PRO A 1 843 ? -63.015 -12.521 34.206 1.00 44.00 843 PRO A O 1
ATOM 6840 N N . GLU A 1 844 ? -62.938 -11.616 32.148 1.00 31.53 844 GLU A N 1
ATOM 6841 C CA . GLU A 1 844 ? -62.298 -10.288 32.362 1.00 31.53 844 GLU A CA 1
ATOM 6842 C C . GLU A 1 844 ? -60.894 -10.140 33.005 1.00 31.53 844 GLU A C 1
ATOM 6844 O O . GLU A 1 844 ? -60.732 -10.034 34.220 1.00 31.53 844 GLU A O 1
ATOM 6849 N N . LYS A 1 845 ? -59.879 -9.914 32.147 1.00 26.67 845 LYS A N 1
ATOM 6850 C CA . LYS A 1 845 ? -58.967 -8.737 32.143 1.00 26.67 845 LYS A CA 1
ATOM 6851 C C . LYS A 1 845 ? -57.980 -8.831 30.968 1.00 26.67 845 LYS A C 1
ATOM 6853 O O . LYS A 1 845 ? -57.496 -9.909 30.640 1.00 26.67 845 LYS A O 1
ATOM 6858 N N . GLY A 1 846 ? -57.734 -7.697 30.310 1.00 38.06 846 GLY A N 1
ATOM 6859 C CA . GLY A 1 846 ? -57.071 -7.600 29.007 1.00 38.06 846 GLY A CA 1
ATOM 6860 C C . GLY A 1 846 ? -55.698 -8.268 28.910 1.00 38.06 846 GLY A C 1
ATOM 6861 O O . GLY A 1 846 ? -54.817 -8.010 29.724 1.00 38.06 846 GLY A O 1
ATOM 6862 N N . VAL A 1 847 ? -55.515 -9.077 27.860 1.00 29.53 847 VAL A N 1
ATOM 6863 C CA . VAL A 1 847 ? -54.212 -9.552 27.380 1.00 29.53 847 VAL A CA 1
ATOM 6864 C C . VAL A 1 847 ? -54.265 -9.704 25.853 1.00 29.53 847 VAL A C 1
ATOM 6866 O O . VAL A 1 847 ? -55.174 -10.316 25.299 1.00 29.53 847 VAL A O 1
ATOM 6869 N N . ILE A 1 848 ? -53.264 -9.120 25.200 1.00 29.94 848 ILE A N 1
ATOM 6870 C CA . ILE A 1 848 ? -52.909 -9.156 23.772 1.00 29.94 848 ILE A CA 1
ATOM 6871 C C . ILE A 1 848 ? -53.062 -10.582 23.178 1.00 29.94 848 ILE A C 1
ATOM 6873 O O . ILE A 1 848 ? -52.624 -11.551 23.808 1.00 29.94 848 ILE A O 1
ATOM 6877 N N . PRO A 1 849 ? -53.660 -10.766 21.980 1.00 32.97 849 PRO A N 1
ATOM 6878 C CA . PRO A 1 849 ? -54.051 -12.088 21.494 1.00 32.97 849 PRO A CA 1
ATOM 6879 C C . PRO A 1 849 ? -52.854 -12.966 21.101 1.00 32.97 849 PRO A C 1
ATOM 6881 O O . PRO A 1 849 ? -51.916 -12.530 20.437 1.00 32.97 849 PRO A O 1
ATOM 6884 N N . GLN A 1 850 ? -52.949 -14.264 21.416 1.00 39.28 850 GLN A N 1
ATOM 6885 C CA . GLN A 1 850 ? -51.993 -15.344 21.103 1.00 39.28 850 GLN A CA 1
ATOM 6886 C C . GLN A 1 850 ? -51.725 -15.593 19.591 1.00 39.28 850 GLN A C 1
ATOM 6888 O O . GLN A 1 850 ? -51.158 -16.625 19.222 1.00 39.28 850 GLN A O 1
ATOM 6893 N N . ASN A 1 851 ? -52.095 -14.671 18.696 1.00 45.66 851 ASN A N 1
ATOM 6894 C CA . ASN A 1 851 ? -51.915 -14.793 17.246 1.00 45.66 851 ASN A CA 1
ATOM 6895 C C . ASN A 1 851 ? -50.608 -14.186 16.718 1.00 45.66 851 ASN A C 1
ATOM 6897 O O . ASN A 1 851 ? -50.106 -14.668 15.702 1.00 45.66 851 ASN A O 1
ATOM 6901 N N . THR A 1 852 ? -49.986 -13.230 17.415 1.00 43.22 852 THR A N 1
ATOM 6902 C CA . THR A 1 852 ? -48.697 -12.643 16.995 1.00 43.22 852 THR A CA 1
ATOM 6903 C C . THR A 1 852 ? -47.607 -13.710 16.892 1.00 43.22 852 THR A C 1
ATOM 6905 O O . THR A 1 852 ? -46.910 -13.781 15.885 1.00 43.22 852 THR A O 1
ATOM 6908 N N . ARG A 1 853 ? -47.515 -14.651 17.848 1.00 47.38 853 ARG A N 1
ATOM 6909 C CA . ARG A 1 853 ? -46.516 -15.744 17.792 1.00 47.38 853 ARG A CA 1
ATOM 6910 C C . ARG A 1 853 ? -46.698 -16.681 16.591 1.00 47.38 853 ARG A C 1
ATOM 6912 O O . ARG A 1 853 ? -45.703 -17.139 16.031 1.00 47.38 853 ARG A O 1
ATOM 6919 N N . LYS A 1 854 ? -47.940 -16.962 16.173 1.00 47.81 854 LYS A N 1
ATOM 6920 C CA . LYS A 1 854 ? -48.222 -17.782 14.978 1.00 47.81 854 LYS A CA 1
ATOM 6921 C C . LYS A 1 854 ? -47.911 -17.030 13.684 1.00 47.81 854 LYS A C 1
ATOM 6923 O O . LYS A 1 854 ? -47.368 -17.639 12.767 1.00 47.81 854 LYS A O 1
ATOM 6928 N N . ILE A 1 855 ? -48.207 -15.731 13.622 1.00 51.53 855 ILE A N 1
ATOM 6929 C CA . ILE A 1 855 ? -47.928 -14.875 12.457 1.00 51.53 855 ILE A CA 1
ATOM 6930 C C . ILE A 1 855 ? -46.415 -14.648 12.300 1.00 51.53 855 ILE A C 1
ATOM 6932 O O . ILE A 1 855 ? -45.883 -14.874 11.213 1.00 51.53 855 ILE A O 1
ATOM 6936 N N . HIS A 1 856 ? -45.691 -14.348 13.386 1.00 53.38 856 HIS A N 1
ATOM 6937 C CA . HIS A 1 856 ? -44.221 -14.315 13.393 1.00 53.38 856 HIS A CA 1
ATOM 6938 C C . HIS A 1 856 ? -43.613 -15.672 13.005 1.00 53.38 856 HIS A C 1
ATOM 6940 O O . HIS A 1 856 ? -42.631 -15.721 12.266 1.00 53.38 856 HIS A O 1
ATOM 6946 N N . GLY A 1 857 ? -44.208 -16.784 13.455 1.00 52.03 857 GLY A N 1
ATOM 6947 C CA . GLY A 1 857 ? -43.811 -18.131 13.036 1.00 52.03 857 GLY A CA 1
ATOM 6948 C C . GLY A 1 857 ? -43.999 -18.371 11.534 1.00 52.03 857 GLY A C 1
ATOM 6949 O O . GLY A 1 857 ? -43.123 -18.944 10.891 1.00 52.03 857 GLY A O 1
ATOM 6950 N N . LEU A 1 858 ? -45.100 -17.888 10.950 1.00 54.38 858 LEU A N 1
ATOM 6951 C CA . LEU A 1 858 ? -45.387 -18.003 9.517 1.00 54.38 858 LEU A CA 1
ATOM 6952 C C . LEU A 1 858 ? -44.457 -17.124 8.661 1.00 54.38 858 LEU A C 1
ATOM 6954 O O . LEU A 1 858 ? -43.978 -17.587 7.628 1.00 54.38 858 LEU A O 1
ATOM 6958 N N . SER A 1 859 ? -44.168 -15.893 9.107 1.00 47.88 859 SER A N 1
ATOM 6959 C CA . SER A 1 859 ? -43.162 -15.005 8.499 1.00 47.88 859 SER A CA 1
ATOM 6960 C C . SER A 1 859 ? -41.788 -15.687 8.473 1.00 47.88 859 SER A C 1
ATOM 6962 O O . SER A 1 859 ? -41.203 -15.802 7.396 1.00 47.88 859 SER A O 1
ATOM 6964 N N . ARG A 1 860 ? -41.342 -16.275 9.600 1.00 55.44 860 ARG A N 1
ATOM 6965 C CA . ARG A 1 860 ? -40.084 -17.049 9.675 1.00 55.44 860 ARG A CA 1
ATOM 6966 C C . ARG A 1 860 ? -40.057 -18.227 8.701 1.00 55.44 860 ARG A C 1
ATOM 6968 O O . ARG A 1 860 ? -39.038 -18.448 8.063 1.00 55.44 860 ARG A O 1
ATOM 6975 N N . ILE A 1 861 ? -41.158 -18.967 8.544 1.00 60.75 861 ILE A N 1
ATOM 6976 C CA . ILE A 1 861 ? -41.231 -20.106 7.607 1.00 60.75 861 ILE A CA 1
ATOM 6977 C C . ILE A 1 861 ? -41.160 -19.645 6.141 1.00 60.75 861 ILE A C 1
ATOM 6979 O O . ILE A 1 861 ? -40.533 -20.314 5.319 1.00 60.75 861 ILE A O 1
ATOM 6983 N N . LEU A 1 862 ? -41.782 -18.511 5.800 1.00 54.44 862 LEU A N 1
ATOM 6984 C CA . LEU A 1 862 ? -41.754 -17.959 4.441 1.00 54.44 862 LEU A CA 1
ATOM 6985 C C . LEU A 1 862 ? -40.365 -17.414 4.066 1.00 54.44 862 LEU A C 1
ATOM 6987 O O . LEU A 1 862 ? -39.951 -17.583 2.920 1.00 54.44 862 LEU A O 1
ATOM 6991 N N . THR A 1 863 ? -39.621 -16.853 5.027 1.00 54.56 863 THR A N 1
ATOM 6992 C CA . THR A 1 863 ? -38.223 -16.421 4.837 1.00 54.56 863 THR A CA 1
ATOM 6993 C C . THR A 1 863 ? -37.203 -17.560 4.967 1.00 54.56 863 THR A C 1
ATOM 6995 O O . THR A 1 863 ? -36.123 -17.477 4.381 1.00 54.56 863 THR A O 1
ATOM 6998 N N . ALA A 1 864 ? -37.540 -18.669 5.639 1.00 51.53 864 ALA A N 1
ATOM 6999 C CA . ALA A 1 864 ? -36.624 -19.791 5.888 1.00 51.53 864 ALA A CA 1
ATOM 7000 C C . ALA A 1 864 ? -36.081 -20.447 4.606 1.00 51.53 864 ALA A C 1
ATOM 7002 O O . ALA A 1 864 ? -34.985 -20.999 4.600 1.00 51.53 864 ALA A O 1
ATOM 7003 N N . LYS A 1 865 ? -36.815 -20.383 3.487 1.00 47.06 865 LYS A N 1
ATOM 7004 C CA . LYS A 1 865 ? -36.358 -20.946 2.203 1.00 47.06 865 LYS A CA 1
ATOM 7005 C C . LYS A 1 865 ? -35.221 -20.124 1.569 1.00 47.06 865 LYS A C 1
ATOM 7007 O O . LYS A 1 865 ? -34.401 -20.697 0.852 1.00 47.06 865 LYS A O 1
ATOM 7012 N N . ALA A 1 866 ? -35.161 -18.819 1.852 1.00 46.72 866 ALA A N 1
ATOM 7013 C CA . ALA A 1 866 ? -34.033 -17.949 1.510 1.00 46.72 866 ALA A CA 1
ATOM 7014 C C . ALA A 1 866 ? -32.864 -18.156 2.494 1.00 46.72 866 ALA A C 1
ATOM 7016 O O . ALA A 1 866 ? -31.718 -18.297 2.072 1.00 46.72 866 ALA A O 1
ATOM 7017 N N . GLU A 1 867 ? -33.159 -18.316 3.791 1.00 45.03 867 GLU A N 1
ATOM 7018 C CA . GLU A 1 867 ? -32.158 -18.624 4.827 1.00 45.03 867 GLU A CA 1
ATOM 7019 C C . GLU A 1 867 ? -31.492 -20.001 4.631 1.00 45.03 867 GLU A C 1
ATOM 7021 O O . GLU A 1 867 ? -30.296 -20.139 4.853 1.00 45.03 867 GLU A O 1
ATOM 7026 N N . HIS A 1 868 ? -32.201 -21.012 4.125 1.00 43.78 868 HIS A N 1
ATOM 7027 C CA . HIS A 1 868 ? -31.615 -22.333 3.873 1.00 43.78 868 HIS A CA 1
ATOM 7028 C C . HIS A 1 868 ? -30.748 -22.374 2.597 1.00 43.78 868 HIS A C 1
ATOM 7030 O O . HIS A 1 868 ? -29.714 -23.038 2.571 1.00 43.78 868 HIS A O 1
ATOM 7036 N N . ARG A 1 869 ? -31.088 -21.603 1.545 1.00 45.25 869 ARG A N 1
ATOM 7037 C CA . ARG A 1 869 ? -30.175 -21.394 0.394 1.00 45.25 869 ARG A CA 1
ATOM 7038 C C . ARG A 1 869 ? -28.883 -20.691 0.818 1.00 45.25 869 ARG A C 1
ATOM 7040 O O . ARG A 1 869 ? -27.836 -20.956 0.236 1.00 45.25 869 ARG A O 1
ATOM 7047 N N . ARG A 1 870 ? -28.954 -19.851 1.856 1.00 44.38 870 ARG A N 1
ATOM 7048 C CA . ARG A 1 870 ? -27.807 -19.200 2.499 1.00 44.38 870 ARG A CA 1
ATOM 7049 C C . ARG A 1 870 ? -26.845 -20.217 3.115 1.00 44.38 870 ARG A C 1
ATOM 7051 O O . ARG A 1 870 ? -25.650 -20.132 2.868 1.00 44.38 870 ARG A O 1
ATOM 7058 N N . GLU A 1 871 ? -27.352 -21.199 3.862 1.00 38.00 871 GLU A N 1
ATOM 7059 C CA . GLU A 1 871 ? -26.531 -22.259 4.473 1.00 38.00 871 GLU A CA 1
ATOM 7060 C C . GLU A 1 871 ? -25.890 -23.176 3.421 1.00 38.00 871 GLU A C 1
ATOM 7062 O O . GLU A 1 871 ? -24.719 -23.534 3.540 1.00 38.00 871 GLU A O 1
ATOM 7067 N N . VAL A 1 872 ? -26.615 -23.484 2.340 1.00 40.06 872 VAL A N 1
ATOM 7068 C CA . VAL A 1 872 ? -26.102 -24.305 1.230 1.00 40.06 872 VAL A CA 1
ATOM 7069 C C . VAL A 1 872 ? -25.051 -23.552 0.394 1.00 40.06 872 VAL A C 1
ATOM 7071 O O . VAL A 1 872 ? -24.061 -24.154 -0.014 1.00 40.06 872 VAL A O 1
ATOM 7074 N N . ALA A 1 873 ? -25.189 -22.234 0.197 1.00 39.91 873 ALA A N 1
ATOM 7075 C CA . ALA A 1 873 ? -24.163 -21.404 -0.451 1.00 39.91 873 ALA A CA 1
ATOM 7076 C C . ALA A 1 873 ? -22.892 -21.226 0.409 1.00 39.91 873 ALA A C 1
ATOM 7078 O O . ALA A 1 873 ? -21.807 -21.034 -0.137 1.00 39.91 873 ALA A O 1
ATOM 7079 N N . ILE A 1 874 ? -23.013 -21.323 1.740 1.00 37.53 874 ILE A N 1
ATOM 7080 C CA . ILE A 1 874 ? -21.885 -21.299 2.689 1.00 37.53 874 ILE A CA 1
ATOM 7081 C C . ILE A 1 874 ? -21.165 -22.662 2.743 1.00 37.53 874 ILE A C 1
ATOM 7083 O O . ILE A 1 874 ? -19.954 -22.707 2.948 1.00 37.53 874 ILE A O 1
ATOM 7087 N N . GLN A 1 875 ? -21.877 -23.774 2.524 1.00 33.69 875 GLN A N 1
ATOM 7088 C CA . GLN A 1 875 ? -21.298 -25.128 2.539 1.00 33.69 875 GLN A CA 1
ATOM 7089 C C . GLN A 1 875 ? -20.781 -25.612 1.170 1.00 33.69 875 GLN A C 1
ATOM 7091 O O . GLN A 1 875 ? -19.943 -26.507 1.126 1.00 33.69 875 GLN A O 1
ATOM 7096 N N . GLY A 1 876 ? -21.212 -25.002 0.061 1.00 34.44 876 GLY A N 1
ATOM 7097 C CA . GLY A 1 876 ? -20.753 -25.295 -1.306 1.00 34.44 876 GLY A CA 1
ATOM 7098 C C . GLY A 1 876 ? -19.510 -24.517 -1.761 1.00 34.44 876 GLY A C 1
ATOM 7099 O O . GLY A 1 876 ? -19.372 -24.222 -2.947 1.00 34.44 876 GLY A O 1
ATOM 7100 N N . TRP A 1 877 ? -18.623 -24.129 -0.843 1.00 36.78 877 TRP A N 1
ATOM 7101 C CA . TRP A 1 877 ? -17.352 -23.472 -1.163 1.00 36.78 877 TRP A CA 1
ATOM 7102 C C . TRP A 1 877 ? -16.294 -24.493 -1.595 1.00 36.78 877 TRP A C 1
ATOM 7104 O O . TRP A 1 877 ? -15.433 -24.863 -0.800 1.00 36.78 877 TRP A O 1
ATOM 7114 N N . ASP A 1 878 ? -16.336 -24.927 -2.858 1.00 38.72 878 ASP A N 1
ATOM 7115 C CA . ASP A 1 878 ? -15.324 -25.831 -3.415 1.00 38.72 878 ASP A CA 1
ATOM 7116 C C . ASP A 1 878 ? -14.381 -25.137 -4.423 1.00 38.72 878 ASP A C 1
ATOM 7118 O O . ASP A 1 878 ? -14.807 -24.502 -5.386 1.00 38.72 878 ASP A O 1
ATOM 7122 N N . LYS A 1 879 ? -13.075 -25.269 -4.141 1.00 36.69 879 LYS A N 1
ATOM 7123 C CA . LYS A 1 879 ? -11.836 -25.116 -4.948 1.00 36.69 879 LYS A CA 1
ATOM 7124 C C . LYS A 1 879 ? -11.628 -24.006 -6.003 1.00 36.69 879 LYS A C 1
ATOM 7126 O O . LYS A 1 879 ? -10.494 -23.888 -6.462 1.00 36.69 879 LYS A O 1
ATOM 7131 N N . HIS A 1 880 ? -12.592 -23.155 -6.356 1.00 37.91 880 HIS A N 1
ATOM 7132 C CA . HIS A 1 880 ? -12.397 -22.096 -7.372 1.00 37.91 880 HIS A CA 1
ATOM 7133 C C . HIS A 1 880 ? -12.054 -20.694 -6.808 1.00 37.91 880 HIS A C 1
ATOM 7135 O O . HIS A 1 880 ? -11.818 -19.765 -7.571 1.00 37.91 880 HIS A O 1
ATOM 7141 N N . ASP A 1 881 ? -11.965 -20.520 -5.484 1.00 46.31 881 ASP A N 1
ATOM 7142 C CA . ASP A 1 881 ? -12.212 -19.203 -4.866 1.00 46.31 881 ASP A CA 1
ATOM 7143 C C . ASP A 1 881 ? -11.084 -18.650 -3.963 1.00 46.31 881 ASP A C 1
ATOM 7145 O O . ASP A 1 881 ? -11.312 -17.790 -3.114 1.00 46.31 881 ASP A O 1
ATOM 7149 N N . GLN A 1 882 ? -9.839 -19.124 -4.114 1.00 41.69 882 GLN A N 1
ATOM 7150 C CA . GLN A 1 882 ? -8.694 -18.566 -3.365 1.00 41.69 882 GLN A CA 1
ATOM 7151 C C . GLN A 1 882 ? -8.221 -17.210 -3.920 1.00 41.69 882 GLN A C 1
ATOM 7153 O O . GLN A 1 882 ? -7.875 -16.322 -3.146 1.00 41.69 882 GLN A O 1
ATOM 7158 N N . ASN A 1 883 ? -8.261 -17.003 -5.243 1.00 41.97 883 ASN A N 1
ATOM 7159 C CA . ASN A 1 883 ? -7.898 -15.713 -5.850 1.00 41.97 883 ASN A CA 1
ATOM 7160 C C . ASN A 1 883 ? -8.886 -14.591 -5.484 1.00 41.97 883 ASN A C 1
ATOM 7162 O O . ASN A 1 883 ? -8.454 -13.461 -5.282 1.00 41.97 883 ASN A O 1
ATOM 7166 N N . MET A 1 884 ? -10.178 -14.905 -5.345 1.00 43.53 884 MET A N 1
ATOM 7167 C CA . MET A 1 884 ? -11.215 -13.959 -4.906 1.00 43.53 884 MET A CA 1
ATOM 7168 C C . MET A 1 884 ? -11.026 -13.546 -3.445 1.00 43.53 884 MET A C 1
ATOM 7170 O O . MET A 1 884 ? -10.995 -12.354 -3.149 1.00 43.53 884 MET A O 1
ATOM 7174 N N . ARG A 1 885 ? -10.762 -14.508 -2.546 1.00 43.69 885 ARG A N 1
ATOM 7175 C CA . ARG A 1 885 ? -10.446 -14.213 -1.137 1.00 43.69 885 ARG A CA 1
ATOM 7176 C C . ARG A 1 885 ? -9.175 -13.389 -0.975 1.00 43.69 885 ARG A C 1
ATOM 7178 O O . ARG A 1 885 ? -9.164 -12.457 -0.181 1.00 43.69 885 ARG A O 1
ATOM 7185 N N . ASN A 1 886 ? -8.130 -13.689 -1.745 1.00 44.94 886 ASN A N 1
ATOM 7186 C CA . ASN A 1 886 ? -6.885 -12.921 -1.719 1.00 44.94 886 ASN A CA 1
ATOM 7187 C C . ASN A 1 886 ? -7.082 -11.491 -2.255 1.00 44.94 886 ASN A C 1
ATOM 7189 O O . ASN A 1 886 ? -6.482 -10.565 -1.720 1.00 44.94 886 ASN A O 1
ATOM 7193 N N . MET A 1 887 ? -7.946 -11.290 -3.261 1.00 44.78 887 MET A N 1
ATOM 7194 C CA . MET A 1 887 ? -8.298 -9.964 -3.793 1.00 44.78 887 MET A CA 1
ATOM 7195 C C . MET A 1 887 ? -9.126 -9.139 -2.794 1.00 44.78 887 MET A C 1
ATOM 7197 O O . MET A 1 887 ? -8.841 -7.960 -2.593 1.00 44.78 887 MET A O 1
ATOM 7201 N N . GLN A 1 888 ? -10.102 -9.762 -2.127 1.00 45.00 888 GLN A N 1
ATOM 7202 C CA . GLN A 1 888 ? -10.936 -9.118 -1.103 1.00 45.00 888 GLN A CA 1
ATOM 7203 C C . GLN A 1 888 ? -10.150 -8.833 0.190 1.00 45.00 888 GLN A C 1
ATOM 7205 O O . GLN A 1 888 ? -10.366 -7.813 0.840 1.00 45.00 888 GLN A O 1
ATOM 7210 N N . MET A 1 889 ? -9.162 -9.669 0.522 1.00 47.09 889 MET A N 1
ATOM 7211 C CA . MET A 1 889 ? -8.205 -9.413 1.603 1.00 47.09 889 MET A CA 1
ATOM 7212 C C . MET A 1 889 ? -7.247 -8.259 1.256 1.00 47.09 889 MET A C 1
ATOM 7214 O O . MET A 1 889 ? -7.018 -7.394 2.097 1.00 47.09 889 MET A O 1
ATOM 7218 N N . LEU A 1 890 ? -6.766 -8.176 0.004 1.00 46.69 890 LEU A N 1
ATOM 7219 C CA . LEU A 1 890 ? -5.995 -7.028 -0.498 1.00 46.69 890 LEU A CA 1
ATOM 7220 C C . LEU A 1 890 ? -6.810 -5.728 -0.387 1.00 46.69 890 LEU A C 1
ATOM 7222 O O . LEU A 1 890 ? -6.300 -4.734 0.122 1.00 46.69 890 LEU A O 1
ATOM 7226 N N . LYS A 1 891 ? -8.083 -5.743 -0.817 1.00 44.44 891 LYS A N 1
ATOM 7227 C CA . LYS A 1 891 ? -9.022 -4.610 -0.703 1.00 44.44 891 LYS A CA 1
ATOM 7228 C C . LYS A 1 891 ? -9.167 -4.161 0.756 1.00 44.44 891 LYS A C 1
ATOM 7230 O O . LYS A 1 891 ? -9.003 -2.977 1.038 1.00 44.44 891 LYS A O 1
ATOM 7235 N N . GLY A 1 892 ? -9.357 -5.099 1.688 1.00 44.66 892 GLY A N 1
ATOM 7236 C CA . GLY A 1 892 ? -9.419 -4.812 3.125 1.00 44.66 892 GLY A CA 1
ATOM 7237 C C . GLY A 1 892 ? -8.134 -4.213 3.706 1.00 44.66 892 GLY A C 1
ATOM 7238 O O . GLY A 1 892 ? -8.199 -3.303 4.529 1.00 44.66 892 GLY A O 1
ATOM 7239 N N . MET A 1 893 ? -6.963 -4.661 3.246 1.00 46.28 893 MET A N 1
ATOM 7240 C CA . MET A 1 893 ? -5.674 -4.093 3.658 1.00 46.28 893 MET A CA 1
ATOM 7241 C C . MET A 1 893 ? -5.442 -2.690 3.074 1.00 46.28 893 MET A C 1
ATOM 7243 O O . MET A 1 893 ? -4.994 -1.798 3.789 1.00 46.28 893 MET A O 1
ATOM 7247 N N . PHE A 1 894 ? -5.808 -2.451 1.809 1.00 43.97 894 PHE A N 1
ATOM 7248 C CA . PHE A 1 894 ? -5.755 -1.116 1.201 1.00 43.97 894 PHE A CA 1
ATOM 7249 C C . PHE A 1 894 ? -6.738 -0.131 1.870 1.00 43.97 894 PHE A C 1
ATOM 7251 O O . PHE A 1 894 ? -6.371 1.026 2.068 1.00 43.97 894 PHE A O 1
ATOM 7258 N N . LYS A 1 895 ? -7.932 -0.580 2.301 1.00 44.16 895 LYS A N 1
ATOM 7259 C CA . LYS A 1 895 ? -8.886 0.220 3.106 1.00 44.16 895 LYS A CA 1
ATOM 7260 C C . LYS A 1 895 ? -8.309 0.678 4.453 1.00 44.16 895 LYS A C 1
ATOM 7262 O O . LYS A 1 895 ? -8.735 1.706 4.968 1.00 44.16 895 LYS A O 1
ATOM 7267 N N . GLN A 1 896 ? -7.350 -0.058 5.020 1.00 44.22 896 GLN A N 1
ATOM 7268 C CA . GLN A 1 896 ? -6.700 0.283 6.293 1.00 44.22 896 GLN A CA 1
ATOM 7269 C C . GLN A 1 896 ? -5.483 1.210 6.140 1.00 44.22 896 GLN A C 1
ATOM 7271 O O . GLN A 1 896 ? -5.092 1.848 7.115 1.00 44.22 896 GLN A O 1
ATOM 7276 N N . LEU A 1 897 ? -4.885 1.287 4.945 1.00 35.94 897 LEU A N 1
ATOM 7277 C CA . LEU A 1 897 ? -3.658 2.053 4.685 1.00 35.94 897 LEU A CA 1
ATOM 7278 C C . LEU A 1 897 ? -3.918 3.521 4.297 1.00 35.94 897 LEU A C 1
ATOM 7280 O O . LEU A 1 897 ? -3.063 4.360 4.565 1.00 35.94 897 LEU A O 1
ATOM 7284 N N . ASP A 1 898 ? -5.081 3.845 3.721 1.00 38.50 898 ASP A N 1
ATOM 7285 C CA . ASP A 1 898 ? -5.541 5.225 3.495 1.00 38.50 898 ASP A CA 1
ATOM 7286 C C . ASP A 1 898 ? -7.082 5.262 3.340 1.00 38.50 898 ASP A C 1
ATOM 7288 O O . ASP A 1 898 ? -7.606 4.826 2.307 1.00 38.50 898 ASP A O 1
ATOM 7292 N N . PRO A 1 899 ? -7.841 5.778 4.330 1.00 37.59 899 PRO A N 1
ATOM 7293 C CA . PRO A 1 899 ? -9.305 5.864 4.260 1.00 37.59 899 PRO A CA 1
ATOM 7294 C C . PRO A 1 899 ? -9.816 6.677 3.057 1.00 37.59 899 PRO A C 1
ATOM 7296 O O . PRO A 1 899 ? -10.931 6.458 2.577 1.00 37.59 899 PRO A O 1
ATOM 7299 N N . SER A 1 900 ? -8.989 7.593 2.547 1.00 39.38 900 SER A N 1
ATOM 7300 C CA . SER A 1 900 ? -9.305 8.538 1.470 1.00 39.38 900 SER A CA 1
ATOM 7301 C C . SER A 1 900 ? -9.237 7.894 0.078 1.00 39.38 900 SER A C 1
ATOM 7303 O O . SER A 1 900 ? -9.868 8.376 -0.859 1.00 39.38 900 SER A O 1
ATOM 7305 N N . VAL A 1 901 ? -8.494 6.788 -0.071 1.00 39.41 901 VAL A N 1
ATOM 7306 C CA . VAL A 1 901 ? -8.232 6.119 -1.364 1.00 39.41 901 VAL A CA 1
ATOM 7307 C C . VAL A 1 901 ? -9.342 5.127 -1.750 1.00 39.41 901 VAL A C 1
ATOM 7309 O O . VAL A 1 901 ? -9.479 4.776 -2.921 1.00 39.41 901 VAL A O 1
ATOM 7312 N N . MET A 1 902 ? -10.180 4.705 -0.797 1.00 38.62 902 MET A N 1
ATOM 7313 C CA . MET A 1 902 ? -11.230 3.690 -1.005 1.00 38.62 902 MET A CA 1
ATOM 7314 C C . MET A 1 902 ? -12.660 4.232 -0.994 1.00 38.62 902 MET A C 1
ATOM 7316 O O . MET A 1 902 ? -13.543 3.616 -1.591 1.00 38.62 902 MET A O 1
ATOM 7320 N N . LYS A 1 903 ? -12.902 5.424 -0.435 1.00 43.09 903 LYS A N 1
ATOM 7321 C CA . LYS A 1 903 ? -14.100 6.213 -0.757 1.00 43.09 903 LYS A CA 1
ATOM 7322 C C . LYS A 1 903 ? -13.930 6.789 -2.165 1.00 43.09 903 LYS A C 1
ATOM 7324 O O . LYS A 1 903 ? -13.774 7.990 -2.358 1.00 43.09 903 LYS A O 1
ATOM 7329 N N . ALA A 1 904 ? -13.924 5.927 -3.180 1.00 41.28 904 ALA A N 1
ATOM 7330 C CA . ALA A 1 904 ? -13.990 6.367 -4.562 1.00 41.28 904 ALA A CA 1
ATOM 7331 C C . ALA A 1 904 ? -15.336 7.078 -4.757 1.00 41.28 904 ALA A C 1
ATOM 7333 O O . ALA A 1 904 ? -16.373 6.446 -4.985 1.00 41.28 904 ALA A O 1
ATOM 7334 N N . VAL A 1 905 ? -15.295 8.403 -4.605 1.00 46.00 905 VAL A N 1
ATOM 7335 C CA . VAL A 1 905 ? -16.367 9.354 -4.868 1.00 46.00 905 VAL A CA 1
ATOM 7336 C C . VAL A 1 905 ? -16.855 9.096 -6.281 1.00 46.00 905 VAL A C 1
ATOM 7338 O O . VAL A 1 905 ? -16.225 9.450 -7.277 1.00 46.00 905 VAL A O 1
ATOM 7341 N N . GLY A 1 906 ? -17.969 8.391 -6.357 1.00 51.44 906 GLY A N 1
ATOM 7342 C CA . GLY A 1 906 ? -18.516 7.889 -7.585 1.00 51.44 906 GLY A CA 1
ATOM 7343 C C . GLY A 1 906 ? -20.006 8.142 -7.638 1.00 51.44 906 GLY A C 1
ATOM 7344 O O . GLY A 1 906 ? -20.721 7.729 -6.737 1.00 51.44 906 GLY A O 1
ATOM 7345 N N . GLU A 1 907 ? -20.460 8.787 -8.708 1.00 58.88 907 GLU A N 1
ATOM 7346 C CA . GLU A 1 907 ? -21.871 8.889 -9.080 1.00 58.88 907 GLU A CA 1
ATOM 7347 C C . GLU A 1 907 ? -22.579 7.524 -8.978 1.00 58.88 907 GLU A C 1
ATOM 7349 O O . GLU A 1 907 ? -22.074 6.528 -9.517 1.00 58.88 907 GLU A O 1
ATOM 7354 N N . VAL A 1 908 ? -23.692 7.484 -8.237 1.00 73.06 908 VAL A N 1
ATOM 7355 C CA . VAL A 1 908 ? -24.556 6.303 -8.092 1.00 73.06 908 VAL A CA 1
ATOM 7356 C C . VAL A 1 908 ? -25.166 5.974 -9.450 1.00 73.06 908 VAL A C 1
ATOM 7358 O O . VAL A 1 908 ? -25.586 6.869 -10.183 1.00 73.06 908 VAL A O 1
ATOM 7361 N N . ARG A 1 909 ? -25.185 4.686 -9.801 1.00 78.44 909 ARG A N 1
ATOM 7362 C CA . ARG A 1 909 ? -25.766 4.188 -11.048 1.00 78.44 909 ARG A CA 1
ATOM 7363 C C . ARG A 1 909 ? -26.411 2.826 -10.816 1.00 78.44 909 ARG A C 1
ATOM 7365 O O . ARG A 1 909 ? -25.856 1.998 -10.092 1.00 78.44 909 ARG A O 1
ATOM 7372 N N . GLY A 1 910 ? -27.540 2.613 -11.481 1.00 88.00 910 GLY A N 1
ATOM 7373 C CA . GLY A 1 910 ? -28.244 1.340 -11.541 1.00 88.00 910 GLY A CA 1
ATOM 7374 C C . GLY A 1 910 ? -29.675 1.442 -11.032 1.00 88.00 910 GLY A C 1
ATOM 7375 O O . GLY A 1 910 ? -30.108 2.479 -10.530 1.00 88.00 910 GLY A O 1
ATOM 7376 N N . GLU A 1 911 ? -30.420 0.355 -11.182 1.00 93.56 911 GLU A N 1
ATOM 7377 C CA . GLU A 1 911 ? -31.815 0.266 -10.751 1.00 93.56 911 GLU A CA 1
ATOM 7378 C C . GLU A 1 911 ? -32.086 -1.076 -10.076 1.00 93.56 911 GLU A C 1
ATOM 7380 O O . GLU A 1 911 ? -31.489 -2.090 -10.443 1.00 93.56 911 GLU A O 1
ATOM 7385 N N . VAL A 1 912 ? -33.026 -1.099 -9.131 1.00 95.38 912 VAL A N 1
ATOM 7386 C CA . VAL A 1 912 ? -33.515 -2.307 -8.457 1.00 95.38 912 VAL A CA 1
ATOM 7387 C C . VAL A 1 912 ? -34.982 -2.556 -8.804 1.00 95.38 912 VAL A C 1
ATOM 7389 O O . VAL A 1 912 ? -35.808 -1.647 -8.802 1.00 95.38 912 VAL A O 1
ATOM 7392 N N . GLN A 1 913 ? -35.322 -3.801 -9.126 1.00 96.69 913 GLN A N 1
ATOM 7393 C CA . GLN A 1 913 ? -36.689 -4.228 -9.398 1.00 96.69 913 GLN A CA 1
ATOM 7394 C C . GLN A 1 913 ? -37.292 -4.885 -8.157 1.00 96.69 913 GLN A C 1
ATOM 7396 O O . GLN A 1 913 ? -36.803 -5.918 -7.686 1.00 96.69 913 GLN A O 1
ATOM 7401 N N . LEU A 1 914 ? -38.388 -4.316 -7.662 1.00 95.50 914 LEU A N 1
ATOM 7402 C CA . LEU A 1 914 ? -39.065 -4.757 -6.443 1.00 95.50 914 LEU A CA 1
ATOM 7403 C C . LEU A 1 914 ? -40.530 -5.070 -6.731 1.00 95.50 914 LEU A C 1
ATOM 7405 O O . LEU A 1 914 ? -41.139 -4.464 -7.614 1.00 95.50 914 LEU A O 1
ATOM 7409 N N . SER A 1 915 ? -41.103 -6.008 -5.974 1.00 94.31 915 SER A N 1
ATOM 7410 C CA . SER A 1 915 ? -42.541 -6.271 -5.981 1.00 94.31 915 SER A CA 1
ATOM 7411 C C . SER A 1 915 ? -43.124 -6.300 -4.576 1.00 94.31 915 SER A C 1
ATOM 7413 O O . SER A 1 915 ? -42.662 -7.061 -3.734 1.00 94.31 915 SER A O 1
ATOM 7415 N N . TYR A 1 916 ? -44.207 -5.563 -4.359 1.00 93.88 916 TYR A N 1
ATOM 7416 C CA . TYR A 1 916 ? -44.915 -5.476 -3.085 1.00 93.88 916 TYR A CA 1
ATOM 7417 C C . TYR A 1 916 ? -46.295 -6.122 -3.185 1.00 93.88 916 TYR A C 1
ATOM 7419 O O . TYR A 1 916 ? -46.973 -5.995 -4.206 1.00 93.88 916 TYR A O 1
ATOM 7427 N N . LYS A 1 917 ? -46.721 -6.804 -2.122 1.00 92.44 917 LYS A N 1
ATOM 7428 C CA . LYS A 1 917 ? -48.081 -7.324 -1.950 1.00 92.44 917 LYS A CA 1
ATOM 7429 C C . LYS A 1 917 ? -48.446 -7.337 -0.474 1.00 92.44 917 LYS A C 1
ATOM 7431 O O . LYS A 1 917 ? -47.678 -7.857 0.326 1.00 92.44 917 LYS A O 1
ATOM 7436 N N . TYR A 1 918 ? -49.649 -6.897 -0.130 1.00 91.50 918 TYR A N 1
ATOM 7437 C CA . TYR A 1 918 ? -50.180 -7.051 1.221 1.00 91.50 918 TYR A CA 1
ATOM 7438 C C . TYR A 1 918 ? -51.190 -8.208 1.301 1.00 91.50 918 TYR A C 1
ATOM 7440 O O . TYR A 1 918 ? -52.108 -8.317 0.487 1.00 91.50 918 TYR A O 1
ATOM 7448 N N . ASP A 1 919 ? -51.004 -9.116 2.261 1.00 88.38 919 ASP A N 1
ATOM 7449 C CA . ASP A 1 919 ? -51.950 -10.188 2.580 1.00 88.38 919 ASP A CA 1
ATOM 7450 C C . ASP A 1 919 ? -52.851 -9.761 3.745 1.00 88.38 919 ASP A C 1
ATOM 7452 O O . ASP A 1 919 ? -52.526 -9.972 4.915 1.00 88.38 919 ASP A O 1
ATOM 7456 N N . PHE A 1 920 ? -54.018 -9.210 3.405 1.00 86.62 920 PHE A N 1
ATOM 7457 C CA . PHE A 1 920 ? -55.021 -8.732 4.362 1.00 86.62 920 PHE A CA 1
ATOM 7458 C C . PHE A 1 920 ? -55.515 -9.807 5.341 1.00 86.62 920 PHE A C 1
ATOM 7460 O O . PHE A 1 920 ? -55.945 -9.476 6.439 1.00 86.62 920 PHE A O 1
ATOM 7467 N N . LYS A 1 921 ? -55.467 -11.099 4.978 1.00 82.69 921 LYS A N 1
ATOM 7468 C CA . LYS A 1 921 ? -55.937 -12.181 5.865 1.00 82.69 921 LYS A CA 1
ATOM 7469 C C . LYS A 1 921 ? -54.904 -12.564 6.917 1.00 82.69 921 LYS A C 1
ATOM 7471 O O . LYS A 1 921 ? -55.261 -13.160 7.929 1.00 82.69 921 LYS A O 1
ATOM 7476 N N . ARG A 1 922 ? -53.625 -12.323 6.629 1.00 81.31 922 ARG A N 1
ATOM 7477 C CA . ARG A 1 922 ? -52.496 -12.736 7.474 1.00 81.31 922 ARG A CA 1
ATOM 7478 C C . ARG A 1 922 ? -51.767 -11.559 8.113 1.00 81.31 922 ARG A C 1
ATOM 7480 O O . ARG A 1 922 ? -50.877 -11.813 8.917 1.00 81.31 922 ARG A O 1
ATOM 7487 N N . HIS A 1 923 ? -52.142 -10.330 7.758 1.00 85.81 923 HIS A N 1
ATOM 7488 C CA . HIS A 1 923 ? -51.478 -9.092 8.164 1.00 85.81 923 HIS A CA 1
ATOM 7489 C C . HIS A 1 923 ? -49.976 -9.128 7.840 1.00 85.81 923 HIS A C 1
ATOM 7491 O O . HIS A 1 923 ? -49.125 -8.931 8.703 1.00 85.81 923 HIS A O 1
ATOM 7497 N N . LEU A 1 924 ? -49.649 -9.474 6.586 1.00 88.56 924 LEU A N 1
ATOM 7498 C CA . LEU A 1 924 ? -48.269 -9.592 6.103 1.00 88.56 924 LEU A CA 1
ATOM 7499 C C . LEU A 1 924 ? -48.036 -8.709 4.875 1.00 88.56 924 LEU A C 1
ATOM 7501 O O . LEU A 1 924 ? -48.684 -8.902 3.845 1.00 88.56 924 LEU A O 1
ATOM 7505 N N . LEU A 1 925 ? -47.039 -7.831 4.939 1.00 89.50 925 LEU A N 1
ATOM 7506 C CA . LEU A 1 925 ? -46.455 -7.195 3.763 1.00 89.50 925 LEU A CA 1
ATOM 7507 C C . LEU A 1 925 ? -45.374 -8.113 3.178 1.00 89.50 925 LEU A C 1
ATOM 7509 O O . LEU A 1 925 ? -44.362 -8.404 3.814 1.00 89.50 925 LEU A O 1
ATOM 7513 N N . LEU A 1 926 ? -45.597 -8.581 1.956 1.00 90.44 926 LEU A N 1
ATOM 7514 C CA . LEU A 1 926 ? -44.668 -9.392 1.181 1.00 90.44 926 LEU A CA 1
ATOM 7515 C C . LEU A 1 926 ? -43.889 -8.498 0.220 1.00 90.44 926 LEU A C 1
ATOM 7517 O O . LEU A 1 926 ? -44.475 -7.822 -0.626 1.00 90.44 926 LEU A O 1
ATOM 7521 N N . VAL A 1 927 ? -42.567 -8.544 0.325 1.00 93.44 927 VAL A N 1
ATOM 7522 C CA . VAL A 1 927 ? -41.640 -7.741 -0.472 1.00 93.44 927 VAL A CA 1
ATOM 7523 C C . VAL A 1 927 ? -40.714 -8.688 -1.209 1.00 93.44 927 VAL A C 1
ATOM 7525 O O . VAL A 1 927 ? -39.933 -9.407 -0.590 1.00 93.44 927 VAL A O 1
ATOM 7528 N N . LYS A 1 928 ? -40.815 -8.721 -2.534 1.00 92.81 928 LYS A N 1
ATOM 7529 C CA . LYS A 1 928 ? -39.938 -9.507 -3.393 1.00 92.81 928 LYS A CA 1
ATOM 7530 C C . LYS A 1 928 ? -38.843 -8.620 -3.971 1.00 92.81 928 LYS A C 1
ATOM 7532 O O . LYS A 1 928 ? -39.146 -7.708 -4.740 1.00 92.81 928 LYS A O 1
ATOM 7537 N N . VAL A 1 929 ? -37.590 -8.937 -3.668 1.00 94.94 929 VAL A N 1
ATOM 7538 C CA . VAL A 1 929 ? -36.424 -8.372 -4.355 1.00 94.94 929 VAL A CA 1
ATOM 7539 C C . VAL A 1 929 ? -36.151 -9.242 -5.575 1.00 94.94 929 VAL A C 1
ATOM 7541 O O . VAL A 1 929 ? -35.818 -10.417 -5.436 1.00 94.94 929 VAL A O 1
ATOM 7544 N N . ILE A 1 930 ? -36.363 -8.703 -6.777 1.00 92.75 930 ILE A N 1
ATOM 7545 C CA . ILE A 1 930 ? -36.287 -9.489 -8.014 1.00 92.75 930 ILE A CA 1
ATOM 7546 C C . ILE A 1 930 ? -34.853 -9.475 -8.542 1.00 92.75 930 ILE A C 1
ATOM 7548 O O . ILE A 1 930 ? -34.196 -10.514 -8.553 1.00 92.75 930 ILE A O 1
ATOM 7552 N N . LYS A 1 931 ? -34.357 -8.310 -8.968 1.00 93.00 931 LYS A N 1
ATOM 7553 C CA . LYS A 1 931 ? -33.027 -8.146 -9.573 1.00 93.00 931 LYS A CA 1
ATOM 7554 C C . LYS A 1 931 ? -32.581 -6.687 -9.583 1.00 93.00 931 LYS A C 1
ATOM 7556 O O . LYS A 1 931 ? -33.430 -5.807 -9.470 1.00 93.00 931 LYS A O 1
ATOM 7561 N N . CYS A 1 932 ? -31.295 -6.440 -9.797 1.00 95.50 932 CYS A N 1
ATOM 7562 C CA . CYS A 1 932 ? -30.776 -5.119 -10.152 1.00 95.50 932 CYS A CA 1
ATOM 7563 C C . CYS A 1 932 ? -30.254 -5.101 -11.593 1.00 95.50 932 CYS A C 1
ATOM 7565 O O . CYS A 1 932 ? -30.038 -6.158 -12.190 1.00 95.50 932 CYS A O 1
ATOM 7567 N N . ARG A 1 933 ? -30.061 -3.902 -12.150 1.00 92.81 933 ARG A N 1
ATOM 7568 C CA . ARG A 1 933 ? -29.371 -3.705 -13.429 1.00 92.81 933 ARG A CA 1
ATOM 7569 C C . ARG A 1 933 ? -28.443 -2.500 -13.417 1.00 92.81 933 ARG A C 1
ATOM 7571 O O . ARG A 1 933 ? -28.721 -1.527 -12.718 1.00 92.81 933 ARG A O 1
ATOM 7578 N N . GLU A 1 934 ? -27.393 -2.566 -14.230 1.00 87.00 934 GLU A N 1
ATOM 7579 C CA . GLU A 1 934 ? -26.415 -1.492 -14.455 1.00 87.00 934 GLU A CA 1
ATOM 7580 C C . GLU A 1 934 ? -25.769 -0.933 -13.175 1.00 87.00 934 GLU A C 1
ATOM 7582 O O . GLU A 1 934 ? -25.504 0.269 -13.074 1.00 87.00 934 GLU A O 1
ATOM 7587 N N . LEU A 1 935 ? -25.508 -1.793 -12.187 1.00 87.81 935 LEU A N 1
ATOM 7588 C CA . LEU A 1 935 ? 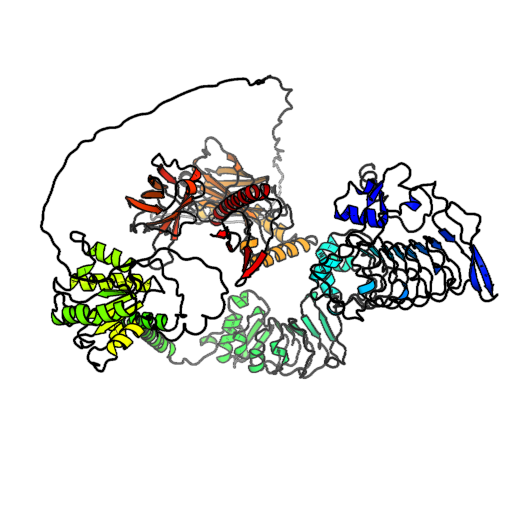-24.836 -1.376 -10.959 1.00 87.81 935 LEU A CA 1
ATOM 7589 C C . LEU A 1 935 ? -23.409 -0.898 -11.242 1.00 87.81 935 LEU A C 1
ATOM 7591 O O . LEU A 1 935 ? -22.707 -1.397 -12.127 1.00 87.81 935 LEU A O 1
ATOM 7595 N N . ARG A 1 936 ? -22.956 0.068 -10.444 1.00 80.38 936 ARG A N 1
ATOM 7596 C CA . ARG A 1 936 ? -21.572 0.534 -10.479 1.00 80.38 936 ARG A CA 1
ATOM 7597 C C . ARG A 1 936 ? -20.634 -0.473 -9.812 1.00 80.38 936 ARG A C 1
ATOM 7599 O O . ARG A 1 936 ? -20.841 -0.850 -8.661 1.00 80.38 936 ARG A O 1
ATOM 7606 N N . SER A 1 937 ? -19.547 -0.798 -10.505 1.00 75.88 937 SER A N 1
ATOM 7607 C CA . SER A 1 937 ? -18.456 -1.620 -9.978 1.00 75.88 937 SER A CA 1
ATOM 7608 C C . SER A 1 937 ? -17.702 -0.877 -8.870 1.00 75.88 937 SER A C 1
ATOM 7610 O O . SER A 1 937 ? -17.273 0.263 -9.083 1.00 75.88 937 SER A O 1
ATOM 7612 N N . LYS A 1 938 ? -17.542 -1.505 -7.703 1.00 70.25 938 LYS A N 1
ATOM 7613 C CA . LYS A 1 938 ? -16.817 -0.938 -6.549 1.00 70.25 938 LYS A CA 1
ATOM 7614 C C . LYS A 1 938 ? -15.446 -1.586 -6.297 1.00 70.25 938 LYS A C 1
ATOM 7616 O O . LYS A 1 938 ? -14.651 -1.044 -5.535 1.00 70.25 938 LYS A O 1
ATOM 7621 N N . ASP A 1 939 ? -15.100 -2.649 -7.023 1.00 60.66 939 ASP A N 1
ATOM 7622 C CA . ASP A 1 939 ? -13.803 -3.322 -6.906 1.00 60.66 939 ASP A CA 1
ATOM 7623 C C . ASP A 1 939 ? -12.677 -2.690 -7.751 1.00 60.66 939 ASP A C 1
ATOM 7625 O O . ASP A 1 939 ? -12.819 -2.446 -8.947 1.00 60.66 939 ASP A O 1
ATOM 7629 N N . LEU A 1 940 ? -11.486 -2.508 -7.161 1.00 49.03 940 LEU A N 1
ATOM 7630 C CA . LEU A 1 940 ? -10.345 -1.808 -7.791 1.00 49.03 940 LEU A CA 1
ATOM 7631 C C . LEU A 1 940 ? -9.697 -2.510 -8.996 1.00 49.03 940 LEU A C 1
ATOM 7633 O O . LEU A 1 940 ? -8.946 -1.884 -9.743 1.00 49.03 940 LEU A O 1
ATOM 7637 N N . ARG A 1 941 ? -9.923 -3.813 -9.181 1.00 45.53 941 ARG A N 1
ATOM 7638 C CA . ARG A 1 941 ? -9.354 -4.600 -10.299 1.00 45.53 941 ARG A CA 1
ATOM 7639 C C . ARG A 1 941 ? -10.407 -5.388 -11.077 1.00 45.53 941 ARG A C 1
ATOM 7641 O O . ARG A 1 941 ? -10.135 -5.841 -12.187 1.00 45.53 941 ARG A O 1
ATOM 7648 N N . SER A 1 942 ? -11.590 -5.549 -10.496 1.00 52.84 942 SER A N 1
ATOM 7649 C CA . SER A 1 942 ? -12.719 -6.277 -11.055 1.00 52.84 942 SER A CA 1
ATOM 7650 C C . SER A 1 942 ? -13.696 -5.253 -11.636 1.00 52.84 942 SER A C 1
ATOM 7652 O O . SER A 1 942 ? -14.072 -4.292 -10.979 1.00 52.84 942 SER A O 1
ATOM 7654 N N . LYS A 1 943 ? -14.127 -5.433 -12.889 1.00 62.00 943 LYS A N 1
ATOM 7655 C CA . LYS A 1 943 ? -15.194 -4.599 -13.470 1.00 62.00 943 LYS A CA 1
ATOM 7656 C C . LYS A 1 943 ? -16.578 -4.937 -12.887 1.00 62.00 943 LYS A C 1
ATOM 7658 O O . LYS A 1 943 ? -17.567 -4.501 -13.466 1.00 62.00 943 LYS A O 1
ATOM 7663 N N . MET A 1 944 ? -16.685 -5.695 -11.796 1.00 73.06 944 MET A N 1
ATOM 7664 C CA . MET A 1 944 ? -17.938 -6.235 -11.250 1.00 73.06 944 MET A CA 1
ATOM 7665 C C . MET A 1 944 ? -17.974 -6.075 -9.718 1.00 73.06 944 MET A C 1
ATOM 7667 O O . MET A 1 944 ? -16.913 -5.950 -9.113 1.00 73.06 944 MET A O 1
ATOM 7671 N N . SER A 1 945 ? -19.164 -6.062 -9.116 1.00 81.25 945 SER A N 1
ATOM 7672 C CA . SER A 1 945 ? -19.375 -6.011 -7.654 1.00 81.25 945 SER A CA 1
ATOM 7673 C C . SER A 1 945 ? -19.940 -7.338 -7.117 1.00 81.25 945 SER A C 1
ATOM 7675 O O . SER A 1 945 ? -20.426 -8.158 -7.899 1.00 81.25 945 SER A O 1
ATOM 7677 N N . ASP A 1 946 ? -19.950 -7.519 -5.798 1.00 84.88 946 ASP A N 1
ATOM 7678 C CA . ASP A 1 946 ? -20.614 -8.593 -5.050 1.00 84.88 946 ASP A CA 1
ATOM 7679 C C . ASP A 1 946 ? -21.895 -8.068 -4.344 1.00 84.88 946 ASP A C 1
ATOM 7681 O O . ASP A 1 946 ? -21.948 -7.971 -3.111 1.00 84.88 946 ASP A O 1
ATOM 7685 N N . PRO A 1 947 ? -22.956 -7.684 -5.088 1.00 90.00 947 PRO A N 1
ATOM 7686 C CA . PRO A 1 947 ? -24.105 -6.985 -4.526 1.00 90.00 947 PRO A CA 1
ATOM 7687 C C . PRO A 1 947 ? -25.022 -7.849 -3.648 1.00 90.00 947 PRO A C 1
ATOM 7689 O O . PRO A 1 947 ? -25.360 -8.995 -3.969 1.00 90.00 947 PRO A O 1
ATOM 7692 N N . TYR A 1 948 ? -25.555 -7.225 -2.599 1.00 93.31 948 TYR A N 1
ATOM 7693 C CA . TYR A 1 948 ? -26.737 -7.665 -1.860 1.00 93.31 948 TYR A CA 1
ATOM 7694 C C . TYR A 1 948 ? -27.672 -6.488 -1.566 1.00 93.31 948 TYR A C 1
ATOM 7696 O O . TYR A 1 948 ? -27.264 -5.328 -1.597 1.00 93.31 948 TYR A O 1
ATOM 7704 N N . VAL A 1 949 ? -28.943 -6.786 -1.286 1.00 94.12 949 VAL A N 1
ATOM 7705 C CA . VAL A 1 949 ? -29.965 -5.778 -0.984 1.00 94.12 949 VAL A CA 1
ATOM 7706 C C . VAL A 1 949 ? -30.389 -5.890 0.472 1.00 94.12 949 VAL A C 1
ATOM 7708 O O . VAL A 1 949 ? -30.788 -6.962 0.928 1.00 94.12 949 VAL A O 1
ATOM 7711 N N . LYS A 1 950 ? -30.323 -4.771 1.187 1.00 92.88 950 LYS A N 1
ATOM 7712 C CA . LYS A 1 950 ? -30.807 -4.575 2.551 1.00 92.88 950 LYS A CA 1
ATOM 7713 C C . LYS A 1 950 ? -32.151 -3.845 2.518 1.00 92.88 950 LYS A C 1
ATOM 7715 O O . LYS A 1 950 ? -32.310 -2.869 1.795 1.00 92.88 950 LYS A O 1
ATOM 7720 N N . LEU A 1 951 ? -33.111 -4.337 3.291 1.00 91.88 951 LEU A N 1
ATOM 7721 C CA . LEU A 1 951 ? -34.463 -3.814 3.443 1.00 91.88 951 LEU A CA 1
ATOM 7722 C C . LEU A 1 951 ? -34.676 -3.401 4.898 1.00 91.88 951 LEU A C 1
ATOM 7724 O O . LEU A 1 951 ? -34.521 -4.231 5.800 1.00 91.88 951 LEU A O 1
ATOM 7728 N N . THR A 1 952 ? -35.084 -2.155 5.104 1.00 88.69 952 THR A N 1
ATOM 7729 C CA . THR A 1 952 ? -35.387 -1.593 6.423 1.00 88.69 952 THR A CA 1
ATOM 7730 C C . THR A 1 952 ? -36.736 -0.885 6.370 1.00 88.69 952 THR A C 1
ATOM 7732 O O . THR A 1 952 ? -37.001 -0.113 5.448 1.00 88.69 952 THR A O 1
ATOM 7735 N N . LEU A 1 953 ? -37.594 -1.148 7.354 1.00 85.50 953 LEU A N 1
ATOM 7736 C CA . LEU A 1 953 ? -38.855 -0.431 7.527 1.00 85.50 953 LEU A CA 1
ATOM 7737 C C . LEU A 1 953 ? -38.624 0.855 8.316 1.00 85.50 953 LEU A C 1
ATOM 7739 O O . LEU A 1 953 ? -37.892 0.841 9.301 1.00 85.50 953 LEU A O 1
ATOM 7743 N N . MET A 1 954 ? -39.254 1.951 7.896 1.00 78.19 954 MET A N 1
ATOM 7744 C CA . MET A 1 954 ? -39.228 3.219 8.619 1.00 78.19 954 MET A CA 1
ATOM 7745 C C . MET A 1 954 ? -40.637 3.823 8.738 1.00 78.19 954 MET A C 1
ATOM 7747 O O . MET A 1 954 ? -41.290 3.996 7.706 1.00 78.19 954 MET A O 1
ATOM 7751 N N . PRO A 1 955 ? -41.101 4.164 9.955 1.00 72.31 955 PRO A N 1
ATOM 7752 C CA . PRO A 1 955 ? -40.470 3.866 11.250 1.00 72.31 955 PRO A CA 1
ATOM 7753 C C . PRO A 1 955 ? -40.543 2.361 11.595 1.00 72.31 955 PRO A C 1
ATOM 7755 O O . PRO A 1 955 ? -41.523 1.690 11.267 1.00 72.31 955 PRO A O 1
ATOM 7758 N N . ASP A 1 956 ? -39.513 1.808 12.250 1.00 70.12 956 ASP A N 1
ATOM 7759 C CA . ASP A 1 956 ? -39.489 0.394 12.682 1.00 70.12 956 ASP A CA 1
ATOM 7760 C C . ASP A 1 956 ? -40.238 0.201 14.013 1.00 70.12 956 ASP A C 1
ATOM 7762 O O . ASP A 1 956 ? -39.676 -0.228 15.020 1.00 70.12 956 ASP A O 1
ATOM 7766 N N . ASN A 1 957 ? -41.528 0.543 14.019 1.00 64.12 957 ASN A N 1
ATOM 7767 C CA . ASN A 1 957 ? -42.364 0.569 15.226 1.00 64.12 957 ASN A CA 1
ATOM 7768 C C . ASN A 1 957 ? -42.448 -0.784 15.955 1.00 64.12 957 ASN A C 1
ATOM 7770 O O . ASN A 1 957 ? -42.720 -0.824 17.153 1.00 64.12 957 ASN A O 1
ATOM 7774 N N . GLU A 1 958 ? -42.235 -1.896 15.245 1.00 64.31 958 GLU A N 1
ATOM 7775 C CA . GLU A 1 958 ? -42.303 -3.248 15.811 1.00 64.31 958 GLU A CA 1
ATOM 7776 C C . GLU A 1 958 ? -40.921 -3.894 16.035 1.00 64.31 958 GLU A C 1
ATOM 7778 O O . GLU A 1 958 ? -40.847 -5.070 16.404 1.00 64.31 958 GLU A O 1
ATOM 7783 N N . GLY A 1 959 ? -39.820 -3.156 15.827 1.00 62.09 959 GLY A N 1
ATOM 7784 C CA . GLY A 1 959 ? -38.453 -3.654 16.025 1.00 62.09 959 GLY A CA 1
ATOM 7785 C C . GLY A 1 959 ? -38.117 -4.865 15.147 1.00 62.09 959 GLY A C 1
ATOM 7786 O O . GLY A 1 959 ? -37.453 -5.808 15.590 1.00 62.09 959 GLY A O 1
ATOM 7787 N N . MET A 1 960 ? -38.626 -4.882 13.915 1.00 68.12 960 MET A N 1
ATOM 7788 C CA . MET A 1 960 ? -38.477 -5.986 12.963 1.00 68.12 960 MET A CA 1
ATOM 7789 C C . MET A 1 960 ? -37.048 -6.122 12.435 1.00 68.12 960 MET A C 1
ATOM 7791 O O . MET A 1 960 ? -36.691 -7.196 11.925 1.00 68.12 960 MET A O 1
ATOM 7795 N N . GLY A 1 961 ? -36.249 -5.060 12.575 1.00 70.44 961 GLY A N 1
ATOM 7796 C CA . GLY A 1 961 ? -34.852 -5.000 12.184 1.00 70.44 961 GLY A CA 1
ATOM 7797 C C . GLY A 1 961 ? -34.636 -5.080 10.673 1.00 70.44 961 GLY A C 1
ATOM 7798 O O . GLY A 1 961 ? -35.560 -5.150 9.860 1.00 70.44 961 GLY A O 1
ATOM 7799 N N . GLU A 1 962 ? -33.365 -5.095 10.284 1.00 82.00 962 GLU A N 1
ATOM 7800 C CA . GLU A 1 962 ? -32.956 -5.185 8.884 1.00 82.00 962 GLU A CA 1
ATOM 7801 C C . GLU A 1 962 ? -33.128 -6.600 8.303 1.00 82.00 962 GLU A C 1
ATOM 7803 O O . GLU A 1 962 ? -32.811 -7.618 8.930 1.00 82.00 962 GLU A O 1
ATOM 7808 N N . ARG A 1 963 ? -33.585 -6.681 7.050 1.00 84.50 963 ARG A N 1
ATOM 7809 C CA . ARG A 1 963 ? -33.598 -7.917 6.252 1.00 84.50 963 ARG A CA 1
ATOM 7810 C C . ARG A 1 963 ? -32.633 -7.774 5.086 1.00 84.50 963 ARG A C 1
ATOM 7812 O O . ARG A 1 963 ? -32.506 -6.696 4.529 1.00 84.50 963 ARG A O 1
ATOM 7819 N N . ARG A 1 964 ? -31.947 -8.849 4.696 1.00 88.25 964 ARG A N 1
ATOM 7820 C CA . ARG A 1 964 ? -30.978 -8.819 3.587 1.00 88.25 964 ARG A CA 1
ATOM 7821 C C . ARG A 1 964 ? -31.083 -10.047 2.698 1.00 88.25 964 ARG A C 1
ATOM 7823 O O . ARG A 1 964 ? -31.324 -11.138 3.217 1.00 88.25 964 ARG A O 1
ATOM 7830 N N . THR A 1 965 ? -30.867 -9.860 1.399 1.00 88.81 965 THR A N 1
ATOM 7831 C CA . THR A 1 965 ? -30.750 -10.952 0.422 1.00 88.81 965 THR A CA 1
ATOM 7832 C C . THR A 1 965 ? -29.458 -11.742 0.612 1.00 88.81 965 THR A C 1
ATOM 7834 O O . THR A 1 965 ? -28.558 -11.348 1.364 1.00 88.81 965 THR A O 1
ATOM 7837 N N . ALA A 1 966 ? -29.337 -12.861 -0.098 1.00 82.69 966 ALA A N 1
ATOM 7838 C CA . ALA A 1 966 ? -28.041 -13.464 -0.356 1.00 82.69 966 ALA A CA 1
ATOM 7839 C C . ALA A 1 966 ? -27.161 -12.527 -1.206 1.00 82.69 966 ALA A C 1
ATOM 7841 O O . ALA A 1 966 ? -27.656 -11.694 -1.970 1.00 82.69 966 ALA A O 1
ATOM 7842 N N . VAL A 1 967 ? -25.845 -12.685 -1.057 1.00 84.50 967 VAL A N 1
ATOM 7843 C CA . VAL A 1 967 ? -24.838 -11.991 -1.868 1.00 84.50 967 VAL A CA 1
ATOM 7844 C C . VAL A 1 967 ? -24.734 -12.691 -3.218 1.00 84.50 967 VAL A C 1
ATOM 7846 O O . VAL A 1 967 ? -24.515 -13.905 -3.270 1.00 84.50 967 VAL A O 1
ATOM 7849 N N . VAL A 1 968 ? -24.864 -11.935 -4.306 1.00 83.31 968 VAL A N 1
ATOM 7850 C CA . VAL A 1 968 ? -24.590 -12.421 -5.662 1.00 83.31 968 VAL A CA 1
ATOM 7851 C C . VAL A 1 968 ? -23.189 -11.959 -6.035 1.00 83.31 968 VAL A C 1
ATOM 7853 O O . VAL A 1 968 ? -22.925 -10.769 -6.026 1.00 83.31 968 VAL A O 1
ATOM 7856 N N . ARG A 1 969 ? -22.284 -12.886 -6.348 1.00 80.69 969 ARG A N 1
ATOM 7857 C CA . ARG A 1 969 ? -20.881 -12.548 -6.631 1.00 80.69 969 ARG A CA 1
ATOM 7858 C C . ARG A 1 969 ? -20.667 -12.085 -8.066 1.00 80.69 969 ARG A C 1
ATOM 7860 O O . ARG A 1 969 ? -21.297 -12.625 -8.975 1.00 80.69 969 ARG A O 1
ATOM 7867 N N . GLN A 1 970 ? -19.726 -11.163 -8.248 1.00 77.25 970 GLN A N 1
ATOM 7868 C CA . GLN A 1 970 ? -19.218 -10.662 -9.524 1.00 77.25 970 GLN A CA 1
ATOM 7869 C C . GLN A 1 970 ? -20.328 -10.372 -10.532 1.00 77.25 970 GLN A C 1
ATOM 7871 O O . GLN A 1 970 ? -20.323 -10.881 -11.652 1.00 77.25 970 GLN A O 1
ATOM 7876 N N . SER A 1 971 ? -21.310 -9.569 -10.143 1.00 82.50 971 SER A N 1
ATOM 7877 C CA . SER A 1 971 ? -22.404 -9.187 -11.022 1.00 82.50 971 SER A CA 1
ATOM 7878 C C . SER A 1 971 ? -22.808 -7.740 -10.810 1.00 82.50 971 SER A C 1
ATOM 7880 O O . SER A 1 971 ? -23.063 -7.309 -9.692 1.00 82.50 971 SER A O 1
ATOM 7882 N N . ASN A 1 972 ? -22.945 -7.006 -11.912 1.00 86.69 972 ASN A N 1
ATOM 7883 C CA . ASN A 1 972 ? -23.569 -5.682 -11.914 1.00 86.69 972 ASN A CA 1
ATOM 7884 C C . ASN A 1 972 ? -25.062 -5.738 -12.285 1.00 86.69 972 ASN A C 1
ATOM 7886 O O . ASN A 1 972 ? -25.744 -4.716 -12.266 1.00 86.69 972 ASN A O 1
ATOM 7890 N N . ASP A 1 973 ? -25.577 -6.933 -12.582 1.00 88.56 973 ASP A N 1
ATOM 7891 C CA . ASP A 1 973 ? -26.979 -7.202 -12.904 1.00 88.56 973 ASP A CA 1
ATOM 7892 C C . ASP A 1 973 ? -27.478 -8.421 -12.091 1.00 88.56 973 ASP A C 1
ATOM 7894 O O . ASP A 1 973 ? -27.870 -9.448 -12.659 1.00 88.56 973 ASP A O 1
ATOM 7898 N N . PRO A 1 974 ? -27.381 -8.386 -10.746 1.00 91.62 974 PRO A N 1
ATOM 7899 C CA . PRO A 1 974 ? -27.698 -9.530 -9.896 1.00 91.62 974 PRO A CA 1
ATOM 7900 C C . PRO A 1 974 ? -29.189 -9.874 -9.931 1.00 91.62 974 PRO A C 1
ATOM 7902 O O . PRO A 1 974 ? -30.045 -8.991 -9.914 1.00 91.62 974 PRO A O 1
ATOM 7905 N N . VAL A 1 975 ? -29.509 -11.170 -9.903 1.00 90.38 975 VAL A N 1
ATOM 7906 C CA . VAL A 1 975 ? -30.879 -11.680 -9.750 1.00 90.38 975 VAL A CA 1
ATOM 7907 C C . VAL A 1 975 ? -30.990 -12.362 -8.391 1.00 90.38 975 VAL A C 1
ATOM 7909 O O . VAL A 1 975 ? -30.265 -13.318 -8.125 1.00 90.38 975 VAL A O 1
ATOM 7912 N N . PHE A 1 976 ? -31.893 -11.870 -7.545 1.00 91.12 976 PHE A N 1
ATOM 7913 C CA . PHE A 1 976 ? -32.099 -12.366 -6.181 1.00 91.12 976 PHE A CA 1
ATOM 7914 C C . PHE A 1 976 ? -33.310 -13.301 -6.113 1.00 91.12 976 PHE A C 1
ATOM 7916 O O . PHE A 1 976 ? -33.210 -14.432 -5.642 1.00 91.12 976 PHE A O 1
ATOM 7923 N N . ASP A 1 977 ? -34.456 -12.850 -6.634 1.00 88.19 977 ASP A N 1
ATOM 7924 C CA . ASP A 1 977 ? -35.740 -13.558 -6.574 1.00 88.19 977 ASP A CA 1
ATOM 7925 C C . ASP A 1 977 ? -36.141 -14.022 -5.152 1.00 88.19 977 ASP A C 1
ATOM 7927 O O . ASP A 1 977 ? -36.739 -15.086 -4.958 1.00 88.19 977 ASP A O 1
ATOM 7931 N N . GLU A 1 978 ? -35.861 -13.194 -4.144 1.00 87.00 978 GLU A N 1
ATOM 7932 C CA . GLU A 1 978 ? -36.128 -13.479 -2.728 1.00 87.00 978 GLU A CA 1
ATOM 7933 C C . GLU A 1 978 ? -37.362 -12.728 -2.216 1.00 87.00 978 GLU A C 1
ATOM 7935 O O . GLU A 1 978 ? -37.587 -11.577 -2.585 1.00 87.00 978 GLU A O 1
ATOM 7940 N N . ILE A 1 979 ? -38.171 -13.376 -1.367 1.00 87.31 979 ILE A N 1
ATOM 7941 C CA . ILE A 1 979 ? -39.388 -12.798 -0.776 1.00 87.31 979 ILE A CA 1
ATOM 7942 C C . ILE A 1 979 ? -39.210 -12.674 0.736 1.00 87.31 979 ILE A C 1
ATOM 7944 O O . ILE A 1 979 ? -38.972 -13.667 1.424 1.00 87.31 979 ILE A O 1
ATOM 7948 N N . PHE A 1 980 ? -39.415 -11.466 1.244 1.00 89.94 980 PHE A N 1
ATOM 7949 C CA . PHE A 1 980 ? -39.423 -11.131 2.661 1.00 89.94 980 PHE A CA 1
ATOM 7950 C C . PHE A 1 980 ? -40.851 -10.851 3.122 1.00 89.94 980 PHE A C 1
ATOM 7952 O O . PHE A 1 980 ? -41.644 -10.273 2.380 1.00 89.94 980 PHE A O 1
ATOM 7959 N N . ALA A 1 981 ? -41.191 -11.290 4.333 1.00 86.06 981 ALA A N 1
ATOM 7960 C CA . ALA A 1 981 ? -42.526 -11.141 4.903 1.00 86.06 981 ALA A CA 1
ATOM 7961 C C . ALA A 1 981 ? -42.461 -10.350 6.213 1.00 86.06 981 ALA A C 1
ATOM 7963 O O . ALA A 1 981 ? -41.904 -10.840 7.198 1.00 86.06 981 ALA A O 1
ATOM 7964 N N . PHE A 1 982 ? -43.070 -9.168 6.228 1.00 87.38 982 PHE A N 1
ATOM 7965 C CA . PHE A 1 982 ? -43.141 -8.279 7.383 1.00 87.38 982 PHE A CA 1
ATOM 7966 C C . PHE A 1 982 ? -44.541 -8.354 8.015 1.00 87.38 982 PHE A C 1
ATOM 7968 O O . PHE A 1 982 ? -45.518 -8.078 7.315 1.00 87.38 982 PHE A O 1
ATOM 7975 N N . PRO A 1 983 ? -44.670 -8.769 9.288 1.00 84.56 983 PRO A N 1
ATOM 7976 C CA . PRO A 1 983 ? -45.923 -8.669 10.037 1.00 84.56 983 PRO A CA 1
ATOM 7977 C C . PRO A 1 983 ? -46.264 -7.199 10.247 1.00 84.56 983 PRO A C 1
ATOM 7979 O O . PRO A 1 983 ? -45.477 -6.496 10.861 1.00 84.56 983 PRO A O 1
ATOM 7982 N N . LEU A 1 984 ? -47.376 -6.736 9.679 1.00 85.50 984 LEU A N 1
ATOM 7983 C CA . LEU A 1 984 ? -47.804 -5.340 9.763 1.00 85.50 984 LEU A CA 1
ATOM 7984 C C . LEU A 1 984 ? -49.327 -5.261 9.710 1.00 85.50 984 LEU A C 1
ATOM 7986 O O . LEU A 1 984 ? -49.954 -5.874 8.837 1.00 85.50 984 LEU A O 1
ATOM 7990 N N . GLU A 1 985 ? -49.925 -4.478 10.603 1.00 83.50 985 GLU A N 1
ATOM 7991 C CA . GLU A 1 985 ? -51.347 -4.145 10.532 1.00 83.50 985 GLU A CA 1
ATOM 7992 C C . GLU A 1 985 ? -51.645 -3.198 9.357 1.00 83.50 985 GLU A C 1
ATOM 7994 O O . GLU A 1 985 ? -50.788 -2.436 8.915 1.00 83.50 985 GLU A O 1
ATOM 7999 N N . GLU A 1 986 ? -52.875 -3.242 8.830 1.00 82.00 986 GLU A N 1
ATOM 8000 C CA . GLU A 1 986 ? -53.262 -2.443 7.653 1.00 82.00 986 GLU A CA 1
ATOM 8001 C C . GLU A 1 986 ? -53.160 -0.938 7.941 1.00 82.00 986 GLU A C 1
ATOM 8003 O O . GLU A 1 986 ? -52.731 -0.174 7.080 1.00 82.00 986 GLU A O 1
ATOM 8008 N N . MET A 1 987 ? -53.483 -0.526 9.173 1.00 77.06 987 MET A N 1
ATOM 8009 C CA . MET A 1 987 ? -53.391 0.869 9.616 1.00 77.06 987 MET A CA 1
ATOM 8010 C C . MET A 1 987 ? -51.951 1.394 9.613 1.00 77.06 987 MET A C 1
ATOM 8012 O O . MET A 1 987 ? -51.743 2.579 9.404 1.00 77.06 987 MET A O 1
ATOM 8016 N N . SER A 1 988 ? -50.951 0.528 9.799 1.00 79.06 988 SER A N 1
ATOM 8017 C CA . SER A 1 988 ? -49.540 0.926 9.827 1.00 79.06 988 SER A CA 1
ATOM 8018 C C . SER A 1 988 ? -48.963 1.190 8.434 1.00 79.06 988 SER A C 1
ATOM 8020 O O . SER A 1 988 ? -47.881 1.756 8.326 1.00 79.06 988 SER A O 1
ATOM 8022 N N . LEU A 1 989 ? -49.652 0.797 7.354 1.00 80.50 989 LEU A N 1
ATOM 8023 C CA . LEU A 1 989 ? -49.163 0.979 5.981 1.00 80.50 989 LEU A CA 1
ATOM 8024 C C . LEU A 1 989 ? -49.203 2.444 5.512 1.00 80.50 989 LEU A C 1
ATOM 8026 O O . LEU A 1 989 ? -48.510 2.784 4.555 1.00 80.50 989 LEU A O 1
ATOM 8030 N N . THR A 1 990 ? -50.001 3.304 6.153 1.00 76.06 990 THR A N 1
ATOM 8031 C CA . THR A 1 990 ? -50.262 4.682 5.697 1.00 76.06 990 THR A CA 1
ATOM 8032 C C . THR A 1 990 ? -49.096 5.645 5.901 1.00 76.06 990 THR A C 1
ATOM 8034 O O . THR A 1 990 ? -49.033 6.657 5.212 1.00 76.06 990 THR A O 1
ATOM 8037 N N . GLU A 1 991 ? -48.165 5.333 6.801 1.00 74.31 991 GLU A N 1
ATOM 8038 C CA . GLU A 1 991 ? -46.996 6.176 7.114 1.00 74.31 991 GLU A CA 1
ATOM 8039 C C . GLU A 1 991 ? -45.666 5.455 6.833 1.00 74.31 991 GLU A C 1
ATOM 8041 O O . GLU A 1 991 ? -44.585 5.995 7.056 1.00 74.31 991 GLU A O 1
ATOM 8046 N N . LEU A 1 992 ? -45.738 4.223 6.323 1.00 83.56 992 LEU A N 1
ATOM 8047 C CA . LEU A 1 992 ? -44.593 3.334 6.213 1.00 83.56 992 LEU A CA 1
ATOM 8048 C C . LEU A 1 992 ? -43.761 3.606 4.958 1.00 83.56 992 LEU A C 1
ATOM 8050 O O . LEU A 1 992 ? -44.260 3.590 3.828 1.00 83.56 992 LEU A O 1
ATOM 8054 N N . LYS A 1 993 ? -42.453 3.743 5.156 1.00 87.19 993 LYS A N 1
ATOM 8055 C CA . LYS A 1 993 ? -41.440 3.802 4.104 1.00 87.19 993 LYS A CA 1
ATOM 8056 C C . LYS A 1 993 ? -40.577 2.546 4.150 1.00 87.19 993 LYS A C 1
ATOM 8058 O O . LYS A 1 993 ? -40.225 2.045 5.216 1.00 87.19 993 LYS A O 1
ATOM 8063 N N . MET A 1 994 ? -40.233 2.030 2.978 1.00 89.75 994 MET A N 1
ATOM 8064 C CA . MET A 1 994 ? -39.261 0.955 2.822 1.00 89.75 994 MET A CA 1
ATOM 8065 C C . MET A 1 994 ? -37.961 1.541 2.291 1.00 89.75 994 MET A C 1
ATOM 8067 O O . MET A 1 994 ? -37.922 2.030 1.162 1.00 89.75 994 MET A O 1
ATOM 8071 N N . VAL A 1 995 ? -36.900 1.440 3.080 1.00 89.94 995 VAL A N 1
ATOM 8072 C CA . VAL A 1 995 ? -35.543 1.791 2.664 1.00 89.94 995 VAL A CA 1
ATOM 8073 C C . VAL A 1 995 ? -34.884 0.557 2.080 1.00 89.94 995 VAL A C 1
ATOM 8075 O O . VAL A 1 995 ? -34.814 -0.490 2.727 1.00 89.94 995 VAL A O 1
ATOM 8078 N N . VAL A 1 996 ? -34.413 0.676 0.846 1.00 92.56 996 VAL A N 1
ATOM 8079 C CA . VAL A 1 996 ? -33.790 -0.405 0.091 1.00 92.56 996 VAL A CA 1
ATOM 8080 C C . VAL A 1 996 ? -32.377 0.015 -0.276 1.00 92.56 996 VAL A C 1
ATOM 8082 O O . VAL A 1 996 ? -32.191 0.868 -1.137 1.00 92.56 996 VAL A O 1
ATOM 8085 N N . GLN A 1 997 ? -31.379 -0.592 0.358 1.00 92.25 997 GLN A N 1
ATOM 8086 C CA . GLN A 1 997 ? -29.968 -0.273 0.144 1.00 92.25 997 GLN A CA 1
ATOM 8087 C C . GLN A 1 997 ? -29.279 -1.412 -0.602 1.00 92.25 997 GLN A C 1
ATOM 8089 O O . GLN A 1 997 ? -29.362 -2.570 -0.197 1.00 92.25 997 GLN A O 1
ATOM 8094 N N . VAL A 1 998 ? -28.596 -1.089 -1.693 1.00 92.88 998 VAL A N 1
ATOM 8095 C CA . VAL A 1 998 ? -27.756 -2.015 -2.451 1.00 92.88 998 VAL A CA 1
ATOM 8096 C C . VAL A 1 998 ? -26.314 -1.814 -2.000 1.00 92.88 998 VAL A C 1
ATOM 8098 O O . VAL A 1 998 ? -25.767 -0.713 -2.102 1.00 92.88 998 VAL A O 1
ATOM 8101 N N . MET A 1 999 ? -25.709 -2.885 -1.502 1.00 89.31 999 MET A N 1
ATOM 8102 C CA . MET A 1 999 ? -24.386 -2.895 -0.880 1.00 89.31 999 MET A CA 1
ATOM 8103 C C . MET A 1 999 ? -23.479 -3.891 -1.597 1.00 89.31 999 MET A C 1
ATOM 8105 O O . MET A 1 999 ? -23.958 -4.923 -2.060 1.00 89.31 999 MET A O 1
ATOM 8109 N N . ASP A 1 1000 ? -22.187 -3.597 -1.667 1.00 86.69 1000 ASP A N 1
ATOM 8110 C CA . ASP A 1 1000 ? -21.127 -4.493 -2.130 1.00 86.69 1000 ASP A CA 1
ATOM 8111 C C . ASP A 1 1000 ? -20.528 -5.226 -0.924 1.00 86.69 1000 ASP A C 1
ATOM 8113 O O . ASP A 1 1000 ? -19.997 -4.585 -0.014 1.00 86.69 1000 ASP A O 1
ATOM 8117 N N . ALA A 1 1001 ? -20.653 -6.551 -0.878 1.00 82.06 1001 ALA A N 1
ATOM 8118 C CA . ALA A 1 1001 ? -20.164 -7.334 0.252 1.00 82.06 1001 ALA A CA 1
ATOM 8119 C C . ALA A 1 1001 ? -18.637 -7.472 0.222 1.00 82.06 1001 ALA A C 1
ATOM 8121 O O . ALA A 1 1001 ? -18.082 -8.027 -0.726 1.00 82.06 1001 ALA A O 1
ATOM 8122 N N . ASP A 1 1002 ? -17.970 -7.081 1.310 1.00 72.50 1002 ASP A N 1
ATOM 8123 C CA . ASP A 1 1002 ? -16.524 -7.225 1.459 1.00 72.50 1002 ASP A CA 1
ATOM 8124 C C . ASP A 1 1002 ? -16.139 -8.246 2.530 1.00 72.50 1002 ASP A C 1
ATOM 8126 O O . ASP A 1 1002 ? -16.753 -8.365 3.587 1.00 72.50 1002 ASP A O 1
ATOM 8130 N N . ILE A 1 1003 ? -15.054 -8.989 2.287 1.00 59.56 1003 ILE A N 1
ATOM 8131 C CA . ILE A 1 1003 ? -14.544 -9.968 3.266 1.00 59.56 1003 ILE A CA 1
ATOM 8132 C C . ILE A 1 1003 ? -13.871 -9.283 4.465 1.00 59.56 1003 ILE A C 1
ATOM 8134 O O . ILE A 1 1003 ? -13.861 -9.840 5.564 1.00 59.56 1003 ILE A O 1
ATOM 8138 N N . MET A 1 1004 ? -13.282 -8.099 4.270 1.00 46.56 1004 MET A N 1
ATOM 8139 C CA . MET A 1 1004 ? -12.581 -7.346 5.312 1.00 46.56 1004 MET A CA 1
ATOM 8140 C C . MET A 1 1004 ? -12.849 -5.844 5.172 1.00 46.56 1004 MET A C 1
ATOM 8142 O O . MET A 1 1004 ? -12.557 -5.261 4.131 1.00 46.56 1004 MET A O 1
ATOM 8146 N N . GLY A 1 1005 ? -13.330 -5.208 6.244 1.00 54.41 1005 GLY A N 1
ATOM 8147 C CA . GLY A 1 1005 ? -13.716 -3.791 6.257 1.00 54.41 1005 GLY A CA 1
ATOM 8148 C C . GLY A 1 1005 ? -15.234 -3.600 6.317 1.00 54.41 1005 GLY A C 1
ATOM 8149 O O . GLY A 1 1005 ? -15.967 -4.552 6.564 1.00 54.41 1005 GLY A O 1
ATOM 8150 N N . GLN A 1 1006 ? -15.696 -2.359 6.150 1.00 63.50 1006 GLN A N 1
ATOM 8151 C CA . GLN A 1 1006 ? -17.119 -2.062 5.957 1.00 63.50 1006 GLN A CA 1
ATOM 8152 C C . GLN A 1 1006 ? -17.496 -2.295 4.486 1.00 63.50 1006 GLN A C 1
ATOM 8154 O O . GLN A 1 1006 ? -16.715 -1.923 3.603 1.00 63.50 1006 GLN A O 1
ATOM 8159 N N . ASP A 1 1007 ? -18.670 -2.893 4.261 1.00 77.38 1007 ASP A N 1
ATOM 8160 C CA . ASP A 1 1007 ? -19.276 -3.106 2.938 1.00 77.38 1007 ASP A CA 1
ATOM 8161 C C . ASP A 1 1007 ? -19.457 -1.771 2.196 1.00 77.38 1007 ASP A C 1
ATOM 8163 O O . ASP A 1 1007 ? -19.823 -0.762 2.809 1.00 77.38 1007 ASP A O 1
ATOM 8167 N N . ASP A 1 1008 ? -19.228 -1.751 0.880 1.00 77.62 1008 ASP A N 1
ATOM 8168 C CA . ASP A 1 1008 ? -19.307 -0.509 0.104 1.00 77.62 1008 ASP A CA 1
ATOM 8169 C C . ASP A 1 1008 ? -20.743 -0.200 -0.326 1.00 77.62 1008 ASP A C 1
ATOM 8171 O O . ASP A 1 1008 ? -21.433 -1.010 -0.945 1.00 77.62 1008 ASP A O 1
ATOM 8175 N N . PHE A 1 1009 ? -21.192 1.026 -0.068 1.00 83.38 1009 PHE A N 1
ATOM 8176 C CA . PHE A 1 1009 ? -22.484 1.503 -0.552 1.00 83.38 1009 PHE A CA 1
ATOM 8177 C C . PHE A 1 1009 ? -22.486 1.644 -2.086 1.00 83.38 1009 PHE A C 1
ATOM 8179 O O . PHE A 1 1009 ? -21.641 2.344 -2.670 1.00 83.38 1009 PHE A O 1
ATOM 8186 N N . ILE A 1 1010 ? -23.451 0.995 -2.749 1.00 85.44 1010 ILE A N 1
ATOM 8187 C CA . ILE A 1 1010 ? -23.667 1.106 -4.200 1.00 85.44 1010 ILE A CA 1
ATOM 8188 C C . ILE A 1 1010 ? -24.758 2.139 -4.495 1.00 85.44 1010 ILE A C 1
ATOM 8190 O O . ILE A 1 1010 ? -24.553 2.988 -5.365 1.00 85.44 1010 ILE A O 1
ATOM 8194 N N . GLY A 1 1011 ? -25.887 2.081 -3.783 1.00 85.81 1011 GLY A N 1
ATOM 8195 C CA . GLY A 1 1011 ? -27.017 2.991 -3.975 1.00 85.81 1011 GLY A CA 1
ATOM 8196 C C . GLY A 1 1011 ? -28.245 2.626 -3.137 1.00 85.81 1011 GLY A C 1
ATOM 8197 O O . GLY A 1 1011 ? -28.365 1.501 -2.661 1.00 85.81 1011 GLY A O 1
ATOM 8198 N N . GLU A 1 1012 ? -29.177 3.562 -2.983 1.00 89.88 1012 GLU A N 1
ATOM 8199 C CA . GLU A 1 1012 ? -30.381 3.428 -2.155 1.00 89.88 1012 GLU A CA 1
ATOM 8200 C C . GLU A 1 1012 ? -31.644 3.828 -2.915 1.00 89.88 1012 GLU A C 1
ATOM 8202 O O . GLU A 1 1012 ? -31.620 4.696 -3.783 1.00 89.88 1012 GLU A O 1
ATOM 8207 N N . VAL A 1 1013 ? -32.780 3.237 -2.558 1.00 92.12 1013 VAL A N 1
ATOM 8208 C CA . VAL A 1 1013 ? -34.085 3.802 -2.882 1.00 92.12 1013 VAL A CA 1
ATOM 8209 C C . VAL A 1 1013 ? -35.030 3.731 -1.693 1.00 92.12 1013 VAL A C 1
ATOM 8211 O O . VAL A 1 1013 ? -35.078 2.741 -0.965 1.00 92.12 1013 VAL A O 1
ATOM 8214 N N . ILE A 1 1014 ? -35.807 4.795 -1.520 1.00 88.44 1014 ILE A N 1
ATOM 8215 C CA . ILE A 1 1014 ? -36.859 4.893 -0.517 1.00 88.44 1014 ILE A CA 1
ATOM 8216 C C . ILE A 1 1014 ? -38.194 4.755 -1.240 1.00 88.44 1014 ILE A C 1
ATOM 8218 O O . ILE A 1 1014 ? -38.482 5.490 -2.184 1.00 88.44 1014 ILE A O 1
ATOM 8222 N N . VAL A 1 1015 ? -39.001 3.792 -0.809 1.00 89.69 1015 VAL A N 1
ATOM 8223 C CA . VAL A 1 1015 ? -40.305 3.495 -1.401 1.00 89.69 1015 VAL A CA 1
ATOM 8224 C C . VAL A 1 1015 ? -41.394 3.757 -0.372 1.00 89.69 1015 VAL A C 1
ATOM 8226 O O . VAL A 1 1015 ? -41.446 3.099 0.666 1.00 89.69 1015 VAL A O 1
ATOM 8229 N N . GLU A 1 1016 ? -42.281 4.703 -0.664 1.00 87.12 1016 GLU A N 1
ATOM 8230 C CA . GLU A 1 1016 ? -43.422 5.027 0.193 1.00 87.12 1016 GLU A CA 1
ATOM 8231 C C . GLU A 1 1016 ? -44.530 3.987 0.008 1.00 87.12 1016 GLU A C 1
ATOM 8233 O O . GLU A 1 1016 ? -45.198 3.946 -1.028 1.00 87.12 1016 GLU A O 1
ATOM 8238 N N . ILE A 1 1017 ? -44.726 3.122 1.006 1.00 88.81 1017 ILE A N 1
ATOM 8239 C CA . ILE A 1 1017 ? -45.715 2.035 0.945 1.00 88.81 1017 ILE A CA 1
ATOM 8240 C C . ILE A 1 1017 ? -47.143 2.592 0.965 1.00 88.81 1017 ILE A C 1
ATOM 8242 O O . ILE A 1 1017 ? -48.042 1.997 0.372 1.00 88.81 1017 ILE A O 1
ATOM 8246 N N . SER A 1 1018 ? -47.326 3.768 1.564 1.00 78.38 1018 SER A N 1
ATOM 8247 C CA . SER A 1 1018 ? -48.579 4.527 1.591 1.00 78.38 1018 SER A CA 1
ATOM 8248 C C . SER A 1 1018 ? -49.119 4.877 0.202 1.00 78.38 1018 SER A C 1
ATOM 8250 O O . SER A 1 1018 ? -50.330 5.007 0.025 1.00 78.38 1018 SER A O 1
ATOM 8252 N N . SER A 1 1019 ? -48.245 4.977 -0.804 1.00 82.12 1019 SER A N 1
ATOM 8253 C CA . SER A 1 1019 ? -48.641 5.238 -2.192 1.00 82.12 1019 SER A CA 1
ATOM 8254 C C . SER A 1 1019 ? -49.325 4.039 -2.865 1.00 82.12 1019 SER A C 1
ATOM 8256 O O . SER A 1 1019 ? -49.920 4.182 -3.936 1.00 82.12 1019 SER A O 1
ATOM 8258 N N . PHE A 1 1020 ? -49.270 2.848 -2.256 1.00 86.25 1020 PHE A N 1
ATOM 8259 C CA . PHE A 1 1020 ? -49.812 1.624 -2.834 1.00 86.25 1020 PHE A CA 1
ATOM 8260 C C . PHE A 1 1020 ? -51.210 1.313 -2.312 1.00 86.25 1020 PHE A C 1
ATOM 8262 O O . PHE A 1 1020 ? -51.410 0.980 -1.144 1.00 86.25 1020 PHE A O 1
ATOM 8269 N N . ASN A 1 1021 ? -52.184 1.282 -3.222 1.00 85.38 1021 ASN A N 1
ATOM 8270 C CA . ASN A 1 1021 ? -53.485 0.698 -2.926 1.00 85.38 1021 ASN A CA 1
ATOM 8271 C C . ASN A 1 1021 ? -53.490 -0.810 -3.234 1.00 85.38 1021 ASN A C 1
ATOM 8273 O O . ASN A 1 1021 ? -53.787 -1.256 -4.348 1.00 85.38 1021 ASN A O 1
ATOM 8277 N N . PHE A 1 1022 ? -53.188 -1.612 -2.212 1.00 86.19 1022 PHE A N 1
ATOM 8278 C CA . PHE A 1 1022 ? -53.160 -3.075 -2.315 1.00 86.19 1022 PHE A CA 1
ATOM 8279 C C . PHE A 1 1022 ? -54.542 -3.725 -2.509 1.00 86.19 1022 PHE A C 1
ATOM 8281 O O . PHE A 1 1022 ? -54.605 -4.913 -2.836 1.00 86.19 1022 PHE A O 1
ATOM 8288 N N . ARG A 1 1023 ? -55.645 -2.987 -2.303 1.00 83.81 1023 ARG A N 1
ATOM 8289 C CA . ARG A 1 1023 ? -57.009 -3.494 -2.540 1.00 83.81 1023 ARG A CA 1
ATOM 8290 C C . ARG A 1 1023 ? -57.370 -3.460 -4.024 1.00 83.81 1023 ARG A C 1
ATOM 8292 O O . ARG A 1 1023 ? -57.961 -4.416 -4.520 1.00 83.81 1023 ARG A O 1
ATOM 8299 N N . ASP A 1 1024 ? -56.956 -2.406 -4.723 1.00 82.31 1024 ASP A N 1
ATOM 8300 C CA . ASP A 1 1024 ? -57.221 -2.225 -6.157 1.00 82.31 1024 ASP A CA 1
ATOM 8301 C C . ASP A 1 1024 ? -56.200 -2.977 -7.016 1.00 82.31 1024 ASP A C 1
ATOM 8303 O O . ASP A 1 1024 ? -56.533 -3.593 -8.030 1.00 82.31 1024 ASP A O 1
ATOM 8307 N N . THR A 1 1025 ? -54.939 -2.956 -6.579 1.00 79.31 1025 THR A N 1
ATOM 8308 C CA . THR A 1 1025 ? -53.808 -3.573 -7.275 1.00 79.31 1025 THR A CA 1
ATOM 8309 C C . THR A 1 1025 ? -53.098 -4.558 -6.346 1.00 79.31 1025 THR A C 1
ATOM 8311 O O . THR A 1 1025 ? -52.327 -4.149 -5.481 1.00 79.31 1025 THR A O 1
ATOM 8314 N N . PRO A 1 1026 ? -53.324 -5.878 -6.498 1.00 78.75 1026 PRO A N 1
ATOM 8315 C CA . PRO A 1 1026 ? -52.840 -6.867 -5.531 1.00 78.75 1026 PRO A CA 1
ATOM 8316 C C . PRO A 1 1026 ? -51.315 -7.068 -5.545 1.00 78.75 1026 PRO A C 1
ATOM 8318 O O . PRO A 1 1026 ? -50.774 -7.690 -4.629 1.00 78.75 1026 PRO A O 1
ATOM 8321 N N . PHE A 1 1027 ? -50.628 -6.580 -6.580 1.00 85.88 1027 PHE A N 1
ATOM 8322 C CA . PHE A 1 1027 ? -49.174 -6.593 -6.700 1.00 85.88 1027 PHE A CA 1
ATOM 8323 C C . PHE A 1 1027 ? -48.705 -5.268 -7.296 1.00 85.88 1027 PHE A C 1
ATOM 8325 O O . PHE A 1 1027 ? -49.200 -4.862 -8.347 1.00 85.88 1027 PHE A O 1
ATOM 8332 N N . HIS A 1 1028 ? -47.715 -4.642 -6.667 1.00 88.62 1028 HIS A N 1
ATOM 8333 C CA . HIS A 1 1028 ? -47.027 -3.479 -7.214 1.00 88.62 1028 HIS A CA 1
ATOM 8334 C C . HIS A 1 1028 ? -45.599 -3.873 -7.581 1.00 88.62 1028 HIS A C 1
ATOM 8336 O O . HIS A 1 1028 ? -44.792 -4.108 -6.686 1.00 88.62 1028 HIS A O 1
ATOM 8342 N N . THR A 1 1029 ? -45.290 -3.986 -8.875 1.00 91.75 1029 THR A N 1
ATOM 8343 C CA . THR A 1 1029 ? -43.950 -4.341 -9.368 1.00 91.75 1029 THR A CA 1
ATOM 8344 C C . THR A 1 1029 ? -43.394 -3.217 -10.229 1.00 91.75 1029 THR A C 1
ATOM 8346 O O . THR A 1 1029 ? -43.978 -2.896 -11.262 1.00 91.75 1029 THR A O 1
ATOM 8349 N N . ALA A 1 1030 ? -42.250 -2.655 -9.846 1.00 90.94 1030 ALA A N 1
ATOM 8350 C CA . ALA A 1 1030 ? -41.633 -1.543 -10.563 1.00 90.94 1030 ALA A CA 1
ATOM 8351 C C . ALA A 1 1030 ? -40.100 -1.595 -10.501 1.00 90.94 1030 ALA A C 1
ATOM 8353 O O . ALA A 1 1030 ? -39.517 -2.303 -9.674 1.00 90.94 1030 ALA A O 1
ATOM 8354 N N . TRP A 1 1031 ? -39.466 -0.860 -11.417 1.00 92.56 1031 TRP A N 1
ATOM 8355 C CA . TRP A 1 1031 ? -38.047 -0.521 -11.346 1.00 92.56 1031 TRP A CA 1
ATOM 8356 C C . TRP A 1 1031 ? -37.882 0.781 -10.579 1.00 92.56 1031 TRP A C 1
ATOM 8358 O O . TRP A 1 1031 ? -38.635 1.728 -10.793 1.00 92.56 1031 TRP A O 1
ATOM 8368 N N . TYR A 1 1032 ? -36.880 0.807 -9.716 1.00 92.19 1032 TYR A N 1
ATOM 8369 C CA . TYR A 1 1032 ? -36.548 1.932 -8.866 1.00 92.19 1032 TYR A CA 1
ATOM 8370 C C . TYR A 1 1032 ? -35.093 2.310 -9.111 1.00 92.19 1032 TYR A C 1
ATOM 8372 O O . TYR A 1 1032 ? -34.200 1.477 -8.937 1.00 92.19 1032 TYR A O 1
ATOM 8380 N N . SER A 1 1033 ? -34.852 3.542 -9.547 1.00 89.56 1033 SER A N 1
ATOM 8381 C CA . SER A 1 1033 ? -33.497 4.035 -9.775 1.00 89.56 1033 SER A CA 1
ATOM 8382 C C . SER A 1 1033 ? -32.786 4.277 -8.445 1.00 89.56 1033 SER A C 1
ATOM 8384 O O . SER A 1 1033 ? -33.389 4.778 -7.495 1.00 89.56 1033 SER A O 1
ATOM 8386 N N . LEU A 1 1034 ? -31.517 3.878 -8.376 1.00 88.94 1034 LEU A N 1
ATOM 8387 C CA . LEU A 1 1034 ? -30.707 4.013 -7.173 1.00 88.94 1034 LEU A CA 1
ATOM 8388 C C . LEU A 1 1034 ? -30.189 5.444 -7.026 1.00 88.94 1034 LEU A C 1
ATOM 8390 O O . LEU A 1 1034 ? -29.693 6.042 -7.980 1.00 88.94 1034 LEU A O 1
ATOM 8394 N N . ASN A 1 1035 ? -30.251 5.943 -5.801 1.00 83.19 1035 ASN A N 1
ATOM 8395 C CA . ASN A 1 1035 ? -29.835 7.271 -5.384 1.00 83.19 1035 ASN A CA 1
ATOM 8396 C C . ASN A 1 1035 ? -28.711 7.184 -4.342 1.00 83.19 1035 ASN A C 1
ATOM 8398 O O . ASN A 1 1035 ? -28.320 6.101 -3.900 1.00 83.19 1035 ASN A O 1
ATOM 8402 N N . MET A 1 1036 ? -28.148 8.338 -3.986 1.00 74.88 1036 MET A N 1
ATOM 8403 C CA . MET A 1 1036 ? -27.186 8.431 -2.884 1.00 74.88 1036 MET A CA 1
ATOM 8404 C C . MET A 1 1036 ? -27.846 8.066 -1.552 1.00 74.88 1036 MET A C 1
ATOM 8406 O O . MET A 1 1036 ? -29.069 8.036 -1.457 1.00 74.88 1036 MET A O 1
ATOM 8410 N N . GLU A 1 1037 ? -27.027 7.761 -0.547 1.00 75.06 1037 GLU A N 1
ATOM 8411 C CA . GLU A 1 1037 ? -27.526 7.415 0.784 1.00 75.06 1037 GLU A CA 1
ATOM 8412 C C . GLU A 1 1037 ? -28.305 8.594 1.373 1.00 75.06 1037 GLU A C 1
ATOM 8414 O O . GLU A 1 1037 ? -27.860 9.736 1.246 1.00 75.06 1037 GLU A O 1
ATOM 8419 N N . THR A 1 1038 ? -29.453 8.313 1.984 1.00 68.25 1038 THR A N 1
ATOM 8420 C CA . THR A 1 1038 ? -30.335 9.317 2.576 1.00 68.25 1038 THR A CA 1
ATOM 8421 C C . THR A 1 1038 ? -30.503 9.041 4.063 1.00 68.25 1038 THR A C 1
ATOM 8423 O O . THR A 1 1038 ? -30.983 7.986 4.479 1.00 68.25 1038 THR A O 1
ATOM 8426 N N . ASP A 1 1039 ? -30.168 10.021 4.889 1.00 68.38 1039 ASP A N 1
ATOM 8427 C CA . ASP A 1 1039 ? -30.534 10.030 6.294 1.00 68.38 1039 ASP A CA 1
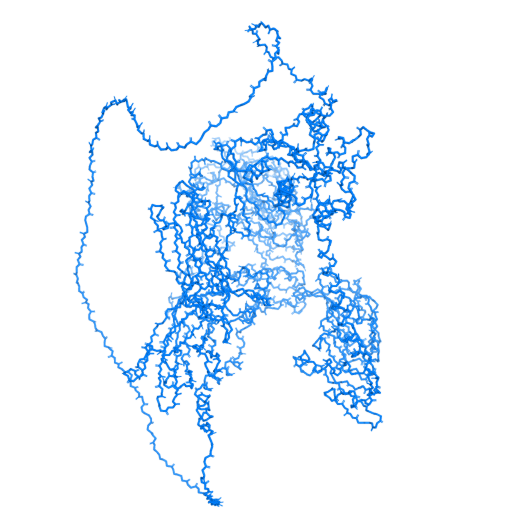ATOM 8428 C C . ASP A 1 1039 ? -31.997 10.451 6.446 1.00 68.38 1039 ASP A C 1
ATOM 8430 O O . ASP A 1 1039 ? -32.322 11.633 6.498 1.00 68.38 1039 ASP A O 1
ATOM 8434 N N . LEU A 1 1040 ? -32.897 9.471 6.520 1.00 64.62 1040 LEU A N 1
ATOM 8435 C CA . LEU A 1 1040 ? -34.324 9.713 6.754 1.00 64.62 1040 LEU A CA 1
ATOM 8436 C C . LEU A 1 1040 ? -34.631 10.344 8.122 1.00 64.62 1040 LEU A C 1
ATOM 8438 O O . LEU A 1 1040 ? -35.763 10.776 8.336 1.00 64.62 1040 LEU A O 1
ATOM 8442 N N . ASN A 1 1041 ? -33.643 10.433 9.021 1.00 64.94 1041 ASN A N 1
ATOM 8443 C CA . ASN A 1 1041 ? -33.761 11.182 10.268 1.00 64.94 1041 ASN A CA 1
ATOM 8444 C C . ASN A 1 1041 ? -33.446 12.676 10.083 1.00 64.94 1041 ASN A C 1
ATOM 8446 O O . ASN A 1 1041 ? -33.663 13.448 11.009 1.00 64.94 1041 ASN A O 1
ATOM 8450 N N . VAL A 1 1042 ? -32.957 13.109 8.915 1.00 71.62 1042 VAL A N 1
ATOM 8451 C CA . VAL A 1 1042 ? -32.847 14.526 8.546 1.00 71.62 1042 VAL A CA 1
ATOM 8452 C C . VAL A 1 1042 ? -34.147 14.934 7.862 1.00 71.62 1042 VAL A C 1
ATOM 8454 O O . VAL A 1 1042 ? -34.425 14.539 6.732 1.00 71.62 1042 VAL A O 1
ATOM 8457 N N . ALA A 1 1043 ? -34.955 15.722 8.563 1.00 71.69 1043 ALA A N 1
ATOM 8458 C CA . ALA A 1 1043 ? -36.150 16.341 8.011 1.00 71.69 1043 ALA A CA 1
ATOM 8459 C C . ALA A 1 1043 ? -36.180 17.821 8.378 1.00 71.69 1043 ALA A C 1
ATOM 8461 O O . ALA A 1 1043 ? -35.543 18.251 9.342 1.00 71.69 1043 ALA A O 1
ATOM 8462 N N . GLY A 1 1044 ? -36.915 18.577 7.572 1.00 82.44 1044 GLY A N 1
ATOM 8463 C CA . GLY A 1 1044 ? -37.153 19.992 7.770 1.00 82.44 1044 GLY A CA 1
ATOM 8464 C C . GLY A 1 1044 ? -36.604 20.856 6.647 1.00 82.44 1044 GLY A C 1
ATOM 8465 O O . GLY A 1 1044 ? -35.839 20.422 5.781 1.00 82.44 1044 GLY A O 1
ATOM 8466 N N . GLU A 1 1045 ? -37.034 22.106 6.658 1.00 89.31 1045 GLU A N 1
ATOM 8467 C CA . GLU A 1 1045 ? -36.678 23.101 5.658 1.00 89.31 1045 GLU A CA 1
ATOM 8468 C C . GLU A 1 1045 ? -36.109 24.342 6.337 1.00 89.31 1045 GLU A C 1
ATOM 8470 O O . GLU A 1 1045 ? -36.567 24.728 7.410 1.00 89.31 1045 GLU A O 1
ATOM 8475 N N . LEU A 1 1046 ? -35.118 24.974 5.708 1.00 92.31 1046 LEU A N 1
ATOM 8476 C CA . LEU A 1 1046 ? -34.484 26.203 6.170 1.00 92.31 1046 LEU A CA 1
ATOM 8477 C C . LEU A 1 1046 ? -34.846 27.355 5.230 1.00 92.31 1046 LEU A C 1
ATOM 8479 O O . LEU A 1 1046 ? -34.543 27.329 4.035 1.00 92.31 1046 LEU A O 1
ATOM 8483 N N . GLU A 1 1047 ? -35.475 28.384 5.784 1.00 95.00 1047 GLU A N 1
ATOM 8484 C CA . GLU A 1 1047 ? -35.860 29.598 5.074 1.00 95.00 1047 GLU A CA 1
ATOM 8485 C C . GLU A 1 1047 ? -34.760 30.655 5.191 1.00 95.00 1047 GLU A C 1
ATOM 8487 O O . GLU A 1 1047 ? -34.373 31.058 6.294 1.00 95.00 1047 GLU A O 1
ATOM 8492 N N . ILE A 1 1048 ? -34.265 31.135 4.046 1.00 95.06 1048 ILE A N 1
ATOM 8493 C CA . ILE A 1 1048 ? -33.213 32.152 4.007 1.00 95.06 1048 ILE A CA 1
ATOM 8494 C C . ILE A 1 1048 ? -33.529 33.277 3.019 1.00 95.06 1048 ILE A C 1
ATOM 8496 O O . ILE A 1 1048 ? -34.334 33.132 2.095 1.00 95.06 1048 ILE A O 1
ATOM 8500 N N . SER A 1 1049 ? -32.841 34.404 3.169 1.00 93.62 1049 SER A N 1
ATOM 8501 C CA . SER A 1 1049 ? -32.666 35.360 2.078 1.00 93.62 1049 SER A CA 1
ATOM 8502 C C . SER A 1 1049 ? -31.213 35.756 1.899 1.00 93.62 1049 SER A C 1
ATOM 8504 O O . SER A 1 1049 ? -30.485 35.839 2.879 1.00 93.62 1049 SER A O 1
ATOM 8506 N N . ALA A 1 1050 ? -30.804 36.032 0.666 1.00 91.19 1050 ALA A N 1
ATOM 8507 C CA . ALA A 1 1050 ? -29.495 36.581 0.364 1.00 91.19 1050 ALA A CA 1
ATOM 8508 C C . ALA A 1 1050 ? -29.618 37.808 -0.546 1.00 91.19 1050 ALA A C 1
ATOM 8510 O O . ALA A 1 1050 ? -30.366 37.789 -1.522 1.00 91.19 1050 ALA A O 1
ATOM 8511 N N . ASP A 1 1051 ? -28.871 38.856 -0.221 1.00 90.94 1051 ASP A N 1
ATOM 8512 C CA . ASP A 1 1051 ? -28.834 40.134 -0.924 1.00 90.94 1051 ASP A CA 1
ATOM 8513 C C . ASP A 1 1051 ? -27.382 40.503 -1.218 1.00 90.94 1051 ASP A C 1
ATOM 8515 O O . ASP A 1 1051 ? -26.526 40.403 -0.339 1.00 90.94 1051 ASP A O 1
ATOM 8519 N N . PHE A 1 1052 ? -27.088 40.945 -2.441 1.00 89.25 1052 PHE A N 1
ATOM 8520 C CA . PHE A 1 1052 ? -25.760 41.449 -2.778 1.00 89.25 1052 PHE A CA 1
ATOM 8521 C C . PHE A 1 1052 ? -25.737 42.970 -2.783 1.00 89.25 1052 PHE A C 1
ATOM 8523 O O . PHE A 1 1052 ? -26.495 43.613 -3.507 1.00 89.25 1052 PHE A O 1
ATOM 8530 N N . GLN A 1 1053 ? -24.818 43.551 -2.026 1.00 87.25 1053 GLN A N 1
ATOM 8531 C CA . GLN A 1 1053 ? -24.490 44.960 -2.106 1.00 87.25 1053 GLN A CA 1
ATOM 8532 C C . GLN A 1 1053 ? -23.201 45.127 -2.910 1.00 87.25 1053 GLN A C 1
ATOM 8534 O O . GLN A 1 1053 ? -22.102 44.774 -2.476 1.00 87.25 1053 GLN A O 1
ATOM 8539 N N . LEU A 1 1054 ? -23.347 45.688 -4.110 1.00 77.75 1054 LEU A N 1
ATOM 8540 C CA . LEU A 1 1054 ? -22.218 46.012 -4.974 1.00 77.75 1054 LEU A CA 1
ATOM 8541 C C . LEU A 1 1054 ? -21.248 46.985 -4.268 1.00 77.75 1054 LEU A C 1
ATOM 8543 O O . LEU A 1 1054 ? -21.705 47.934 -3.625 1.00 77.75 1054 LEU A O 1
ATOM 8547 N N . PRO A 1 1055 ? -19.922 46.813 -4.431 1.00 75.12 1055 PRO A N 1
ATOM 8548 C CA . PRO A 1 1055 ? -19.266 45.815 -5.283 1.00 75.12 1055 PRO A CA 1
ATOM 8549 C C . PRO A 1 1055 ? -18.864 44.505 -4.573 1.00 75.12 1055 PRO A C 1
ATOM 8551 O O . PRO A 1 1055 ? -18.394 43.595 -5.263 1.00 75.12 1055 PRO A O 1
ATOM 8554 N N . SER A 1 1056 ? -18.984 44.404 -3.240 1.00 84.06 1056 SER A N 1
ATOM 8555 C CA . SER A 1 1056 ? -18.251 43.378 -2.478 1.00 84.06 1056 SER A CA 1
ATOM 8556 C C . SER A 1 1056 ? -18.909 42.767 -1.238 1.00 84.06 1056 SER A C 1
ATOM 8558 O O . SER A 1 1056 ? -18.218 42.049 -0.524 1.00 84.06 1056 SER A O 1
ATOM 8560 N N . SER A 1 1057 ? -20.200 42.969 -0.970 1.00 89.19 1057 SER A N 1
ATOM 8561 C CA . SER A 1 1057 ? -20.824 42.396 0.237 1.00 89.19 1057 SER A CA 1
ATOM 8562 C C . SER A 1 1057 ? -22.022 41.508 -0.093 1.00 89.19 1057 SER A C 1
ATOM 8564 O O . SER A 1 1057 ? -22.989 41.958 -0.701 1.00 89.19 1057 SER A O 1
ATOM 8566 N N . LEU A 1 1058 ? -21.998 40.251 0.355 1.00 91.81 1058 LEU A N 1
ATOM 8567 C CA . LEU A 1 1058 ? -23.138 39.333 0.341 1.00 91.81 1058 LEU A CA 1
ATOM 8568 C C . LEU A 1 1058 ? -23.763 39.268 1.739 1.00 91.81 1058 LEU A C 1
ATOM 8570 O O . LEU A 1 1058 ? -23.163 38.726 2.667 1.00 91.81 1058 LEU A O 1
ATOM 8574 N N . PHE A 1 1059 ? -24.984 39.765 1.880 1.00 92.94 1059 PHE A N 1
ATOM 8575 C CA . PHE A 1 1059 ? -25.780 39.649 3.096 1.00 92.94 1059 PHE A CA 1
ATOM 8576 C C . PHE A 1 1059 ? -26.630 38.387 3.037 1.00 92.94 1059 PHE A C 1
ATOM 8578 O O . PHE A 1 1059 ? -27.366 38.185 2.079 1.00 92.94 1059 PHE A O 1
ATOM 8585 N N . VAL A 1 1060 ? -26.554 37.545 4.061 1.00 94.75 1060 VAL A N 1
ATOM 8586 C CA . VAL A 1 1060 ? -27.348 36.320 4.187 1.00 94.75 1060 VAL A CA 1
ATOM 8587 C C . VAL A 1 1060 ? -28.153 36.390 5.474 1.00 94.75 1060 VAL A C 1
ATOM 8589 O O . VAL A 1 1060 ? -27.588 36.376 6.565 1.00 94.75 1060 VAL A O 1
ATOM 8592 N N . THR A 1 1061 ? -29.474 36.449 5.352 1.00 94.94 1061 THR A N 1
ATOM 8593 C CA . THR A 1 1061 ? -30.418 36.357 6.466 1.00 94.94 1061 THR A CA 1
ATOM 8594 C C . THR A 1 1061 ? -30.923 34.930 6.612 1.00 94.94 1061 THR A C 1
ATOM 8596 O O . THR A 1 1061 ? -31.452 34.361 5.656 1.00 94.94 1061 THR A O 1
ATOM 8599 N N . VAL A 1 1062 ? -30.818 34.368 7.812 1.00 95.81 1062 VAL A N 1
ATOM 8600 C CA . VAL A 1 1062 ? -31.442 33.092 8.171 1.00 95.81 1062 VAL A CA 1
ATOM 8601 C C . VAL A 1 1062 ? -32.714 33.383 8.947 1.00 95.81 1062 VAL A C 1
ATOM 8603 O O . VAL A 1 1062 ? -32.650 33.940 10.040 1.00 95.81 1062 VAL A O 1
ATOM 8606 N N . HIS A 1 1063 ? -33.870 33.049 8.372 1.00 94.81 1063 HIS A N 1
ATOM 8607 C CA . HIS A 1 1063 ? -35.167 33.399 8.952 1.00 94.81 1063 HIS A CA 1
ATOM 8608 C C . HIS A 1 1063 ? -35.591 32.376 9.988 1.00 94.81 1063 HIS A C 1
ATOM 8610 O O . HIS A 1 1063 ? -35.677 32.707 11.167 1.00 94.81 1063 HIS A O 1
ATOM 8616 N N . ARG A 1 1064 ? -35.813 31.134 9.561 1.00 93.38 1064 ARG A N 1
ATOM 8617 C CA . ARG A 1 1064 ? -36.301 30.049 10.416 1.00 93.38 1064 ARG A CA 1
ATOM 8618 C C . ARG A 1 1064 ? -36.024 28.689 9.802 1.00 93.38 1064 ARG A C 1
ATOM 8620 O O . ARG A 1 1064 ? -35.757 28.601 8.604 1.00 93.38 1064 ARG A O 1
ATOM 8627 N N . ALA A 1 1065 ? -36.135 27.646 10.611 1.00 92.31 1065 ALA A N 1
ATOM 8628 C CA . ALA A 1 1065 ? -36.294 26.286 10.127 1.00 92.31 1065 ALA A CA 1
ATOM 8629 C C . ALA A 1 1065 ? -37.655 25.741 10.562 1.00 92.31 1065 ALA A C 1
ATOM 8631 O O . ALA A 1 1065 ? -38.187 26.170 11.581 1.00 92.31 1065 ALA A O 1
ATOM 8632 N N . THR A 1 1066 ? -38.218 24.822 9.784 1.00 89.94 1066 THR A N 1
ATOM 8633 C CA . THR A 1 1066 ? -39.507 24.188 10.098 1.00 89.94 1066 THR A CA 1
ATOM 8634 C C . THR A 1 1066 ? -39.438 22.684 9.899 1.00 89.94 1066 THR A C 1
ATOM 8636 O O . THR A 1 1066 ? -38.721 22.220 9.012 1.00 89.94 1066 THR A O 1
ATOM 8639 N N . GLY A 1 1067 ? -40.177 21.929 10.711 1.00 83.88 1067 GLY A N 1
ATOM 8640 C CA . GLY A 1 1067 ? -40.309 20.479 10.589 1.00 83.88 1067 GLY A CA 1
ATOM 8641 C C . GLY A 1 1067 ? -39.022 19.700 10.866 1.00 83.88 1067 GLY A C 1
ATOM 8642 O O . GLY A 1 1067 ? -38.777 18.695 10.198 1.00 83.88 1067 GLY A O 1
ATOM 8643 N N . LEU A 1 1068 ? -38.190 20.164 11.806 1.00 84.69 1068 LEU A N 1
ATOM 8644 C CA . LEU A 1 1068 ? -36.966 19.460 12.193 1.00 84.69 1068 LEU A CA 1
ATOM 8645 C C . LEU A 1 1068 ? -37.278 18.122 12.873 1.00 84.69 1068 LEU A C 1
ATOM 8647 O O . LEU A 1 1068 ? -38.241 17.998 13.628 1.00 84.69 1068 LEU A O 1
ATOM 8651 N N . SER A 1 1069 ? -36.432 17.120 12.648 1.00 75.00 1069 SER A N 1
ATOM 8652 C CA . SER A 1 1069 ? -36.522 15.835 13.349 1.00 75.00 1069 SER A CA 1
ATOM 8653 C C . SER A 1 1069 ? -35.811 15.878 14.700 1.00 75.00 1069 SER A C 1
ATOM 8655 O O . SER A 1 1069 ? -34.662 16.311 14.793 1.00 75.00 1069 SER A O 1
ATOM 8657 N N . ALA A 1 1070 ? -36.455 15.340 15.734 1.00 67.19 1070 ALA A N 1
ATOM 8658 C CA . ALA A 1 1070 ? -35.812 15.060 17.012 1.00 67.19 1070 ALA A CA 1
ATOM 8659 C C . ALA A 1 1070 ? -34.827 13.885 16.885 1.00 67.19 1070 ALA A C 1
ATOM 8661 O O . ALA A 1 1070 ? -35.188 12.821 16.380 1.00 67.19 1070 ALA A O 1
ATOM 8662 N N . ARG A 1 1071 ? -33.588 14.065 17.359 1.00 64.44 1071 ARG A N 1
ATOM 8663 C CA . ARG A 1 1071 ? -32.547 13.017 17.374 1.00 64.44 1071 ARG A CA 1
ATOM 8664 C C . ARG A 1 1071 ? -32.782 11.949 18.454 1.00 64.44 1071 ARG A C 1
ATOM 8666 O O . ARG A 1 1071 ? -32.397 10.800 18.255 1.00 64.44 1071 ARG A O 1
ATOM 8673 N N . ASP A 1 1072 ? -33.467 12.311 19.539 1.00 58.44 1072 ASP A N 1
ATOM 8674 C CA . ASP A 1 1072 ? -33.812 11.439 20.666 1.00 58.44 1072 ASP A CA 1
ATOM 8675 C C . ASP A 1 1072 ? -35.325 11.152 20.706 1.00 58.44 1072 ASP A C 1
ATOM 8677 O O . ASP A 1 1072 ? -36.140 12.077 20.642 1.00 58.44 1072 ASP A O 1
ATOM 8681 N N . GLU A 1 1073 ? -35.717 9.882 20.890 1.00 48.22 1073 GLU A N 1
ATOM 8682 C CA . GLU A 1 1073 ? -37.123 9.489 21.076 1.00 48.22 1073 GLU A CA 1
ATOM 8683 C C . GLU A 1 1073 ? -37.764 10.275 22.239 1.00 48.22 1073 GLU A C 1
ATOM 8685 O O . GLU A 1 1073 ? -37.469 10.049 23.415 1.00 48.22 1073 GLU A O 1
ATOM 8690 N N . GLY A 1 1074 ? -38.659 11.210 21.904 1.00 54.94 1074 GLY A N 1
ATOM 8691 C CA . GLY A 1 1074 ? -39.451 11.975 22.870 1.00 54.94 1074 GLY A CA 1
ATOM 8692 C C . GLY A 1 1074 ? -38.828 13.277 23.394 1.00 54.94 1074 GLY A C 1
ATOM 8693 O O . GLY A 1 1074 ? -39.326 13.787 24.399 1.00 54.94 1074 GLY A O 1
ATOM 8694 N N . LYS A 1 1075 ? -37.786 13.833 22.755 1.00 60.78 1075 LYS A N 1
ATOM 8695 C CA . LYS A 1 1075 ? -37.216 15.152 23.107 1.00 60.78 1075 LYS A CA 1
ATOM 8696 C C . LYS A 1 1075 ? -37.282 16.162 21.957 1.00 60.78 1075 LYS A C 1
ATOM 8698 O O . LYS A 1 1075 ? -37.395 15.794 20.799 1.00 60.78 1075 LYS A O 1
ATOM 8703 N N . SER A 1 1076 ? -37.206 17.440 22.299 1.00 67.81 1076 SER A N 1
ATOM 8704 C CA . SER A 1 1076 ? -37.002 18.575 21.395 1.00 67.81 1076 SER A CA 1
ATOM 8705 C C . SER A 1 1076 ? -35.535 18.748 20.979 1.00 67.81 1076 SER A C 1
ATOM 8707 O O . SER A 1 1076 ? -34.664 18.159 21.612 1.00 67.81 1076 SER A O 1
ATOM 8709 N N . ALA A 1 1077 ? -35.253 19.619 20.004 1.00 78.25 1077 ALA A N 1
ATOM 8710 C CA . ALA A 1 1077 ? -33.890 20.027 19.634 1.00 78.25 1077 ALA A CA 1
ATOM 8711 C C . ALA A 1 1077 ? -33.537 21.430 20.175 1.00 78.25 1077 ALA A C 1
ATOM 8713 O O . ALA A 1 1077 ? -34.430 22.255 20.386 1.00 78.25 1077 ALA A O 1
ATOM 8714 N N . ASP A 1 1078 ? -32.242 21.719 20.331 1.00 86.94 1078 ASP A N 1
ATOM 8715 C CA . ASP A 1 1078 ? -31.663 23.042 20.604 1.00 86.94 1078 ASP A CA 1
ATOM 8716 C C . ASP A 1 1078 ? -30.921 23.582 19.342 1.00 86.94 1078 ASP A C 1
ATOM 8718 O O . ASP A 1 1078 ? -29.684 23.659 19.321 1.00 86.94 1078 ASP A O 1
ATOM 8722 N N . PRO A 1 1079 ? -31.630 23.923 18.242 1.00 90.25 1079 PRO A N 1
ATOM 8723 C CA . PRO A 1 1079 ? -31.019 24.210 16.944 1.00 90.25 1079 PRO A CA 1
ATOM 8724 C C . PRO A 1 1079 ? -30.313 25.575 16.832 1.00 90.25 1079 PRO A C 1
ATOM 8726 O O . PRO A 1 1079 ? -30.799 26.617 17.286 1.00 90.25 1079 PRO A O 1
ATOM 8729 N N . PHE A 1 1080 ? -29.205 25.588 16.086 1.00 93.44 1080 PHE A N 1
ATOM 8730 C CA . PHE A 1 1080 ? -28.569 26.786 15.525 1.00 93.44 1080 PHE A CA 1
ATOM 8731 C C . PHE A 1 1080 ? -27.960 26.510 14.141 1.00 93.44 1080 PHE A C 1
ATOM 8733 O O . PHE A 1 1080 ? -27.666 25.367 13.785 1.00 93.44 1080 PHE A O 1
ATOM 8740 N N . VAL A 1 1081 ? -27.749 27.567 13.352 1.00 93.50 1081 VAL A N 1
ATOM 8741 C CA . VAL A 1 1081 ? -27.244 27.491 11.974 1.00 93.50 1081 VAL A CA 1
ATOM 8742 C C . VAL A 1 1081 ? -25.850 28.089 11.908 1.00 93.50 1081 VAL A C 1
ATOM 8744 O O . VAL A 1 1081 ? -25.620 29.212 12.348 1.00 93.50 1081 VAL A O 1
ATOM 8747 N N . LYS A 1 1082 ? -24.918 27.368 11.295 1.00 92.25 1082 LYS A N 1
ATOM 8748 C CA . LYS A 1 1082 ? -23.561 27.824 11.005 1.00 92.25 1082 LYS A CA 1
ATOM 8749 C C . LYS A 1 1082 ? -23.411 28.138 9.520 1.00 92.25 1082 LYS A C 1
ATOM 8751 O O . LYS A 1 1082 ? -23.661 27.277 8.685 1.00 92.25 1082 LYS A O 1
ATOM 8756 N N . LEU A 1 1083 ? -22.976 29.347 9.182 1.00 92.69 1083 LEU A N 1
ATOM 8757 C CA . LEU A 1 1083 ? -22.887 29.837 7.808 1.00 92.69 1083 LEU A CA 1
ATOM 8758 C C . LEU A 1 1083 ? -21.437 30.008 7.363 1.00 92.69 1083 LEU A C 1
ATOM 8760 O O . LEU A 1 1083 ? -20.617 30.588 8.079 1.00 92.69 1083 LEU A O 1
ATOM 8764 N N . THR A 1 1084 ? -21.133 29.558 6.148 1.00 86.00 1084 THR A N 1
ATOM 8765 C CA . THR A 1 1084 ? -19.815 29.714 5.517 1.00 86.00 1084 THR A CA 1
ATOM 8766 C C . THR A 1 1084 ? -19.943 29.940 4.015 1.00 86.00 1084 THR A C 1
ATOM 8768 O O . THR A 1 1084 ? -20.767 29.299 3.369 1.00 86.00 1084 THR A O 1
ATOM 8771 N N . VAL A 1 1085 ? -19.092 30.795 3.444 1.00 82.25 1085 VAL A N 1
ATOM 8772 C CA . VAL A 1 1085 ? -18.921 30.917 1.987 1.00 82.25 1085 VAL A CA 1
ATOM 8773 C C . VAL A 1 1085 ? -17.585 30.292 1.592 1.00 82.25 1085 VAL A C 1
ATOM 8775 O O . VAL A 1 1085 ? -16.555 30.543 2.215 1.00 82.25 1085 VAL A O 1
ATOM 8778 N N . THR A 1 1086 ? -17.573 29.437 0.572 1.00 69.88 1086 THR A N 1
ATOM 8779 C CA . THR A 1 1086 ? -16.381 28.644 0.235 1.00 69.88 1086 THR A CA 1
ATOM 8780 C C . THR A 1 1086 ? -15.191 29.516 -0.159 1.00 69.88 1086 THR A C 1
ATOM 8782 O O . THR A 1 1086 ? -15.241 30.233 -1.153 1.00 69.88 1086 THR A O 1
ATOM 8785 N N . GLY A 1 1087 ? -14.081 29.396 0.570 1.00 58.47 1087 GLY A N 1
ATOM 8786 C CA . GLY A 1 1087 ? -12.830 30.105 0.295 1.00 58.47 1087 GLY A CA 1
ATOM 8787 C C . GLY A 1 1087 ? -12.817 31.577 0.723 1.00 58.47 1087 GLY A C 1
ATOM 8788 O O . GLY A 1 1087 ? -11.937 32.313 0.276 1.00 58.47 1087 GLY A O 1
ATOM 8789 N N . THR A 1 1088 ? -13.749 31.980 1.591 1.00 68.31 1088 THR A N 1
ATOM 8790 C CA . THR A 1 1088 ? -13.564 33.108 2.513 1.00 68.31 1088 THR A CA 1
ATOM 8791 C C . THR A 1 1088 ? -13.121 32.573 3.882 1.00 68.31 1088 THR A C 1
ATOM 8793 O O . THR A 1 1088 ? -13.305 31.395 4.195 1.00 68.31 1088 THR A O 1
ATOM 8796 N N . SER A 1 1089 ? -12.495 33.413 4.710 1.00 63.34 1089 SER A N 1
ATOM 8797 C CA . SER A 1 1089 ? -12.139 33.055 6.095 1.00 63.34 1089 SER A CA 1
ATOM 8798 C C . SER A 1 1089 ? -13.282 33.280 7.090 1.00 63.34 1089 SER A C 1
ATOM 8800 O O . SER A 1 1089 ? -13.154 32.917 8.259 1.00 63.34 1089 SER A O 1
ATOM 8802 N N . SER A 1 1090 ? -14.373 33.904 6.645 1.00 70.31 1090 SER A N 1
ATOM 8803 C CA . SER A 1 1090 ? -15.494 34.311 7.489 1.00 70.31 1090 SER A CA 1
ATOM 8804 C C . SER A 1 1090 ? -16.452 33.145 7.723 1.00 70.31 1090 SER A C 1
ATOM 8806 O O . SER A 1 1090 ? -16.915 32.490 6.789 1.00 70.31 1090 SER A O 1
ATOM 8808 N N . MET A 1 1091 ? -16.750 32.892 8.992 1.00 79.94 1091 MET A N 1
ATOM 8809 C CA . MET A 1 1091 ? -17.636 31.830 9.455 1.00 79.94 1091 MET A CA 1
ATOM 8810 C C . MET A 1 1091 ? -18.519 32.411 10.551 1.00 79.94 1091 MET A C 1
ATOM 8812 O O . MET A 1 1091 ? -18.005 32.910 11.552 1.00 79.94 1091 MET A O 1
ATOM 8816 N N . PHE A 1 1092 ? -19.830 32.337 10.358 1.00 90.00 1092 PHE A N 1
ATOM 8817 C CA . PHE A 1 1092 ? -20.812 32.897 11.281 1.00 90.00 1092 PHE A CA 1
ATOM 8818 C C . PHE A 1 1092 ? -21.718 31.809 11.846 1.00 90.00 1092 PHE A C 1
ATOM 8820 O O . PHE A 1 1092 ? -21.763 30.691 11.329 1.00 90.00 1092 PHE A O 1
ATOM 8827 N N . GLN A 1 1093 ? -22.431 32.130 12.921 1.00 91.69 1093 GLN A N 1
ATOM 8828 C CA . GLN A 1 1093 ? -23.444 31.260 13.505 1.00 91.69 1093 GLN A CA 1
ATOM 8829 C C . GLN A 1 1093 ? -24.597 32.092 14.065 1.00 91.69 1093 GLN A C 1
ATOM 8831 O O . GLN A 1 1093 ? -24.360 33.203 14.543 1.00 91.69 1093 GLN A O 1
ATOM 8836 N N . THR A 1 1094 ? -25.807 31.543 14.029 1.00 95.38 1094 THR A N 1
ATOM 8837 C CA . THR A 1 1094 ? -26.987 32.120 14.683 1.00 95.38 1094 THR A CA 1
ATOM 8838 C C . THR A 1 1094 ? -26.966 31.873 16.189 1.00 95.38 1094 THR A C 1
ATOM 8840 O O . THR A 1 1094 ? -26.151 31.102 16.712 1.00 95.38 1094 THR A O 1
ATOM 8843 N N . GLN A 1 1095 ? -27.894 32.508 16.899 1.00 90.88 1095 GLN A N 1
ATOM 8844 C CA . GLN A 1 1095 ? -28.240 32.134 18.261 1.00 90.88 1095 GLN A CA 1
ATOM 8845 C C . GLN A 1 1095 ? -28.829 30.721 18.312 1.00 90.88 1095 GLN A C 1
ATOM 8847 O O . GLN A 1 1095 ? -29.340 30.184 17.328 1.00 90.88 1095 GLN A O 1
ATOM 8852 N N . VAL A 1 1096 ? -28.756 30.118 19.494 1.00 91.00 1096 VAL A N 1
ATOM 8853 C CA . VAL A 1 1096 ? -29.309 28.788 19.758 1.00 91.00 1096 VAL A CA 1
ATOM 8854 C C . VAL A 1 1096 ? -30.727 28.961 20.276 1.00 91.00 1096 VAL A C 1
ATOM 8856 O O . VAL A 1 1096 ? -30.931 29.559 21.337 1.00 91.00 1096 VAL A O 1
ATOM 8859 N N . VAL A 1 1097 ? -31.699 28.441 19.533 1.00 89.94 1097 VAL A N 1
ATOM 8860 C CA . VAL A 1 1097 ? -33.092 28.362 19.982 1.00 89.94 1097 VAL A CA 1
ATOM 8861 C C . VAL A 1 1097 ? -33.232 27.055 20.744 1.00 89.94 1097 VAL A C 1
ATOM 8863 O O . VAL A 1 1097 ? -32.767 26.031 20.271 1.00 89.94 1097 VAL A O 1
ATOM 8866 N N . ARG A 1 1098 ? -33.806 27.087 21.946 1.00 86.25 1098 ARG A N 1
ATOM 8867 C CA . ARG A 1 1098 ? -33.935 25.891 22.788 1.00 86.25 1098 ARG A CA 1
ATOM 8868 C C . ARG A 1 1098 ? -35.301 25.256 22.633 1.00 86.25 1098 ARG A C 1
ATOM 8870 O O . ARG A 1 1098 ? -36.275 25.991 22.492 1.00 86.25 1098 ARG A O 1
ATOM 8877 N N . ASP A 1 1099 ? -35.350 23.938 22.777 1.00 83.00 1099 ASP A N 1
ATOM 8878 C CA . ASP A 1 1099 ? -36.583 23.151 22.850 1.00 83.00 1099 ASP A CA 1
ATOM 8879 C C . ASP A 1 1099 ? -37.563 23.467 21.701 1.00 83.00 1099 ASP A C 1
ATOM 8881 O O . ASP A 1 1099 ? -38.726 23.807 21.908 1.00 83.00 1099 ASP A O 1
ATOM 8885 N N . SER A 1 1100 ? -37.065 23.445 20.459 1.00 85.12 1100 SER A N 1
ATOM 8886 C CA . SER A 1 1100 ? -37.875 23.750 19.277 1.00 85.12 1100 SER A CA 1
ATOM 8887 C C . SER A 1 1100 ? -37.450 22.953 18.047 1.00 85.12 1100 SER A C 1
ATOM 8889 O O . SER A 1 1100 ? -36.268 22.860 17.721 1.00 85.12 1100 SER A O 1
ATOM 8891 N N . LEU A 1 1101 ? -38.442 22.417 17.333 1.00 86.81 1101 LEU A N 1
ATOM 8892 C CA . LEU A 1 1101 ? -38.287 21.813 16.004 1.00 86.81 1101 LEU A CA 1
ATOM 8893 C C . LEU A 1 1101 ? -38.671 22.782 14.871 1.00 86.81 1101 LEU A C 1
ATOM 8895 O O . LEU A 1 1101 ? -38.509 22.459 13.697 1.00 86.81 1101 LEU A O 1
ATOM 8899 N N . ASP A 1 1102 ? -39.124 23.984 15.229 1.00 89.94 1102 ASP A N 1
ATOM 8900 C CA . ASP A 1 1102 ? -39.479 25.068 14.314 1.00 89.94 1102 ASP A CA 1
ATOM 8901 C C . ASP A 1 1102 ? -38.822 26.387 14.784 1.00 89.94 1102 ASP A C 1
ATOM 8903 O O . ASP A 1 1102 ? -39.505 27.314 15.230 1.00 89.94 1102 ASP A O 1
ATOM 8907 N N . PRO A 1 1103 ? -37.479 26.467 14.828 1.00 91.94 1103 PRO A N 1
ATOM 8908 C CA . PRO A 1 1103 ? -36.769 27.629 15.361 1.00 91.94 1103 PRO A CA 1
ATOM 8909 C C . PRO A 1 1103 ? -36.840 28.850 14.438 1.00 91.94 1103 PRO A C 1
ATOM 8911 O O . PRO A 1 1103 ? -36.673 28.736 13.225 1.00 91.94 1103 PRO A O 1
ATOM 8914 N N . GLU A 1 1104 ? -36.970 30.042 15.024 1.00 92.81 1104 GLU A N 1
ATOM 8915 C CA . GLU A 1 1104 ? -36.912 31.327 14.315 1.00 92.81 1104 GLU A CA 1
ATOM 8916 C C . GLU A 1 1104 ? -35.710 32.154 14.804 1.00 92.81 1104 GLU A C 1
ATOM 8918 O O . GLU A 1 1104 ? -35.517 32.329 16.008 1.00 92.81 1104 GLU A O 1
ATOM 8923 N N . TRP A 1 1105 ? -34.905 32.669 13.870 1.00 94.62 1105 TRP A N 1
ATOM 8924 C CA . TRP A 1 1105 ? -33.713 33.485 14.147 1.00 94.62 1105 TRP A CA 1
ATOM 8925 C C . TRP A 1 1105 ? -33.846 34.896 13.579 1.00 94.62 1105 TRP A C 1
ATOM 8927 O O . TRP A 1 1105 ? -33.658 35.880 14.291 1.00 94.62 1105 TRP A O 1
ATOM 8937 N N . THR A 1 1106 ? -34.187 35.018 12.293 1.00 92.94 1106 THR A N 1
ATOM 8938 C CA . THR A 1 1106 ? -34.188 36.290 11.538 1.00 92.94 1106 THR A CA 1
ATOM 8939 C C . THR A 1 1106 ? -32.874 37.081 11.656 1.00 92.94 1106 THR A C 1
ATOM 8941 O O . THR A 1 1106 ? -32.859 38.311 11.700 1.00 92.94 1106 THR A O 1
ATOM 8944 N N . GLU A 1 1107 ? -31.742 36.374 11.683 1.00 94.38 1107 GLU A N 1
ATOM 8945 C CA . GLU A 1 1107 ? -30.400 36.950 11.847 1.00 94.38 1107 GLU A CA 1
ATOM 8946 C C . GLU A 1 1107 ? -29.704 37.141 10.494 1.00 94.38 1107 GLU A C 1
ATOM 8948 O O . GLU A 1 1107 ? -29.752 36.253 9.646 1.00 94.38 1107 GLU A O 1
ATOM 8953 N N . THR A 1 1108 ? -29.044 38.288 10.286 1.00 94.00 1108 THR A N 1
ATOM 8954 C CA . THR A 1 1108 ? -28.350 38.628 9.027 1.00 94.00 1108 THR A CA 1
ATOM 8955 C C . THR A 1 1108 ? -26.837 38.686 9.212 1.00 94.00 1108 THR A C 1
ATOM 8957 O O . THR A 1 1108 ? -26.348 39.315 10.147 1.00 94.00 1108 THR A O 1
ATOM 8960 N N . PHE A 1 1109 ? -26.104 38.072 8.283 1.00 94.75 1109 PHE A N 1
ATOM 8961 C CA . PHE A 1 1109 ? -24.646 37.972 8.280 1.00 94.75 1109 PHE A CA 1
ATOM 8962 C C . PHE A 1 1109 ? -24.062 38.540 6.989 1.00 94.75 1109 PHE A C 1
ATOM 8964 O O . PHE A 1 1109 ? -24.602 38.297 5.914 1.00 94.75 1109 PHE A O 1
ATOM 8971 N N . GLU A 1 1110 ? -22.948 39.260 7.086 1.00 93.31 1110 GLU A N 1
ATOM 8972 C CA . GLU A 1 1110 ? -22.272 39.879 5.943 1.00 93.31 1110 GLU A CA 1
ATOM 8973 C C . GLU A 1 1110 ? -20.994 39.115 5.581 1.00 93.31 1110 GLU A C 1
ATOM 8975 O O . GLU A 1 1110 ? -20.117 38.901 6.421 1.00 93.31 1110 GLU A O 1
ATOM 8980 N N . PHE A 1 1111 ? -20.869 38.724 4.314 1.00 89.88 1111 PHE A N 1
ATOM 8981 C CA . PHE A 1 1111 ? -19.664 38.131 3.747 1.00 89.88 1111 PHE A CA 1
ATOM 8982 C C . PHE A 1 1111 ? -19.020 39.088 2.743 1.00 89.88 1111 PHE A C 1
ATOM 8984 O O . PHE A 1 1111 ? -19.664 39.489 1.778 1.00 89.88 1111 PHE A O 1
ATOM 8991 N N . ASP A 1 1112 ? -17.735 39.384 2.934 1.00 83.31 1112 ASP A N 1
ATOM 8992 C CA . ASP A 1 1112 ? -16.926 40.150 1.979 1.00 83.31 1112 ASP A CA 1
ATOM 8993 C C . ASP A 1 1112 ? -16.566 39.255 0.777 1.00 83.31 1112 ASP A C 1
ATOM 8995 O O . ASP A 1 1112 ? -15.698 38.381 0.861 1.00 83.31 1112 ASP A O 1
ATOM 8999 N N . VAL A 1 1113 ? -17.329 39.395 -0.308 1.00 82.06 1113 VAL A N 1
ATOM 9000 C CA . VAL A 1 1113 ? -17.226 38.625 -1.555 1.00 82.06 1113 VAL A CA 1
ATOM 9001 C C . VAL A 1 1113 ? -17.485 39.579 -2.713 1.00 82.06 1113 VAL A C 1
ATOM 9003 O O . VAL A 1 1113 ? -18.562 40.154 -2.803 1.00 82.06 1113 VAL A O 1
ATOM 9006 N N . THR A 1 1114 ? -16.534 39.737 -3.633 1.00 81.81 1114 THR A N 1
ATOM 9007 C CA . THR A 1 1114 ? -16.715 40.606 -4.808 1.00 81.81 1114 THR A CA 1
ATOM 9008 C C . THR A 1 1114 ? -17.671 39.999 -5.837 1.00 81.81 1114 THR A C 1
ATOM 9010 O O . THR A 1 1114 ? -17.833 38.779 -5.914 1.00 81.81 1114 THR A O 1
ATOM 9013 N N . GLN A 1 1115 ? -18.286 40.838 -6.679 1.00 80.62 1115 GLN A N 1
ATOM 9014 C CA . GLN A 1 1115 ? -19.199 40.374 -7.736 1.00 80.62 1115 GLN A CA 1
ATOM 9015 C C . GLN A 1 1115 ? -18.545 39.339 -8.673 1.00 80.62 1115 GLN A C 1
ATOM 9017 O O . GLN A 1 1115 ? -19.189 38.381 -9.094 1.00 80.62 1115 GLN A O 1
ATOM 9022 N N . GLU A 1 1116 ? -17.257 39.514 -8.972 1.00 73.81 1116 GLU A N 1
ATOM 9023 C CA . GLU A 1 1116 ? -16.467 38.597 -9.803 1.00 73.81 1116 GLU A CA 1
ATOM 9024 C C . GLU A 1 1116 ? -16.240 37.239 -9.119 1.00 73.81 1116 GLU A C 1
ATOM 9026 O O . GLU A 1 1116 ? -16.107 36.213 -9.787 1.00 73.81 1116 GLU A O 1
ATOM 9031 N N . GLU A 1 1117 ? -16.223 37.215 -7.784 1.00 70.69 1117 GLU A N 1
ATOM 9032 C CA . GLU A 1 1117 ? -16.021 36.000 -7.004 1.00 70.69 1117 GLU A CA 1
ATOM 9033 C C . GLU A 1 1117 ? -17.309 35.197 -6.804 1.00 70.69 1117 GLU A C 1
ATOM 9035 O O . GLU A 1 1117 ? -17.218 33.976 -6.707 1.00 70.69 1117 GLU A O 1
ATOM 9040 N N . LEU A 1 1118 ? -18.498 35.817 -6.804 1.00 74.06 1118 LEU A N 1
ATOM 9041 C CA . LEU A 1 1118 ? -19.787 35.119 -6.621 1.00 74.06 1118 LEU A CA 1
ATOM 9042 C C . LEU A 1 1118 ? -19.947 33.910 -7.554 1.00 74.06 1118 LEU A C 1
ATOM 9044 O O . LEU A 1 1118 ? -20.346 32.831 -7.117 1.00 74.06 1118 LEU A O 1
ATOM 9048 N N . GLY A 1 1119 ? -19.541 34.063 -8.819 1.00 67.56 1119 GLY A N 1
ATOM 9049 C CA . GLY A 1 1119 ? -19.619 33.029 -9.852 1.00 67.56 1119 GLY A CA 1
ATOM 9050 C C . GLY A 1 1119 ? -18.746 31.790 -9.614 1.00 67.56 1119 GLY A C 1
ATOM 9051 O O . GLY A 1 1119 ? -18.744 30.886 -10.441 1.00 67.56 1119 GLY A O 1
ATOM 9052 N N . ASN A 1 1120 ? -17.992 31.721 -8.518 1.00 63.78 1120 ASN A N 1
ATOM 9053 C CA . ASN A 1 1120 ? -17.097 30.602 -8.214 1.00 63.78 1120 ASN A CA 1
ATOM 9054 C C . ASN A 1 1120 ? -17.239 30.095 -6.771 1.00 63.78 1120 ASN A C 1
ATOM 9056 O O . ASN A 1 1120 ? -16.361 29.388 -6.270 1.00 63.78 1120 ASN A O 1
ATOM 9060 N N . ARG A 1 1121 ? -18.314 30.475 -6.071 1.00 74.25 1121 ARG A N 1
ATOM 9061 C CA . ARG A 1 1121 ? -18.461 30.256 -4.626 1.00 74.25 1121 ARG A CA 1
ATOM 9062 C C . ARG A 1 1121 ? -19.760 29.516 -4.309 1.00 74.25 1121 ARG A C 1
ATOM 9064 O O . ARG A 1 1121 ? -20.738 29.587 -5.045 1.00 74.25 1121 ARG A O 1
ATOM 9071 N N . TYR A 1 1122 ? -19.774 28.833 -3.172 1.00 82.50 1122 TYR A N 1
ATOM 9072 C CA . TYR A 1 1122 ? -20.961 28.214 -2.596 1.00 82.50 1122 TYR A CA 1
ATOM 9073 C C . TYR A 1 1122 ? -21.201 28.788 -1.204 1.00 82.50 1122 TYR A C 1
ATOM 9075 O O . TYR A 1 1122 ? -20.254 28.980 -0.436 1.00 82.50 1122 TYR A O 1
ATOM 9083 N N . LEU A 1 1123 ? -22.464 29.031 -0.875 1.00 86.56 1123 LEU A N 1
ATOM 9084 C CA . LEU A 1 1123 ? -22.917 29.339 0.475 1.00 86.56 1123 LEU A CA 1
ATOM 9085 C C . LEU A 1 1123 ? -23.374 28.037 1.135 1.00 86.56 1123 LEU A C 1
ATOM 9087 O O . LEU A 1 1123 ? -24.238 27.343 0.611 1.00 86.56 1123 LEU A O 1
ATOM 9091 N N . ILE A 1 1124 ? -22.785 27.704 2.277 1.00 87.31 1124 ILE A N 1
ATOM 9092 C CA . ILE A 1 1124 ? -23.075 26.496 3.048 1.00 87.31 1124 ILE A CA 1
ATOM 9093 C C . ILE A 1 1124 ? -23.659 26.928 4.391 1.00 87.31 1124 ILE A C 1
ATOM 9095 O O . ILE A 1 1124 ? -22.991 27.622 5.162 1.00 87.31 1124 ILE A O 1
ATOM 9099 N N . LEU A 1 1125 ? -24.883 26.489 4.671 1.00 90.31 1125 LEU A N 1
ATOM 9100 C CA . LEU A 1 1125 ? -25.566 26.646 5.947 1.00 90.31 1125 LEU A CA 1
ATOM 9101 C C . LEU A 1 1125 ? -25.699 25.273 6.599 1.00 90.31 1125 LEU A C 1
ATOM 9103 O O . LEU A 1 1125 ? -26.293 24.366 6.030 1.00 90.31 1125 LEU A O 1
ATOM 9107 N N . HIS A 1 1126 ? -25.136 25.100 7.784 1.00 88.69 1126 HIS A N 1
ATOM 9108 C CA . HIS A 1 1126 ? -25.111 23.828 8.493 1.00 88.69 1126 HIS A CA 1
ATOM 9109 C C . HIS A 1 1126 ? -25.931 23.938 9.775 1.00 88.69 1126 HIS A C 1
ATOM 9111 O O . HIS A 1 1126 ? -25.598 24.740 10.644 1.00 88.69 1126 HIS A O 1
ATOM 9117 N N . LEU A 1 1127 ? -27.008 23.162 9.872 1.00 89.88 1127 LEU A N 1
ATOM 9118 C CA . LEU A 1 1127 ? -27.926 23.163 11.002 1.00 89.88 1127 LEU A CA 1
ATOM 9119 C C . LEU A 1 1127 ? -27.512 22.097 12.028 1.00 89.88 1127 LEU A C 1
ATOM 9121 O O . LEU A 1 1127 ? -27.248 20.936 11.686 1.00 89.88 1127 LEU A O 1
ATOM 9125 N N . ILE A 1 1128 ? -27.404 22.510 13.288 1.00 87.94 1128 ILE A N 1
ATOM 9126 C CA . ILE A 1 1128 ? -26.795 21.735 14.372 1.00 87.94 1128 ILE A CA 1
ATOM 9127 C C . ILE A 1 1128 ? -27.672 21.835 15.623 1.00 87.94 1128 ILE A C 1
ATOM 9129 O O . ILE A 1 1128 ? -28.108 22.927 15.973 1.00 87.94 1128 ILE A O 1
ATOM 9133 N N . ASP A 1 1129 ? -27.883 20.705 16.291 1.00 86.94 1129 ASP A N 1
ATOM 9134 C CA . ASP A 1 1129 ? -28.468 20.573 17.622 1.00 86.94 1129 ASP A CA 1
ATOM 9135 C C . ASP A 1 1129 ? -27.378 20.713 18.694 1.00 86.94 1129 ASP A C 1
ATOM 9137 O O . ASP A 1 1129 ? -26.354 20.015 18.665 1.00 86.94 1129 ASP A O 1
ATOM 9141 N N . GLN A 1 1130 ? -27.546 21.659 19.616 1.00 82.56 1130 GLN A N 1
ATOM 9142 C CA . GLN A 1 1130 ? -26.570 21.898 20.669 1.00 82.56 1130 GLN A CA 1
ATOM 9143 C C . GLN A 1 1130 ? -26.831 21.035 21.909 1.00 82.56 1130 GLN A C 1
ATOM 9145 O O . GLN A 1 1130 ? -27.495 21.450 22.859 1.00 82.56 1130 GLN A O 1
ATOM 9150 N N . ASP A 1 1131 ? -26.139 19.904 21.980 1.00 77.12 1131 ASP A N 1
ATOM 9151 C CA . ASP A 1 1131 ? -26.096 19.083 23.184 1.00 77.12 1131 ASP A CA 1
ATOM 9152 C C . ASP A 1 1131 ? -25.148 19.637 24.258 1.00 77.12 1131 ASP A C 1
ATOM 9154 O O . ASP A 1 1131 ? -24.021 20.061 23.998 1.00 77.12 1131 ASP A O 1
ATOM 9158 N N . ARG A 1 1132 ? -25.581 19.600 25.526 1.00 56.94 1132 ARG A N 1
ATOM 9159 C CA . ARG A 1 1132 ? -24.773 20.081 26.670 1.00 56.94 1132 ARG A CA 1
ATOM 9160 C C . ARG A 1 1132 ? -23.889 19.016 27.317 1.00 56.94 1132 ARG A C 1
ATOM 9162 O O . ARG A 1 1132 ? -23.017 19.364 28.112 1.00 56.94 1132 ARG A O 1
ATOM 9169 N N . VAL A 1 1133 ? -24.158 17.738 27.051 1.00 52.34 1133 VAL A N 1
ATOM 9170 C CA . VAL A 1 1133 ? -23.517 16.589 27.723 1.00 52.34 1133 VAL A CA 1
ATOM 9171 C C . VAL A 1 1133 ? -22.853 15.652 26.713 1.00 52.34 1133 VAL A C 1
ATOM 9173 O O . VAL A 1 1133 ? -21.770 15.132 26.979 1.00 52.34 1133 VAL A O 1
ATOM 9176 N N . THR A 1 1134 ? -23.487 15.459 25.561 1.00 55.78 1134 THR A N 1
ATOM 9177 C CA . THR A 1 1134 ? -23.003 14.700 24.402 1.00 55.78 1134 THR A CA 1
ATOM 9178 C C . THR A 1 1134 ? -22.396 15.633 23.349 1.00 55.78 1134 THR A C 1
ATOM 9180 O O . THR A 1 1134 ? -22.353 16.850 23.523 1.00 55.78 1134 THR A O 1
ATOM 9183 N N . SER A 1 1135 ? -21.828 15.068 22.282 1.00 60.12 1135 SER A N 1
ATOM 9184 C CA . SER A 1 1135 ? -21.359 15.846 21.132 1.00 60.12 1135 SER A CA 1
ATOM 9185 C C . SER A 1 1135 ? -22.541 16.386 20.332 1.00 60.12 1135 SER A C 1
ATOM 9187 O O . SER A 1 1135 ? -23.443 15.609 20.054 1.00 60.12 1135 SER A O 1
ATOM 9189 N N . ASN A 1 1136 ? -22.484 17.651 19.902 1.00 74.69 1136 ASN A N 1
ATOM 9190 C CA . ASN A 1 1136 ? -23.508 18.263 19.050 1.00 74.69 1136 ASN A CA 1
ATOM 9191 C C . ASN A 1 1136 ? -23.876 17.381 17.849 1.00 74.69 1136 ASN A C 1
ATOM 9193 O O . ASN A 1 1136 ? -22.995 16.977 17.078 1.00 74.69 1136 ASN A O 1
ATOM 9197 N N . ASP A 1 1137 ? -25.172 17.173 17.657 1.00 73.88 1137 ASP A N 1
ATOM 9198 C CA . ASP A 1 1137 ? -25.721 16.407 16.549 1.00 73.88 1137 ASP A CA 1
ATOM 9199 C C . ASP A 1 1137 ? -26.078 17.317 15.376 1.00 73.88 1137 ASP A C 1
ATOM 9201 O O . ASP A 1 1137 ? -26.506 18.452 15.545 1.00 73.88 1137 ASP A O 1
ATOM 9205 N N . SER A 1 1138 ? -25.901 16.852 14.141 1.00 79.94 1138 SER A N 1
ATOM 9206 C CA . SER A 1 1138 ? -26.327 17.653 12.992 1.00 79.94 1138 SER A CA 1
ATOM 9207 C C . SER A 1 1138 ? -27.775 17.385 12.614 1.00 79.94 1138 SER A C 1
ATOM 9209 O O . SER A 1 1138 ? -28.186 16.238 12.458 1.00 79.94 1138 SER A O 1
ATOM 9211 N N . LEU A 1 1139 ? -28.518 18.455 12.361 1.00 81.62 1139 LEU A N 1
ATOM 9212 C CA . LEU A 1 1139 ? -29.904 18.393 11.911 1.00 81.62 1139 LEU A CA 1
ATOM 9213 C C . LEU A 1 1139 ? -30.039 18.483 10.382 1.00 81.62 1139 LEU A C 1
ATOM 9215 O O . LEU A 1 1139 ? -31.124 18.262 9.868 1.00 81.62 1139 LEU A O 1
ATOM 9219 N N . GLY A 1 1140 ? -28.954 18.773 9.651 1.00 82.50 1140 GLY A N 1
ATOM 9220 C CA . GLY A 1 1140 ? -28.910 18.825 8.182 1.00 82.50 1140 GLY A CA 1
ATOM 9221 C C . GLY A 1 1140 ? -28.115 20.022 7.649 1.00 82.50 1140 GLY A C 1
ATOM 9222 O O . GLY A 1 1140 ? -27.584 20.817 8.423 1.00 82.50 1140 GLY A O 1
ATOM 9223 N N . GLN A 1 1141 ? -28.005 20.174 6.326 1.00 86.25 1141 GLN A N 1
ATOM 9224 C CA . GLN A 1 1141 ? -27.332 21.327 5.704 1.00 86.25 1141 GLN A CA 1
ATOM 9225 C C . GLN A 1 1141 ? -28.068 21.853 4.467 1.00 86.25 1141 GLN A C 1
ATOM 9227 O O . GLN A 1 1141 ? -28.724 21.104 3.760 1.00 86.25 1141 GLN A O 1
ATOM 9232 N N . VAL A 1 1142 ? -27.887 23.128 4.145 1.00 86.75 1142 VAL A N 1
ATOM 9233 C CA . VAL A 1 1142 ? -28.296 23.740 2.878 1.00 86.75 1142 VAL A CA 1
ATOM 9234 C C . VAL A 1 1142 ? -27.053 24.247 2.167 1.00 86.75 1142 VAL A C 1
ATOM 9236 O O . VAL A 1 1142 ? -26.206 24.905 2.771 1.00 86.75 1142 VAL A O 1
ATOM 9239 N N . VAL A 1 1143 ? -26.936 23.947 0.875 1.00 82.62 1143 VAL A N 1
ATOM 9240 C CA . VAL A 1 1143 ? -25.833 24.433 0.044 1.00 82.62 1143 VAL A CA 1
ATOM 9241 C C . VAL A 1 1143 ? -26.391 25.124 -1.184 1.00 82.62 1143 VAL A C 1
ATOM 9243 O O . VAL A 1 1143 ? -27.171 24.540 -1.931 1.00 82.62 1143 VAL A O 1
ATOM 9246 N N . ILE A 1 1144 ? -25.968 26.365 -1.390 1.00 85.00 1144 ILE A N 1
ATOM 9247 C CA . ILE A 1 1144 ? -26.468 27.243 -2.442 1.00 85.00 1144 ILE A CA 1
ATOM 9248 C C . ILE A 1 1144 ? -25.311 27.609 -3.355 1.00 85.00 1144 ILE A C 1
ATOM 9250 O O . ILE A 1 1144 ? -24.259 28.072 -2.912 1.00 85.00 1144 ILE A O 1
ATOM 9254 N N . ASP A 1 1145 ? -25.519 27.382 -4.645 1.00 81.81 1145 ASP A N 1
ATOM 9255 C CA . ASP A 1 1145 ? -24.569 27.707 -5.695 1.00 81.81 1145 ASP A CA 1
ATOM 9256 C C . ASP A 1 1145 ? -24.690 29.180 -6.096 1.00 81.81 1145 ASP A C 1
ATOM 9258 O O . ASP A 1 1145 ? -25.636 29.582 -6.784 1.00 81.81 1145 ASP A O 1
ATOM 9262 N N . LEU A 1 1146 ? -23.704 29.984 -5.691 1.00 82.56 1146 LEU A N 1
ATOM 9263 C CA . LEU A 1 1146 ? -23.709 31.425 -5.933 1.00 82.56 1146 LEU A CA 1
ATOM 9264 C C . LEU A 1 1146 ? -23.457 31.776 -7.412 1.00 82.56 1146 LEU A C 1
ATOM 9266 O O . LEU A 1 1146 ? -23.617 32.930 -7.793 1.00 82.56 1146 LEU A O 1
ATOM 9270 N N . ARG A 1 1147 ? -23.188 30.793 -8.290 1.00 77.25 1147 ARG A N 1
ATOM 9271 C CA . ARG A 1 1147 ? -23.205 30.980 -9.758 1.00 77.25 1147 ARG A CA 1
ATOM 9272 C C . ARG A 1 1147 ? -24.562 31.370 -10.305 1.00 77.25 1147 ARG A C 1
ATOM 9274 O O . ARG A 1 1147 ? -24.652 32.063 -11.312 1.00 77.25 1147 ARG A O 1
ATOM 9281 N N . THR A 1 1148 ? -25.606 30.843 -9.681 1.00 76.62 1148 THR A N 1
ATOM 9282 C CA . THR A 1 1148 ? -26.994 31.073 -10.095 1.00 76.62 1148 THR A CA 1
ATOM 9283 C C . THR A 1 1148 ? -27.609 32.285 -9.405 1.00 76.62 1148 THR A C 1
ATOM 9285 O O . THR A 1 1148 ? -28.739 32.660 -9.710 1.00 76.62 1148 THR A O 1
ATOM 9288 N N . PHE A 1 1149 ? -26.865 32.900 -8.486 1.00 82.50 1149 PHE A N 1
ATOM 9289 C CA . PHE A 1 1149 ? -27.302 34.048 -7.723 1.00 82.50 1149 PHE A CA 1
ATOM 9290 C C . PHE A 1 1149 ? -27.173 35.320 -8.566 1.00 82.50 1149 PHE A C 1
ATOM 9292 O O . PHE A 1 1149 ? -26.091 35.669 -9.034 1.00 82.50 1149 PHE A O 1
ATOM 9299 N N . ASP A 1 1150 ? -28.304 35.987 -8.781 1.00 82.88 1150 ASP A N 1
ATOM 9300 C CA . ASP A 1 1150 ? -28.389 37.250 -9.509 1.00 82.88 1150 ASP A CA 1
ATOM 9301 C C . ASP A 1 1150 ? -28.074 38.403 -8.538 1.00 82.88 1150 ASP A C 1
ATOM 9303 O O . ASP A 1 1150 ? -28.887 38.662 -7.650 1.00 82.88 1150 ASP A O 1
ATOM 9307 N N . PRO A 1 1151 ? -26.932 39.108 -8.672 1.00 80.81 1151 PRO A N 1
ATOM 9308 C CA . PRO A 1 1151 ? -26.531 40.152 -7.726 1.00 80.81 1151 PRO A CA 1
ATOM 9309 C C . PRO A 1 1151 ? -27.502 41.340 -7.678 1.00 80.81 1151 PRO A C 1
ATOM 9311 O O . PRO A 1 1151 ? -27.458 42.126 -6.738 1.00 80.81 1151 PRO A O 1
ATOM 9314 N N . GLU A 1 1152 ? -28.363 41.494 -8.688 1.00 78.56 1152 GLU A N 1
ATOM 9315 C CA . GLU A 1 1152 ? -29.358 42.568 -8.755 1.00 78.56 1152 GLU A CA 1
ATOM 9316 C C . GLU A 1 1152 ? -30.713 42.170 -8.146 1.00 78.56 1152 GLU A C 1
ATOM 9318 O O . GLU A 1 1152 ? -31.611 43.010 -8.040 1.00 78.56 1152 GLU A O 1
ATOM 9323 N N . LYS A 1 1153 ? -30.893 40.905 -7.736 1.00 82.38 1153 LYS A N 1
ATOM 9324 C CA . LYS A 1 1153 ? -32.144 40.410 -7.150 1.00 82.38 1153 LYS A CA 1
ATOM 9325 C C . LYS A 1 1153 ? -31.922 39.782 -5.782 1.00 82.38 1153 LYS A C 1
ATOM 9327 O O . LYS A 1 1153 ? -31.061 38.929 -5.600 1.00 82.38 1153 LYS A O 1
ATOM 9332 N N . ARG A 1 1154 ? -32.810 40.117 -4.845 1.00 82.88 1154 ARG A N 1
ATOM 9333 C CA . ARG A 1 1154 ? -32.914 39.415 -3.566 1.00 82.88 1154 ARG A CA 1
ATOM 9334 C C . ARG A 1 1154 ? -33.284 37.956 -3.798 1.00 82.88 1154 ARG A C 1
ATOM 9336 O O . ARG A 1 1154 ? -34.350 37.663 -4.343 1.00 82.88 1154 ARG A O 1
ATOM 9343 N N . LEU A 1 1155 ? -32.445 37.046 -3.320 1.00 85.62 1155 LEU A N 1
ATOM 9344 C CA . LEU A 1 1155 ? -32.815 35.650 -3.151 1.00 85.62 1155 LEU A CA 1
ATOM 9345 C C . LEU A 1 1155 ? -33.636 35.548 -1.869 1.00 85.62 1155 LEU A C 1
ATOM 9347 O O . LEU A 1 1155 ? -33.173 35.952 -0.810 1.00 85.62 1155 LEU A O 1
ATOM 9351 N N . HIS A 1 1156 ? -34.843 35.007 -1.939 1.00 91.50 1156 HIS A N 1
ATOM 9352 C CA . HIS A 1 1156 ? -35.609 34.618 -0.760 1.00 91.50 1156 HIS A CA 1
ATOM 9353 C C . HIS A 1 1156 ? -36.289 33.296 -1.072 1.00 91.50 1156 HIS A C 1
ATOM 9355 O O . HIS A 1 1156 ? -37.130 33.225 -1.969 1.00 91.50 1156 HIS A O 1
ATOM 9361 N N . GLN A 1 1157 ? -35.832 32.238 -0.413 1.00 88.50 1157 GLN A N 1
ATOM 9362 C CA . GLN A 1 1157 ? -36.231 30.882 -0.749 1.00 88.50 1157 GLN A CA 1
ATOM 9363 C C . GLN A 1 1157 ? -36.076 29.961 0.458 1.00 88.50 1157 GLN A C 1
ATOM 9365 O O . GLN A 1 1157 ? -35.160 30.110 1.271 1.00 88.50 1157 GLN A O 1
ATOM 9370 N N . THR A 1 1158 ? -36.976 28.989 0.525 1.00 89.56 1158 THR A N 1
ATOM 9371 C CA . THR A 1 1158 ? -36.940 27.885 1.476 1.00 89.56 1158 THR A CA 1
ATOM 9372 C C . THR A 1 1158 ? -36.262 26.686 0.829 1.00 89.56 1158 THR A C 1
ATOM 9374 O O . THR A 1 1158 ? -36.587 26.319 -0.304 1.00 89.56 1158 THR A O 1
ATOM 9377 N N . TYR A 1 1159 ? -35.296 26.104 1.533 1.00 85.38 1159 TYR A N 1
ATOM 9378 C CA . TYR A 1 1159 ? -34.504 24.978 1.057 1.00 85.38 1159 TYR A CA 1
ATOM 9379 C C . TYR A 1 1159 ? -34.715 23.760 1.957 1.00 85.38 1159 TYR A C 1
ATOM 9381 O O . TYR A 1 1159 ? -34.582 23.892 3.175 1.00 85.38 1159 TYR A O 1
ATOM 9389 N N . PRO A 1 1160 ? -34.977 22.569 1.397 1.00 83.19 1160 PRO A N 1
ATOM 9390 C CA . PRO A 1 1160 ? -34.994 21.348 2.190 1.00 83.19 1160 PRO A CA 1
ATOM 9391 C C . PRO A 1 1160 ? -33.593 21.056 2.736 1.00 83.19 1160 PRO A C 1
ATOM 9393 O O . PRO A 1 1160 ? -32.587 21.273 2.051 1.00 83.19 1160 PRO A O 1
ATOM 9396 N N . LEU A 1 1161 ? -33.524 20.553 3.968 1.00 82.88 1161 LEU A N 1
ATOM 9397 C CA . LEU A 1 1161 ? -32.264 20.144 4.576 1.00 82.88 1161 LEU A CA 1
ATOM 9398 C C . LEU A 1 1161 ? -31.712 18.907 3.863 1.00 82.88 1161 LEU A C 1
ATOM 9400 O O . LEU A 1 1161 ? -32.370 17.877 3.739 1.00 82.88 1161 LEU A O 1
ATOM 9404 N N . ALA A 1 1162 ? -30.479 19.022 3.386 1.00 70.12 1162 ALA A N 1
ATOM 9405 C CA . ALA A 1 1162 ? -29.742 17.952 2.745 1.00 70.12 1162 ALA A CA 1
ATOM 9406 C C . ALA A 1 1162 ? -28.940 17.136 3.768 1.00 70.12 1162 ALA A C 1
ATOM 9408 O O . ALA A 1 1162 ? -28.421 17.660 4.759 1.00 70.12 1162 ALA A O 1
ATOM 9409 N N . ASP A 1 1163 ? -28.798 15.847 3.470 1.00 68.12 1163 ASP A N 1
ATOM 9410 C CA . ASP A 1 1163 ? -28.048 14.882 4.267 1.00 68.12 1163 ASP A CA 1
ATOM 9411 C C . ASP A 1 1163 ? -26.534 15.183 4.281 1.00 68.12 1163 ASP A C 1
ATOM 9413 O O . ASP A 1 1163 ? -25.923 15.574 3.278 1.00 68.12 1163 ASP A O 1
ATOM 9417 N N . LEU A 1 1164 ? -25.910 14.959 5.439 1.00 63.44 1164 LEU A N 1
ATOM 9418 C CA . LEU A 1 1164 ? -24.475 15.059 5.638 1.00 63.44 1164 LEU A CA 1
ATOM 9419 C C . LEU A 1 1164 ? -23.673 13.832 5.191 1.00 63.44 1164 LEU A C 1
ATOM 9421 O O . LEU A 1 1164 ? -22.467 13.983 4.956 1.00 63.44 1164 LEU A O 1
ATOM 9425 N N . ARG A 1 1165 ? -24.276 12.641 5.067 1.00 64.00 1165 ARG A N 1
ATOM 9426 C CA . ARG A 1 1165 ? -23.557 11.390 4.733 1.00 64.00 1165 ARG A CA 1
ATOM 9427 C C . ARG A 1 1165 ? -22.799 11.482 3.402 1.00 64.00 1165 ARG A C 1
ATOM 9429 O O . ARG A 1 1165 ? -21.733 10.889 3.252 1.00 64.00 1165 ARG A O 1
ATOM 9436 N N . ASN A 1 1166 ? -23.266 12.342 2.490 1.00 60.16 1166 ASN A N 1
ATOM 9437 C CA . ASN A 1 1166 ? -22.658 12.596 1.178 1.00 60.16 1166 ASN A CA 1
ATOM 9438 C C . ASN A 1 1166 ? -21.826 13.896 1.085 1.00 60.16 1166 ASN A C 1
ATOM 9440 O O . ASN A 1 1166 ? -21.393 14.272 -0.006 1.00 60.16 1166 ASN A O 1
ATOM 9444 N N . THR A 1 1167 ? -21.570 14.598 2.197 1.00 59.81 1167 THR A N 1
ATOM 9445 C CA . THR A 1 1167 ? -20.901 15.923 2.199 1.00 59.81 1167 THR A CA 1
ATOM 9446 C C . THR A 1 1167 ? -19.518 15.903 1.548 1.00 59.81 1167 THR A C 1
ATOM 9448 O O . THR A 1 1167 ? -19.121 16.848 0.870 1.00 59.81 1167 THR A O 1
ATOM 9451 N N . GLU A 1 1168 ? -18.774 14.815 1.728 1.00 53.97 1168 GLU A N 1
ATOM 9452 C CA . GLU A 1 1168 ? -17.442 14.634 1.147 1.00 53.97 1168 GLU A CA 1
ATOM 9453 C C . GLU A 1 1168 ? -17.504 14.473 -0.379 1.00 53.97 1168 GLU A C 1
ATOM 9455 O O . GLU A 1 1168 ? -16.729 15.100 -1.095 1.00 53.97 1168 GLU A O 1
ATOM 9460 N N . LEU A 1 1169 ? -18.510 13.748 -0.885 1.00 55.88 1169 LEU A N 1
ATOM 9461 C CA . LEU A 1 1169 ? -18.747 13.557 -2.317 1.00 55.88 1169 LEU A CA 1
ATOM 9462 C C . LEU A 1 1169 ? -19.077 14.881 -3.023 1.00 55.88 1169 LEU A C 1
ATOM 9464 O O . LEU A 1 1169 ? -18.569 15.168 -4.111 1.00 55.88 1169 LEU A O 1
ATOM 9468 N N . LEU A 1 1170 ? -19.919 15.690 -2.376 1.00 56.12 1170 LEU A N 1
ATOM 9469 C CA . LEU A 1 1170 ? -20.287 17.027 -2.831 1.00 56.12 1170 LEU A CA 1
ATOM 9470 C C . LEU A 1 1170 ? -19.056 17.946 -2.879 1.00 56.12 1170 LEU A C 1
ATOM 9472 O O . LEU A 1 1170 ? -18.789 18.552 -3.917 1.00 56.12 1170 LEU A O 1
ATOM 9476 N N . ARG A 1 1171 ? -18.226 17.948 -1.824 1.00 56.88 1171 ARG A N 1
ATOM 9477 C CA . ARG A 1 1171 ? -16.954 18.695 -1.780 1.00 56.88 1171 ARG A CA 1
ATOM 9478 C C . ARG A 1 1171 ? -15.964 18.264 -2.865 1.00 56.88 1171 ARG A C 1
ATOM 9480 O O . ARG A 1 1171 ? -15.318 19.125 -3.458 1.00 56.88 1171 ARG A O 1
ATOM 9487 N N . THR A 1 1172 ? -15.866 16.970 -3.175 1.00 50.97 1172 THR A N 1
ATOM 9488 C CA . THR A 1 1172 ? -14.990 16.464 -4.245 1.00 50.97 1172 THR A CA 1
ATOM 9489 C C . THR A 1 1172 ? -15.478 16.867 -5.638 1.00 50.97 1172 THR A C 1
ATOM 9491 O O . THR A 1 1172 ? -14.661 17.293 -6.455 1.00 50.97 1172 THR A O 1
ATOM 9494 N N . LYS A 1 1173 ? -16.793 16.809 -5.913 1.00 50.84 1173 LYS A N 1
ATOM 9495 C CA . LYS A 1 1173 ? -17.358 17.340 -7.170 1.00 50.84 1173 LYS A CA 1
ATOM 9496 C C . LYS A 1 1173 ? -17.060 18.842 -7.312 1.00 50.84 1173 LYS A C 1
ATOM 9498 O O . LYS A 1 1173 ? -16.655 19.283 -8.386 1.00 50.84 1173 LYS A O 1
ATOM 9503 N N . TRP A 1 1174 ? -17.182 19.624 -6.237 1.00 53.75 1174 TRP A N 1
ATOM 9504 C CA . TRP A 1 1174 ? -16.872 21.062 -6.254 1.00 53.75 1174 TRP A CA 1
ATOM 9505 C C . TRP A 1 1174 ? -15.380 21.357 -6.459 1.00 53.75 1174 TRP A C 1
ATOM 9507 O O . TRP A 1 1174 ? -15.040 22.237 -7.249 1.00 53.75 1174 TRP A O 1
ATOM 9517 N N . GLY A 1 1175 ? -14.494 20.582 -5.823 1.00 48.31 1175 GLY A N 1
ATOM 9518 C CA . GLY A 1 1175 ? -13.044 20.679 -6.012 1.00 48.31 1175 GLY A CA 1
ATOM 9519 C C . GLY A 1 1175 ? -12.616 20.391 -7.453 1.00 48.31 1175 GLY A C 1
ATOM 9520 O O . GLY A 1 1175 ? -11.875 21.174 -8.036 1.00 48.31 1175 GLY A O 1
ATOM 9521 N N . GLN A 1 1176 ? -13.153 19.333 -8.072 1.00 46.06 1176 GLN A N 1
ATOM 9522 C CA . GLN A 1 1176 ? -12.850 18.977 -9.466 1.00 46.06 1176 GLN A CA 1
ATOM 9523 C C . GLN A 1 1176 ? -13.244 20.078 -10.462 1.00 46.06 1176 GLN A C 1
ATOM 9525 O O . GLN A 1 1176 ? -12.495 20.352 -11.401 1.00 46.06 1176 GLN A O 1
ATOM 9530 N N . HIS A 1 1177 ? -14.383 20.746 -10.251 1.00 46.19 1177 HIS A N 1
ATOM 9531 C CA . HIS A 1 1177 ? -14.810 21.864 -11.097 1.00 46.19 1177 HIS A CA 1
ATOM 9532 C C . HIS A 1 1177 ? -13.948 23.122 -10.907 1.00 46.19 1177 HIS A C 1
ATOM 9534 O O . HIS A 1 1177 ? -13.605 23.761 -11.901 1.00 46.19 1177 HIS A O 1
ATOM 9540 N N . ALA A 1 1178 ? -13.544 23.441 -9.672 1.00 43.81 1178 ALA A N 1
ATOM 9541 C CA . ALA A 1 1178 ? -12.632 24.551 -9.391 1.00 43.81 1178 ALA A CA 1
ATOM 9542 C C . ALA A 1 1178 ? -11.236 24.314 -10.003 1.00 43.81 1178 ALA A C 1
ATOM 9544 O O . ALA A 1 1178 ? -10.704 25.185 -10.686 1.00 43.81 1178 ALA A O 1
ATOM 9545 N N . THR A 1 1179 ? -10.679 23.102 -9.868 1.00 42.56 1179 THR A N 1
ATOM 9546 C CA . THR A 1 1179 ? -9.368 22.746 -10.442 1.00 42.56 1179 THR A CA 1
ATOM 9547 C C . THR A 1 1179 ? -9.390 22.708 -11.971 1.00 42.56 1179 THR A C 1
ATOM 9549 O O . THR A 1 1179 ? -8.440 23.157 -12.606 1.00 42.56 1179 THR A O 1
ATOM 9552 N N . ALA A 1 1180 ? -10.468 22.214 -12.592 1.00 40.44 1180 ALA A N 1
ATOM 9553 C CA . ALA A 1 1180 ? -10.606 22.212 -14.050 1.00 40.44 1180 ALA A CA 1
ATOM 9554 C C . ALA A 1 1180 ? -10.685 23.635 -14.632 1.00 40.44 1180 ALA A C 1
ATOM 9556 O O . ALA A 1 1180 ? -10.155 23.880 -15.717 1.00 40.44 1180 ALA A O 1
ATOM 9557 N N . GLN A 1 1181 ? -11.307 24.573 -13.914 1.00 45.28 1181 GLN A N 1
ATOM 9558 C CA . GLN A 1 1181 ? -11.406 25.973 -14.322 1.00 45.28 1181 GLN A CA 1
ATOM 9559 C C . GLN A 1 1181 ? -10.077 26.725 -14.119 1.00 45.28 1181 GLN A C 1
ATOM 9561 O O . GLN A 1 1181 ? -9.622 27.379 -15.054 1.00 45.28 1181 GLN A O 1
ATOM 9566 N N . GLU A 1 1182 ? -9.384 26.538 -12.989 1.00 45.34 1182 GLU A N 1
ATOM 9567 C CA . GLU A 1 1182 ? -8.032 27.088 -12.769 1.00 45.34 1182 GLU A CA 1
ATOM 9568 C C . GLU A 1 1182 ? -7.015 26.532 -13.780 1.00 45.34 1182 GLU A C 1
ATOM 9570 O O . GLU A 1 1182 ? -6.175 27.264 -14.305 1.00 45.34 1182 GLU A O 1
ATOM 9575 N N . PHE A 1 1183 ? -7.114 25.242 -14.118 1.00 40.53 1183 PHE A N 1
ATOM 9576 C CA . PHE A 1 1183 ? -6.273 24.610 -15.135 1.00 40.53 1183 PHE A CA 1
ATOM 9577 C C . PHE A 1 1183 ? -6.593 25.121 -16.546 1.00 40.53 1183 PHE A C 1
ATOM 9579 O O . PHE A 1 1183 ? -5.684 25.322 -17.349 1.00 40.53 1183 PHE A O 1
ATOM 9586 N N . LYS A 1 1184 ? -7.869 25.391 -16.851 1.00 41.56 1184 LYS A N 1
ATOM 9587 C CA . LYS A 1 1184 ? -8.306 26.008 -18.112 1.00 41.56 1184 LYS A CA 1
ATOM 9588 C C . LYS A 1 1184 ? -7.817 27.453 -18.236 1.00 41.56 1184 LYS A C 1
ATOM 9590 O O . LYS A 1 1184 ? -7.338 27.832 -19.300 1.00 41.56 1184 LYS A O 1
ATOM 9595 N N . GLU A 1 1185 ? -7.875 28.242 -17.169 1.00 45.03 1185 GLU A N 1
ATOM 9596 C CA . GLU A 1 1185 ? -7.352 29.614 -17.128 1.00 45.03 1185 GLU A CA 1
ATOM 9597 C C . GLU A 1 1185 ? -5.819 29.639 -17.221 1.00 45.03 1185 GLU A C 1
ATOM 9599 O O . GLU A 1 1185 ? -5.255 30.428 -17.983 1.00 45.03 1185 GLU A O 1
ATOM 9604 N N . ALA A 1 1186 ? -5.141 28.694 -16.560 1.00 42.09 1186 ALA A N 1
ATOM 9605 C CA . ALA A 1 1186 ? -3.706 28.474 -16.713 1.00 42.09 1186 ALA A CA 1
ATOM 9606 C C . ALA A 1 1186 ? -3.332 28.032 -18.139 1.00 42.09 1186 ALA A C 1
ATOM 9608 O O . ALA A 1 1186 ? -2.317 28.487 -18.660 1.00 42.09 1186 ALA A O 1
ATOM 9609 N N . LEU A 1 1187 ? -4.151 27.204 -18.802 1.00 38.75 1187 LEU A N 1
ATOM 9610 C CA . LEU A 1 1187 ? -3.964 26.783 -20.197 1.00 38.75 1187 LEU A CA 1
ATOM 9611 C C . LEU A 1 1187 ? -4.216 27.915 -21.203 1.00 38.75 1187 LEU A C 1
ATOM 9613 O O . LEU A 1 1187 ? -3.504 28.014 -22.199 1.00 38.75 1187 LEU A O 1
ATOM 9617 N N . ILE A 1 1188 ? -5.186 28.794 -20.945 1.00 44.62 1188 ILE A N 1
ATOM 9618 C CA . ILE A 1 1188 ? -5.429 29.999 -21.754 1.00 44.62 1188 ILE A CA 1
ATOM 9619 C C . ILE A 1 1188 ? -4.252 30.978 -21.607 1.00 44.62 1188 ILE A C 1
ATOM 9621 O O . ILE A 1 1188 ? -3.780 31.529 -22.602 1.00 44.62 1188 ILE A O 1
ATOM 9625 N N . ALA A 1 1189 ? -3.696 31.119 -20.399 1.00 42.53 1189 ALA A N 1
ATOM 9626 C CA . ALA A 1 1189 ? -2.456 31.864 -20.166 1.00 42.53 1189 ALA A CA 1
ATOM 9627 C C . ALA A 1 1189 ? -1.212 31.173 -20.780 1.00 42.53 1189 ALA A C 1
ATOM 9629 O O . ALA A 1 1189 ? -0.283 31.846 -21.233 1.00 42.53 1189 ALA A O 1
ATOM 9630 N N . HIS A 1 1190 ? -1.200 29.835 -20.839 1.00 41.25 1190 HIS A N 1
ATOM 9631 C CA . HIS A 1 1190 ? -0.153 28.996 -21.436 1.00 41.25 1190 HIS A CA 1
ATOM 9632 C C . HIS A 1 1190 ? -0.128 29.088 -22.967 1.00 41.25 1190 HIS A C 1
ATOM 9634 O O . HIS A 1 1190 ? 0.933 29.300 -23.546 1.00 41.25 1190 HIS A O 1
ATOM 9640 N N . ALA A 1 1191 ? -1.287 29.014 -23.630 1.00 37.91 1191 ALA A N 1
ATOM 9641 C CA . ALA A 1 1191 ? -1.415 29.141 -25.085 1.00 37.91 1191 ALA A CA 1
ATOM 9642 C C . ALA A 1 1191 ? -0.920 30.503 -25.610 1.00 37.91 1191 ALA A C 1
ATOM 9644 O O . ALA A 1 1191 ? -0.549 30.628 -26.777 1.00 37.91 1191 ALA A O 1
ATOM 9645 N N . ALA A 1 1192 ? -0.852 31.512 -24.737 1.00 41.59 1192 ALA A N 1
ATOM 9646 C CA . ALA A 1 1192 ? -0.319 32.831 -25.042 1.00 41.59 1192 ALA A CA 1
ATOM 9647 C C . ALA A 1 1192 ? 1.223 32.954 -24.923 1.00 41.59 1192 ALA A C 1
ATOM 9649 O O . ALA A 1 1192 ? 1.756 34.006 -25.279 1.00 41.59 1192 ALA A O 1
ATOM 9650 N N . SER A 1 1193 ? 1.984 31.946 -24.448 1.00 43.97 1193 SER A N 1
ATOM 9651 C CA . SER A 1 1193 ? 3.448 32.091 -24.273 1.00 43.97 1193 SER A CA 1
ATOM 9652 C C . SER A 1 1193 ? 4.285 30.808 -24.452 1.00 43.97 1193 SER A C 1
ATOM 9654 O O . SER A 1 1193 ? 3.916 29.722 -24.027 1.00 43.97 1193 SER A O 1
ATOM 9656 N N . LYS A 1 1194 ? 5.458 30.940 -25.098 1.00 39.56 1194 LYS A N 1
ATOM 9657 C CA . LYS A 1 1194 ? 6.182 29.828 -25.749 1.00 39.56 1194 LYS A CA 1
ATOM 9658 C C . LYS A 1 1194 ? 6.998 28.859 -24.870 1.00 39.56 1194 LYS A C 1
ATOM 9660 O O . LYS A 1 1194 ? 7.334 27.818 -25.410 1.00 39.56 1194 LYS A O 1
ATOM 9665 N N . HIS A 1 1195 ? 7.312 29.112 -23.589 1.00 44.72 1195 HIS A N 1
ATOM 9666 C CA . HIS A 1 1195 ? 8.060 28.145 -22.741 1.00 44.72 1195 HIS A CA 1
ATOM 9667 C C . HIS A 1 1195 ? 7.866 28.379 -21.221 1.00 44.72 1195 HIS A C 1
ATOM 9669 O O . HIS A 1 1195 ? 8.353 29.394 -20.718 1.00 44.72 1195 HIS A O 1
ATOM 9675 N N . PRO A 1 1196 ? 7.232 27.464 -20.456 1.00 39.31 1196 PRO A N 1
ATOM 9676 C CA . PRO A 1 1196 ? 7.216 27.522 -18.988 1.00 39.31 1196 PRO A CA 1
ATOM 9677 C C . PRO A 1 1196 ? 8.182 26.525 -18.316 1.00 39.31 1196 PRO A C 1
ATOM 9679 O O . PRO A 1 1196 ? 8.446 25.445 -18.837 1.00 39.31 1196 PRO A O 1
ATOM 9682 N N . SER A 1 1197 ? 8.668 26.878 -17.119 1.00 38.47 1197 SER A N 1
ATOM 9683 C CA . SER A 1 1197 ? 9.486 26.021 -16.246 1.00 38.47 1197 SER A CA 1
ATOM 9684 C C . SER A 1 1197 ? 8.715 25.640 -14.979 1.00 38.47 1197 SER A C 1
ATOM 9686 O O . SER A 1 1197 ? 8.256 26.530 -14.256 1.00 38.47 1197 SER A O 1
ATOM 9688 N N . PHE A 1 1198 ? 8.614 24.342 -14.688 1.00 42.94 1198 PHE A N 1
ATOM 9689 C CA . PHE A 1 1198 ? 7.991 23.808 -13.473 1.00 42.94 1198 PHE A CA 1
ATOM 9690 C C . PHE A 1 1198 ? 9.051 23.573 -12.394 1.00 42.94 1198 PHE A C 1
ATOM 9692 O O . PHE A 1 1198 ? 10.110 23.022 -12.690 1.00 42.94 1198 PHE A O 1
ATOM 9699 N N . LEU A 1 1199 ? 8.778 23.982 -11.151 1.00 39.22 1199 LEU A N 1
ATOM 9700 C CA . LEU A 1 1199 ? 9.662 23.723 -10.012 1.00 39.22 1199 LEU A CA 1
ATOM 9701 C C . LEU A 1 1199 ? 8.889 22.963 -8.931 1.00 39.22 1199 LEU A C 1
ATOM 9703 O O . LEU A 1 1199 ? 7.931 23.483 -8.352 1.00 39.22 1199 LEU A O 1
ATOM 9707 N N . PHE A 1 1200 ? 9.315 21.727 -8.678 1.00 42.38 1200 PHE A N 1
ATOM 9708 C CA . PHE A 1 1200 ? 8.767 20.863 -7.637 1.00 42.38 1200 PHE A CA 1
ATOM 9709 C C . PHE A 1 1200 ? 9.604 21.024 -6.371 1.00 42.38 1200 PHE A C 1
ATOM 9711 O O . PHE A 1 1200 ? 10.824 20.885 -6.414 1.00 42.38 1200 PHE A O 1
ATOM 9718 N N . THR A 1 1201 ? 8.960 21.332 -5.247 1.00 45.75 1201 THR A N 1
ATOM 9719 C CA . THR A 1 1201 ? 9.643 21.462 -3.951 1.00 45.75 1201 THR A CA 1
ATOM 9720 C C . THR A 1 1201 ? 8.801 20.838 -2.849 1.00 45.75 1201 THR A C 1
ATOM 9722 O O . THR A 1 1201 ? 7.588 21.045 -2.802 1.00 45.75 1201 THR A O 1
ATOM 9725 N N . GLU A 1 1202 ? 9.444 20.108 -1.944 1.00 41.50 1202 GLU A N 1
ATOM 9726 C CA . GLU A 1 1202 ? 8.798 19.472 -0.798 1.00 41.50 1202 GLU A CA 1
ATOM 9727 C C . GLU A 1 1202 ? 8.940 20.364 0.444 1.00 41.50 1202 GLU A C 1
ATOM 9729 O O . GLU A 1 1202 ? 10.034 20.841 0.748 1.00 41.50 1202 GLU A O 1
ATOM 9734 N N . HIS A 1 1203 ? 7.839 20.637 1.152 1.00 41.16 1203 HIS A N 1
ATOM 9735 C CA . HIS A 1 1203 ? 7.860 21.455 2.369 1.00 41.16 1203 HIS A CA 1
ATOM 9736 C C . HIS A 1 1203 ? 6.984 20.797 3.438 1.00 41.16 1203 HIS A C 1
ATOM 9738 O O . HIS A 1 1203 ? 5.783 20.619 3.245 1.00 41.16 1203 HIS A O 1
ATOM 9744 N N . SER A 1 1204 ? 7.589 20.423 4.571 1.00 39.03 1204 SER A N 1
ATOM 9745 C CA . SER A 1 1204 ? 6.888 19.839 5.730 1.00 39.03 1204 SER A CA 1
ATOM 9746 C C . SER A 1 1204 ? 6.118 18.533 5.438 1.00 39.03 1204 SER A C 1
ATOM 9748 O O . SER A 1 1204 ? 5.060 18.307 6.017 1.00 39.03 1204 SER A O 1
ATOM 9750 N N . GLY A 1 1205 ? 6.630 17.676 4.545 1.00 41.28 1205 GLY A N 1
ATOM 9751 C CA . GLY A 1 1205 ? 6.045 16.357 4.251 1.00 41.28 1205 GLY A CA 1
ATOM 9752 C C . GLY A 1 1205 ? 4.841 16.354 3.297 1.00 41.28 1205 GLY A C 1
ATOM 9753 O O . GLY A 1 1205 ? 4.173 15.331 3.182 1.00 41.28 1205 GLY A O 1
ATOM 9754 N N . LYS A 1 1206 ? 4.548 17.468 2.605 1.00 38.56 1206 LYS A N 1
ATOM 9755 C CA . LYS A 1 1206 ? 3.514 17.550 1.553 1.00 38.56 1206 LYS A CA 1
ATOM 9756 C C . LYS A 1 1206 ? 4.103 18.087 0.235 1.00 38.56 1206 LYS A C 1
ATOM 9758 O O . LYS A 1 1206 ? 4.972 18.962 0.251 1.00 38.56 1206 LYS A O 1
ATOM 9763 N N . LYS A 1 1207 ? 3.624 17.575 -0.912 1.00 40.69 1207 LYS A N 1
ATOM 9764 C CA . LYS A 1 1207 ? 4.058 17.989 -2.266 1.00 40.69 1207 LYS A CA 1
ATOM 9765 C C . LYS A 1 1207 ? 3.468 19.354 -2.636 1.00 40.69 1207 LYS A C 1
ATOM 9767 O O . LYS A 1 1207 ? 2.253 19.492 -2.706 1.00 40.69 1207 LYS A O 1
ATOM 9772 N N . VAL A 1 1208 ? 4.318 20.342 -2.927 1.00 46.22 1208 VAL A N 1
ATOM 9773 C CA . VAL A 1 1208 ? 3.907 21.693 -3.352 1.00 46.22 1208 VAL A CA 1
ATOM 9774 C C . VAL A 1 1208 ? 4.394 21.957 -4.782 1.00 46.22 1208 VAL A C 1
ATOM 9776 O O . VAL A 1 1208 ? 5.556 21.701 -5.102 1.00 46.22 1208 VAL A O 1
ATOM 9779 N N . VAL A 1 1209 ? 3.519 22.488 -5.645 1.00 42.81 1209 VAL A N 1
ATOM 9780 C CA . VAL A 1 1209 ? 3.839 22.828 -7.044 1.00 42.81 1209 VAL A CA 1
ATOM 9781 C C . VAL A 1 1209 ? 3.870 24.345 -7.206 1.00 42.81 1209 VAL A C 1
ATOM 9783 O O . VAL A 1 1209 ? 2.871 25.012 -6.967 1.00 42.81 1209 VAL A O 1
ATOM 9786 N N . ASN A 1 1210 ? 5.005 24.900 -7.639 1.00 46.44 1210 ASN A N 1
ATOM 9787 C CA . ASN A 1 1210 ? 5.132 26.330 -7.921 1.00 46.44 1210 ASN A CA 1
ATOM 9788 C C . ASN A 1 1210 ? 5.210 26.574 -9.435 1.00 46.44 1210 ASN A C 1
ATOM 9790 O O . ASN A 1 1210 ? 6.079 26.027 -10.116 1.00 46.44 1210 ASN A O 1
ATOM 9794 N N . VAL A 1 1211 ? 4.343 27.448 -9.954 1.00 42.53 1211 VAL A N 1
ATOM 9795 C CA . VAL A 1 1211 ? 4.360 27.899 -11.355 1.00 42.53 1211 VAL A CA 1
ATOM 9796 C C . VAL A 1 1211 ? 4.737 29.379 -11.381 1.00 42.53 1211 VAL A C 1
ATOM 9798 O O . VAL A 1 1211 ? 4.188 30.175 -10.626 1.00 42.53 1211 VAL A O 1
ATOM 9801 N N . SER A 1 1212 ? 5.694 29.779 -12.223 1.00 43.75 1212 SER A N 1
ATOM 9802 C CA . SER A 1 1212 ? 6.061 31.195 -12.356 1.00 43.75 1212 SER A CA 1
ATOM 9803 C C . SER A 1 1212 ? 6.319 31.584 -13.811 1.00 43.75 1212 SER A C 1
ATOM 9805 O O . SER A 1 1212 ? 6.976 30.847 -14.542 1.00 43.75 1212 SER A O 1
ATOM 9807 N N . CYS A 1 1213 ? 5.823 32.756 -14.224 1.00 38.00 1213 CYS A N 1
ATOM 9808 C CA . CYS A 1 1213 ? 6.092 33.363 -15.529 1.00 38.00 1213 CYS A CA 1
ATOM 9809 C C . CYS A 1 1213 ? 6.755 34.735 -15.329 1.00 38.00 1213 CYS A C 1
ATOM 9811 O O . CYS A 1 1213 ? 6.306 35.532 -14.510 1.00 38.00 1213 CYS A O 1
ATOM 9813 N N . ARG A 1 1214 ? 7.848 35.021 -16.052 1.00 39.62 1214 ARG A N 1
ATOM 9814 C CA . ARG A 1 1214 ? 8.682 36.222 -15.829 1.00 39.62 1214 ARG A CA 1
ATOM 9815 C C . ARG A 1 1214 ? 8.200 37.503 -16.532 1.00 39.62 1214 ARG A C 1
ATOM 9817 O O . ARG A 1 1214 ? 8.792 38.545 -16.278 1.00 39.62 1214 ARG A O 1
ATOM 9824 N N . LYS A 1 1215 ? 7.177 37.467 -17.399 1.00 35.69 1215 LYS A N 1
ATOM 9825 C CA . LYS A 1 1215 ? 6.729 38.657 -18.167 1.00 35.69 1215 LYS A CA 1
ATOM 9826 C C . LYS A 1 1215 ? 5.309 39.163 -17.887 1.00 35.69 1215 LYS A C 1
ATOM 9828 O O . LYS A 1 1215 ? 5.006 40.277 -18.297 1.00 35.69 1215 LYS A O 1
ATOM 9833 N N . ALA A 1 1216 ? 4.474 38.425 -17.162 1.00 32.09 1216 ALA A N 1
ATOM 9834 C CA . ALA A 1 1216 ? 3.238 38.969 -16.600 1.00 32.09 1216 ALA A CA 1
ATOM 9835 C C . ALA A 1 1216 ? 3.523 39.325 -15.139 1.00 32.09 1216 ALA A C 1
ATOM 9837 O O . ALA A 1 1216 ? 3.963 38.464 -14.384 1.00 32.09 1216 ALA A O 1
ATOM 9838 N N . GLY A 1 1217 ? 3.318 40.576 -14.735 1.00 36.34 1217 GLY A N 1
ATOM 9839 C CA . GLY A 1 1217 ? 3.618 41.091 -13.391 1.00 36.34 1217 GLY A CA 1
ATOM 9840 C C . GLY A 1 1217 ? 2.824 40.469 -12.229 1.00 36.34 1217 GLY A C 1
ATOM 9841 O O . GLY A 1 1217 ? 2.717 41.095 -11.183 1.00 36.34 1217 GLY A O 1
ATOM 9842 N N . ALA A 1 1218 ? 2.289 39.256 -12.373 1.00 38.50 1218 ALA A N 1
ATOM 9843 C CA . ALA A 1 1218 ? 1.587 38.513 -11.338 1.00 38.50 1218 ALA A CA 1
ATOM 9844 C C . ALA A 1 1218 ? 2.309 37.183 -11.065 1.00 38.50 1218 ALA A C 1
ATOM 9846 O O . ALA A 1 1218 ? 2.305 36.260 -11.881 1.00 38.50 1218 ALA A O 1
ATOM 9847 N N . ARG A 1 1219 ? 2.931 37.068 -9.886 1.00 39.16 1219 ARG A N 1
ATOM 9848 C CA . ARG A 1 1219 ? 3.343 35.771 -9.332 1.00 39.16 1219 ARG A CA 1
ATOM 9849 C C . ARG A 1 1219 ? 2.099 35.088 -8.761 1.00 39.16 1219 ARG A C 1
ATOM 9851 O O . ARG A 1 1219 ? 1.767 35.311 -7.603 1.00 39.16 1219 ARG A O 1
ATOM 9858 N N . GLY A 1 1220 ? 1.418 34.274 -9.561 1.00 43.19 1220 GLY A N 1
ATOM 9859 C CA . GLY A 1 1220 ? 0.396 33.360 -9.051 1.00 43.19 1220 GLY A CA 1
ATOM 9860 C C . GLY A 1 1220 ? 1.068 32.215 -8.297 1.00 43.19 1220 GLY A C 1
ATOM 9861 O O . GLY A 1 1220 ? 1.863 31.482 -8.879 1.00 43.19 1220 GLY A O 1
ATOM 9862 N N . ARG A 1 1221 ? 0.804 32.088 -6.996 1.00 44.56 1221 ARG A N 1
ATOM 9863 C CA . ARG A 1 1221 ? 1.280 30.976 -6.168 1.00 44.56 1221 ARG A CA 1
ATOM 9864 C C . ARG A 1 1221 ? 0.052 30.122 -5.864 1.00 44.56 1221 ARG A C 1
ATOM 9866 O O . ARG A 1 1221 ? -0.882 30.633 -5.267 1.00 44.56 1221 ARG A O 1
ATOM 9873 N N . ILE A 1 1222 ? 0.033 28.869 -6.306 1.00 42.56 1222 ILE A N 1
ATOM 9874 C CA . ILE A 1 1222 ? -1.060 27.937 -6.002 1.00 42.56 1222 ILE A CA 1
ATOM 9875 C C . ILE A 1 1222 ? -0.489 26.903 -5.042 1.00 42.56 1222 ILE A C 1
ATOM 9877 O O . ILE A 1 1222 ? 0.466 26.205 -5.380 1.00 42.56 1222 ILE A O 1
ATOM 9881 N N . ARG A 1 1223 ? -1.018 26.835 -3.818 1.00 43.81 1223 ARG A N 1
ATOM 9882 C CA . ARG A 1 1223 ? -0.659 25.775 -2.871 1.00 43.81 1223 ARG A CA 1
ATOM 9883 C C . ARG A 1 1223 ? -1.677 24.664 -2.999 1.00 43.81 1223 ARG A C 1
ATOM 9885 O O . ARG A 1 1223 ? -2.864 24.924 -2.908 1.00 43.81 1223 ARG A O 1
ATOM 9892 N N . ILE A 1 1224 ? -1.219 23.432 -3.162 1.00 42.94 1224 ILE A N 1
ATOM 9893 C CA . ILE A 1 1224 ? -2.103 22.270 -3.159 1.00 42.94 1224 ILE A CA 1
ATOM 9894 C C . ILE A 1 1224 ? -1.858 21.528 -1.849 1.00 42.94 1224 ILE A C 1
ATOM 9896 O O . ILE A 1 1224 ? -0.748 21.058 -1.605 1.00 42.94 1224 ILE A O 1
ATOM 9900 N N . ILE A 1 1225 ? -2.873 21.477 -0.985 1.00 40.84 1225 ILE A N 1
ATOM 9901 C CA . ILE A 1 1225 ? -2.841 20.744 0.286 1.00 40.84 1225 ILE A CA 1
ATOM 9902 C C . ILE A 1 1225 ? -3.883 19.633 0.172 1.00 40.84 1225 ILE A C 1
ATOM 9904 O O . ILE A 1 1225 ? -5.056 19.920 -0.036 1.00 40.84 1225 ILE A O 1
ATOM 9908 N N . ASP A 1 1226 ? -3.449 18.374 0.250 1.00 36.25 1226 ASP A N 1
ATOM 9909 C CA . ASP A 1 1226 ? -4.317 17.184 0.187 1.00 36.25 1226 ASP A CA 1
ATOM 9910 C C . ASP A 1 1226 ? -5.250 17.158 -1.049 1.00 36.25 1226 ASP A C 1
ATOM 9912 O O . ASP A 1 1226 ? -6.401 16.741 -0.984 1.00 36.25 1226 ASP A O 1
ATOM 9916 N N . GLY A 1 1227 ? -4.750 17.636 -2.197 1.00 35.19 1227 GLY A N 1
ATOM 9917 C CA . GLY A 1 1227 ? -5.487 17.675 -3.469 1.00 35.19 1227 GLY A CA 1
ATOM 9918 C C . GLY A 1 1227 ? -6.379 18.907 -3.680 1.00 35.19 1227 GLY A C 1
ATOM 9919 O O . GLY A 1 1227 ? -7.025 19.001 -4.719 1.00 35.19 1227 GLY A O 1
ATOM 9920 N N . ILE A 1 1228 ? -6.392 19.862 -2.744 1.00 38.38 1228 ILE A N 1
ATOM 9921 C CA . ILE A 1 1228 ? -7.215 21.078 -2.801 1.00 38.38 1228 ILE A CA 1
ATOM 9922 C C . ILE A 1 1228 ? -6.317 22.303 -3.056 1.00 38.38 1228 ILE A C 1
ATOM 9924 O O . ILE A 1 1228 ? -5.359 22.500 -2.299 1.00 38.38 1228 ILE A O 1
ATOM 9928 N N . PRO A 1 1229 ? -6.588 23.133 -4.085 1.00 38.97 1229 PRO A N 1
ATOM 9929 C CA . PRO A 1 1229 ? -5.885 24.396 -4.281 1.00 38.97 1229 PRO A CA 1
ATOM 9930 C C . PRO A 1 1229 ? -6.326 25.427 -3.229 1.00 38.97 1229 PRO A C 1
ATOM 9932 O O . PRO A 1 1229 ? -7.513 25.645 -2.994 1.00 38.97 1229 PRO A O 1
ATOM 9935 N N . VAL A 1 1230 ? -5.356 26.052 -2.568 1.00 44.38 1230 VAL A N 1
ATOM 9936 C CA . VAL A 1 1230 ? -5.536 27.077 -1.535 1.00 44.38 1230 VAL A CA 1
ATOM 9937 C C . VAL A 1 1230 ? -4.619 28.260 -1.873 1.00 44.38 1230 VAL A C 1
ATOM 9939 O O . VAL A 1 1230 ? -3.468 28.054 -2.273 1.00 44.38 1230 VAL A O 1
ATOM 9942 N N . LYS A 1 1231 ? -5.142 29.488 -1.761 1.00 37.22 1231 LYS A N 1
ATOM 9943 C CA . LYS A 1 1231 ? -4.456 30.733 -2.161 1.00 37.22 1231 LYS A CA 1
ATOM 9944 C C . LYS A 1 1231 ? -3.244 31.064 -1.278 1.00 37.22 1231 LYS A C 1
ATOM 9946 O O . LYS A 1 1231 ? -3.283 30.781 -0.057 1.00 37.22 1231 LYS A O 1
#

Radius of gyration: 46.33 Å; chains: 1; bounding box: 119×130×116 Å

InterPro domains:
  IPR000008 C2 domain [PF00168] (924-1034)
  IPR000008 C2 domain [PF00168] (1057-1161)
  IPR000008 C2 domain [PS50004] (908-1032)
  IPR000008 C2 domain [PS50004] (1042-1159)
  IPR000008 C2 domain [SM00239] (924-1029)
  IPR000008 C2 domain [SM00239] (1057-1158)
  IPR000157 Toll/interleukin-1 receptor homology (TIR) domain [PF01582] (584-686)
  IPR000157 Toll/interleukin-1 receptor homology (TIR) domain [PS50104] (583-710)
  IPR001611 Leucine-rich repeat [PF13855] (153-205)
  IPR003591 Leucine-rich repeat, typical subtype [SM00369] (151-174)
  IPR003591 Leucine-rich repeat, typical subtype [SM00369] (175-198)
  IPR032675 Leucine-rich repeat domain superfamily [G3DSA:3.80.10.10] (49-347)
  IPR032675 Leucine-rich repeat domain superfamily [G3DSA:3.80.10.10] (348-515)
  IPR035892 C2 domain superfamily [G3DSA:2.60.40.150] (904-1038)
  IPR035892 C2 domain superfamily [G3DSA:2.60.40.150] (1039-1169)
  IPR035892 C2 domain superfamily [SSF49562] (907-1049)
  IPR035892 C2 domain superfamily [SSF49562] (1029-1161)
  IPR035897 Toll/interleukin-1 receptor homology (TIR) domain superfamily [G3DSA:3.40.50.10140] (578-735)
  IPR035897 Toll/interleukin-1 receptor homology (TIR) domain superfamily [SSF52200] (582-698)

pLDDT: mean 72.31, std 22.29, range [21.34, 97.94]

Foldseek 3Di:
DDDVPDPDVCPVPVPPDDDPDDPDDDQLLPPNQWDWDDFPLQPPEDTWTAGVVLVVDDPLSSNLSCLVRTHHPLSNDPPQDAFEWEWDAPDPQAATAIDTDPVPPPHQAYEYADELEAHQADHLCVLVVQRYAYHAHYNYAHAEQPNPCSNLNHAEDHHHQYAHAEAELPRNPNNQNHAYDAPANYAHADYDAQSQQVSSHPYAYAHHHQYAYQEAEVNNVFHQTAHAEHEPENYAHQYYAHPPLDADDLVGATHSAHEYEPEHYAHAEDDDVVRNHYPDPVSVVRRVSYYYAHHNYAYAQAPSCLVVCVVCLVVLVVDDDRRQQDAHCDDPVRHRPGPSVCSVVVVSQVRKDWDDVVQAQDPQWTWIDRVVVLEIEIAPAPVQDQADDQDHGDRPVRGAYAYHHEHYAHAEQDAHPNLLRHAEYHHAHYQHQYYDPVNLVSNLNHQAAEQEPHANHADDDPSCLVHQLQRYAHQEYEYAQAPVCLSVLCRCPPPRNVVPPRRDWYWHQYPVRDTDTSPPDDCVVSVPDDDDCPPVVVVVVCVVVVVVVVVVVVVVCVLCVLLVVVVVLVPPDDDDDDDDDQAPFAEEEFEQCPPPVVVCCCVVPVVCVCVVQPGGYHYLVPPDDPPDDSLVSLLVNLVNYQEYEYEDELCCQPPDPRNPSSVSSVVNNVVVVVVDSRYFYAYEDQHPDDLVSDPPSNVSSCVVVVRHQYNVPVPPCSSVSRCVRRVPDDDDPPPPPPPPDDDDDDDDDDDDDDDDDDDDDDDDDDDDDDDDDDDDDDDDDDDDDDDDDDDDDDDDDDDDDDDDDDDDDDDDDDDDDDDDDDDDDDDDDDDDDDDDDDDDDDDDDDDDDPLVVVLVVVLCVQQVVQVVVVVVVVVPPDDPPPVVQVQLVVVQVVCVVDVVVQPPLDFFFKKWKKKWAADQVSQKIKIWGFKIADFQDSRPPARFFFKKKKKDKPPPPVVPDIDIFDTHPRHRIDGGRGMGIDRHHPVRLQAIKIKIWIWGDGPHDDTHTRFIDIHRSNVDDCVVPRMDIDMGTGDHDADPQQWKKWWKKWAADPFWKIKIWTFKIADFGDPDDPFAFFKKKWKDKPQAPDIDIFDTHPRDRIDGTRDMDMDGGGPVRLLLIKMKIWMWGDDPPDPIDTNAIDIGRSNPPDNVDMDTDMGIGGDPVCVVSVVVVSQVVNVVVVVVVVVVVVVVDDDWDWDWDDDPHDTFTATDDDPPPDRDGWGADPNGTHD

Sequence (1231 aa):
MAVLHLFWSVFCIIFCGETVNGFLSQDPCLFGNCFPWQQPNHNRSTILMCPNSCLEKEKNQQTHCCSCYAQPIWNCSPKWPYRRVEIEYVYRRGRGMAVYDPHDLGQNISKLVHTRGFLTQIPGNLCQIRDLVEVDLSWNKIMALENINCMERLDTLILRNNLVTYLSNSTLLGMTELRILDLSYNFLTVIEPNTISDPSLGMLHIIFKDNSLTSVDITNVVIDTPFCTADFSNNAIKELVNDIGWIVDTAKDYGDGGFVDLSHNDFMSFPNFENLGFSDLRELGKVFNFGFDFTNANFTCDCKMQPFLELSKDIIKKIWRSYFNVTCAGPPALKGQSIVNLVNQGRLDEFTCEIERQDRCPLGCLCFHQPSQNRLVVNCSNTSRTSLPKTLPSAPAGQLLDLDFGINHITQFKTAEYLNQTIAFNMNNNDLSFISDKSLRQSTDIQRLWFRNNSKIRNVPKSLETLHPCNVSFGVLYLKCHCQILWMGHWANSPKAALCPGNNNFFCITEDGQLLPSSVWTKKALECPNEVNWTAIGIAIALAVSSLMLGCIAWLLYQYQYEIYLLIRRDNQKDTISGNSYFKYDVYISFNENNPQLYSWVRNKLEPWLNARGYSLCLPCRDFALGTPRSDAILEHLQMSKKFLFIVDDDFLADEDVSIWSLQEWRHAWHIFKAETLRNIAVVNYDQMRVKNIDQRQIKAFWRLGLVVDFSNRKGRIFEEIMERLKLEIFTREKDDKMAKGSPWVDVVSLMGPYITNIPRCSTPNQKFRPESLEYNPTYPRSPYPSQLRWVDTPKLTFNSTKFNPPRSVKIYPSEFIKVDVTRKRDKMGQQNSKYNSSSEDPEKGVIPQNTRKIHGLSRILTAKAEHRREVAIQGWDKHDQNMRNMQMLKGMFKQLDPSVMKAVGEVRGEVQLSYKYDFKRHLLLVKVIKCRELRSKDLRSKMSDPYVKLTLMPDNEGMGERRTAVVRQSNDPVFDEIFAFPLEEMSLTELKMVVQVMDADIMGQDDFIGEVIVEISSFNFRDTPFHTAWYSLNMETDLNVAGELEISADFQLPSSLFVTVHRATGLSARDEGKSADPFVKLTVTGTSSMFQTQVVRDSLDPEWTETFEFDVTQEELGNRYLILHLIDQDRVTSNDSLGQVVIDLRTFDPEKRLHQTYPLADLRNTELLRTKWGQHATAQEFKEALIAHAASKHPSFLFTEHSGKKVVNVSCRKAGARGRIRIIDGIPVK

Organism: Magallana gigas (NCBI:txid29159)